Protein AF-A0ABD1UIP6-F1 (afdb_monomer)

pLDDT: mean 71.88, std 25.77, range [21.47, 98.81]

Structure (mmCIF, N/CA/C/O backbone):
data_AF-A0ABD1UIP6-F1
#
_entry.id   AF-A0ABD1UIP6-F1
#
loop_
_atom_site.group_PDB
_atom_site.id
_atom_site.type_symbol
_atom_site.label_atom_id
_atom_site.label_alt_id
_atom_site.label_comp_id
_atom_site.label_asym_id
_atom_site.label_entity_id
_atom_site.label_seq_id
_atom_site.pdbx_PDB_ins_code
_atom_site.Cartn_x
_atom_site.Cartn_y
_atom_site.Cartn_z
_atom_site.occupancy
_atom_site.B_iso_or_equiv
_atom_site.auth_seq_id
_atom_site.auth_comp_id
_atom_site.auth_asym_id
_atom_site.auth_atom_id
_atom_site.pdbx_PDB_model_num
ATOM 1 N N . MET A 1 1 ? 24.774 -50.663 24.666 1.00 27.42 1 MET A N 1
ATOM 2 C CA . MET A 1 1 ? 25.355 -51.766 23.876 1.00 27.42 1 MET A CA 1
ATOM 3 C C . MET A 1 1 ? 24.259 -52.332 22.995 1.00 27.42 1 MET A C 1
ATOM 5 O O . MET A 1 1 ? 23.258 -52.708 23.579 1.00 27.42 1 MET A O 1
ATOM 9 N N . GLU A 1 2 ? 24.461 -52.250 21.667 1.00 25.95 2 GLU A N 1
ATOM 10 C CA . GLU A 1 2 ? 23.959 -53.126 20.571 1.00 25.95 2 GLU A CA 1
ATOM 11 C C . GLU A 1 2 ? 22.460 -53.515 20.567 1.00 25.95 2 GLU A C 1
ATOM 13 O O . GLU A 1 2 ? 21.897 -53.879 21.580 1.00 25.95 2 GLU A O 1
ATOM 18 N N . GLU A 1 3 ? 21.679 -53.544 19.491 1.00 24.56 3 GLU A N 1
ATOM 19 C CA . GLU A 1 3 ? 21.841 -53.373 18.053 1.00 24.56 3 GLU A CA 1
ATOM 20 C C . GLU A 1 3 ? 20.409 -53.347 17.455 1.00 24.56 3 GLU A C 1
ATOM 22 O O . GLU A 1 3 ? 19.528 -54.089 17.876 1.00 24.56 3 GLU A O 1
ATOM 27 N N . ARG A 1 4 ? 20.199 -52.475 16.463 1.00 25.67 4 ARG A N 1
ATOM 28 C CA . ARG A 1 4 ? 19.382 -52.633 15.239 1.00 25.67 4 ARG A CA 1
ATOM 29 C C . ARG A 1 4 ? 18.093 -53.489 15.264 1.00 25.67 4 ARG A C 1
ATOM 31 O O . ARG A 1 4 ? 18.127 -54.697 15.059 1.00 25.67 4 ARG A O 1
ATOM 38 N N . THR A 1 5 ? 16.945 -52.809 15.184 1.00 25.62 5 THR A N 1
ATOM 39 C CA . THR A 1 5 ? 15.719 -53.317 14.535 1.00 25.62 5 THR A CA 1
ATOM 40 C C . THR A 1 5 ? 15.307 -52.385 13.389 1.00 25.62 5 THR A C 1
ATOM 42 O O . THR A 1 5 ? 14.894 -51.244 13.584 1.00 25.62 5 THR A O 1
ATOM 45 N N . GLY A 1 6 ? 15.480 -52.859 12.152 1.00 23.33 6 GLY A N 1
ATOM 46 C CA . GLY A 1 6 ? 15.078 -52.160 10.932 1.00 23.33 6 GLY A CA 1
ATOM 47 C C . GLY A 1 6 ? 13.674 -52.571 10.491 1.00 23.33 6 GLY A C 1
ATOM 48 O O . GLY A 1 6 ? 13.477 -53.690 10.027 1.00 23.33 6 GLY A O 1
ATOM 49 N N . SER A 1 7 ? 12.717 -51.649 10.588 1.00 24.62 7 SER A N 1
ATOM 50 C CA . SER A 1 7 ? 11.378 -51.749 9.995 1.00 24.62 7 SER A CA 1
ATOM 51 C C . SER A 1 7 ? 11.279 -50.739 8.849 1.00 24.62 7 SER A C 1
ATOM 53 O O . SER A 1 7 ? 11.365 -49.529 9.059 1.00 24.62 7 SER A O 1
ATOM 55 N N . THR A 1 8 ? 11.142 -51.239 7.622 1.00 24.83 8 THR A N 1
ATOM 56 C CA . THR A 1 8 ? 11.054 -50.451 6.388 1.00 24.83 8 THR A CA 1
ATOM 57 C C . THR A 1 8 ? 9.590 -50.219 6.006 1.00 24.83 8 THR A C 1
ATOM 59 O O . THR A 1 8 ? 8.942 -51.097 5.450 1.00 24.83 8 THR A O 1
ATOM 62 N N . ASN A 1 9 ? 9.081 -49.006 6.245 1.00 26.19 9 ASN A N 1
ATOM 63 C CA . ASN A 1 9 ? 7.866 -48.490 5.609 1.00 26.19 9 ASN A CA 1
ATOM 64 C C . ASN A 1 9 ? 8.270 -47.607 4.417 1.00 26.19 9 ASN A C 1
ATOM 66 O O . ASN A 1 9 ? 8.752 -46.491 4.595 1.00 26.19 9 ASN A O 1
ATOM 70 N N . ARG A 1 10 ? 8.081 -48.110 3.191 1.00 25.92 10 ARG A N 1
ATOM 71 C CA . ARG A 1 10 ? 8.073 -47.311 1.953 1.00 25.92 10 ARG A CA 1
ATOM 72 C C . ARG A 1 10 ? 6.649 -47.285 1.406 1.00 25.92 10 ARG A C 1
ATOM 74 O O . ARG A 1 10 ? 6.237 -48.239 0.756 1.00 25.92 10 ARG A O 1
ATOM 81 N N . ALA A 1 11 ? 5.936 -46.188 1.651 1.00 24.83 11 ALA A N 1
ATOM 82 C CA . ALA A 1 11 ? 4.782 -45.755 0.865 1.00 24.83 11 ALA A CA 1
ATOM 83 C C . ALA A 1 11 ? 4.452 -44.288 1.198 1.00 24.83 11 ALA A C 1
ATOM 85 O O . ALA A 1 11 ? 3.811 -44.037 2.209 1.00 24.83 11 ALA A O 1
ATOM 86 N N . SER A 1 12 ? 4.907 -43.342 0.364 1.00 25.66 12 SER A N 1
ATOM 87 C CA . SER A 1 12 ? 4.206 -42.081 0.035 1.00 25.66 12 SER A CA 1
ATOM 88 C C . SER A 1 12 ? 5.101 -41.165 -0.822 1.00 25.66 12 SER A C 1
ATOM 90 O O . SER A 1 12 ? 5.633 -40.168 -0.341 1.00 25.66 12 SER A O 1
ATOM 92 N N . GLU A 1 13 ? 5.265 -41.479 -2.106 1.00 29.66 13 GLU A N 1
ATOM 93 C CA . GLU A 1 13 ? 5.777 -40.527 -3.105 1.00 29.66 13 GLU A CA 1
ATOM 94 C C . GLU A 1 13 ? 4.782 -40.453 -4.267 1.00 29.66 13 GLU A C 1
ATOM 96 O O . GLU A 1 13 ? 4.893 -41.182 -5.246 1.00 29.66 13 GLU A O 1
ATOM 101 N N . SER A 1 14 ? 3.770 -39.593 -4.123 1.00 30.62 14 SER A N 1
ATOM 102 C CA . SER A 1 14 ? 3.020 -38.999 -5.250 1.00 30.62 14 SER A CA 1
ATOM 103 C C . SER A 1 14 ? 2.180 -37.762 -4.870 1.00 30.62 14 SER A C 1
ATOM 105 O O . SER A 1 14 ? 1.304 -37.349 -5.622 1.00 30.62 14 SER A O 1
ATOM 107 N N . ILE A 1 15 ? 2.470 -37.102 -3.740 1.00 28.88 15 ILE A N 1
ATOM 108 C CA . ILE A 1 15 ? 1.865 -35.811 -3.358 1.00 28.88 15 ILE A CA 1
ATOM 109 C C . ILE A 1 15 ? 3.006 -34.848 -3.016 1.00 28.88 15 ILE A C 1
ATOM 111 O O . ILE A 1 15 ? 3.312 -34.584 -1.857 1.00 28.88 15 ILE A O 1
ATOM 115 N N . GLY A 1 16 ? 3.713 -34.377 -4.040 1.00 28.12 16 GLY A N 1
ATOM 116 C CA . GLY A 1 16 ? 4.930 -33.584 -3.876 1.00 28.12 16 GLY A CA 1
ATOM 117 C C . GLY A 1 16 ? 4.963 -32.398 -4.823 1.00 28.12 16 GLY A C 1
ATOM 118 O O . GLY A 1 16 ? 5.766 -32.397 -5.743 1.00 28.12 16 GLY A O 1
ATOM 119 N N . SER A 1 17 ? 4.079 -31.410 -4.638 1.00 27.52 17 SER A N 1
ATOM 120 C CA . SER A 1 17 ? 4.221 -30.084 -5.284 1.00 27.52 17 SER A CA 1
ATOM 121 C C . SER A 1 17 ? 3.489 -28.919 -4.591 1.00 27.52 17 SER A C 1
ATOM 123 O O . SER A 1 17 ? 3.819 -27.778 -4.878 1.00 27.52 17 SER A O 1
ATOM 125 N N . ASN A 1 18 ? 2.566 -29.143 -3.639 1.00 29.33 18 ASN A N 1
ATOM 126 C CA . ASN A 1 18 ? 1.725 -28.060 -3.078 1.00 29.33 18 ASN A CA 1
ATOM 127 C C . ASN A 1 18 ? 1.846 -27.821 -1.557 1.00 29.33 18 ASN A C 1
ATOM 129 O O . ASN A 1 18 ? 1.014 -27.127 -0.984 1.00 29.33 18 ASN A O 1
ATOM 133 N N . ARG A 1 19 ? 2.878 -28.354 -0.889 1.00 30.12 19 ARG A N 1
ATOM 134 C CA . ARG A 1 19 ? 3.022 -28.262 0.582 1.00 30.12 19 ARG A CA 1
ATOM 135 C C . ARG A 1 19 ? 3.797 -27.027 1.085 1.00 30.12 19 ARG A C 1
ATOM 137 O O . ARG A 1 19 ? 3.655 -26.670 2.242 1.00 30.12 19 ARG A O 1
ATOM 144 N N . LYS A 1 20 ? 4.562 -26.350 0.218 1.00 32.25 20 LYS A N 1
ATOM 145 C CA . LYS A 1 20 ? 5.554 -25.320 0.607 1.00 32.25 20 LYS A CA 1
ATOM 146 C C . LYS A 1 20 ? 5.045 -23.874 0.709 1.00 32.25 20 LYS A C 1
ATOM 148 O O . LYS A 1 20 ? 5.789 -22.997 1.119 1.00 32.25 20 LYS A O 1
ATOM 153 N N . ARG A 1 21 ? 3.789 -23.591 0.348 1.00 33.50 21 ARG A N 1
ATOM 154 C CA . ARG A 1 21 ? 3.275 -22.208 0.214 1.00 33.50 21 ARG A CA 1
ATOM 155 C C . ARG A 1 21 ? 2.973 -21.476 1.531 1.00 33.50 21 ARG A C 1
ATOM 157 O O . ARG A 1 21 ? 2.424 -20.383 1.490 1.00 33.50 21 ARG A O 1
ATOM 164 N N . SER A 1 22 ? 3.298 -22.056 2.684 1.00 32.31 22 SER A N 1
ATOM 165 C CA . SER A 1 22 ? 3.090 -21.412 3.987 1.00 32.31 22 SER A CA 1
ATOM 166 C C . SER A 1 22 ? 4.152 -21.782 5.026 1.00 32.31 22 SER A C 1
ATOM 168 O O . SER A 1 22 ? 3.849 -21.839 6.215 1.00 32.31 22 SER A O 1
ATOM 170 N N . GLU A 1 23 ? 5.358 -22.125 4.578 1.00 31.73 23 GLU A N 1
ATOM 171 C CA . GLU A 1 23 ? 6.478 -22.444 5.463 1.00 31.73 23 GLU A CA 1
ATOM 172 C C . GLU A 1 23 ? 7.272 -21.164 5.752 1.00 31.73 23 GLU A C 1
ATOM 174 O O . GLU A 1 23 ? 8.120 -20.747 4.970 1.00 31.73 23 GLU A O 1
ATOM 179 N N . SER A 1 24 ? 6.995 -20.537 6.890 1.00 36.66 24 SER A N 1
ATOM 180 C CA . SER A 1 24 ? 7.874 -19.557 7.529 1.00 36.66 24 SER A CA 1
ATOM 181 C C . SER A 1 24 ? 8.292 -20.106 8.894 1.00 36.66 24 SER A C 1
ATOM 183 O O . SER A 1 24 ? 7.713 -19.748 9.913 1.00 36.66 24 SER A O 1
ATOM 185 N N . ARG A 1 25 ? 9.269 -21.031 8.910 1.00 32.19 25 ARG A N 1
ATOM 186 C CA . ARG A 1 25 ? 10.241 -21.215 10.011 1.00 32.19 25 ARG A CA 1
ATOM 187 C C . ARG A 1 25 ? 11.331 -22.241 9.695 1.00 32.19 25 ARG A C 1
ATOM 189 O O . ARG A 1 25 ? 11.085 -23.278 9.081 1.00 32.19 25 ARG A O 1
ATOM 196 N N . ASP A 1 26 ? 12.523 -21.902 10.176 1.00 36.69 26 ASP A N 1
ATOM 197 C CA . ASP A 1 26 ? 13.785 -22.623 10.072 1.00 36.69 26 ASP A CA 1
ATOM 198 C C . ASP A 1 26 ? 13.760 -23.985 10.775 1.00 36.69 26 ASP A C 1
ATOM 200 O O . ASP A 1 26 ? 13.547 -24.086 11.984 1.00 36.69 26 ASP A O 1
ATOM 204 N N . GLY A 1 27 ? 14.062 -25.038 10.016 1.00 28.02 27 GLY A N 1
ATOM 205 C CA . GLY A 1 27 ? 14.628 -26.268 10.555 1.00 28.02 27 GLY A CA 1
ATOM 206 C C . GLY A 1 27 ? 16.146 -26.209 10.413 1.00 28.02 27 GLY A C 1
ATOM 207 O O . GLY A 1 27 ? 16.660 -26.267 9.294 1.00 28.02 27 GLY A O 1
ATOM 208 N N . SER A 1 28 ? 16.855 -26.085 11.534 1.00 39.25 28 SER A N 1
ATOM 209 C CA . SER A 1 28 ? 18.309 -26.241 11.605 1.00 39.25 28 SER A CA 1
ATOM 210 C C . SER A 1 28 ? 18.733 -27.635 11.118 1.00 39.25 28 SER A C 1
ATOM 212 O O . SER A 1 28 ? 18.040 -28.619 11.367 1.00 39.25 28 SER A O 1
ATOM 214 N N . ASP A 1 29 ? 19.886 -27.690 10.448 1.00 32.78 29 ASP A N 1
ATOM 215 C CA . ASP A 1 29 ? 20.575 -28.870 9.891 1.00 32.78 29 ASP A CA 1
ATOM 216 C C . ASP A 1 29 ? 20.153 -29.371 8.500 1.00 32.78 29 ASP A C 1
ATOM 218 O O . ASP A 1 29 ? 20.052 -30.571 8.232 1.00 32.78 29 ASP A O 1
ATOM 222 N N . ARG A 1 30 ? 20.042 -28.448 7.534 1.00 30.58 30 ARG A N 1
ATOM 223 C CA . ARG A 1 30 ? 20.283 -28.770 6.114 1.00 30.58 30 ARG A CA 1
ATOM 224 C C . ARG A 1 30 ? 21.289 -27.794 5.496 1.00 30.58 30 ARG A C 1
ATOM 226 O O . ARG A 1 30 ? 21.240 -26.606 5.805 1.00 30.58 30 ARG A O 1
ATOM 233 N N . PRO A 1 31 ? 22.208 -28.264 4.629 1.00 28.39 31 PRO A N 1
ATOM 234 C CA . PRO A 1 31 ? 23.222 -27.403 4.029 1.00 28.39 31 PRO A CA 1
ATOM 235 C C . PRO A 1 31 ? 22.551 -26.287 3.220 1.00 28.39 31 PRO A C 1
ATOM 237 O O . PRO A 1 31 ? 21.614 -26.553 2.463 1.00 28.39 31 PRO A O 1
ATOM 240 N N . LYS A 1 32 ? 23.042 -25.052 3.399 1.00 31.97 32 LYS A N 1
ATOM 241 C CA . LYS A 1 32 ? 22.602 -23.836 2.699 1.00 31.97 32 LYS A CA 1
ATOM 242 C C . LYS A 1 32 ? 22.471 -24.119 1.197 1.00 31.97 32 LYS A C 1
ATOM 244 O O . LYS A 1 32 ? 23.475 -24.298 0.509 1.00 31.97 32 LYS A O 1
ATOM 249 N N . LYS A 1 33 ? 21.241 -24.195 0.684 1.00 36.19 33 LYS A N 1
ATOM 250 C CA . LYS A 1 33 ? 20.997 -24.278 -0.759 1.00 36.19 33 LYS A CA 1
ATOM 251 C C . LYS A 1 33 ? 21.003 -22.863 -1.321 1.00 36.19 33 LYS A C 1
ATOM 253 O O . LYS A 1 33 ? 20.079 -22.102 -1.068 1.00 36.19 33 LYS A O 1
ATOM 258 N N . ASN A 1 34 ? 22.038 -22.525 -2.086 1.00 38.56 34 ASN A N 1
ATOM 259 C CA . ASN A 1 34 ? 22.047 -21.317 -2.906 1.00 38.56 34 ASN A CA 1
ATOM 260 C C . ASN A 1 34 ? 20.866 -21.371 -3.888 1.00 38.56 34 ASN A C 1
ATOM 262 O O . ASN A 1 34 ? 20.806 -22.279 -4.720 1.00 38.56 34 ASN A O 1
ATOM 266 N N . LEU A 1 35 ? 19.948 -20.405 -3.800 1.00 46.31 35 LEU A N 1
ATOM 267 C CA . LEU A 1 35 ? 18.899 -20.189 -4.801 1.00 46.31 35 LEU A CA 1
ATOM 268 C C . LEU A 1 35 ? 19.580 -19.992 -6.170 1.00 46.31 35 LEU A C 1
ATOM 270 O O . LEU A 1 35 ? 20.391 -19.081 -6.334 1.00 46.31 35 LEU A O 1
ATOM 274 N N . GLN A 1 36 ? 19.329 -20.853 -7.154 1.00 40.25 36 GLN A N 1
ATOM 275 C CA . GLN A 1 36 ? 20.028 -20.775 -8.443 1.00 40.25 36 GLN A CA 1
ATOM 276 C C . GLN A 1 36 ? 19.385 -19.713 -9.344 1.00 40.25 36 GLN A C 1
ATOM 278 O O . GLN A 1 36 ? 18.178 -19.734 -9.573 1.00 40.25 36 GLN A O 1
ATOM 283 N N . LEU A 1 37 ? 20.190 -18.783 -9.870 1.00 47.56 37 LEU A N 1
ATOM 284 C CA . LEU A 1 37 ? 19.766 -17.896 -10.958 1.00 47.56 37 LEU A CA 1
ATOM 285 C C . LEU A 1 37 ? 19.549 -18.729 -12.227 1.00 47.56 37 LEU A C 1
ATOM 287 O O . LEU A 1 37 ? 20.332 -19.635 -12.524 1.00 47.56 37 LEU A O 1
ATOM 291 N N . LYS A 1 38 ? 18.502 -18.416 -12.992 1.00 51.12 38 LYS A N 1
ATOM 292 C CA . LYS A 1 38 ? 18.291 -19.029 -14.305 1.00 51.12 38 LYS A CA 1
ATOM 293 C C . LYS A 1 38 ? 19.309 -18.441 -15.278 1.00 51.12 38 LYS A C 1
ATOM 295 O O . LYS A 1 38 ? 19.149 -17.322 -15.742 1.00 51.12 38 LYS A O 1
ATOM 300 N N . SER A 1 39 ? 20.359 -19.191 -15.591 1.00 40.78 39 SER A N 1
ATOM 301 C CA . SER A 1 39 ? 21.294 -18.832 -16.657 1.00 40.78 39 SER A CA 1
ATOM 302 C C . SER A 1 39 ? 20.856 -19.484 -17.970 1.00 40.78 39 SER A C 1
ATOM 304 O O . SER A 1 39 ? 21.246 -20.602 -18.303 1.00 40.78 39 SER A O 1
ATOM 306 N N . SER A 1 40 ? 20.018 -18.793 -18.743 1.00 46.06 40 SER A N 1
ATOM 307 C CA . SER A 1 40 ? 19.797 -19.137 -20.152 1.00 46.06 40 SER A CA 1
ATOM 308 C C . SER A 1 40 ? 20.591 -18.182 -21.034 1.00 46.06 40 SER A C 1
ATOM 310 O O . SER A 1 40 ? 20.406 -16.975 -20.941 1.00 46.06 40 SER A O 1
ATOM 312 N N . LYS A 1 41 ? 21.454 -18.707 -21.912 1.00 45.50 41 LYS A N 1
ATOM 313 C CA . LYS A 1 41 ? 22.041 -17.899 -22.991 1.00 45.50 41 LYS A CA 1
ATOM 314 C C . LYS A 1 41 ? 20.926 -17.488 -23.948 1.00 45.50 41 LYS A C 1
ATOM 316 O O . LYS A 1 41 ? 20.286 -18.354 -24.542 1.00 45.50 41 LYS A O 1
ATOM 321 N N . LEU A 1 42 ? 20.695 -16.189 -24.067 1.00 51.81 42 LEU A N 1
ATOM 322 C CA . LEU A 1 42 ? 19.742 -15.614 -25.007 1.00 51.81 42 LEU A CA 1
ATOM 323 C C . LEU A 1 42 ? 20.325 -15.574 -26.431 1.00 51.81 42 LEU A C 1
ATOM 325 O O . LEU A 1 42 ? 21.531 -15.401 -26.612 1.00 51.81 42 LEU A O 1
ATOM 329 N N . ASP A 1 43 ? 19.458 -15.720 -27.436 1.00 55.75 43 ASP A N 1
ATOM 330 C CA . ASP A 1 43 ? 19.791 -15.490 -28.845 1.00 55.75 43 ASP A CA 1
ATOM 331 C C . ASP A 1 43 ? 19.373 -14.057 -29.232 1.00 55.75 43 ASP A C 1
ATOM 333 O O . ASP A 1 43 ? 18.172 -13.767 -29.293 1.00 55.75 43 ASP A O 1
ATOM 337 N N . PRO A 1 44 ? 20.321 -13.139 -29.493 1.00 57.72 44 PRO A N 1
ATOM 338 C CA . PRO A 1 44 ? 20.017 -11.728 -29.720 1.00 57.72 44 PRO A CA 1
ATOM 339 C C . PRO A 1 44 ? 19.162 -11.460 -30.971 1.00 57.72 44 PRO A C 1
ATOM 341 O O . PRO A 1 44 ? 18.572 -10.381 -31.062 1.00 57.72 44 PRO A O 1
ATOM 344 N N . VAL A 1 45 ? 19.065 -12.406 -31.917 1.00 58.66 45 VAL A N 1
ATOM 345 C CA . VAL A 1 45 ? 18.382 -12.197 -33.208 1.00 58.66 45 VAL A CA 1
ATOM 346 C C . VAL A 1 45 ? 16.883 -12.521 -33.152 1.00 58.66 45 VAL A C 1
ATOM 348 O O . VAL A 1 45 ? 16.098 -11.842 -33.807 1.00 58.66 45 VAL A O 1
ATOM 351 N N . ASN A 1 46 ? 16.471 -13.505 -32.346 1.00 60.81 46 ASN A N 1
ATOM 352 C CA . ASN A 1 46 ? 15.085 -14.002 -32.295 1.00 60.81 46 ASN A CA 1
ATOM 353 C C . ASN A 1 46 ? 14.338 -13.667 -30.994 1.00 60.81 46 ASN A C 1
ATOM 355 O O . ASN A 1 46 ? 13.234 -14.166 -30.784 1.00 60.81 46 ASN A O 1
ATOM 359 N N . THR A 1 47 ? 14.924 -12.850 -30.117 1.00 77.12 47 THR A N 1
ATOM 360 C CA . THR A 1 47 ? 14.296 -12.513 -28.834 1.00 77.12 47 THR A CA 1
ATOM 361 C C . THR A 1 47 ? 13.239 -11.424 -29.018 1.00 77.12 47 THR A C 1
ATOM 363 O O . THR A 1 47 ? 13.547 -10.328 -29.495 1.00 77.12 47 THR A O 1
ATOM 366 N N . THR A 1 48 ? 12.003 -11.705 -28.603 1.00 86.94 48 THR A N 1
ATOM 367 C CA . THR A 1 48 ? 10.953 -10.681 -28.500 1.00 86.94 48 THR A CA 1
ATOM 368 C C . THR A 1 48 ? 11.261 -9.783 -27.312 1.00 86.94 48 THR A C 1
ATOM 370 O O . THR A 1 48 ? 11.524 -10.280 -26.213 1.00 86.94 48 THR A O 1
ATOM 373 N N . SER A 1 49 ? 11.217 -8.465 -27.507 1.00 91.81 49 SER A N 1
ATOM 374 C CA . SER A 1 49 ? 11.431 -7.517 -26.418 1.00 91.81 49 SER A CA 1
ATOM 375 C C . SER A 1 49 ? 10.532 -6.299 -26.522 1.00 91.81 49 SER A C 1
ATOM 377 O O . SER A 1 49 ? 10.296 -5.752 -27.599 1.00 91.81 49 SER A O 1
ATOM 379 N N . TYR A 1 50 ? 10.019 -5.870 -25.377 1.00 94.38 50 TYR A N 1
ATOM 380 C CA . TYR A 1 50 ? 9.168 -4.694 -25.271 1.00 94.38 50 TYR A CA 1
ATOM 381 C C . TYR A 1 50 ? 9.261 -4.102 -23.870 1.00 94.38 50 TYR A C 1
ATOM 383 O O . TYR A 1 50 ? 9.576 -4.798 -22.901 1.00 94.38 50 TYR A O 1
ATOM 391 N N . VAL A 1 51 ? 8.945 -2.819 -23.769 1.00 95.38 51 VAL A N 1
ATOM 392 C CA . VAL A 1 51 ? 8.694 -2.153 -22.495 1.00 95.38 51 VAL A CA 1
ATOM 393 C C . VAL A 1 51 ? 7.194 -2.017 -22.308 1.00 95.38 51 VAL A C 1
ATOM 395 O O . VAL A 1 51 ? 6.467 -1.770 -23.266 1.00 95.38 51 VAL A O 1
ATOM 398 N N . GLN A 1 52 ? 6.711 -2.232 -21.094 1.00 94.81 52 GLN A N 1
ATOM 399 C CA . GLN A 1 52 ? 5.298 -2.173 -20.769 1.00 94.81 52 GLN A CA 1
ATOM 400 C C . GLN A 1 52 ? 5.076 -1.401 -19.475 1.00 94.81 52 GLN A C 1
ATOM 402 O O . GLN A 1 52 ? 5.695 -1.700 -18.456 1.00 94.81 52 GLN A O 1
ATOM 407 N N . ILE A 1 53 ? 4.151 -0.448 -19.505 1.00 92.06 53 ILE A N 1
ATOM 408 C CA . ILE A 1 53 ? 3.681 0.238 -18.302 1.00 92.06 53 ILE A CA 1
ATOM 409 C C . ILE A 1 53 ? 2.772 -0.727 -17.541 1.00 92.06 53 ILE A C 1
ATOM 411 O O . ILE A 1 53 ? 1.801 -1.234 -18.098 1.00 92.06 53 ILE A O 1
ATOM 415 N N . LEU A 1 54 ? 3.104 -1.033 -16.289 1.00 88.25 54 LEU A N 1
ATOM 416 C CA . LEU A 1 54 ? 2.295 -1.911 -15.445 1.00 88.25 54 LEU A CA 1
ATOM 417 C C . LEU A 1 54 ? 1.332 -1.093 -14.585 1.00 88.25 54 LEU A C 1
ATOM 419 O O . LEU A 1 54 ? 0.127 -1.290 -14.681 1.00 88.25 54 LEU A O 1
ATOM 423 N N . GLY A 1 55 ? 1.863 -0.149 -13.813 1.00 78.88 55 GLY A N 1
ATOM 424 C CA . GLY A 1 55 ? 1.081 0.845 -13.081 1.00 78.88 55 GLY A CA 1
ATOM 425 C C . GLY A 1 55 ? 1.459 2.235 -13.564 1.00 78.88 55 GLY A C 1
ATOM 426 O O . GLY A 1 55 ? 2.641 2.491 -13.798 1.00 78.88 55 GLY A O 1
ATOM 427 N N . ASN A 1 56 ? 0.483 3.120 -13.739 1.00 75.12 56 ASN A N 1
ATOM 428 C CA . ASN A 1 56 ? 0.716 4.510 -14.131 1.00 75.12 56 ASN A CA 1
ATOM 429 C C . ASN A 1 56 ? 0.642 5.496 -12.954 1.00 75.12 56 ASN A C 1
ATOM 431 O O . ASN A 1 56 ? 0.963 6.664 -13.157 1.00 75.12 56 ASN A O 1
ATOM 435 N N . GLY A 1 57 ? 0.253 5.047 -11.751 1.00 63.31 57 GLY A N 1
ATOM 436 C CA . GLY A 1 57 ? 0.161 5.891 -10.554 1.00 63.31 57 GLY A CA 1
ATOM 437 C C . GLY A 1 57 ? -1.113 6.729 -10.425 1.00 63.31 57 GLY A C 1
ATOM 438 O O . GLY A 1 57 ? -1.257 7.425 -9.425 1.00 63.31 57 GLY A O 1
ATOM 439 N N . MET A 1 58 ? -2.007 6.715 -11.422 1.00 60.84 58 MET A N 1
ATOM 440 C CA . MET A 1 58 ? -2.982 7.801 -11.632 1.00 60.84 58 MET A CA 1
ATOM 441 C C . MET A 1 58 ? -4.444 7.360 -11.739 1.00 60.84 58 MET A C 1
ATOM 443 O O . MET A 1 58 ? -5.315 8.222 -11.802 1.00 60.84 58 MET A O 1
ATOM 447 N N . ASP A 1 59 ? -4.728 6.059 -11.777 1.00 52.38 59 ASP A N 1
ATOM 448 C CA . ASP A 1 59 ? -6.094 5.529 -11.794 1.00 52.38 59 ASP A CA 1
ATOM 449 C C . ASP A 1 59 ? -6.777 5.754 -10.433 1.00 52.38 59 ASP A C 1
ATOM 451 O O . ASP A 1 59 ? -7.434 6.756 -10.195 1.00 52.38 59 ASP A O 1
ATOM 455 N N . THR A 1 60 ? -6.565 4.855 -9.489 1.00 54.56 60 THR A N 1
ATOM 456 C CA . THR A 1 60 ? -7.102 4.840 -8.125 1.00 54.56 60 THR A CA 1
ATOM 457 C C . THR A 1 60 ? -5.985 4.977 -7.086 1.00 54.56 60 THR A C 1
ATOM 459 O O . THR A 1 60 ? -6.246 4.908 -5.886 1.00 54.56 60 THR A O 1
ATOM 462 N N . GLN A 1 61 ? -4.736 5.149 -7.545 1.00 68.06 61 GLN A N 1
ATOM 463 C CA . GLN A 1 61 ? -3.506 4.933 -6.770 1.00 68.06 61 GLN A CA 1
ATOM 464 C C . GLN A 1 61 ? -3.441 3.551 -6.106 1.00 68.06 61 GLN A C 1
ATOM 466 O O . GLN A 1 61 ? -2.778 3.367 -5.089 1.00 68.06 61 GLN A O 1
ATOM 471 N N . ASP A 1 62 ? -4.106 2.555 -6.699 1.00 74.12 62 ASP A N 1
ATOM 472 C CA . ASP A 1 62 ? -3.913 1.153 -6.314 1.00 74.12 62 ASP A CA 1
ATOM 473 C C . ASP A 1 62 ? -2.519 0.640 -6.663 1.00 74.12 62 ASP A C 1
ATOM 475 O O . ASP A 1 62 ? -2.095 -0.396 -6.159 1.00 74.12 62 ASP A O 1
ATOM 479 N N . THR A 1 63 ? -1.849 1.321 -7.591 1.00 78.31 63 THR A N 1
ATOM 480 C CA . THR A 1 63 ? -0.496 1.014 -8.032 1.00 78.31 63 THR A CA 1
ATOM 481 C C . THR A 1 63 ? 0.281 2.309 -8.204 1.00 78.31 63 THR A C 1
ATOM 483 O O . THR A 1 63 ? -0.285 3.314 -8.631 1.00 78.31 63 THR A O 1
ATOM 486 N N . SER A 1 64 ? 1.578 2.277 -7.910 1.00 83.50 64 SER A N 1
ATOM 487 C CA . SER A 1 64 ? 2.525 3.344 -8.259 1.00 83.50 64 SER A CA 1
ATOM 488 C C . SER A 1 64 ? 3.095 3.144 -9.673 1.00 83.50 64 SER A C 1
ATOM 490 O O . SER A 1 64 ? 3.064 2.016 -10.187 1.00 83.50 64 SER A O 1
ATOM 492 N N . PRO A 1 65 ? 3.688 4.187 -10.295 1.00 88.31 65 PRO A N 1
ATOM 493 C CA . PRO A 1 65 ? 4.383 4.062 -11.573 1.00 88.31 65 PRO A CA 1
ATOM 494 C C . PRO A 1 65 ? 5.399 2.914 -11.566 1.00 88.31 65 PRO A C 1
ATOM 496 O O . PRO A 1 65 ? 6.373 2.942 -10.814 1.00 88.31 65 PRO A O 1
ATOM 499 N N . SER A 1 66 ? 5.149 1.891 -12.384 1.00 92.56 66 SER A N 1
ATOM 500 C CA . SER A 1 66 ? 5.967 0.676 -12.463 1.00 92.56 66 SER A CA 1
ATOM 501 C C . SER A 1 66 ? 6.096 0.228 -13.915 1.00 92.56 66 SER A C 1
ATOM 503 O O . SER A 1 66 ? 5.104 0.194 -14.650 1.00 92.56 66 SER A O 1
ATOM 505 N N . VAL A 1 67 ? 7.303 -0.149 -14.335 1.00 94.94 67 VAL A N 1
ATOM 506 C CA . VAL A 1 67 ? 7.614 -0.467 -15.738 1.00 94.94 67 VAL A CA 1
ATOM 507 C C . VAL A 1 67 ? 8.231 -1.857 -15.848 1.00 94.94 67 VAL A C 1
ATOM 509 O O . VAL A 1 67 ? 9.127 -2.213 -15.089 1.00 94.94 67 VAL A O 1
ATOM 512 N N . LEU A 1 68 ? 7.771 -2.646 -16.816 1.00 95.19 68 LEU A N 1
ATOM 513 C CA . LEU A 1 68 ? 8.325 -3.950 -17.167 1.00 95.19 68 LEU A CA 1
ATOM 514 C C . LEU A 1 68 ? 9.125 -3.852 -18.458 1.00 95.19 68 LEU A C 1
ATOM 516 O O . LEU A 1 68 ? 8.563 -3.553 -19.506 1.00 95.19 68 LEU A O 1
ATOM 520 N N . LEU A 1 69 ? 10.403 -4.211 -18.405 1.00 94.69 69 LEU A N 1
ATOM 521 C CA . LEU A 1 69 ? 11.186 -4.551 -19.586 1.00 94.69 69 LEU A CA 1
ATOM 522 C C . LEU A 1 69 ? 11.175 -6.077 -19.751 1.00 94.69 69 LEU A C 1
ATOM 524 O O . LEU A 1 69 ? 11.694 -6.830 -18.918 1.00 94.69 69 LEU A O 1
ATOM 528 N N . PHE A 1 70 ? 10.520 -6.529 -20.817 1.00 93.31 70 PHE A N 1
ATOM 529 C CA . PHE A 1 70 ? 10.283 -7.935 -21.106 1.00 93.31 70 PHE A CA 1
ATOM 530 C C . PHE A 1 70 ? 11.259 -8.468 -22.152 1.00 93.31 70 PHE A C 1
ATOM 532 O O . PHE A 1 70 ? 11.455 -7.853 -23.199 1.00 93.31 70 PHE A O 1
ATOM 539 N N . PHE A 1 71 ? 11.763 -9.673 -21.894 1.00 89.38 71 PHE A N 1
ATOM 540 C CA . PHE A 1 71 ? 12.380 -10.570 -22.865 1.00 89.38 71 PHE A CA 1
ATOM 541 C C . PHE A 1 71 ? 11.777 -11.974 -22.702 1.00 89.38 71 PHE A C 1
ATOM 543 O O . PHE A 1 71 ? 11.189 -12.299 -21.667 1.00 89.38 71 PHE A O 1
ATOM 550 N N . ASP A 1 72 ? 11.958 -12.850 -23.691 1.00 82.25 72 ASP A N 1
ATOM 551 C CA . ASP A 1 72 ? 11.362 -14.198 -23.674 1.00 82.25 72 ASP A CA 1
ATOM 552 C C . ASP A 1 72 ? 11.708 -15.009 -22.409 1.00 82.25 72 ASP A C 1
ATOM 554 O O . ASP A 1 72 ? 10.839 -15.668 -21.818 1.00 82.25 72 ASP A O 1
ATOM 558 N N . ASN A 1 73 ? 12.965 -14.912 -21.958 1.00 76.19 73 ASN A N 1
ATOM 559 C CA . ASN A 1 73 ? 13.465 -15.620 -20.777 1.00 76.19 73 ASN A CA 1
ATOM 560 C C . ASN A 1 73 ? 13.738 -14.723 -19.564 1.00 76.19 73 ASN A C 1
ATOM 562 O O . ASN A 1 73 ? 13.836 -15.269 -18.468 1.00 76.19 73 ASN A O 1
ATOM 566 N N . HIS A 1 74 ? 13.818 -13.398 -19.743 1.00 82.50 74 HIS A N 1
ATOM 567 C CA . HIS A 1 74 ? 14.204 -12.458 -18.687 1.00 82.50 74 HIS A CA 1
ATOM 568 C C . HIS A 1 74 ? 13.153 -11.379 -18.450 1.00 82.50 74 HIS A C 1
ATOM 570 O O . HIS A 1 74 ? 12.471 -10.932 -19.375 1.00 82.50 74 HIS A O 1
ATOM 576 N N . ARG A 1 75 ? 13.022 -10.945 -17.198 1.00 89.62 75 ARG A N 1
ATOM 577 C CA . ARG A 1 75 ? 12.108 -9.867 -16.809 1.00 89.62 75 ARG A CA 1
ATOM 578 C C . ARG A 1 75 ? 12.790 -8.919 -15.844 1.00 89.62 75 ARG A C 1
ATOM 580 O O . ARG A 1 75 ? 13.238 -9.331 -14.773 1.00 89.62 75 ARG A O 1
ATOM 587 N N . PHE A 1 76 ? 12.772 -7.647 -16.210 1.00 93.75 76 PHE A N 1
ATOM 588 C CA . PHE A 1 76 ? 13.302 -6.556 -15.409 1.00 93.75 76 PHE A CA 1
ATOM 589 C C . PHE A 1 76 ? 12.144 -5.630 -15.041 1.00 93.75 76 PHE A C 1
ATOM 591 O O . PHE A 1 76 ? 11.380 -5.214 -15.913 1.00 93.75 76 PHE A O 1
ATOM 598 N N . ILE A 1 77 ? 11.985 -5.344 -13.753 1.00 95.00 77 ILE A N 1
ATOM 599 C CA . ILE A 1 77 ? 10.968 -4.420 -13.247 1.00 95.00 77 ILE A CA 1
ATOM 600 C C . ILE A 1 77 ? 11.654 -3.159 -12.747 1.00 95.00 77 ILE A C 1
ATOM 602 O O . ILE A 1 77 ? 12.656 -3.243 -12.044 1.00 95.00 77 ILE A O 1
ATOM 606 N N . PHE A 1 78 ? 11.088 -2.008 -13.078 1.00 95.50 78 PHE A N 1
ATOM 607 C CA . PHE A 1 78 ? 11.461 -0.719 -12.518 1.00 95.50 78 PHE A CA 1
ATOM 608 C C . PHE A 1 78 ? 10.334 -0.247 -11.607 1.00 95.50 78 PHE A C 1
ATOM 610 O O . PHE A 1 78 ? 9.199 -0.109 -12.068 1.00 95.50 78 PHE A O 1
ATOM 617 N N . ASN A 1 79 ? 10.683 -0.011 -10.343 1.00 94.69 79 ASN A N 1
ATOM 618 C CA . ASN A 1 79 ? 9.813 0.283 -9.206 1.00 94.69 79 ASN A CA 1
ATOM 619 C C . ASN A 1 79 ? 8.810 -0.828 -8.857 1.00 94.69 79 ASN A C 1
ATOM 621 O O . ASN A 1 79 ? 8.302 -1.557 -9.706 1.00 94.69 79 ASN A O 1
ATOM 625 N N . ALA A 1 80 ? 8.544 -0.962 -7.560 1.00 92.81 80 ALA A N 1
ATOM 626 C CA . ALA A 1 80 ? 7.590 -1.901 -6.987 1.00 92.81 80 ALA A CA 1
ATOM 627 C C . ALA A 1 80 ? 6.898 -1.227 -5.791 1.00 92.81 80 ALA A C 1
ATOM 629 O O . ALA A 1 80 ? 7.155 -1.549 -4.629 1.00 92.81 80 ALA A O 1
ATOM 630 N N . GLY A 1 81 ? 6.054 -0.237 -6.094 1.00 91.19 81 GLY A N 1
ATOM 631 C CA . GLY A 1 81 ? 5.249 0.468 -5.096 1.00 91.19 81 GLY A CA 1
ATOM 632 C C . GLY A 1 81 ? 4.133 -0.398 -4.509 1.00 91.19 81 GLY A C 1
ATOM 633 O O . GLY A 1 81 ? 3.962 -1.561 -4.887 1.00 91.19 81 GLY A O 1
ATOM 634 N N . GLU A 1 82 ? 3.367 0.166 -3.577 1.00 88.88 82 GLU A N 1
ATOM 635 C CA . GLU A 1 82 ? 2.238 -0.537 -2.958 1.00 88.88 82 GLU A CA 1
ATOM 636 C C . GLU A 1 82 ? 1.244 -1.074 -3.997 1.00 88.88 82 GLU A C 1
ATOM 638 O O . GLU A 1 82 ? 1.022 -0.477 -5.051 1.00 88.88 82 GLU A O 1
ATOM 643 N N . GLY A 1 83 ? 0.669 -2.243 -3.710 1.00 88.00 83 GLY A N 1
ATOM 644 C CA . GLY A 1 83 ? -0.308 -2.908 -4.564 1.00 88.00 83 GLY A CA 1
ATOM 645 C C . GLY A 1 83 ? 0.296 -3.634 -5.767 1.00 88.00 83 GLY A C 1
ATOM 646 O O . GLY A 1 83 ? -0.419 -4.378 -6.444 1.00 88.00 83 GLY A O 1
ATOM 647 N N . PHE A 1 84 ? 1.607 -3.520 -6.020 1.00 90.12 84 PHE A N 1
ATOM 648 C CA . PHE A 1 84 ? 2.263 -4.137 -7.178 1.00 90.12 84 PHE A CA 1
ATOM 649 C C . PHE A 1 84 ? 2.077 -5.664 -7.239 1.00 90.12 84 PHE A C 1
ATOM 651 O O . PHE A 1 84 ? 1.771 -6.228 -8.297 1.00 90.12 84 PHE A O 1
ATOM 658 N N . GLN A 1 85 ? 2.201 -6.360 -6.104 1.00 88.88 85 GLN A N 1
ATOM 659 C CA . GLN A 1 85 ? 1.970 -7.809 -6.055 1.00 88.88 85 GLN A CA 1
ATOM 660 C C . GLN A 1 85 ? 0.500 -8.176 -6.320 1.00 88.88 85 GLN A C 1
ATOM 662 O O . GLN A 1 85 ? 0.215 -9.145 -7.035 1.00 88.88 85 GLN A O 1
ATOM 667 N N . ARG A 1 86 ? -0.440 -7.371 -5.807 1.00 89.38 86 ARG A N 1
ATOM 668 C CA . ARG A 1 86 ? -1.884 -7.553 -5.999 1.00 89.38 86 ARG A CA 1
ATOM 669 C C . ARG A 1 86 ? -2.254 -7.358 -7.467 1.00 89.38 86 ARG A C 1
ATOM 671 O O . ARG A 1 86 ? -2.947 -8.200 -8.040 1.00 89.38 86 ARG A O 1
ATOM 678 N N . PHE A 1 87 ? -1.703 -6.322 -8.093 1.00 89.38 87 PHE A N 1
ATOM 679 C CA . PHE A 1 87 ? -1.797 -6.062 -9.526 1.00 89.38 87 PHE A CA 1
ATOM 680 C C . PHE A 1 87 ? -1.277 -7.245 -10.356 1.00 89.38 87 PHE A C 1
ATOM 682 O O . PHE A 1 87 ? -1.971 -7.754 -11.240 1.00 89.38 87 PHE A O 1
ATOM 689 N N . CYS A 1 88 ? -0.087 -7.762 -10.033 1.00 89.31 88 CYS A N 1
ATOM 690 C CA . CYS A 1 88 ? 0.472 -8.917 -10.734 1.00 89.31 88 CYS A CA 1
ATOM 691 C C . CYS A 1 88 ? -0.439 -10.152 -10.632 1.00 89.31 88 CYS A C 1
ATOM 693 O O . CYS A 1 88 ? -0.629 -10.869 -11.620 1.00 89.31 88 CYS A O 1
ATOM 695 N N . SER A 1 89 ? -1.030 -10.392 -9.457 1.00 87.31 89 SER A N 1
ATOM 696 C CA . SER A 1 89 ? -1.989 -11.478 -9.235 1.00 87.31 89 SER A CA 1
ATOM 697 C C . SER A 1 89 ? -3.258 -11.299 -10.076 1.00 87.31 89 SER A C 1
ATOM 699 O O . SER A 1 89 ? -3.675 -12.231 -10.780 1.00 87.31 89 SER A O 1
ATOM 701 N N . GLU A 1 90 ? -3.844 -10.097 -10.073 1.00 87.12 90 GLU A N 1
ATOM 702 C CA . GLU A 1 90 ? -5.045 -9.754 -10.842 1.00 87.12 90 GLU A CA 1
ATOM 703 C C . GLU A 1 90 ? -4.856 -10.057 -12.332 1.00 87.12 90 GLU A C 1
ATOM 705 O O . GLU A 1 90 ? -5.616 -10.842 -12.914 1.00 87.12 90 GLU A O 1
ATOM 710 N N . HIS A 1 91 ? -3.760 -9.564 -12.906 1.00 87.06 91 HIS A N 1
ATOM 711 C CA . HIS A 1 91 ? -3.479 -9.643 -14.339 1.00 87.06 91 HIS A CA 1
ATOM 712 C C . HIS A 1 91 ? -2.640 -10.857 -14.757 1.00 87.06 91 HIS A C 1
ATOM 714 O O . HIS A 1 91 ? -2.185 -10.949 -15.896 1.00 87.06 91 HIS A O 1
ATOM 720 N N . LYS A 1 92 ? -2.472 -11.839 -13.859 1.00 87.62 92 LYS A N 1
ATOM 721 C CA . LYS A 1 92 ? -1.779 -13.116 -14.123 1.00 87.62 92 LYS A CA 1
ATOM 722 C C . LYS A 1 92 ? -0.316 -12.934 -14.573 1.00 87.62 92 LYS A C 1
ATOM 724 O O . LYS A 1 92 ? 0.231 -13.777 -15.294 1.00 87.62 92 LYS A O 1
ATOM 729 N N . ILE A 1 93 ? 0.345 -11.873 -14.112 1.00 87.06 93 ILE A N 1
ATOM 730 C CA . ILE A 1 93 ? 1.773 -11.641 -14.335 1.00 87.06 93 ILE A CA 1
ATOM 731 C C . ILE A 1 93 ? 2.559 -12.579 -13.416 1.00 87.06 93 ILE A C 1
ATOM 733 O O . ILE A 1 93 ? 2.494 -12.506 -12.191 1.00 87.06 93 ILE A O 1
ATOM 737 N N . LYS A 1 94 ? 3.307 -13.513 -14.012 1.00 84.62 94 LYS A N 1
ATOM 738 C CA . LYS A 1 94 ? 4.078 -14.512 -13.253 1.00 84.62 94 LYS A CA 1
ATOM 739 C C . LYS A 1 94 ? 5.307 -13.878 -12.590 1.00 84.62 94 LYS A C 1
ATOM 741 O O . LYS A 1 94 ? 6.354 -13.775 -13.229 1.00 84.62 94 LYS A O 1
ATOM 746 N N . ILE A 1 95 ? 5.184 -13.543 -11.308 1.00 82.62 95 ILE A N 1
ATOM 747 C CA . ILE A 1 95 ? 6.271 -13.017 -10.463 1.00 82.62 95 ILE A CA 1
ATOM 748 C C . ILE A 1 95 ? 7.450 -14.007 -10.373 1.00 82.62 95 ILE A C 1
ATOM 750 O O . ILE A 1 95 ? 8.604 -13.608 -10.351 1.00 82.62 95 ILE A O 1
ATOM 754 N N . SER A 1 96 ? 7.196 -15.319 -10.459 1.00 79.81 96 SER A N 1
ATOM 755 C CA . SER A 1 96 ? 8.228 -16.376 -10.418 1.00 79.81 96 SER A CA 1
ATOM 756 C C . SER A 1 96 ? 9.232 -16.378 -11.592 1.00 79.81 96 SER A C 1
ATOM 758 O O . SER A 1 96 ? 10.071 -17.276 -11.702 1.00 79.81 96 SER A O 1
ATOM 760 N N . LYS A 1 97 ? 9.067 -15.470 -12.555 1.00 82.31 97 LYS A N 1
ATOM 761 C CA . LYS A 1 97 ? 9.969 -15.268 -13.697 1.00 82.31 97 LYS A CA 1
ATOM 762 C C . LYS A 1 97 ? 10.702 -13.921 -13.613 1.00 82.31 97 LYS A C 1
ATOM 764 O O . LYS A 1 97 ? 11.269 -13.504 -14.607 1.00 82.31 97 LYS A O 1
ATOM 769 N N . LEU A 1 98 ? 10.584 -13.215 -12.492 1.00 86.94 98 LEU A N 1
ATOM 770 C CA . LEU A 1 98 ? 11.257 -11.949 -12.257 1.00 86.94 98 LEU A CA 1
ATOM 771 C C . LEU A 1 98 ? 12.723 -12.197 -11.902 1.00 86.94 98 LEU A C 1
ATOM 773 O O . LEU A 1 98 ? 12.996 -12.994 -11.005 1.00 86.94 98 LEU A O 1
ATOM 777 N N . ASP A 1 99 ? 13.634 -11.507 -12.584 1.00 87.38 99 ASP A N 1
ATOM 778 C CA . ASP A 1 99 ? 15.075 -11.657 -12.370 1.00 87.38 99 ASP A CA 1
ATOM 779 C C . ASP A 1 99 ? 15.650 -10.475 -11.579 1.00 87.38 99 ASP A C 1
ATOM 781 O O . ASP A 1 99 ? 16.427 -10.668 -10.638 1.00 87.38 99 ASP A O 1
ATOM 785 N N . HIS A 1 100 ? 15.225 -9.251 -11.920 1.00 92.31 100 HIS A N 1
ATOM 786 C CA . HIS A 1 100 ? 15.727 -8.016 -11.315 1.00 92.31 100 HIS A CA 1
ATOM 787 C C . HIS A 1 100 ? 14.606 -6.999 -11.050 1.00 92.31 100 HIS A C 1
ATOM 789 O O . HIS A 1 100 ? 13.712 -6.822 -11.883 1.00 92.31 100 HIS A O 1
ATOM 795 N N . VAL A 1 101 ? 14.699 -6.300 -9.917 1.00 94.94 101 VAL A N 1
ATOM 796 C CA . VAL A 1 101 ? 13.937 -5.082 -9.599 1.00 94.94 101 VAL A CA 1
ATOM 797 C C . VAL A 1 101 ? 14.910 -3.920 -9.474 1.00 94.94 101 VAL A C 1
ATOM 799 O O . VAL A 1 101 ? 15.902 -4.044 -8.767 1.00 94.94 101 VAL A O 1
ATOM 802 N N . PHE A 1 102 ? 14.621 -2.801 -10.122 1.00 96.12 102 PHE A N 1
ATOM 803 C CA . PHE A 1 102 ? 15.401 -1.569 -10.077 1.00 96.12 102 PHE A CA 1
ATOM 804 C C . PHE A 1 102 ? 14.561 -0.451 -9.474 1.00 96.12 102 PHE A C 1
ATOM 806 O O . PHE A 1 102 ? 13.448 -0.207 -9.932 1.00 96.12 102 PHE A O 1
ATOM 813 N N . LEU A 1 103 ? 15.076 0.234 -8.462 1.00 95.31 103 LEU A N 1
ATOM 814 C CA . LEU A 1 103 ? 14.382 1.333 -7.799 1.00 95.31 103 LEU A CA 1
ATOM 815 C C . LEU A 1 103 ? 14.899 2.675 -8.322 1.00 95.31 103 LEU A C 1
ATOM 817 O O . LEU A 1 103 ? 16.103 2.929 -8.278 1.00 95.31 103 LEU A O 1
ATOM 821 N N . SER A 1 104 ? 14.014 3.528 -8.836 1.00 93.44 104 SER A N 1
ATOM 822 C CA . SER A 1 104 ? 14.369 4.882 -9.289 1.00 93.44 104 SER A CA 1
ATOM 823 C C . SER A 1 104 ? 14.592 5.848 -8.127 1.00 93.44 104 SER A C 1
ATOM 825 O O . SER A 1 104 ? 15.362 6.794 -8.252 1.00 93.44 104 SER A O 1
ATOM 827 N N . ARG A 1 105 ? 13.953 5.592 -6.984 1.00 91.38 105 ARG A N 1
ATOM 828 C CA . ARG A 1 105 ? 14.164 6.251 -5.687 1.00 91.38 105 ARG A CA 1
ATOM 829 C C . ARG A 1 105 ? 14.015 5.199 -4.593 1.00 91.38 105 ARG A C 1
ATOM 831 O O . ARG A 1 105 ? 13.420 4.153 -4.832 1.00 91.38 105 ARG A O 1
ATOM 838 N N . VAL A 1 106 ? 14.531 5.454 -3.397 1.00 91.44 106 VAL A N 1
ATOM 839 C CA . VAL A 1 106 ? 14.295 4.577 -2.238 1.00 91.44 106 VAL A CA 1
ATOM 840 C C . VAL A 1 106 ? 13.341 5.299 -1.301 1.00 91.44 106 VAL A C 1
ATOM 842 O O . VAL A 1 106 ? 13.758 6.020 -0.403 1.00 91.44 106 VAL A O 1
ATOM 845 N N . CYS A 1 107 ? 12.047 5.134 -1.563 1.00 90.81 107 CYS A N 1
ATOM 846 C CA . CYS A 1 107 ? 10.979 5.782 -0.811 1.00 90.81 107 CYS A CA 1
ATOM 847 C C . CYS A 1 107 ? 9.725 4.905 -0.712 1.00 90.81 107 CYS A C 1
ATOM 849 O O . CYS A 1 107 ? 9.608 3.884 -1.398 1.00 90.81 107 CYS A O 1
ATOM 851 N N . SER A 1 108 ? 8.771 5.299 0.134 1.00 90.81 108 SER A N 1
ATOM 852 C CA . SER A 1 108 ? 7.504 4.579 0.330 1.00 90.81 108 SER A CA 1
ATOM 853 C C . SER A 1 108 ? 6.721 4.400 -0.978 1.00 90.81 108 SER A C 1
ATOM 855 O O . SER A 1 108 ? 6.153 3.339 -1.224 1.00 90.81 108 SER A O 1
ATOM 857 N N . GLU A 1 109 ? 6.763 5.386 -1.876 1.00 89.44 109 GLU A N 1
ATOM 858 C CA . GLU A 1 109 ? 6.052 5.355 -3.159 1.00 89.44 109 GLU A CA 1
ATOM 859 C C . GLU A 1 109 ? 6.577 4.292 -4.137 1.00 89.44 109 GLU A C 1
ATOM 861 O O . GLU A 1 109 ? 5.790 3.624 -4.811 1.00 89.44 109 GLU A O 1
ATOM 866 N N . THR A 1 110 ? 7.899 4.136 -4.230 1.00 91.62 110 THR A N 1
ATOM 867 C CA . THR A 1 110 ? 8.572 3.305 -5.247 1.00 91.62 110 THR A CA 1
ATOM 868 C C . THR A 1 110 ? 8.948 1.917 -4.737 1.00 91.62 110 THR A C 1
ATOM 870 O O . THR A 1 110 ? 9.077 0.994 -5.543 1.00 91.62 110 THR A O 1
ATOM 873 N N . ALA A 1 111 ? 9.106 1.760 -3.419 1.00 92.38 111 ALA A N 1
ATOM 874 C CA . ALA A 1 111 ? 9.540 0.522 -2.778 1.00 92.38 111 ALA A CA 1
ATOM 875 C C . ALA A 1 111 ? 8.513 -0.069 -1.793 1.00 92.38 111 ALA A C 1
ATOM 877 O O . ALA A 1 111 ? 8.757 -1.145 -1.253 1.00 92.38 111 ALA A O 1
ATOM 878 N N . GLY A 1 112 ? 7.368 0.585 -1.553 1.00 90.19 112 GLY A N 1
ATOM 879 C CA . GLY A 1 112 ? 6.381 0.149 -0.552 1.00 90.19 112 GLY A CA 1
ATOM 880 C C . GLY A 1 112 ? 5.790 -1.251 -0.774 1.00 90.19 112 GLY A C 1
ATOM 881 O O . GLY A 1 112 ? 5.410 -1.910 0.187 1.00 90.19 112 GLY A O 1
ATOM 882 N N . GLY A 1 113 ? 5.767 -1.757 -2.012 1.00 91.44 113 GLY A N 1
ATOM 883 C CA . GLY A 1 113 ? 5.319 -3.123 -2.328 1.00 91.44 113 GLY A CA 1
ATOM 884 C C . GLY A 1 113 ? 6.437 -4.168 -2.323 1.00 91.44 113 GLY A C 1
ATOM 885 O O . GLY A 1 113 ? 6.180 -5.360 -2.522 1.00 91.44 113 GLY A O 1
ATOM 886 N N . LEU A 1 114 ? 7.690 -3.755 -2.103 1.00 91.56 114 LEU A N 1
ATOM 887 C CA . LEU A 1 114 ? 8.840 -4.653 -2.080 1.00 91.56 114 LEU A CA 1
ATOM 888 C C . LEU A 1 114 ? 8.757 -5.703 -0.954 1.00 91.56 114 LEU A C 1
ATOM 890 O O . LEU A 1 114 ? 9.017 -6.873 -1.250 1.00 91.56 114 LEU A O 1
ATOM 894 N N . PRO A 1 115 ? 8.348 -5.369 0.290 1.00 90.62 115 PRO A N 1
ATOM 895 C CA . PRO A 1 115 ? 8.162 -6.366 1.341 1.00 90.62 115 PRO A CA 1
ATOM 896 C C . PRO A 1 115 ? 7.254 -7.532 0.938 1.00 90.62 115 PRO A C 1
ATOM 898 O O . PRO A 1 115 ? 7.637 -8.701 1.041 1.00 90.62 115 PRO A O 1
ATOM 901 N N . GLY A 1 116 ? 6.066 -7.216 0.420 1.00 87.75 116 GLY A N 1
ATOM 902 C CA . GLY A 1 116 ? 5.090 -8.205 -0.020 1.00 87.75 116 GLY A CA 1
ATOM 903 C C . GLY A 1 116 ? 5.579 -9.030 -1.212 1.00 87.75 116 GLY A C 1
ATOM 904 O O . GLY A 1 116 ? 5.424 -10.257 -1.239 1.00 87.75 116 GLY A O 1
ATOM 905 N N . LEU A 1 117 ? 6.256 -8.381 -2.164 1.00 89.38 117 LEU A N 1
ATOM 906 C CA . LEU A 1 117 ? 6.887 -9.040 -3.307 1.00 89.38 117 LEU A CA 1
ATOM 907 C C . LEU A 1 117 ? 7.934 -10.079 -2.869 1.00 89.38 117 LEU A C 1
ATOM 909 O O . LEU A 1 117 ? 7.921 -11.210 -3.365 1.00 89.38 117 LEU A O 1
ATOM 913 N N . LEU A 1 118 ? 8.820 -9.722 -1.935 1.00 89.12 118 LEU A N 1
ATOM 914 C CA . LEU A 1 118 ? 9.887 -10.600 -1.441 1.00 89.12 118 LEU A CA 1
ATOM 915 C C . LEU A 1 118 ? 9.339 -11.786 -0.646 1.00 89.12 118 LEU A C 1
ATOM 917 O O . LEU A 1 118 ? 9.777 -12.918 -0.858 1.00 89.12 118 LEU A O 1
ATOM 921 N N . LEU A 1 119 ? 8.343 -11.560 0.214 1.00 86.19 119 LEU A N 1
ATOM 922 C CA . LEU A 1 119 ? 7.671 -12.634 0.952 1.00 86.19 119 LEU A CA 1
ATOM 923 C C . LEU A 1 119 ? 6.959 -13.609 0.004 1.00 86.19 119 LEU A C 1
ATOM 925 O O . LEU A 1 119 ? 7.065 -14.829 0.164 1.00 86.19 119 LEU A O 1
ATOM 929 N N . THR A 1 120 ? 6.301 -13.088 -1.034 1.00 84.00 120 THR A N 1
ATOM 930 C CA . THR A 1 120 ? 5.660 -13.902 -2.074 1.00 84.00 120 THR A CA 1
ATOM 931 C C . THR A 1 120 ? 6.680 -14.733 -2.855 1.00 84.00 120 THR A C 1
ATOM 933 O O . THR A 1 120 ? 6.451 -15.920 -3.098 1.00 84.00 120 THR A O 1
ATOM 936 N N . LEU A 1 121 ? 7.823 -14.144 -3.223 1.00 82.88 121 LEU A N 1
ATOM 937 C CA . LEU A 1 121 ? 8.915 -14.838 -3.911 1.00 82.88 121 LEU A CA 1
ATOM 938 C C . LEU A 1 121 ? 9.535 -15.946 -3.054 1.00 82.88 121 LEU A C 1
ATOM 940 O O . LEU A 1 121 ? 9.698 -17.071 -3.533 1.00 82.88 121 LEU A O 1
ATOM 944 N N . ASN A 1 122 ? 9.794 -15.661 -1.778 1.00 76.88 122 ASN A N 1
ATOM 945 C CA . ASN A 1 122 ? 10.316 -16.638 -0.827 1.00 76.88 122 ASN A CA 1
ATOM 946 C C . ASN A 1 122 ? 9.372 -17.844 -0.663 1.00 76.88 122 ASN A C 1
ATOM 948 O O . ASN A 1 122 ? 9.826 -18.985 -0.583 1.00 76.88 122 ASN A O 1
ATOM 952 N N . GLY A 1 123 ? 8.053 -17.623 -0.729 1.00 67.88 123 GLY A N 1
ATOM 953 C CA . GLY A 1 123 ? 7.044 -18.689 -0.717 1.00 67.88 123 GLY A CA 1
ATOM 954 C C . GLY A 1 123 ? 7.135 -19.690 -1.884 1.00 67.88 123 GLY A C 1
ATOM 955 O O . GLY A 1 123 ? 6.550 -20.774 -1.805 1.00 67.88 123 GLY A O 1
ATOM 956 N N . PHE A 1 124 ? 7.871 -19.379 -2.961 1.00 70.75 124 PHE A N 1
ATOM 957 C CA . PHE A 1 124 ? 8.157 -20.324 -4.051 1.00 70.75 124 PHE A CA 1
ATOM 958 C C . PHE A 1 124 ? 9.386 -21.214 -3.790 1.00 70.75 124 PHE A C 1
ATOM 960 O O . PHE A 1 124 ? 9.594 -22.174 -4.533 1.00 70.75 124 PHE A O 1
ATOM 967 N N . GLY A 1 125 ? 10.181 -20.941 -2.749 1.00 54.78 125 GLY A N 1
ATOM 968 C CA . GLY A 1 125 ? 11.246 -21.805 -2.222 1.00 54.78 125 GLY A CA 1
ATOM 969 C C . GLY A 1 125 ? 12.527 -21.946 -3.059 1.00 54.78 125 GLY A C 1
ATOM 970 O O . GLY A 1 125 ? 13.546 -22.316 -2.492 1.00 54.78 125 GLY A O 1
ATOM 971 N N . ASP A 1 126 ? 12.498 -21.649 -4.364 1.00 58.16 126 ASP A N 1
ATOM 972 C CA . ASP A 1 126 ? 13.648 -21.784 -5.284 1.00 58.16 126 ASP A CA 1
ATOM 973 C C . ASP A 1 126 ? 13.842 -20.559 -6.216 1.00 58.16 126 ASP A C 1
ATOM 975 O O . ASP A 1 126 ? 14.614 -20.616 -7.173 1.00 58.16 126 ASP A O 1
ATOM 979 N N . VAL A 1 127 ? 13.150 -19.438 -5.968 1.00 63.06 127 VAL A N 1
ATOM 980 C CA . VAL A 1 127 ? 13.202 -18.228 -6.813 1.00 63.06 127 VAL A CA 1
ATOM 981 C C . VAL A 1 127 ? 13.693 -17.043 -5.986 1.00 63.06 127 VAL A C 1
ATOM 983 O O . VAL A 1 127 ? 13.066 -16.686 -4.997 1.00 63.06 127 VAL A O 1
ATOM 986 N N . GLY A 1 128 ? 14.802 -16.426 -6.396 1.00 69.31 128 GLY A N 1
ATOM 987 C CA . GLY A 1 128 ? 15.308 -15.190 -5.797 1.00 69.31 128 GLY A CA 1
ATOM 988 C C . GLY A 1 128 ? 15.442 -14.097 -6.851 1.00 69.31 128 GLY A C 1
ATOM 989 O O . GLY A 1 128 ? 15.827 -14.392 -7.981 1.00 69.31 128 GLY A O 1
ATOM 990 N N . VAL A 1 129 ? 15.164 -12.856 -6.464 1.00 85.94 129 VAL A N 1
ATOM 991 C CA . VAL A 1 129 ? 15.262 -11.660 -7.313 1.00 85.94 129 VAL A CA 1
ATOM 992 C C . VAL A 1 129 ? 16.424 -10.790 -6.842 1.00 85.94 129 VAL A C 1
ATOM 994 O O . VAL A 1 129 ? 16.697 -10.749 -5.645 1.00 85.94 129 VAL A O 1
ATOM 997 N N . ASN A 1 130 ? 17.116 -10.119 -7.760 1.00 90.25 130 ASN A N 1
ATOM 998 C CA . ASN A 1 130 ? 18.108 -9.107 -7.392 1.00 90.25 130 ASN A CA 1
ATOM 999 C C . ASN A 1 130 ? 17.427 -7.740 -7.300 1.00 90.25 130 ASN A C 1
ATOM 1001 O O . ASN A 1 130 ? 16.785 -7.318 -8.263 1.00 90.25 130 ASN A O 1
ATOM 1005 N N . VAL A 1 131 ? 17.573 -7.050 -6.172 1.00 93.00 131 VAL A N 1
ATOM 1006 C CA . VAL A 1 131 ? 17.000 -5.714 -5.965 1.00 93.00 131 VAL A CA 1
ATOM 1007 C C . VAL A 1 131 ? 18.113 -4.684 -6.066 1.00 93.00 131 VAL A C 1
ATOM 1009 O O . VAL A 1 131 ? 19.071 -4.742 -5.306 1.00 93.00 131 VAL A O 1
ATOM 1012 N N . TRP A 1 132 ? 17.980 -3.746 -6.992 1.00 94.31 132 TRP A N 1
ATOM 1013 C CA . TRP A 1 132 ? 18.968 -2.726 -7.311 1.00 94.31 132 TRP A CA 1
ATOM 1014 C C . TRP A 1 132 ? 18.448 -1.349 -6.921 1.00 94.31 132 TRP A C 1
ATOM 1016 O O . TRP A 1 132 ? 17.296 -1.017 -7.198 1.00 94.31 132 TRP A O 1
ATOM 1026 N N . GLY A 1 133 ? 19.302 -0.531 -6.320 1.00 92.56 133 GLY A N 1
ATOM 1027 C CA . GLY A 1 133 ? 18.971 0.852 -5.994 1.00 92.56 133 GLY A CA 1
ATOM 1028 C C . GLY A 1 133 ? 20.186 1.650 -5.524 1.00 92.56 133 GLY A C 1
ATOM 1029 O O . GLY A 1 133 ? 21.277 1.089 -5.384 1.00 92.56 133 GLY A O 1
ATOM 1030 N N . PRO A 1 134 ? 20.012 2.956 -5.275 1.00 90.12 134 PRO A N 1
ATOM 1031 C CA . PRO A 1 134 ? 21.065 3.788 -4.707 1.00 90.12 134 PRO A CA 1
ATOM 1032 C C . PRO A 1 134 ? 21.435 3.334 -3.282 1.00 90.12 134 PRO A C 1
ATOM 1034 O O . PRO A 1 134 ? 20.743 2.510 -2.681 1.00 90.12 134 PRO A O 1
ATOM 1037 N N . THR A 1 135 ? 22.523 3.865 -2.721 1.00 84.38 135 THR A N 1
ATOM 1038 C CA . THR A 1 135 ? 23.065 3.477 -1.399 1.00 84.38 135 THR A CA 1
ATOM 1039 C C . THR A 1 135 ? 22.055 3.543 -0.247 1.00 84.38 135 THR A C 1
ATOM 1041 O O . THR A 1 135 ? 22.152 2.739 0.685 1.00 84.38 135 THR A O 1
ATOM 1044 N N . ASP A 1 136 ? 21.036 4.394 -0.362 1.00 83.94 136 ASP A N 1
ATOM 1045 C CA . ASP A 1 136 ? 19.891 4.499 0.552 1.00 83.94 136 ASP A CA 1
ATOM 1046 C C . ASP A 1 136 ? 19.123 3.179 0.748 1.00 83.94 136 ASP A C 1
ATOM 1048 O O . ASP A 1 136 ? 18.535 2.933 1.804 1.00 83.94 136 ASP A O 1
ATOM 1052 N N . LEU A 1 137 ? 19.174 2.280 -0.239 1.00 88.56 137 LEU A N 1
ATOM 1053 C CA . LEU A 1 137 ? 18.530 0.968 -0.196 1.00 88.56 137 LEU A CA 1
ATOM 1054 C C . LEU A 1 137 ? 19.025 0.109 0.979 1.00 88.56 137 LEU A C 1
ATOM 1056 O O . LEU A 1 137 ? 18.276 -0.731 1.478 1.00 88.56 137 LEU A O 1
ATOM 1060 N N . ASN A 1 138 ? 20.242 0.347 1.478 1.00 87.56 138 ASN A N 1
ATOM 1061 C CA . ASN A 1 138 ? 20.773 -0.349 2.651 1.00 87.56 138 ASN A CA 1
ATOM 1062 C C . ASN A 1 138 ? 19.934 -0.110 3.913 1.00 87.56 138 ASN A C 1
ATOM 1064 O O . ASN A 1 138 ? 19.754 -1.038 4.703 1.00 87.56 138 ASN A O 1
ATOM 1068 N N . TYR A 1 139 ? 19.402 1.104 4.103 1.00 85.81 139 TYR A N 1
ATOM 1069 C CA . TYR A 1 139 ? 18.563 1.416 5.263 1.00 85.81 139 TYR A CA 1
ATOM 1070 C C . TYR A 1 139 ? 17.266 0.610 5.221 1.00 85.81 139 TYR A C 1
ATOM 1072 O O . TYR A 1 139 ? 16.889 -0.015 6.214 1.00 85.81 139 TYR A O 1
ATOM 1080 N N . LEU A 1 140 ? 16.630 0.561 4.048 1.00 86.44 140 LEU A N 1
ATOM 1081 C CA . LEU A 1 140 ? 15.406 -0.202 3.844 1.00 86.44 140 LEU A CA 1
ATOM 1082 C C . LEU A 1 140 ? 15.658 -1.711 3.970 1.00 86.44 140 LEU A C 1
ATOM 1084 O O . LEU A 1 140 ? 14.888 -2.412 4.623 1.00 86.44 140 LEU A O 1
ATOM 1088 N N . ALA A 1 141 ? 16.756 -2.218 3.402 1.00 87.62 141 ALA A N 1
ATOM 1089 C CA . ALA A 1 141 ? 17.134 -3.624 3.511 1.00 87.62 141 ALA A CA 1
ATOM 1090 C C . ALA A 1 141 ? 17.370 -4.040 4.973 1.00 87.62 141 ALA A C 1
ATOM 1092 O O . ALA A 1 141 ? 16.821 -5.043 5.425 1.00 87.62 141 ALA A O 1
ATOM 1093 N N . ALA A 1 142 ? 18.121 -3.248 5.744 1.00 82.00 142 ALA A N 1
ATOM 1094 C CA . ALA A 1 142 ? 18.345 -3.519 7.163 1.00 82.00 142 ALA A CA 1
ATOM 1095 C C . ALA A 1 142 ? 17.028 -3.547 7.958 1.00 82.00 142 ALA A C 1
ATOM 1097 O O . ALA A 1 142 ? 16.818 -4.440 8.778 1.00 82.00 142 ALA A O 1
ATOM 1098 N N . ALA A 1 143 ? 16.120 -2.613 7.671 1.00 81.06 143 ALA A N 1
ATOM 1099 C CA . ALA A 1 143 ? 14.807 -2.525 8.301 1.00 81.06 143 ALA A CA 1
ATOM 1100 C C . ALA A 1 143 ? 13.874 -3.693 7.954 1.00 81.06 143 ALA A C 1
ATOM 1102 O O . ALA A 1 143 ? 13.175 -4.217 8.818 1.00 81.06 143 ALA A O 1
ATOM 1103 N N . MET A 1 144 ? 13.871 -4.150 6.704 1.00 87.31 144 MET A N 1
ATOM 1104 C CA . MET A 1 144 ? 13.073 -5.311 6.305 1.00 87.31 144 MET A CA 1
ATOM 1105 C C . MET A 1 144 ? 13.531 -6.606 6.994 1.00 87.31 144 MET A C 1
ATOM 1107 O O . MET A 1 144 ? 12.724 -7.516 7.179 1.00 87.31 144 MET A O 1
ATOM 1111 N N . GLY A 1 145 ? 14.784 -6.677 7.459 1.00 83.12 145 GLY A N 1
ATOM 1112 C CA . GLY A 1 145 ? 15.316 -7.824 8.201 1.00 83.12 145 GLY A CA 1
ATOM 1113 C C . GLY A 1 145 ? 14.590 -8.150 9.517 1.00 83.12 145 GLY A C 1
ATOM 1114 O O . GLY A 1 145 ? 14.765 -9.249 10.040 1.00 83.12 145 GLY A O 1
ATOM 1115 N N . TYR A 1 146 ? 13.753 -7.248 10.052 1.00 82.06 146 TYR A N 1
ATOM 1116 C CA . TYR A 1 146 ? 12.947 -7.523 11.252 1.00 82.06 146 TYR A CA 1
ATOM 1117 C C . TYR A 1 146 ? 11.780 -8.492 11.003 1.00 82.06 146 TYR A C 1
ATOM 1119 O O . TYR A 1 146 ? 11.350 -9.168 11.937 1.00 82.06 146 TYR A O 1
ATOM 1127 N N . PHE A 1 147 ? 11.263 -8.564 9.773 1.00 85.62 147 PHE A N 1
ATOM 1128 C CA . PHE A 1 147 ? 10.063 -9.347 9.440 1.00 85.62 147 PHE A CA 1
ATOM 1129 C C . PHE A 1 147 ? 10.167 -10.139 8.130 1.00 85.62 147 PHE A C 1
ATOM 1131 O O . PHE A 1 147 ? 9.319 -10.992 7.866 1.00 85.62 147 PHE A O 1
ATOM 1138 N N . ILE A 1 148 ? 11.202 -9.909 7.318 1.00 85.06 148 ILE A N 1
ATOM 1139 C CA . ILE A 1 148 ? 11.505 -10.711 6.130 1.00 85.06 148 ILE A CA 1
ATOM 1140 C C . ILE A 1 148 ? 12.628 -11.708 6.461 1.00 85.06 148 ILE A C 1
ATOM 1142 O O . ILE A 1 148 ? 13.658 -11.311 7.008 1.00 85.06 148 ILE A O 1
ATOM 1146 N N . PRO A 1 149 ? 12.485 -13.003 6.116 1.00 79.00 149 PRO A N 1
ATOM 1147 C CA . PRO A 1 149 ? 13.532 -13.997 6.348 1.00 79.00 149 PRO A CA 1
ATOM 1148 C C . PRO A 1 149 ? 14.852 -13.661 5.637 1.00 79.00 149 PRO A C 1
ATOM 1150 O O . PRO A 1 149 ? 14.850 -13.288 4.464 1.00 79.00 149 PRO A O 1
ATOM 1153 N N . ASN A 1 150 ? 15.988 -13.918 6.298 1.00 72.81 150 ASN A N 1
ATOM 1154 C CA . ASN A 1 150 ? 17.333 -13.612 5.778 1.00 72.81 150 ASN A CA 1
ATOM 1155 C C . ASN A 1 150 ? 17.610 -14.178 4.372 1.00 72.81 150 ASN A C 1
ATOM 1157 O O . ASN A 1 150 ? 18.259 -13.521 3.568 1.00 72.81 150 ASN A O 1
ATOM 1161 N N . ALA A 1 151 ? 17.071 -15.356 4.032 1.00 68.44 151 ALA A N 1
ATOM 1162 C CA . ALA A 1 151 ? 17.260 -15.966 2.711 1.00 68.44 151 ALA A CA 1
ATOM 1163 C C . ALA A 1 151 ? 16.717 -15.107 1.547 1.00 68.44 151 ALA A C 1
ATOM 1165 O O . ALA A 1 151 ? 17.224 -15.196 0.429 1.00 68.44 151 ALA A O 1
ATOM 1166 N N . ALA A 1 152 ? 15.703 -14.271 1.801 1.00 71.06 152 ALA A N 1
ATOM 1167 C CA . ALA A 1 152 ? 15.170 -13.312 0.832 1.00 71.06 152 ALA A CA 1
ATOM 1168 C C . ALA A 1 152 ? 15.948 -11.982 0.806 1.00 71.06 152 ALA A C 1
ATOM 1170 O O . ALA A 1 152 ? 15.782 -11.200 -0.127 1.00 71.06 152 ALA A O 1
ATOM 1171 N N . MET A 1 153 ? 16.812 -11.741 1.795 1.00 76.81 153 MET A N 1
ATOM 1172 C CA . MET A 1 153 ? 17.548 -10.488 1.986 1.00 76.81 153 MET A CA 1
ATOM 1173 C C . MET A 1 153 ? 18.977 -10.515 1.418 1.00 76.81 153 MET A C 1
ATOM 1175 O O . MET A 1 153 ? 19.614 -9.472 1.316 1.00 76.81 153 MET A O 1
ATOM 1179 N N . ASP A 1 154 ? 19.477 -11.670 0.971 1.00 67.38 154 ASP A N 1
ATOM 1180 C CA . ASP A 1 154 ? 20.859 -11.843 0.485 1.00 67.38 154 ASP A CA 1
ATOM 1181 C C . ASP A 1 154 ? 21.148 -11.208 -0.903 1.00 67.38 154 ASP A C 1
ATOM 1183 O O . ASP A 1 154 ? 22.230 -11.397 -1.458 1.00 67.38 154 ASP A O 1
ATOM 1187 N N . ARG A 1 155 ? 20.189 -10.494 -1.517 1.00 79.00 155 ARG A N 1
ATOM 1188 C CA . ARG A 1 155 ? 20.246 -10.059 -2.935 1.00 79.00 155 ARG A CA 1
ATOM 1189 C C . ARG A 1 155 ? 19.963 -8.577 -3.181 1.00 79.00 155 ARG A C 1
ATOM 1191 O O . ARG A 1 155 ? 19.474 -8.203 -4.248 1.00 79.00 155 ARG A O 1
ATOM 1198 N N . PHE A 1 156 ? 20.270 -7.741 -2.199 1.00 87.19 156 PHE A N 1
ATOM 1199 C CA . PHE A 1 156 ? 20.226 -6.289 -2.347 1.00 87.19 156 PHE A CA 1
ATOM 1200 C C . PHE A 1 156 ? 21.559 -5.779 -2.907 1.00 87.19 156 PHE A C 1
ATOM 1202 O O . PHE A 1 156 ? 22.625 -6.051 -2.359 1.00 87.19 156 PHE A O 1
ATOM 1209 N N . CYS A 1 157 ? 21.493 -5.062 -4.024 1.00 87.62 157 CYS A N 1
ATOM 1210 C CA . CYS A 1 157 ? 22.626 -4.562 -4.788 1.00 87.62 157 CYS A CA 1
ATOM 1211 C C . CYS A 1 157 ? 22.572 -3.031 -4.838 1.00 87.62 157 CYS A C 1
ATOM 1213 O O . CYS A 1 157 ? 21.814 -2.443 -5.609 1.00 87.62 157 CYS A O 1
ATOM 1215 N N . CYS A 1 158 ? 23.386 -2.385 -4.009 1.00 86.81 158 CYS A N 1
ATOM 1216 C CA . CYS A 1 158 ? 23.432 -0.930 -3.903 1.00 86.81 158 CYS A CA 1
ATOM 1217 C C . CYS A 1 158 ? 24.537 -0.336 -4.788 1.00 86.81 158 CYS A C 1
ATOM 1219 O O . CYS A 1 158 ? 25.606 -0.934 -4.927 1.00 86.81 158 CYS A O 1
ATOM 1221 N N . PHE A 1 159 ? 24.307 0.850 -5.349 1.00 83.69 159 PHE A N 1
ATOM 1222 C CA . PHE A 1 159 ? 25.291 1.599 -6.143 1.00 83.69 159 PHE A CA 1
ATOM 1223 C C . PHE A 1 159 ? 25.271 3.103 -5.807 1.00 83.69 159 PHE A C 1
ATOM 1225 O O . PHE A 1 159 ? 24.286 3.607 -5.276 1.00 83.69 159 PHE A O 1
ATOM 1232 N N . GLY A 1 160 ? 26.366 3.818 -6.091 1.00 70.25 160 GLY A N 1
ATOM 1233 C CA . GLY A 1 160 ? 26.559 5.236 -5.732 1.00 70.25 160 GLY A CA 1
ATOM 1234 C C . GLY A 1 160 ? 27.578 5.457 -4.600 1.00 70.25 160 GLY A C 1
ATOM 1235 O O . GLY A 1 160 ? 28.150 4.499 -4.077 1.00 70.25 160 GLY A O 1
ATOM 1236 N N . GLN A 1 161 ? 27.838 6.721 -4.236 1.00 61.97 161 GLN A N 1
ATOM 1237 C CA . GLN A 1 161 ? 28.802 7.071 -3.179 1.00 61.97 161 GLN A CA 1
ATOM 1238 C C . GLN A 1 161 ? 28.313 6.621 -1.789 1.00 61.97 161 GLN A C 1
ATOM 1240 O O . GLN A 1 161 ? 27.155 6.816 -1.415 1.00 61.97 161 GLN A O 1
ATOM 1245 N N . MET A 1 162 ? 29.218 6.011 -1.019 1.00 50.97 162 MET A N 1
ATOM 1246 C CA . MET A 1 162 ? 28.984 5.573 0.360 1.00 50.97 162 MET A CA 1
ATOM 1247 C C . MET A 1 162 ? 29.283 6.720 1.336 1.00 50.97 162 MET A C 1
ATOM 1249 O O . MET A 1 162 ? 30.363 7.316 1.287 1.00 50.97 162 MET A O 1
ATOM 1253 N N . HIS A 1 163 ? 28.346 7.000 2.240 1.00 49.88 163 HIS A N 1
ATOM 1254 C CA . HIS A 1 163 ? 28.555 7.891 3.381 1.00 49.88 163 HIS A CA 1
ATOM 1255 C C . HIS A 1 163 ? 28.900 7.063 4.626 1.00 49.88 163 HIS A C 1
ATOM 1257 O O . HIS A 1 163 ? 28.273 6.033 4.878 1.00 49.88 163 HIS A O 1
ATOM 1263 N N . ASP A 1 164 ? 29.892 7.502 5.400 1.00 38.78 164 ASP A N 1
ATOM 1264 C CA . ASP A 1 164 ? 30.248 6.886 6.678 1.00 38.78 164 ASP A CA 1
ATOM 1265 C C . ASP A 1 164 ? 29.162 7.125 7.739 1.00 38.78 164 ASP A C 1
ATOM 1267 O O . ASP A 1 164 ? 28.287 7.981 7.601 1.00 38.78 164 ASP A O 1
ATOM 1271 N N . SER A 1 165 ? 29.253 6.396 8.855 1.00 38.66 165 SER A N 1
ATOM 1272 C CA . SER A 1 165 ? 28.320 6.443 10.000 1.00 38.66 165 SER A CA 1
ATOM 1273 C C . SER A 1 165 ? 28.096 7.845 10.603 1.00 38.66 165 SER A C 1
ATOM 1275 O O . SER A 1 165 ? 27.134 8.039 11.343 1.00 38.66 165 SER A O 1
ATOM 1277 N N . ASN A 1 166 ? 28.964 8.811 10.278 1.00 36.75 166 ASN A N 1
ATOM 1278 C CA . ASN A 1 166 ? 28.891 10.214 10.696 1.00 36.75 166 ASN A CA 1
ATOM 1279 C C . ASN A 1 166 ? 28.343 11.162 9.604 1.00 36.75 166 ASN A C 1
ATOM 1281 O O . ASN A 1 166 ? 28.308 12.369 9.816 1.00 36.75 166 ASN A O 1
ATOM 1285 N N . GLY A 1 167 ? 27.920 10.648 8.443 1.00 41.06 167 GLY A N 1
ATOM 1286 C CA . GLY A 1 167 ? 27.413 11.443 7.315 1.00 41.06 167 GLY A CA 1
ATOM 1287 C C . GLY A 1 167 ? 28.491 12.014 6.383 1.00 41.06 167 GLY A C 1
ATOM 1288 O O . GLY A 1 167 ? 28.156 12.622 5.362 1.00 41.06 167 GLY A O 1
ATOM 1289 N N . ASP A 1 168 ? 29.772 11.790 6.681 1.00 37.31 168 ASP A N 1
ATOM 1290 C CA . ASP A 1 168 ? 30.883 12.203 5.822 1.00 37.31 168 ASP A CA 1
ATOM 1291 C C . ASP A 1 168 ? 31.016 11.267 4.615 1.00 37.31 168 ASP A C 1
ATOM 1293 O O . ASP A 1 168 ? 30.918 10.046 4.732 1.00 37.31 168 ASP A O 1
ATOM 1297 N N . ALA A 1 169 ? 31.202 11.834 3.422 1.00 44.38 169 ALA A N 1
ATOM 1298 C CA . ALA A 1 169 ? 31.430 11.049 2.213 1.00 44.38 169 ALA A CA 1
ATOM 1299 C C . ALA A 1 169 ? 32.787 10.337 2.308 1.00 44.38 169 ALA A C 1
ATOM 1301 O O . ALA A 1 169 ? 33.814 10.990 2.508 1.00 44.38 169 ALA A O 1
ATOM 1302 N N . ILE A 1 170 ? 32.815 9.015 2.113 1.00 47.06 170 ILE A N 1
ATOM 1303 C CA . ILE A 1 170 ? 34.083 8.312 1.905 1.00 47.06 170 ILE A CA 1
ATOM 1304 C C . ILE A 1 170 ? 34.652 8.844 0.582 1.00 47.06 170 ILE A C 1
ATOM 1306 O O . ILE A 1 170 ? 33.944 8.782 -0.429 1.00 47.06 170 ILE A O 1
ATOM 1310 N N . PRO A 1 171 ? 35.895 9.365 0.544 1.00 37.59 171 PRO A N 1
ATOM 1311 C CA . PRO A 1 171 ? 36.481 9.916 -0.670 1.00 37.59 171 PRO A CA 1
ATOM 1312 C C . PRO A 1 171 ? 36.726 8.785 -1.673 1.00 37.59 171 PRO A C 1
ATOM 1314 O O . PRO A 1 171 ? 37.791 8.178 -1.738 1.00 37.59 171 PRO A O 1
ATOM 1317 N N . THR A 1 172 ? 35.699 8.486 -2.457 1.00 40.09 172 THR A N 1
ATOM 1318 C CA . THR A 1 172 ? 35.775 7.678 -3.665 1.00 40.09 172 THR A CA 1
ATOM 1319 C C . THR A 1 172 ? 35.916 8.645 -4.831 1.00 40.09 172 THR A C 1
ATOM 1321 O O . THR A 1 172 ? 35.238 9.665 -4.903 1.00 40.09 172 THR A O 1
ATOM 1324 N N . SER A 1 173 ? 36.844 8.367 -5.741 1.00 41.72 173 SER A N 1
ATOM 1325 C CA . SER A 1 173 ? 37.213 9.244 -6.861 1.00 41.72 173 SER A CA 1
ATOM 1326 C C . SER A 1 173 ? 36.139 9.371 -7.959 1.00 41.72 173 SER A C 1
ATOM 1328 O O . SER A 1 173 ? 36.483 9.672 -9.099 1.00 41.72 173 SER A O 1
ATOM 1330 N N . GLN A 1 174 ? 34.874 9.069 -7.659 1.00 45.56 174 GLN A N 1
ATOM 1331 C CA . GLN A 1 174 ? 33.779 8.955 -8.627 1.00 45.56 174 GLN A CA 1
ATOM 1332 C C . GLN A 1 174 ? 32.899 10.204 -8.576 1.00 45.56 174 GLN A C 1
ATOM 1334 O O . GLN A 1 174 ? 32.502 10.637 -7.495 1.00 45.56 174 GLN A O 1
ATOM 1339 N N . LYS A 1 175 ? 32.636 10.815 -9.735 1.00 52.25 175 LYS A N 1
ATOM 1340 C CA . LYS A 1 175 ? 31.787 12.011 -9.866 1.00 52.25 175 LYS A CA 1
ATOM 1341 C C . LYS A 1 175 ? 30.307 11.604 -9.852 1.00 52.25 175 LYS A C 1
ATOM 1343 O O . LYS A 1 175 ? 29.972 10.493 -10.243 1.00 52.25 175 LYS A O 1
ATOM 1348 N N . SER A 1 176 ? 29.416 12.521 -9.467 1.00 51.62 176 SER A N 1
ATOM 1349 C CA . SER A 1 176 ? 27.952 12.311 -9.463 1.00 51.62 176 SER A CA 1
ATOM 1350 C C . SER A 1 176 ? 27.360 11.932 -10.829 1.00 51.62 176 SER A C 1
ATOM 1352 O O . SER A 1 176 ? 26.287 11.349 -10.887 1.00 51.62 176 SER A O 1
ATOM 1354 N N . ASP A 1 177 ? 28.064 12.236 -11.920 1.00 57.28 177 ASP A N 1
ATOM 1355 C CA . ASP A 1 177 ? 27.597 12.035 -13.298 1.00 57.28 177 ASP A CA 1
ATOM 1356 C C . ASP A 1 177 ? 28.115 10.733 -13.939 1.00 57.28 177 ASP A C 1
ATOM 1358 O O . ASP A 1 177 ? 27.889 10.493 -15.134 1.00 57.28 177 ASP A O 1
ATOM 1362 N N . ASP A 1 178 ? 28.839 9.905 -13.176 1.00 70.38 178 ASP A N 1
ATOM 1363 C CA . ASP A 1 178 ? 29.444 8.678 -13.685 1.00 70.38 178 ASP A CA 1
ATOM 1364 C C . ASP A 1 178 ? 28.367 7.642 -14.057 1.00 70.38 178 ASP A C 1
ATOM 1366 O O . ASP A 1 178 ? 27.423 7.361 -13.319 1.00 70.38 178 ASP A O 1
ATOM 1370 N N . LEU A 1 179 ? 28.512 7.057 -15.248 1.00 82.31 179 LEU A N 1
ATOM 1371 C CA . LEU A 1 179 ? 27.606 6.035 -15.764 1.00 82.31 179 LEU A CA 1
ATOM 1372 C C . LEU A 1 179 ? 27.922 4.676 -15.116 1.00 82.31 179 LEU A C 1
ATOM 1374 O O . LEU A 1 179 ? 28.926 4.042 -15.448 1.00 82.31 179 LEU A O 1
ATOM 1378 N N . HIS A 1 180 ? 27.049 4.194 -14.231 1.00 83.44 180 HIS A N 1
ATOM 1379 C CA . HIS A 1 180 ? 27.211 2.909 -13.549 1.00 83.44 180 HIS A CA 1
ATOM 1380 C C . HIS A 1 180 ? 26.584 1.773 -14.364 1.00 83.44 180 HIS A C 1
ATOM 1382 O O . HIS A 1 180 ? 25.366 1.695 -14.486 1.00 83.44 180 HIS A O 1
ATOM 1388 N N . VAL A 1 181 ? 27.388 0.859 -14.912 1.00 88.56 181 VAL A N 1
ATOM 1389 C CA . VAL A 1 181 ? 26.865 -0.331 -15.609 1.00 88.56 181 VAL A CA 1
ATOM 1390 C C . VAL A 1 181 ? 26.459 -1.383 -14.575 1.00 88.56 181 VAL A C 1
ATOM 1392 O O . VAL A 1 181 ? 27.312 -1.896 -13.855 1.00 88.56 181 VAL A O 1
ATOM 1395 N N . LEU A 1 182 ? 25.163 -1.697 -14.497 1.00 88.88 182 LEU A N 1
ATOM 1396 C CA . LEU A 1 182 ? 24.606 -2.650 -13.529 1.00 88.88 182 LEU A CA 1
ATOM 1397 C C . LEU A 1 182 ? 24.482 -4.056 -14.119 1.00 88.88 182 LEU A C 1
ATOM 1399 O O . LEU A 1 182 ? 24.791 -5.045 -13.459 1.00 88.88 182 LEU A O 1
ATOM 1403 N N . ILE A 1 1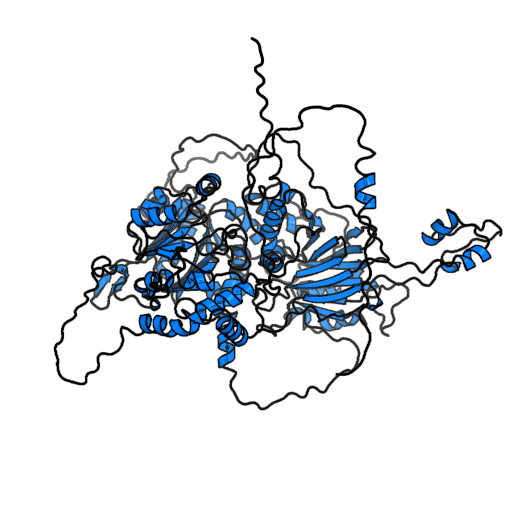83 ? 24.024 -4.138 -15.370 1.00 90.06 183 ILE A N 1
ATOM 1404 C CA . ILE A 1 183 ? 23.871 -5.389 -16.116 1.00 90.06 183 ILE A CA 1
ATOM 1405 C C . ILE A 1 183 ? 24.509 -5.226 -17.487 1.00 90.06 183 ILE A C 1
ATOM 1407 O O . ILE A 1 183 ? 24.278 -4.226 -18.163 1.00 90.06 183 ILE A O 1
ATOM 1411 N N . ASP A 1 184 ? 25.269 -6.239 -17.889 1.00 86.88 184 ASP A N 1
ATOM 1412 C CA . ASP A 1 184 ? 25.734 -6.458 -19.256 1.00 86.88 184 ASP A CA 1
ATOM 1413 C C . ASP A 1 184 ? 25.780 -7.977 -19.487 1.00 86.88 184 ASP A C 1
ATOM 1415 O O . ASP A 1 184 ? 26.741 -8.657 -19.120 1.00 86.88 184 ASP A O 1
ATOM 1419 N N . ASP A 1 185 ? 24.670 -8.537 -19.973 1.00 78.44 185 ASP A N 1
ATOM 1420 C CA . ASP A 1 185 ? 24.476 -9.990 -20.103 1.00 78.44 185 ASP A CA 1
ATOM 1421 C C . ASP A 1 185 ? 24.631 -10.510 -21.542 1.00 78.44 185 ASP A C 1
ATOM 1423 O O . ASP A 1 185 ? 24.419 -11.696 -21.817 1.00 78.44 185 ASP A O 1
ATOM 1427 N N . GLY A 1 186 ? 25.029 -9.636 -22.469 1.00 72.94 186 GLY A N 1
ATOM 1428 C CA . GLY A 1 186 ? 25.141 -9.965 -23.886 1.00 72.94 186 GLY A CA 1
ATOM 1429 C C . GLY A 1 186 ? 23.830 -9.864 -24.677 1.00 72.94 186 GLY A C 1
ATOM 1430 O O . GLY A 1 186 ? 23.825 -10.242 -25.848 1.00 72.94 186 GLY A O 1
ATOM 1431 N N . VAL A 1 187 ? 22.735 -9.361 -24.093 1.00 78.25 187 VAL A N 1
ATOM 1432 C CA . VAL A 1 187 ? 21.513 -8.966 -24.823 1.00 78.25 187 VAL A CA 1
ATOM 1433 C C . VAL A 1 187 ? 21.058 -7.567 -24.460 1.00 78.25 187 VAL A C 1
ATOM 1435 O O . VAL A 1 187 ? 20.718 -6.791 -25.361 1.00 78.25 187 VAL A O 1
ATOM 1438 N N . VAL A 1 188 ? 21.074 -7.245 -23.171 1.00 88.56 188 VAL A N 1
ATOM 1439 C CA . VAL A 1 188 ? 20.739 -5.919 -22.669 1.00 88.56 188 VAL A CA 1
ATOM 1440 C C . VAL A 1 188 ? 21.849 -5.409 -21.766 1.00 88.56 188 VAL A C 1
ATOM 1442 O O . VAL A 1 188 ? 22.380 -6.123 -20.914 1.00 88.56 188 VAL A O 1
ATOM 1445 N N . LYS A 1 189 ? 22.182 -4.138 -21.952 1.00 92.44 189 LYS A N 1
ATOM 1446 C CA . LYS A 1 189 ? 23.026 -3.382 -21.046 1.00 92.44 189 LYS A CA 1
ATOM 1447 C C . LYS A 1 189 ? 22.156 -2.386 -20.291 1.00 92.44 189 LYS A C 1
ATOM 1449 O O . LYS A 1 189 ? 21.559 -1.504 -20.903 1.00 92.44 189 LYS A O 1
ATOM 1454 N N . ILE A 1 190 ? 22.079 -2.527 -18.970 1.00 94.56 190 ILE A N 1
ATOM 1455 C CA . ILE A 1 190 ? 21.347 -1.600 -18.096 1.00 94.56 190 ILE A CA 1
ATOM 1456 C C . ILE A 1 190 ? 22.365 -0.791 -17.307 1.00 94.56 190 ILE A C 1
ATOM 1458 O O . ILE A 1 190 ? 23.166 -1.347 -16.552 1.00 94.56 190 ILE A O 1
ATOM 1462 N N . SER A 1 191 ? 22.325 0.524 -17.493 1.00 94.69 191 SER A N 1
ATOM 1463 C CA . SER A 1 191 ? 23.182 1.477 -16.790 1.00 94.69 191 SER A CA 1
ATOM 1464 C C . SER A 1 191 ? 22.344 2.445 -15.958 1.00 94.69 191 SER A C 1
ATOM 1466 O O . SER A 1 191 ? 21.186 2.699 -16.286 1.00 94.69 191 SER A O 1
ATOM 1468 N N . ALA A 1 192 ? 22.932 2.985 -14.898 1.00 94.31 192 ALA A N 1
ATOM 1469 C CA . ALA A 1 192 ? 22.309 3.933 -13.988 1.00 94.31 192 ALA A CA 1
ATOM 1470 C C . ALA A 1 192 ? 23.136 5.221 -13.883 1.00 94.31 192 ALA A C 1
ATOM 1472 O O . ALA A 1 192 ? 24.366 5.169 -13.844 1.00 94.31 192 ALA A O 1
ATOM 1473 N N . ILE A 1 193 ? 22.453 6.361 -13.810 1.00 92.19 193 ILE A N 1
ATOM 1474 C CA . ILE A 1 193 ? 23.029 7.669 -13.468 1.00 92.19 193 ILE A CA 1
ATOM 1475 C C . ILE A 1 193 ? 22.312 8.161 -12.214 1.00 92.19 193 ILE A C 1
ATOM 1477 O O . ILE A 1 193 ? 21.081 8.146 -12.168 1.00 92.19 193 ILE A O 1
ATOM 1481 N N . VAL A 1 194 ? 23.068 8.583 -11.201 1.00 90.44 194 VAL A N 1
ATOM 1482 C CA . VAL A 1 194 ? 22.514 9.037 -9.921 1.00 90.44 194 VAL A CA 1
ATOM 1483 C C . VAL A 1 194 ? 22.401 10.561 -9.910 1.00 90.44 194 VAL A C 1
ATOM 1485 O O . VAL A 1 194 ? 23.386 11.285 -10.002 1.00 90.44 194 VAL A O 1
ATOM 1488 N N . LEU A 1 195 ? 21.181 11.055 -9.753 1.00 88.88 195 LEU A N 1
ATOM 1489 C CA . LEU A 1 195 ? 20.877 12.445 -9.460 1.00 88.88 195 LEU A CA 1
ATOM 1490 C C . LEU A 1 195 ? 20.899 12.652 -7.937 1.00 88.88 195 LEU A C 1
ATOM 1492 O O . LEU A 1 195 ? 20.135 12.026 -7.208 1.00 88.88 195 LEU A O 1
ATOM 1496 N N . GLN A 1 196 ? 21.776 13.536 -7.477 1.00 85.62 196 GLN A N 1
ATOM 1497 C CA . GLN A 1 196 ? 21.885 14.070 -6.131 1.00 85.62 196 GLN A CA 1
ATOM 1498 C C . GLN A 1 196 ? 21.961 15.618 -6.179 1.00 85.62 196 GLN A C 1
ATOM 1500 O O . GLN A 1 196 ? 23.002 16.177 -6.547 1.00 85.62 196 GLN A O 1
ATOM 1505 N N . PRO A 1 197 ? 20.894 16.344 -5.805 1.00 78.50 197 PRO A N 1
ATOM 1506 C CA . PRO A 1 197 ? 20.877 17.801 -5.867 1.00 78.50 197 PRO A CA 1
ATOM 1507 C C . PRO A 1 197 ? 21.909 18.443 -4.922 1.00 78.50 197 PRO A C 1
ATOM 1509 O O . PRO A 1 197 ? 22.143 17.983 -3.802 1.00 78.50 197 PRO A O 1
ATOM 1512 N N . SER A 1 198 ? 22.525 19.539 -5.382 1.00 62.59 198 SER A N 1
ATOM 1513 C CA . SER A 1 198 ? 23.573 20.272 -4.654 1.00 62.59 198 SER A CA 1
ATOM 1514 C C . SER A 1 198 ? 23.003 21.176 -3.547 1.00 62.59 198 SER A C 1
ATOM 1516 O O . SER A 1 198 ? 21.990 21.846 -3.721 1.00 62.59 198 SER A O 1
ATOM 1518 N N . ARG A 1 199 ? 23.685 21.214 -2.396 1.00 61.75 199 ARG A N 1
ATOM 1519 C CA . ARG A 1 199 ? 23.189 21.677 -1.079 1.00 61.75 199 ARG A CA 1
ATOM 1520 C C . ARG A 1 199 ? 23.070 23.205 -0.862 1.00 61.75 199 ARG A C 1
ATOM 1522 O O . ARG A 1 199 ? 23.001 23.629 0.285 1.00 61.75 199 ARG A O 1
ATOM 1529 N N . VAL A 1 200 ? 23.113 24.052 -1.893 1.00 45.25 200 VAL A N 1
ATOM 1530 C CA . VAL A 1 200 ? 23.576 25.449 -1.698 1.00 45.25 200 VAL A CA 1
ATOM 1531 C C . VAL A 1 200 ? 22.491 26.496 -1.362 1.00 45.25 200 VAL A C 1
ATOM 1533 O O . VAL A 1 200 ? 22.859 27.537 -0.832 1.00 45.25 200 VAL A O 1
ATOM 1536 N N . GLU A 1 201 ? 21.180 26.270 -1.544 1.00 36.59 201 GLU A N 1
ATOM 1537 C CA . GLU A 1 201 ? 20.217 27.406 -1.478 1.00 36.59 201 GLU A CA 1
ATOM 1538 C C . GLU A 1 201 ? 19.006 27.317 -0.528 1.00 36.59 201 GLU A C 1
ATOM 1540 O O . GLU A 1 201 ? 18.283 28.302 -0.393 1.00 36.59 201 GLU A O 1
ATOM 1545 N N . ALA A 1 202 ? 18.774 26.226 0.206 1.00 35.34 202 ALA A N 1
ATOM 1546 C CA . ALA A 1 202 ? 17.642 26.164 1.141 1.00 35.34 202 ALA A CA 1
ATOM 1547 C C . ALA A 1 202 ? 18.126 26.260 2.595 1.00 35.34 202 ALA A C 1
ATOM 1549 O O . ALA A 1 202 ? 18.709 25.314 3.114 1.00 35.34 202 ALA A O 1
ATOM 1550 N N . GLY A 1 203 ? 17.884 27.395 3.259 1.00 39.62 203 GLY A N 1
ATOM 1551 C CA . GLY A 1 203 ? 18.246 27.671 4.659 1.00 39.62 203 GLY A CA 1
ATOM 1552 C C . GLY A 1 203 ? 17.502 26.836 5.716 1.00 39.62 203 GLY A C 1
ATOM 1553 O O . GLY A 1 203 ? 16.954 27.398 6.660 1.00 39.62 203 GLY A O 1
ATOM 1554 N N . LEU A 1 204 ? 17.474 25.509 5.572 1.00 38.50 204 LEU A N 1
ATOM 1555 C CA . LEU A 1 204 ? 16.903 24.555 6.525 1.00 38.50 204 LEU A CA 1
ATOM 1556 C C . LEU A 1 204 ? 18.018 23.641 7.056 1.00 38.50 204 LEU A C 1
ATOM 1558 O O . LEU A 1 204 ? 18.684 22.939 6.301 1.00 38.50 204 LEU A O 1
ATOM 1562 N N . ASN A 1 205 ? 18.228 23.686 8.372 1.00 32.56 205 ASN A N 1
ATOM 1563 C CA . ASN A 1 205 ? 19.400 23.152 9.075 1.00 32.56 205 ASN A CA 1
ATOM 1564 C C . ASN A 1 205 ? 19.319 21.661 9.466 1.00 32.56 205 ASN A C 1
ATOM 1566 O O . ASN A 1 205 ? 20.096 21.223 10.309 1.00 32.56 205 ASN A O 1
ATOM 1570 N N . GLU A 1 206 ? 18.437 20.856 8.871 1.00 37.41 206 GLU A N 1
ATOM 1571 C CA . GLU A 1 206 ? 18.360 19.421 9.184 1.00 37.41 206 GLU A CA 1
ATOM 1572 C C . GLU A 1 206 ? 18.413 18.568 7.912 1.00 37.41 206 GLU A C 1
ATOM 1574 O O . GLU A 1 206 ? 17.592 18.681 7.004 1.00 37.41 206 GLU A O 1
ATOM 1579 N N . THR A 1 207 ? 19.453 17.740 7.826 1.00 40.62 207 THR A N 1
ATOM 1580 C CA . THR A 1 207 ? 19.827 16.949 6.650 1.00 40.62 207 THR A CA 1
ATOM 1581 C C . THR A 1 207 ? 19.207 15.553 6.732 1.00 40.62 207 THR A C 1
ATOM 1583 O O . THR A 1 207 ? 19.544 14.778 7.624 1.00 40.62 207 THR A O 1
ATOM 1586 N N . LYS A 1 208 ? 18.321 15.196 5.791 1.00 51.62 208 LYS A N 1
ATOM 1587 C CA . LYS A 1 208 ? 17.868 13.804 5.604 1.00 51.62 208 LYS A CA 1
ATOM 1588 C C . LYS A 1 208 ? 18.602 13.159 4.416 1.00 51.62 208 LYS A C 1
ATOM 1590 O O . LYS A 1 208 ? 18.722 13.812 3.378 1.00 51.62 208 LYS A O 1
ATOM 1595 N N . PRO A 1 209 ? 19.128 11.927 4.549 1.00 51.84 209 PRO A N 1
ATOM 1596 C CA . PRO A 1 209 ? 19.979 11.291 3.537 1.00 51.84 209 PRO A CA 1
ATOM 1597 C C . PRO A 1 209 ? 19.331 10.930 2.181 1.00 51.84 209 PRO A C 1
ATOM 1599 O O . PRO A 1 209 ? 20.072 10.565 1.281 1.00 51.84 209 PRO A O 1
ATOM 1602 N N . ALA A 1 210 ? 18.028 11.108 1.951 1.00 57.41 210 ALA A N 1
ATOM 1603 C CA . ALA A 1 210 ? 17.359 10.599 0.743 1.00 57.41 210 ALA A CA 1
ATOM 1604 C C . ALA A 1 210 ? 16.877 11.670 -0.244 1.00 57.41 210 ALA A C 1
ATOM 1606 O O . ALA A 1 210 ? 15.691 11.952 -0.394 1.00 57.41 210 ALA A O 1
ATOM 1607 N N . ASN A 1 211 ? 17.829 12.219 -0.991 1.00 74.06 211 ASN A N 1
ATOM 1608 C CA . ASN A 1 211 ? 17.553 12.994 -2.205 1.00 74.06 211 ASN A CA 1
ATOM 1609 C C . ASN A 1 211 ? 18.183 12.330 -3.437 1.00 74.06 211 ASN A C 1
ATOM 1611 O O . ASN A 1 211 ? 18.571 13.016 -4.376 1.00 74.06 211 ASN A O 1
ATOM 1615 N N . LEU A 1 212 ? 18.373 11.008 -3.409 1.00 88.25 212 LEU A N 1
ATOM 1616 C CA . LEU A 1 212 ? 18.916 10.275 -4.545 1.00 88.25 212 LEU A CA 1
ATOM 1617 C C . LEU A 1 212 ? 17.785 9.842 -5.476 1.00 88.25 212 LEU A C 1
ATOM 1619 O O . LEU A 1 212 ? 16.834 9.170 -5.070 1.00 88.25 212 LEU A O 1
ATOM 1623 N N . SER A 1 213 ? 17.918 10.198 -6.748 1.00 91.50 213 SER A N 1
ATOM 1624 C CA . SER A 1 213 ? 17.064 9.710 -7.823 1.00 91.50 213 SER A CA 1
ATOM 1625 C C . SER A 1 213 ? 17.915 9.096 -8.925 1.00 91.50 213 SER A C 1
ATOM 1627 O O . SER A 1 213 ? 19.056 9.493 -9.124 1.00 91.50 213 SER A O 1
ATOM 1629 N N . VAL A 1 214 ? 17.408 8.083 -9.617 1.00 93.44 214 VAL A N 1
ATOM 1630 C CA . VAL A 1 214 ? 18.183 7.304 -10.581 1.00 93.44 214 VAL A CA 1
ATOM 1631 C C . VAL A 1 214 ? 17.531 7.360 -11.951 1.00 93.44 214 VAL A C 1
ATOM 1633 O O . VAL A 1 214 ? 16.351 7.052 -12.114 1.00 93.44 214 VAL A O 1
ATOM 1636 N N . ILE A 1 215 ? 18.346 7.686 -12.949 1.00 95.12 215 ILE A N 1
ATOM 1637 C CA . ILE A 1 215 ? 18.024 7.515 -14.362 1.00 95.12 215 ILE A CA 1
ATOM 1638 C C . ILE A 1 215 ? 18.531 6.149 -14.801 1.00 95.12 215 ILE A C 1
ATOM 1640 O O . ILE A 1 215 ? 19.720 5.860 -14.652 1.00 95.12 215 ILE A O 1
ATOM 1644 N N . TYR A 1 216 ? 17.661 5.340 -15.398 1.00 96.81 216 TYR A N 1
ATOM 1645 C CA . TYR A 1 216 ? 18.056 4.068 -15.996 1.00 96.81 216 TYR A CA 1
ATOM 1646 C C . TYR A 1 216 ? 18.122 4.174 -17.515 1.00 96.81 216 TYR A C 1
ATOM 1648 O O . TYR A 1 216 ? 17.207 4.684 -18.158 1.00 96.81 216 TYR A O 1
ATOM 1656 N N . ILE A 1 217 ? 19.196 3.642 -18.090 1.00 95.88 217 ILE A N 1
ATOM 1657 C CA . ILE A 1 217 ? 19.415 3.564 -19.532 1.00 95.88 217 ILE A CA 1
ATOM 1658 C C . ILE A 1 217 ? 19.482 2.087 -19.906 1.00 95.88 217 ILE A C 1
ATOM 1660 O O . ILE A 1 217 ? 20.380 1.369 -19.462 1.00 95.88 217 ILE A O 1
ATOM 1664 N N . CYS A 1 218 ? 18.525 1.638 -20.713 1.00 95.31 218 CYS A N 1
ATOM 1665 C CA . CYS A 1 218 ? 18.430 0.272 -21.210 1.00 95.31 218 CYS A CA 1
ATOM 1666 C C . CYS A 1 218 ? 18.846 0.244 -22.681 1.00 95.31 218 CYS A C 1
ATOM 1668 O O . CYS A 1 218 ? 18.103 0.705 -23.549 1.00 95.31 218 CYS A O 1
ATOM 1670 N N . GLU A 1 219 ? 20.023 -0.306 -22.959 1.00 92.69 219 GLU A N 1
ATOM 1671 C CA . GLU A 1 219 ? 20.581 -0.415 -24.304 1.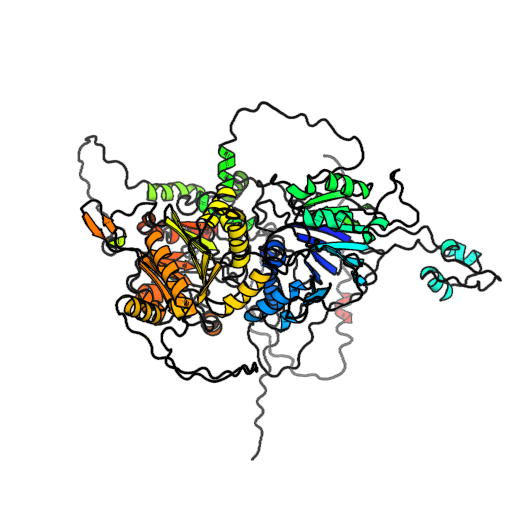00 92.69 219 GLU A CA 1
ATOM 1672 C C . GLU A 1 219 ? 20.509 -1.870 -24.770 1.00 92.69 219 GLU A C 1
ATOM 1674 O O . GLU A 1 219 ? 21.120 -2.758 -24.172 1.00 92.69 219 GLU A O 1
ATOM 1679 N N . LEU A 1 220 ? 19.770 -2.139 -25.844 1.00 90.31 220 LEU A N 1
ATOM 1680 C CA . LEU A 1 220 ? 19.813 -3.451 -26.486 1.00 90.31 220 LEU A CA 1
ATOM 1681 C C . LEU A 1 220 ? 21.056 -3.524 -27.378 1.00 90.31 220 LEU A C 1
ATOM 1683 O O . LEU A 1 220 ? 21.469 -2.527 -27.968 1.00 90.31 220 LEU A O 1
ATOM 1687 N N . LEU A 1 221 ? 21.656 -4.707 -27.511 1.00 83.25 221 LEU A N 1
ATOM 1688 C CA . LEU A 1 221 ? 22.829 -4.861 -28.374 1.00 83.25 221 LEU A CA 1
ATOM 1689 C C . LEU A 1 221 ? 22.493 -4.744 -29.859 1.00 83.25 221 LEU A C 1
ATOM 1691 O O . LEU A 1 221 ? 21.459 -5.223 -30.316 1.00 83.25 221 LEU A O 1
ATOM 1695 N N . GLU A 1 222 ? 23.418 -4.183 -30.628 1.00 83.12 222 GLU A N 1
ATOM 1696 C CA . GLU A 1 222 ? 23.365 -4.121 -32.087 1.00 83.12 222 GLU A CA 1
ATOM 1697 C C . GLU A 1 222 ? 23.264 -5.520 -32.722 1.00 83.12 222 GLU A C 1
ATOM 1699 O O . GLU A 1 222 ? 23.993 -6.449 -32.358 1.00 83.12 222 GLU A O 1
ATOM 1704 N N . ILE A 1 223 ? 22.370 -5.673 -33.703 1.00 80.38 223 ILE A N 1
ATOM 1705 C CA . ILE A 1 223 ? 22.311 -6.892 -34.514 1.00 80.38 223 ILE A CA 1
ATOM 1706 C C . ILE A 1 223 ? 23.281 -6.729 -35.675 1.00 80.38 223 ILE A C 1
ATOM 1708 O O . ILE A 1 223 ? 23.061 -5.921 -36.578 1.00 80.38 223 ILE A O 1
ATOM 1712 N N . LYS A 1 224 ? 24.344 -7.535 -35.667 1.00 78.38 224 LYS A N 1
ATOM 1713 C CA . LYS A 1 224 ? 25.301 -7.588 -36.773 1.00 78.38 224 LYS A CA 1
ATOM 1714 C C . LYS A 1 224 ? 24.610 -8.031 -38.059 1.00 78.38 224 LYS A C 1
ATOM 1716 O O . LYS A 1 224 ? 23.780 -8.942 -38.041 1.00 78.38 224 LYS A O 1
ATOM 1721 N N . GLY A 1 225 ? 24.980 -7.407 -39.174 1.00 78.88 225 GLY A N 1
ATOM 1722 C CA . GLY A 1 225 ? 24.400 -7.729 -40.473 1.00 78.88 225 GLY A CA 1
ATOM 1723 C C . GLY A 1 225 ? 24.581 -9.196 -40.869 1.00 78.88 225 GLY A C 1
ATOM 1724 O O . GLY A 1 225 ? 25.497 -9.892 -40.424 1.00 78.88 225 GLY A O 1
ATOM 1725 N N . LYS A 1 226 ? 23.688 -9.686 -41.735 1.00 82.12 226 LYS A N 1
ATOM 1726 C CA . LYS A 1 226 ? 23.727 -11.071 -42.219 1.00 82.12 226 LYS A CA 1
ATOM 1727 C C . LYS A 1 226 ? 25.053 -11.343 -42.937 1.00 82.12 226 LYS A C 1
ATOM 1729 O O . LYS A 1 226 ? 25.468 -10.558 -43.786 1.00 82.12 226 LYS A O 1
ATOM 1734 N N . PHE A 1 227 ? 25.694 -12.463 -42.606 1.00 85.62 227 PHE A N 1
ATOM 1735 C CA . PHE A 1 227 ? 26.926 -12.896 -43.265 1.00 85.62 227 PHE A CA 1
ATOM 1736 C C . PHE A 1 227 ? 26.644 -13.413 -44.672 1.00 85.62 227 PHE A C 1
ATOM 1738 O O . PHE A 1 227 ? 25.781 -14.274 -44.856 1.00 85.62 227 PHE A O 1
ATOM 1745 N N . ASP A 1 228 ? 27.406 -12.909 -45.634 1.00 88.12 228 ASP A N 1
ATOM 1746 C CA . ASP A 1 228 ? 27.352 -13.269 -47.042 1.00 88.12 228 ASP A CA 1
ATOM 1747 C C . ASP A 1 228 ? 28.427 -14.335 -47.351 1.00 88.12 228 ASP A C 1
ATOM 1749 O O . ASP A 1 228 ? 29.622 -14.027 -47.468 1.00 88.12 228 ASP A O 1
ATOM 1753 N N . PRO A 1 229 ? 28.038 -15.622 -47.447 1.00 87.75 229 PRO A N 1
ATOM 1754 C CA . PRO A 1 229 ? 28.983 -16.705 -47.688 1.00 87.75 229 PRO A CA 1
ATOM 1755 C C . PRO A 1 229 ? 29.583 -16.676 -49.096 1.00 87.75 229 PRO A C 1
ATOM 1757 O O . PRO A 1 229 ? 30.665 -17.242 -49.278 1.00 87.75 229 PRO A O 1
ATOM 1760 N N . GLU A 1 230 ? 28.913 -16.040 -50.060 1.00 89.31 230 GLU A N 1
ATOM 1761 C CA . GLU A 1 230 ? 29.373 -15.931 -51.443 1.00 89.31 230 GLU A CA 1
ATOM 1762 C C . GLU A 1 230 ? 30.472 -14.875 -51.551 1.00 89.31 230 GLU A C 1
ATOM 1764 O O . GLU A 1 230 ? 31.556 -15.180 -52.054 1.00 89.31 230 GLU A O 1
ATOM 1769 N N . LYS A 1 231 ? 30.273 -13.689 -50.957 1.00 87.69 231 LYS A N 1
ATOM 1770 C CA . LYS A 1 231 ? 31.333 -12.668 -50.847 1.00 87.69 231 LYS A CA 1
ATOM 1771 C C . LYS A 1 231 ? 32.552 -13.184 -50.091 1.00 87.69 231 LYS A C 1
ATOM 1773 O O . LYS A 1 231 ? 33.682 -12.991 -50.532 1.00 87.69 231 LYS A O 1
ATOM 1778 N N . ALA A 1 232 ? 32.345 -13.905 -48.988 1.00 87.88 232 ALA A N 1
ATOM 1779 C CA . ALA A 1 232 ? 33.452 -14.497 -48.241 1.00 87.88 232 ALA A CA 1
ATOM 1780 C C . ALA A 1 232 ? 34.234 -15.534 -49.071 1.00 87.88 232 ALA A C 1
ATOM 1782 O O . ALA A 1 232 ? 35.461 -15.600 -48.984 1.00 87.88 232 ALA A O 1
ATOM 1783 N N . ALA A 1 233 ? 33.546 -16.339 -49.888 1.00 87.56 233 ALA A N 1
ATOM 1784 C CA . ALA A 1 233 ? 34.196 -17.281 -50.797 1.00 87.56 233 ALA A CA 1
ATOM 1785 C C . ALA A 1 233 ? 34.969 -16.560 -51.916 1.00 87.56 233 ALA A C 1
ATOM 1787 O O . ALA A 1 233 ? 36.089 -16.965 -52.229 1.00 87.56 233 ALA A O 1
ATOM 1788 N N . PHE A 1 234 ? 34.411 -15.475 -52.464 1.00 88.62 234 PHE A N 1
ATOM 1789 C CA . PHE A 1 234 ? 35.060 -14.631 -53.471 1.00 88.62 234 PHE A CA 1
ATOM 1790 C C . PHE A 1 234 ? 36.364 -14.001 -52.954 1.00 88.62 234 PHE A C 1
ATOM 1792 O O . PHE A 1 234 ? 37.379 -14.010 -53.649 1.00 88.62 234 PHE A O 1
ATOM 1799 N N . LEU A 1 235 ? 36.376 -13.560 -51.693 1.00 88.94 235 LEU A N 1
ATOM 1800 C CA . LEU A 1 235 ? 37.560 -13.032 -51.001 1.00 88.94 235 LEU A CA 1
ATOM 1801 C C . LEU A 1 235 ? 38.540 -14.129 -50.539 1.00 88.94 235 LEU A C 1
ATOM 1803 O O . LEU A 1 235 ? 39.486 -13.867 -49.795 1.00 88.94 235 LEU A O 1
ATOM 1807 N N . GLY A 1 236 ? 38.333 -15.380 -50.961 1.00 86.00 236 GLY A N 1
ATOM 1808 C CA . GLY A 1 236 ? 39.265 -16.482 -50.745 1.00 86.00 236 GLY A CA 1
ATOM 1809 C C . GLY A 1 236 ? 39.213 -17.117 -49.354 1.00 86.00 236 GLY A C 1
ATOM 1810 O O . GLY A 1 236 ? 40.194 -17.741 -48.953 1.00 86.00 236 GLY A O 1
ATOM 1811 N N . LEU A 1 237 ? 38.105 -16.987 -48.612 1.00 89.50 237 LEU A N 1
ATOM 1812 C CA . LEU A 1 237 ? 37.934 -17.610 -47.293 1.00 89.50 237 LEU A CA 1
ATOM 1813 C C . LEU A 1 237 ? 37.233 -18.964 -47.390 1.00 89.50 237 LEU A C 1
ATOM 1815 O O . LEU A 1 237 ? 36.089 -19.066 -47.849 1.00 89.50 237 LEU A O 1
ATOM 1819 N N . ASN A 1 238 ? 37.864 -20.008 -46.863 1.00 86.50 238 ASN A N 1
ATOM 1820 C CA . ASN A 1 238 ? 37.250 -21.328 -46.764 1.00 86.50 238 ASN A CA 1
ATOM 1821 C C . ASN A 1 238 ? 36.187 -21.362 -45.641 1.00 86.50 238 ASN A C 1
ATOM 1823 O O . ASN A 1 238 ? 36.260 -20.582 -44.684 1.00 86.50 238 ASN A O 1
ATOM 1827 N N . PRO A 1 239 ? 35.177 -22.251 -45.715 1.00 86.56 239 PRO A N 1
ATOM 1828 C CA . PRO A 1 239 ? 34.306 -22.533 -44.577 1.00 86.56 239 PRO A CA 1
ATOM 1829 C C . PRO A 1 239 ? 35.129 -22.983 -43.364 1.00 86.56 239 PRO A C 1
ATOM 1831 O O . PRO A 1 239 ? 35.956 -23.885 -43.476 1.00 86.56 239 PRO A O 1
ATOM 1834 N N . GLY A 1 240 ? 34.928 -22.352 -42.205 1.00 86.44 240 GLY A N 1
ATOM 1835 C CA . GLY A 1 240 ? 35.698 -22.679 -41.006 1.00 86.44 240 GLY A CA 1
ATOM 1836 C C . GLY A 1 240 ? 35.806 -21.539 -39.987 1.00 86.44 240 GLY A C 1
ATOM 1837 O O . GLY A 1 240 ? 35.069 -20.551 -40.072 1.00 86.44 240 GLY A O 1
ATOM 1838 N N . PRO A 1 241 ? 36.741 -21.645 -39.021 1.00 85.56 241 PRO A N 1
ATOM 1839 C CA . PRO A 1 241 ? 36.864 -20.717 -37.893 1.00 85.56 241 PRO A CA 1
ATOM 1840 C C . PRO A 1 241 ? 37.094 -19.254 -38.295 1.00 85.56 241 PRO A C 1
ATOM 1842 O O . PRO A 1 241 ? 36.636 -18.356 -37.594 1.00 85.56 241 PRO A O 1
ATOM 1845 N N . LYS A 1 242 ? 37.752 -18.995 -39.436 1.00 85.06 242 LYS A N 1
ATOM 1846 C CA . LYS A 1 242 ? 38.007 -17.632 -39.938 1.00 85.06 242 LYS A CA 1
ATOM 1847 C C . LYS A 1 242 ? 36.722 -16.874 -40.288 1.00 85.06 242 LYS A C 1
ATOM 1849 O O . LYS A 1 242 ? 36.618 -15.693 -39.979 1.00 85.06 242 LYS A O 1
ATOM 1854 N N . ARG A 1 243 ? 35.707 -17.554 -40.841 1.00 86.31 243 ARG A N 1
ATOM 1855 C CA . ARG A 1 243 ? 34.388 -16.943 -41.099 1.00 86.31 243 ARG A CA 1
ATOM 1856 C C . ARG A 1 243 ? 33.672 -16.572 -39.799 1.00 86.31 243 ARG A C 1
ATOM 1858 O O . ARG A 1 243 ? 33.057 -15.516 -39.718 1.00 86.31 243 ARG A O 1
ATOM 1865 N N . ARG A 1 244 ? 33.812 -17.400 -38.757 1.00 81.12 244 ARG A N 1
ATOM 1866 C CA . ARG A 1 244 ? 33.271 -17.105 -37.421 1.00 81.12 244 ARG A CA 1
ATOM 1867 C C . ARG A 1 244 ? 33.963 -15.901 -36.781 1.00 81.12 244 ARG A C 1
ATOM 1869 O O . ARG A 1 244 ? 33.286 -15.070 -36.195 1.00 81.12 244 ARG A O 1
ATOM 1876 N N . LYS A 1 245 ? 35.287 -15.781 -36.916 1.00 83.88 245 LYS A N 1
ATOM 1877 C CA . LYS A 1 245 ? 36.042 -14.609 -36.440 1.00 83.88 245 LYS A CA 1
ATOM 1878 C C . LYS A 1 245 ? 35.565 -13.307 -37.095 1.00 83.88 245 LYS A C 1
ATOM 1880 O O . LYS A 1 245 ? 35.318 -12.339 -36.388 1.00 83.88 245 LYS A O 1
ATOM 1885 N N . LEU A 1 246 ? 35.288 -13.332 -38.401 1.00 82.38 246 LEU A N 1
ATOM 1886 C CA . LEU A 1 246 ? 34.685 -12.193 -39.108 1.00 82.38 246 LEU A CA 1
ATOM 1887 C C . LEU A 1 246 ? 33.299 -11.823 -38.572 1.00 82.38 246 LEU A C 1
ATOM 1889 O O . LEU A 1 246 ? 33.031 -10.653 -38.326 1.00 82.38 246 LEU A O 1
ATOM 1893 N N . GLN A 1 247 ? 32.434 -12.807 -38.313 1.00 77.56 247 GLN A N 1
ATOM 1894 C CA . GLN A 1 247 ? 31.133 -12.568 -37.667 1.00 77.56 247 GLN A CA 1
ATOM 1895 C C . GLN A 1 247 ? 31.281 -12.008 -36.239 1.00 77.56 247 GLN A C 1
ATOM 1897 O O . GLN A 1 247 ? 30.458 -11.218 -35.775 1.00 77.56 247 GLN A O 1
ATOM 1902 N N . LEU A 1 248 ? 32.360 -12.362 -35.536 1.00 76.62 248 LEU A N 1
ATOM 1903 C CA . LEU A 1 248 ? 32.709 -11.793 -34.233 1.00 76.62 248 LEU A CA 1
ATOM 1904 C C . LEU A 1 248 ? 33.304 -10.379 -34.330 1.00 76.62 248 LEU A C 1
ATOM 1906 O O . LEU A 1 248 ? 33.377 -9.701 -33.311 1.00 76.62 248 LEU A O 1
ATOM 1910 N N . GLY A 1 249 ? 33.552 -9.866 -35.538 1.00 77.75 249 GLY A N 1
ATOM 1911 C CA . GLY A 1 249 ? 34.072 -8.518 -35.776 1.00 77.75 249 GLY A CA 1
ATOM 1912 C C . GLY A 1 249 ? 35.598 -8.454 -35.863 1.00 77.75 249 GLY A C 1
ATOM 1913 O O . GLY A 1 249 ? 36.156 -7.364 -35.916 1.00 77.75 249 GLY A O 1
ATOM 1914 N N . GLU A 1 250 ? 36.284 -9.597 -35.889 1.00 85.12 250 GLU A N 1
ATOM 1915 C CA . GLU A 1 250 ? 37.739 -9.653 -36.015 1.00 85.12 250 GLU A CA 1
ATOM 1916 C C . GLU A 1 250 ? 38.154 -9.702 -37.495 1.00 85.12 250 GLU A C 1
ATOM 1918 O O . GLU A 1 250 ? 37.621 -10.528 -38.248 1.00 85.12 250 GLU A O 1
ATOM 1923 N N . PRO A 1 251 ? 39.131 -8.885 -37.931 1.00 89.56 251 PRO A N 1
ATOM 1924 C CA . PRO A 1 251 ? 39.692 -8.998 -39.270 1.00 89.56 251 PRO A CA 1
ATOM 1925 C C . PRO A 1 251 ? 40.494 -10.296 -39.405 1.00 89.56 251 PRO A C 1
ATOM 1927 O O . PRO A 1 251 ? 41.187 -10.726 -38.479 1.00 89.56 251 PRO A O 1
ATOM 1930 N N . VAL A 1 252 ? 40.432 -10.935 -40.575 1.00 91.12 252 VAL A N 1
ATOM 1931 C CA . VAL A 1 252 ? 41.159 -12.189 -40.829 1.00 91.12 252 VAL A CA 1
ATOM 1932 C C . VAL A 1 252 ? 41.894 -12.152 -42.159 1.00 91.12 252 VAL A C 1
ATOM 1934 O O . VAL A 1 252 ? 41.420 -11.592 -43.142 1.00 91.12 252 VAL A O 1
ATOM 1937 N N . LYS A 1 253 ? 43.055 -12.807 -42.215 1.00 90.62 253 LYS A N 1
ATOM 1938 C CA . LYS A 1 253 ? 43.793 -12.989 -43.467 1.00 90.62 253 LYS A CA 1
ATOM 1939 C C . LYS A 1 253 ? 43.148 -14.088 -44.318 1.00 90.62 253 LYS A C 1
ATOM 1941 O O . LYS A 1 253 ? 42.878 -15.182 -43.799 1.00 90.62 253 LYS A O 1
ATOM 1946 N N . SER A 1 254 ? 42.930 -13.796 -45.600 1.00 90.19 254 SER A N 1
ATOM 1947 C CA . SER A 1 254 ? 42.366 -14.735 -46.578 1.00 90.19 254 SER A CA 1
ATOM 1948 C C . SER A 1 254 ? 43.194 -16.027 -46.683 1.00 90.19 254 SER A C 1
ATOM 1950 O O . SER A 1 254 ? 44.389 -16.046 -46.388 1.00 90.19 254 SER A O 1
ATOM 1952 N N . ASP A 1 255 ? 42.539 -17.147 -47.016 1.00 87.94 255 ASP A N 1
ATOM 1953 C CA . ASP A 1 255 ? 43.198 -18.458 -47.153 1.00 87.94 255 ASP A CA 1
ATOM 1954 C C . ASP A 1 255 ? 43.851 -18.640 -48.524 1.00 87.94 255 ASP A C 1
ATOM 1956 O O . ASP A 1 255 ? 44.790 -19.421 -48.663 1.00 87.94 255 ASP A O 1
ATOM 1960 N N . ARG A 1 256 ? 43.315 -17.962 -49.544 1.00 84.69 256 ARG A N 1
ATOM 1961 C CA . ARG A 1 256 ? 43.699 -18.147 -50.953 1.00 84.69 256 ARG A CA 1
ATOM 1962 C C . ARG A 1 256 ? 44.295 -16.896 -51.589 1.00 84.69 256 ARG A C 1
ATOM 1964 O O . ARG A 1 256 ? 44.808 -16.975 -52.699 1.00 84.69 256 ARG A O 1
ATOM 1971 N N . GLN A 1 257 ? 44.196 -15.754 -50.916 1.00 86.69 257 GLN A N 1
ATOM 1972 C CA . GLN A 1 257 ? 44.657 -14.455 -51.398 1.00 86.69 257 GLN A CA 1
ATOM 1973 C C . GLN A 1 257 ? 45.480 -13.770 -50.299 1.00 86.69 257 GLN A C 1
ATOM 1975 O O . GLN A 1 257 ? 45.246 -13.992 -49.112 1.00 86.69 257 GLN A O 1
ATOM 1980 N N . ASP A 1 258 ? 46.434 -12.917 -50.672 1.00 86.12 258 ASP A N 1
ATOM 1981 C CA . ASP A 1 258 ? 47.243 -12.155 -49.709 1.00 86.12 258 ASP A CA 1
ATOM 1982 C C . ASP A 1 258 ? 46.550 -10.844 -49.299 1.00 86.12 258 ASP A C 1
ATOM 1984 O O . ASP A 1 258 ? 47.106 -9.757 -49.407 1.00 86.12 258 ASP A O 1
ATOM 1988 N N . ILE A 1 259 ? 45.289 -10.948 -48.872 1.00 89.81 259 ILE A N 1
ATOM 1989 C CA . ILE A 1 259 ? 44.465 -9.806 -48.457 1.00 89.81 259 ILE A CA 1
ATOM 1990 C C . ILE A 1 259 ? 43.962 -9.986 -47.023 1.00 89.81 259 ILE A C 1
ATOM 1992 O O . ILE A 1 259 ? 43.717 -11.108 -46.559 1.00 89.81 259 ILE A O 1
ATOM 1996 N N . MET A 1 260 ? 43.801 -8.869 -46.313 1.00 89.31 260 MET A N 1
ATOM 1997 C CA . MET A 1 260 ? 43.074 -8.819 -45.046 1.00 89.31 260 MET A CA 1
ATOM 1998 C C . MET A 1 260 ? 41.597 -8.592 -45.362 1.00 89.31 260 MET A C 1
ATOM 2000 O O . MET A 1 260 ? 41.258 -7.601 -45.997 1.00 89.31 260 MET A O 1
ATOM 2004 N N . VAL A 1 261 ? 40.735 -9.508 -44.930 1.00 87.88 261 VAL A N 1
ATOM 2005 C CA . VAL A 1 261 ? 39.284 -9.368 -45.063 1.00 87.88 261 VAL A CA 1
ATOM 2006 C C . VAL A 1 261 ? 38.747 -8.727 -43.791 1.00 87.88 261 VAL A C 1
ATOM 2008 O O . VAL A 1 261 ? 39.021 -9.215 -42.687 1.00 87.88 261 VAL A O 1
ATOM 2011 N N . LEU A 1 262 ? 37.992 -7.644 -43.948 1.00 88.00 262 LEU A N 1
ATOM 2012 C CA . LEU A 1 262 ? 37.313 -6.952 -42.862 1.00 88.00 262 LEU A CA 1
ATOM 2013 C C . LEU A 1 262 ? 35.880 -7.487 -42.703 1.00 88.00 262 LEU A C 1
ATOM 2015 O O . LEU A 1 262 ? 35.270 -7.944 -43.673 1.00 88.00 262 LEU A O 1
ATOM 2019 N N . PRO A 1 263 ? 35.291 -7.416 -41.495 1.00 84.31 263 PRO A N 1
ATOM 2020 C CA . PRO A 1 263 ? 33.891 -7.789 -41.283 1.00 84.31 263 PRO A CA 1
ATOM 2021 C C . PRO A 1 263 ? 32.916 -7.052 -42.215 1.00 84.31 263 PRO A C 1
ATOM 2023 O O . PRO A 1 263 ? 31.968 -7.662 -42.701 1.00 84.31 263 PRO A O 1
ATOM 2026 N N . SER A 1 264 ? 33.179 -5.778 -42.522 1.00 84.94 264 SER A N 1
ATOM 2027 C CA . SER A 1 264 ? 32.380 -4.951 -43.441 1.00 84.94 264 SER A CA 1
ATOM 2028 C C . SER A 1 264 ? 32.321 -5.483 -44.875 1.00 84.94 264 SER A C 1
ATOM 2030 O O . SER A 1 264 ? 31.376 -5.178 -45.597 1.00 84.94 264 SER A O 1
ATOM 2032 N N . ASP A 1 265 ? 33.299 -6.289 -45.296 1.00 85.12 265 ASP A N 1
ATOM 2033 C CA . ASP A 1 265 ? 33.373 -6.800 -46.671 1.00 85.12 265 ASP A CA 1
ATOM 2034 C C . ASP A 1 265 ? 32.403 -7.971 -46.902 1.00 85.12 265 ASP A C 1
ATOM 2036 O O . ASP A 1 265 ? 32.038 -8.290 -48.037 1.00 85.12 265 ASP A O 1
ATOM 2040 N N . VAL A 1 266 ? 31.992 -8.635 -45.816 1.00 85.69 266 VAL A N 1
ATOM 2041 C CA . VAL A 1 266 ? 31.231 -9.894 -45.835 1.00 85.69 266 VAL A CA 1
ATOM 2042 C C . VAL A 1 266 ? 29.960 -9.863 -44.985 1.00 85.69 266 VAL A C 1
ATOM 2044 O O . VAL A 1 266 ? 29.158 -10.789 -45.072 1.00 85.69 266 VAL A O 1
ATOM 2047 N N . LEU A 1 267 ? 29.757 -8.840 -44.156 1.00 85.06 267 LEU A N 1
ATOM 2048 C CA . LEU A 1 267 ? 28.532 -8.630 -43.383 1.00 85.06 267 LEU A CA 1
ATOM 2049 C C . LEU A 1 267 ? 27.684 -7.536 -44.045 1.00 85.06 267 LEU A C 1
ATOM 2051 O O . LEU A 1 267 ? 28.211 -6.546 -44.545 1.00 85.06 267 LEU A O 1
ATOM 2055 N N . GLY A 1 268 ? 26.360 -7.706 -44.041 1.00 82.00 268 GLY A N 1
ATOM 2056 C CA . GLY A 1 268 ? 25.434 -6.613 -44.359 1.00 82.00 268 GLY A CA 1
ATOM 2057 C C . GLY A 1 268 ? 25.519 -5.453 -43.349 1.00 82.00 268 GLY A C 1
ATOM 2058 O O . GLY A 1 268 ? 26.219 -5.570 -42.340 1.00 82.00 268 GLY A O 1
ATOM 2059 N N . PRO A 1 269 ? 24.788 -4.345 -43.572 1.00 81.56 269 PRO A N 1
ATOM 2060 C CA . PRO A 1 269 ? 24.713 -3.269 -42.590 1.00 81.56 269 PRO A CA 1
ATOM 2061 C C . PRO A 1 269 ? 24.133 -3.803 -41.277 1.00 81.56 269 PRO A C 1
ATOM 2063 O O . PRO A 1 269 ? 23.150 -4.551 -41.273 1.00 81.56 269 PRO A O 1
ATOM 2066 N N . SER A 1 270 ? 24.766 -3.443 -40.167 1.00 81.00 270 SER A N 1
ATOM 2067 C CA . SER A 1 270 ? 24.253 -3.751 -38.840 1.00 81.00 270 SER A CA 1
ATOM 2068 C C . SER A 1 270 ? 23.047 -2.876 -38.504 1.00 81.00 270 SER A C 1
ATOM 2070 O O . SER A 1 270 ? 22.897 -1.768 -39.020 1.00 81.00 270 SER A O 1
ATOM 2072 N N . ILE A 1 271 ? 22.182 -3.380 -37.627 1.00 81.62 271 ILE A N 1
ATOM 2073 C CA . ILE A 1 271 ? 21.005 -2.661 -37.146 1.00 81.62 271 ILE A CA 1
ATOM 2074 C C . ILE A 1 271 ? 21.273 -2.242 -35.695 1.00 81.62 271 ILE A C 1
ATOM 2076 O O . ILE A 1 271 ? 21.388 -3.128 -34.836 1.00 81.62 271 ILE A O 1
ATOM 2080 N N . PRO A 1 272 ? 21.353 -0.929 -35.400 1.00 83.06 272 PRO A N 1
ATOM 2081 C CA . PRO A 1 272 ? 21.527 -0.432 -34.041 1.00 83.06 272 PRO A CA 1
ATOM 2082 C C . PRO A 1 272 ? 20.471 -0.998 -33.092 1.00 83.06 272 PRO A C 1
ATOM 2084 O O . PRO A 1 272 ? 19.292 -1.133 -33.438 1.00 83.06 272 PRO A O 1
ATOM 2087 N N . GLY A 1 273 ? 20.897 -1.368 -31.889 1.00 85.94 273 GLY A N 1
ATOM 2088 C CA . GLY A 1 273 ? 19.987 -1.841 -30.856 1.00 85.94 273 GLY A CA 1
ATOM 2089 C C . GLY A 1 273 ? 19.138 -0.693 -30.297 1.00 85.94 273 GLY A C 1
ATOM 2090 O O . GLY A 1 273 ? 19.668 0.407 -30.134 1.00 85.94 273 GLY A O 1
ATOM 2091 N N . PRO A 1 274 ? 17.839 -0.913 -30.017 1.00 90.75 274 PRO A N 1
ATOM 2092 C CA . PRO A 1 274 ? 17.001 0.124 -29.439 1.00 90.75 274 PRO A CA 1
ATOM 2093 C C . PRO A 1 274 ? 17.487 0.584 -28.064 1.00 90.75 274 PRO A C 1
ATOM 2095 O O . PRO A 1 274 ? 17.981 -0.230 -27.278 1.00 90.75 274 PRO A O 1
ATOM 2098 N N . VAL A 1 275 ? 17.280 1.864 -27.756 1.00 93.44 275 VAL A N 1
ATOM 2099 C CA . VAL A 1 275 ? 17.600 2.452 -26.448 1.00 93.44 275 VAL A CA 1
ATOM 2100 C C . VAL A 1 275 ? 16.335 3.007 -25.795 1.00 93.44 275 VAL A C 1
ATOM 2102 O O . VAL A 1 275 ? 15.567 3.736 -26.431 1.00 93.44 275 VAL A O 1
ATOM 2105 N N . VAL A 1 276 ? 16.131 2.664 -24.519 1.00 95.81 276 VAL A N 1
ATOM 2106 C CA . VAL A 1 276 ? 15.042 3.181 -23.679 1.00 95.81 276 VAL A CA 1
ATOM 2107 C C . VAL A 1 276 ? 15.608 3.842 -22.431 1.00 95.81 276 VAL A C 1
ATOM 2109 O O . VAL A 1 276 ? 16.440 3.251 -21.743 1.00 95.81 276 VAL A O 1
ATOM 2112 N N . LEU A 1 277 ? 15.137 5.050 -22.121 1.00 96.38 277 LEU A N 1
ATOM 2113 C CA . LEU A 1 277 ? 15.493 5.768 -20.898 1.00 96.38 277 LEU A CA 1
ATOM 2114 C C . LEU A 1 277 ? 14.302 5.794 -19.941 1.00 96.38 277 LEU A C 1
ATOM 2116 O O . LEU A 1 277 ? 13.175 6.035 -20.365 1.00 96.38 277 LEU A O 1
ATOM 2120 N N . LEU A 1 278 ? 14.558 5.589 -18.652 1.00 96.44 278 LEU A N 1
ATOM 2121 C CA . LEU A 1 278 ? 13.597 5.825 -17.580 1.00 96.44 278 LEU A CA 1
ATOM 2122 C C . LEU A 1 278 ? 14.114 6.974 -16.722 1.00 96.44 278 LEU A C 1
ATOM 2124 O O . LEU A 1 278 ? 15.202 6.882 -16.151 1.00 96.44 278 LEU A O 1
ATOM 2128 N N . ILE A 1 279 ? 13.336 8.050 -16.662 1.00 94.81 279 ILE A N 1
ATOM 2129 C CA . ILE A 1 279 ? 13.708 9.305 -16.017 1.00 94.81 279 ILE A CA 1
ATOM 2130 C C . ILE A 1 279 ? 12.794 9.528 -14.828 1.00 94.81 279 ILE A C 1
ATOM 2132 O O . ILE A 1 279 ? 11.591 9.731 -14.993 1.00 94.81 279 ILE A O 1
ATOM 2136 N N . ASP A 1 280 ? 13.383 9.544 -13.643 1.00 92.81 280 ASP A N 1
ATOM 2137 C CA . ASP A 1 280 ? 12.728 9.987 -12.426 1.00 92.81 280 ASP A CA 1
ATOM 2138 C C . ASP A 1 280 ? 13.400 11.286 -11.964 1.00 92.81 280 ASP A C 1
ATOM 2140 O O . ASP A 1 280 ? 14.609 11.345 -11.762 1.00 92.81 280 ASP A O 1
ATOM 2144 N N . CYS A 1 281 ? 12.630 12.366 -11.907 1.00 92.25 281 CYS A N 1
ATOM 2145 C CA . CYS A 1 281 ? 13.082 13.691 -11.509 1.00 92.25 281 CYS A CA 1
ATOM 2146 C C . CYS A 1 281 ? 12.044 14.272 -10.537 1.00 92.25 281 CYS A C 1
ATOM 2148 O O . CYS A 1 281 ? 11.144 14.998 -10.967 1.00 92.25 281 CYS A O 1
ATOM 2150 N N . PRO A 1 282 ? 12.126 13.938 -9.234 1.00 89.00 282 PRO A N 1
ATOM 2151 C CA . PRO A 1 282 ? 11.067 14.225 -8.267 1.00 89.00 282 PRO A CA 1
ATOM 2152 C C . PRO A 1 282 ? 10.816 15.710 -8.044 1.00 89.00 282 PRO A C 1
ATOM 2154 O O . PRO A 1 282 ? 9.676 16.078 -7.793 1.00 89.00 282 PRO A O 1
ATOM 2157 N N . THR A 1 283 ? 11.859 16.550 -8.075 1.00 89.56 283 THR A N 1
ATOM 2158 C CA . THR A 1 283 ? 11.775 17.971 -7.695 1.00 89.56 283 THR A CA 1
ATOM 2159 C C . THR A 1 283 ? 12.525 18.880 -8.666 1.00 89.56 283 THR A C 1
ATOM 2161 O O . THR A 1 283 ? 13.355 18.428 -9.456 1.00 89.56 283 THR A O 1
ATOM 2164 N N . LEU A 1 284 ? 12.289 20.192 -8.563 1.00 90.25 284 LEU A N 1
ATOM 2165 C CA . LEU A 1 284 ? 12.996 21.205 -9.357 1.00 90.25 284 LEU A CA 1
ATOM 2166 C C . LEU A 1 284 ? 14.514 21.232 -9.095 1.00 90.25 284 LEU A C 1
ATOM 2168 O O . LEU A 1 284 ? 15.283 21.557 -9.992 1.00 90.25 284 LEU A O 1
ATOM 2172 N N . LEU A 1 285 ? 14.964 20.836 -7.900 1.00 90.00 285 LEU A N 1
ATOM 2173 C CA . LEU A 1 285 ? 16.397 20.720 -7.599 1.00 90.00 285 LEU A CA 1
ATOM 2174 C C . LEU A 1 285 ? 17.045 19.564 -8.373 1.00 90.00 285 LEU A C 1
ATOM 2176 O O . LEU A 1 285 ? 18.172 19.685 -8.848 1.00 90.00 285 LEU A O 1
ATOM 2180 N N . HIS A 1 286 ? 16.321 18.456 -8.547 1.00 91.50 286 HIS A N 1
ATOM 2181 C CA . HIS A 1 286 ? 16.789 17.345 -9.378 1.00 91.50 286 HIS A CA 1
ATOM 2182 C C . HIS A 1 286 ? 16.837 17.750 -10.854 1.00 91.50 286 HIS A C 1
ATOM 2184 O O . HIS A 1 286 ? 17.749 17.335 -11.564 1.00 91.50 286 HIS A O 1
ATOM 2190 N N . LEU A 1 287 ? 15.914 18.610 -11.302 1.00 92.56 287 LEU A N 1
ATOM 2191 C CA . LEU A 1 287 ? 15.926 19.142 -12.665 1.00 92.56 287 LEU A CA 1
ATOM 2192 C C . LEU A 1 287 ? 17.195 19.957 -12.936 1.00 92.56 287 LEU A C 1
ATOM 2194 O O . LEU A 1 287 ? 17.837 19.752 -13.961 1.00 92.56 287 LEU A O 1
ATOM 2198 N N . GLN A 1 288 ? 17.607 20.824 -12.010 1.00 90.44 288 GLN A N 1
ATOM 2199 C CA . GLN A 1 288 ? 18.847 21.596 -12.166 1.00 90.44 288 GLN A CA 1
ATOM 2200 C C . GLN A 1 288 ? 20.061 20.690 -12.403 1.00 90.44 288 GLN A C 1
ATOM 2202 O O . GLN A 1 288 ? 20.883 20.964 -13.277 1.00 90.44 288 GLN A O 1
ATOM 2207 N N . GLN A 1 289 ? 20.149 19.579 -11.672 1.00 89.56 289 GLN A N 1
ATOM 2208 C CA . GLN A 1 289 ? 21.227 18.623 -11.871 1.00 89.56 289 GLN A CA 1
ATOM 2209 C C . GLN A 1 289 ? 21.056 17.808 -13.159 1.00 89.56 289 GLN A C 1
ATOM 2211 O O . GLN A 1 289 ? 22.035 17.621 -13.878 1.00 89.56 289 GLN A O 1
ATOM 2216 N N . LEU A 1 290 ? 19.837 17.377 -13.497 1.00 91.88 290 LEU A N 1
ATOM 2217 C CA . LEU A 1 290 ? 19.531 16.668 -14.745 1.00 91.88 290 LEU A CA 1
ATOM 2218 C C . LEU A 1 290 ? 20.051 17.436 -15.970 1.00 91.88 290 LEU A C 1
ATOM 2220 O O . LEU A 1 290 ? 20.628 16.843 -16.880 1.00 91.88 290 LEU A O 1
ATOM 2224 N N . LEU A 1 291 ? 19.903 18.763 -15.967 1.00 91.12 291 LEU A N 1
ATOM 2225 C CA . LEU A 1 291 ? 20.391 19.638 -17.035 1.00 91.12 291 LEU A CA 1
ATOM 2226 C C . LEU A 1 291 ? 21.924 19.677 -17.140 1.00 91.12 291 LEU A C 1
ATOM 2228 O O . LEU A 1 291 ? 22.443 19.965 -18.219 1.00 91.12 291 LEU A O 1
ATOM 2232 N N . SER A 1 292 ? 22.641 19.387 -16.050 1.00 89.00 292 SER A N 1
ATOM 2233 C CA . SER A 1 292 ? 24.109 19.369 -16.003 1.00 89.00 292 SER A CA 1
ATOM 2234 C C . SER A 1 292 ? 24.750 18.027 -16.378 1.00 89.00 292 SER A C 1
ATOM 2236 O O . SER A 1 292 ? 25.955 18.001 -16.625 1.00 89.00 292 SER A O 1
ATOM 2238 N N . VAL A 1 293 ? 23.968 16.943 -16.486 1.00 88.81 293 VAL A N 1
ATOM 2239 C CA . VAL A 1 293 ? 24.485 15.583 -16.718 1.00 88.81 293 VAL A CA 1
ATOM 2240 C C . VAL A 1 293 ? 25.159 15.466 -18.087 1.00 88.81 293 VAL A C 1
ATOM 2242 O O . VAL A 1 293 ? 24.503 15.400 -19.131 1.00 88.81 293 VAL A O 1
ATOM 2245 N N . GLN A 1 294 ? 26.490 15.368 -18.090 1.00 86.12 294 GLN A N 1
ATOM 2246 C CA . GLN A 1 294 ? 27.269 15.280 -19.332 1.00 86.12 294 GLN A CA 1
ATOM 2247 C C . GLN A 1 294 ? 27.177 13.905 -20.002 1.00 86.12 294 GLN A C 1
ATOM 2249 O O . GLN A 1 294 ? 27.240 13.817 -21.231 1.00 86.12 294 GLN A O 1
ATOM 2254 N N . SER A 1 295 ? 26.986 12.836 -19.224 1.00 86.00 295 SER A N 1
ATOM 2255 C CA . SER A 1 295 ? 26.900 11.456 -19.719 1.00 86.00 295 SER A CA 1
ATOM 2256 C C . SER A 1 295 ? 25.674 11.192 -20.605 1.00 86.00 295 SER A C 1
ATOM 2258 O O . SER A 1 295 ? 25.687 10.234 -21.376 1.00 86.00 295 SER A O 1
ATOM 2260 N N . LEU A 1 296 ? 24.660 12.067 -20.578 1.00 88.50 296 LEU A N 1
ATOM 2261 C CA . LEU A 1 296 ? 23.502 12.009 -21.478 1.00 88.50 296 LEU A CA 1
ATOM 2262 C C . LEU A 1 296 ? 23.756 12.632 -22.860 1.00 88.50 296 LEU A C 1
ATOM 2264 O O . LEU A 1 296 ? 22.996 12.379 -23.791 1.00 88.50 296 LEU A O 1
ATOM 2268 N N . THR A 1 297 ? 24.837 13.400 -23.029 1.00 86.88 297 THR A N 1
ATOM 2269 C CA . THR A 1 297 ? 25.113 14.146 -24.272 1.00 86.88 297 THR A CA 1
ATOM 2270 C C . THR A 1 297 ? 25.251 13.235 -25.495 1.00 86.88 297 THR A C 1
ATOM 2272 O O . THR A 1 297 ? 24.888 13.631 -26.597 1.00 86.88 297 THR A O 1
ATOM 2275 N N . CYS A 1 298 ? 25.716 11.993 -25.319 1.00 85.19 298 CYS A N 1
ATOM 2276 C CA . CYS A 1 298 ? 25.830 11.015 -26.408 1.00 85.19 298 CYS A CA 1
ATOM 2277 C C . CYS A 1 298 ? 24.484 10.443 -26.896 1.00 85.19 298 CYS A C 1
ATOM 2279 O O . CYS A 1 298 ? 24.465 9.721 -27.894 1.00 85.19 298 CYS A O 1
ATOM 2281 N N . TYR A 1 299 ? 23.378 10.768 -26.221 1.00 87.75 299 TYR A N 1
ATOM 2282 C CA . TYR A 1 299 ? 22.011 10.394 -26.598 1.00 87.75 299 TYR A CA 1
ATOM 2283 C C . TYR A 1 299 ? 21.196 11.579 -27.142 1.00 87.75 299 TYR A C 1
ATOM 2285 O O . TYR A 1 299 ? 20.040 11.398 -27.522 1.00 87.75 299 TYR A O 1
ATOM 2293 N N . TYR A 1 300 ? 21.764 12.790 -27.163 1.00 88.12 300 TYR A N 1
ATOM 2294 C CA . TYR A 1 300 ? 21.103 13.962 -27.731 1.00 88.12 300 TYR A CA 1
ATOM 2295 C C . TYR A 1 300 ? 21.239 13.983 -29.259 1.00 88.12 300 TYR A C 1
ATOM 2297 O O . TYR A 1 300 ? 22.283 13.634 -29.812 1.00 88.12 300 TYR A O 1
ATOM 2305 N N . ALA A 1 301 ? 20.179 14.419 -29.935 1.00 79.88 301 ALA A N 1
ATOM 2306 C CA . ALA A 1 301 ? 20.186 14.707 -31.363 1.00 79.88 301 ALA A CA 1
ATOM 2307 C C . ALA A 1 301 ? 20.909 16.038 -31.644 1.00 79.88 301 ALA A C 1
ATOM 2309 O O . ALA A 1 301 ? 20.916 16.943 -30.806 1.00 79.88 301 ALA A O 1
ATOM 2310 N N . ASP A 1 302 ? 21.502 16.180 -32.833 1.00 65.25 302 ASP A N 1
ATOM 2311 C CA . ASP A 1 302 ? 22.084 17.456 -33.264 1.00 65.25 302 ASP A CA 1
ATOM 2312 C C . ASP A 1 302 ? 20.978 18.486 -33.579 1.00 65.25 302 ASP A C 1
ATOM 2314 O O . ASP A 1 302 ? 19.820 18.140 -33.811 1.00 65.25 302 ASP A O 1
ATOM 2318 N N . THR A 1 303 ? 21.344 19.765 -33.641 1.00 54.56 303 THR A N 1
ATOM 2319 C CA . THR A 1 303 ? 20.495 20.936 -33.934 1.00 54.56 303 THR A CA 1
ATOM 2320 C C . THR A 1 303 ? 19.642 20.829 -35.208 1.00 54.56 303 THR A C 1
ATOM 2322 O O . THR A 1 303 ? 18.645 21.537 -35.330 1.00 54.56 303 THR A O 1
ATOM 2325 N N . ALA A 1 304 ? 19.986 19.930 -36.136 1.00 53.59 304 ALA A N 1
ATOM 2326 C CA . ALA A 1 304 ? 19.221 19.629 -37.351 1.00 53.59 304 ALA A CA 1
ATOM 2327 C C . ALA A 1 304 ? 18.324 18.371 -37.250 1.00 53.59 304 ALA A C 1
ATOM 2329 O O . ALA A 1 304 ? 17.743 17.957 -38.252 1.00 53.59 304 ALA A O 1
ATOM 2330 N N . GLY A 1 305 ? 18.240 17.724 -36.082 1.00 53.59 305 GLY A N 1
ATOM 2331 C CA . GLY A 1 305 ? 17.518 16.461 -35.871 1.00 53.59 305 GLY A CA 1
ATOM 2332 C C . GLY A 1 305 ? 18.224 15.218 -36.432 1.00 53.59 305 GLY A C 1
ATOM 2333 O O . GLY A 1 305 ? 17.683 14.117 -36.352 1.00 53.59 305 GLY A O 1
ATOM 2334 N N . ASN A 1 306 ? 19.428 15.380 -36.988 1.00 51.81 306 ASN A N 1
ATOM 2335 C CA . ASN A 1 306 ? 20.271 14.279 -37.447 1.00 51.81 306 ASN A CA 1
ATOM 2336 C C . ASN A 1 306 ? 21.078 13.707 -36.274 1.00 51.81 306 ASN A C 1
ATOM 2338 O O . ASN A 1 306 ? 21.445 14.426 -35.348 1.00 51.81 306 ASN A O 1
ATOM 2342 N N . ILE A 1 307 ? 21.352 12.407 -36.326 1.00 53.78 307 ILE A N 1
ATOM 2343 C CA . ILE A 1 307 ? 22.119 11.664 -35.321 1.00 53.78 307 ILE A CA 1
ATOM 2344 C C . ILE A 1 307 ? 23.601 11.740 -35.741 1.00 53.78 307 ILE A C 1
ATOM 2346 O O . ILE A 1 307 ? 23.935 11.167 -36.782 1.00 53.78 307 ILE A O 1
ATOM 2350 N N . PRO A 1 308 ? 24.494 12.452 -35.016 1.00 55.59 308 PRO A N 1
ATOM 2351 C CA . PRO A 1 308 ? 25.939 12.370 -35.242 1.00 55.59 308 PRO A CA 1
ATOM 2352 C C . PRO A 1 308 ? 26.410 10.909 -35.290 1.00 55.59 308 PRO A C 1
ATOM 2354 O O . PRO A 1 308 ? 25.894 10.096 -34.525 1.00 55.59 308 PRO A O 1
ATOM 2357 N N . GLU A 1 309 ? 27.421 10.571 -36.103 1.00 50.81 309 GLU A N 1
ATOM 2358 C CA . GLU A 1 309 ? 27.933 9.187 -36.257 1.00 50.81 309 GLU A CA 1
ATOM 2359 C C . GLU A 1 309 ? 28.319 8.502 -34.926 1.00 50.81 309 GLU A C 1
ATOM 2361 O O . GLU A 1 309 ? 28.367 7.276 -34.849 1.00 50.81 309 GLU A O 1
ATOM 2366 N N . SER A 1 310 ? 28.577 9.279 -33.869 1.00 52.06 310 SER A N 1
ATOM 2367 C CA . SER A 1 310 ? 28.924 8.811 -32.521 1.00 52.06 310 SER A CA 1
ATOM 2368 C C . SER A 1 310 ? 27.756 8.752 -31.525 1.00 52.06 310 SER A C 1
ATOM 2370 O O . SER A 1 310 ? 27.941 8.256 -30.411 1.00 52.06 310 SER A O 1
ATOM 2372 N N . SER A 1 311 ? 26.577 9.268 -31.880 1.00 62.72 311 SER A N 1
ATOM 2373 C CA . SER A 1 311 ? 25.418 9.364 -30.982 1.00 62.72 311 SER A CA 1
ATOM 2374 C C . SER A 1 311 ? 24.479 8.166 -31.127 1.00 62.72 311 SER A C 1
ATOM 2376 O O . SER A 1 311 ? 24.280 7.629 -32.219 1.00 62.72 311 SER A O 1
ATOM 2378 N N . LYS A 1 312 ? 23.914 7.709 -30.007 1.00 76.62 312 LYS A N 1
ATOM 2379 C CA . LYS A 1 312 ? 22.996 6.565 -29.984 1.00 76.62 312 LYS A CA 1
ATOM 2380 C C . LYS A 1 312 ? 21.560 7.049 -30.136 1.00 76.62 312 LYS A C 1
ATOM 2382 O O . LYS A 1 312 ? 21.134 7.957 -29.430 1.00 76.62 312 LYS A O 1
ATOM 2387 N N . ASN A 1 313 ? 20.807 6.412 -31.029 1.00 81.81 313 ASN A N 1
ATOM 2388 C CA . ASN A 1 313 ? 19.404 6.748 -31.247 1.00 81.81 313 ASN A CA 1
ATOM 2389 C C . ASN A 1 313 ? 18.537 6.273 -30.071 1.00 81.81 313 ASN A C 1
ATOM 2391 O O . ASN A 1 313 ? 18.496 5.075 -29.785 1.00 81.81 313 ASN A O 1
ATOM 2395 N N . VAL A 1 314 ? 17.828 7.195 -29.419 1.00 90.25 314 VAL A N 1
ATOM 2396 C CA . VAL A 1 314 ? 16.857 6.880 -28.366 1.00 90.25 314 VAL A CA 1
ATOM 2397 C C . VAL A 1 314 ? 15.490 6.648 -28.989 1.00 90.25 314 VAL A C 1
ATOM 2399 O O . VAL A 1 314 ? 14.950 7.506 -29.678 1.00 90.25 314 VAL A O 1
ATOM 2402 N N . ASN A 1 315 ? 14.899 5.485 -28.724 1.00 92.38 315 ASN A N 1
ATOM 2403 C CA . ASN A 1 315 ? 13.591 5.137 -29.276 1.00 92.38 315 ASN A CA 1
ATOM 2404 C C . ASN A 1 315 ? 12.449 5.606 -28.375 1.00 92.38 315 ASN A C 1
ATOM 2406 O O . ASN A 1 315 ? 11.414 6.048 -28.873 1.00 92.38 315 ASN A O 1
ATOM 2410 N N . CYS A 1 316 ? 12.627 5.490 -27.058 1.00 94.00 316 CYS A N 1
ATOM 2411 C CA . CYS A 1 316 ? 11.597 5.812 -26.082 1.00 94.00 316 CYS A CA 1
ATOM 2412 C C . CYS A 1 316 ? 12.206 6.385 -24.798 1.00 94.00 316 CYS A C 1
ATOM 2414 O O . CYS A 1 316 ? 13.207 5.874 -24.293 1.00 94.00 316 CYS A O 1
ATOM 2416 N N . VAL A 1 317 ? 11.572 7.421 -24.253 1.00 95.31 317 VAL A N 1
ATOM 2417 C CA . VAL A 1 317 ? 11.860 7.958 -22.921 1.00 95.31 317 VAL A CA 1
ATOM 2418 C C . VAL A 1 317 ? 10.596 7.843 -22.080 1.00 95.31 317 VAL A C 1
ATOM 2420 O O . VAL A 1 317 ? 9.537 8.324 -22.474 1.00 95.31 317 VAL A O 1
ATOM 2423 N N . ILE A 1 318 ? 10.698 7.195 -20.924 1.00 95.19 318 ILE A N 1
ATOM 2424 C CA . ILE A 1 318 ? 9.611 7.063 -19.957 1.00 95.19 318 ILE A CA 1
ATOM 2425 C C . ILE A 1 318 ? 9.889 8.021 -18.808 1.00 95.19 318 ILE A C 1
ATOM 2427 O O . ILE A 1 318 ? 10.869 7.873 -18.078 1.00 95.19 318 ILE A O 1
ATOM 2431 N N . HIS A 1 319 ? 9.013 9.001 -18.647 1.00 93.88 319 HIS A N 1
ATOM 2432 C CA . HIS A 1 319 ? 9.084 10.003 -17.598 1.00 93.88 319 HIS A CA 1
ATOM 2433 C C . HIS A 1 319 ? 8.209 9.547 -16.428 1.00 93.88 319 HIS A C 1
ATOM 2435 O O . HIS A 1 319 ? 7.001 9.409 -16.591 1.00 93.88 319 HIS A O 1
ATOM 2441 N N . LEU A 1 320 ? 8.823 9.296 -15.271 1.00 91.69 320 LEU A N 1
ATOM 2442 C CA . LEU A 1 320 ? 8.168 8.943 -13.999 1.00 91.69 320 LEU A CA 1
ATOM 2443 C C . LEU A 1 320 ? 7.992 10.171 -13.081 1.00 91.69 320 LEU A C 1
ATOM 2445 O O . LEU A 1 320 ? 7.542 10.058 -11.943 1.00 91.69 320 LEU A O 1
ATOM 2449 N N . SER A 1 321 ? 8.416 11.338 -13.564 1.00 89.62 321 SER A N 1
ATOM 2450 C CA . SER A 1 321 ? 8.471 12.601 -12.835 1.00 89.62 321 SER A CA 1
ATOM 2451 C C . SER A 1 321 ? 7.092 13.262 -12.709 1.00 89.62 321 SER A C 1
ATOM 2453 O O . SER A 1 321 ? 6.288 13.188 -13.642 1.00 89.62 321 SER A O 1
ATOM 2455 N N . PRO A 1 322 ? 6.824 13.983 -11.607 1.00 86.94 322 PRO A N 1
ATOM 2456 C CA . PRO A 1 322 ? 5.545 14.644 -11.393 1.00 86.94 322 PRO A CA 1
ATOM 2457 C C . PRO A 1 322 ? 5.326 15.822 -12.351 1.00 86.94 322 PRO A C 1
ATOM 2459 O O . PRO A 1 322 ? 6.264 16.532 -12.724 1.00 86.94 322 PRO A O 1
ATOM 2462 N N . ALA A 1 323 ? 4.051 16.087 -12.656 1.00 85.00 323 ALA A N 1
ATOM 2463 C CA . ALA A 1 323 ? 3.618 17.091 -13.631 1.00 85.00 323 ALA A CA 1
ATOM 2464 C C . ALA A 1 323 ? 4.194 18.497 -13.397 1.00 85.00 323 ALA A C 1
ATOM 2466 O O . ALA A 1 323 ? 4.515 19.210 -14.343 1.00 85.00 323 ALA A O 1
ATOM 2467 N N . TYR A 1 324 ? 4.352 18.912 -12.138 1.00 86.44 324 TYR A N 1
ATOM 2468 C CA . TYR A 1 324 ? 4.864 20.246 -11.814 1.00 86.44 324 TYR A CA 1
ATOM 2469 C C . TYR A 1 324 ? 6.345 20.442 -12.194 1.00 86.44 324 TYR A C 1
ATOM 2471 O O . TYR A 1 324 ? 6.778 21.581 -12.340 1.00 86.44 324 TYR A O 1
ATOM 2479 N N . VAL A 1 325 ? 7.115 19.360 -12.369 1.00 89.75 325 VAL A N 1
ATOM 2480 C CA . VAL A 1 325 ? 8.511 19.403 -12.840 1.00 89.75 325 VAL A CA 1
ATOM 2481 C C . VAL A 1 325 ? 8.555 19.333 -14.359 1.00 89.75 325 VAL A C 1
ATOM 2483 O O . VAL A 1 325 ? 9.194 20.151 -15.015 1.00 89.75 325 VAL A O 1
ATOM 2486 N N . THR A 1 326 ? 7.854 18.368 -14.936 1.00 89.88 326 THR A N 1
ATOM 2487 C CA . THR A 1 326 ? 7.831 18.109 -16.380 1.00 89.88 326 THR A CA 1
ATOM 2488 C C . THR A 1 326 ? 7.155 19.222 -17.173 1.00 89.88 326 THR A C 1
ATOM 2490 O O . THR A 1 326 ? 7.567 19.473 -18.297 1.00 89.88 326 THR A O 1
ATOM 2493 N N . ASN A 1 327 ? 6.183 19.943 -16.605 1.00 89.00 327 ASN A N 1
ATOM 2494 C CA . ASN A 1 327 ? 5.545 21.100 -17.251 1.00 89.00 327 ASN A CA 1
ATOM 2495 C C . ASN A 1 327 ? 6.421 22.365 -17.276 1.00 89.00 327 ASN A C 1
ATOM 2497 O O . ASN A 1 327 ? 6.020 23.373 -17.859 1.00 89.00 327 ASN A O 1
ATOM 2501 N N . THR A 1 328 ? 7.597 22.357 -16.642 1.00 92.38 328 THR A N 1
ATOM 2502 C CA . THR A 1 328 ? 8.514 23.503 -16.698 1.00 92.38 328 THR A CA 1
ATOM 2503 C C . THR A 1 328 ? 9.125 23.660 -18.091 1.00 92.38 328 THR A C 1
ATOM 2505 O O . THR A 1 328 ? 9.388 22.677 -18.788 1.00 92.38 328 THR A O 1
ATOM 2508 N N . ALA A 1 329 ? 9.395 24.906 -18.494 1.00 93.56 329 ALA A N 1
ATOM 2509 C CA . ALA A 1 329 ? 9.997 25.201 -19.795 1.00 93.56 329 ALA A CA 1
ATOM 2510 C C . ALA A 1 329 ? 11.358 24.505 -19.970 1.00 93.56 329 ALA A C 1
ATOM 2512 O O . ALA A 1 329 ? 11.616 23.912 -21.014 1.00 93.56 329 ALA A O 1
ATOM 2513 N N . ASP A 1 330 ? 12.188 24.509 -18.926 1.00 93.94 330 ASP A N 1
ATOM 2514 C CA . ASP A 1 330 ? 13.512 23.883 -18.953 1.00 93.94 330 ASP A CA 1
ATOM 2515 C C . ASP A 1 330 ? 13.433 22.371 -19.183 1.00 93.94 330 ASP A C 1
ATOM 2517 O O . ASP A 1 330 ? 14.216 21.823 -19.963 1.00 93.94 330 ASP A O 1
ATOM 2521 N N . TYR A 1 331 ? 12.459 21.693 -18.564 1.00 93.31 331 TYR A N 1
ATOM 2522 C CA . TYR A 1 331 ? 12.247 20.262 -18.771 1.00 93.31 331 TYR A CA 1
ATOM 2523 C C . TYR A 1 331 ? 11.793 19.959 -20.199 1.00 93.31 331 TYR A C 1
ATOM 2525 O O . TYR A 1 331 ? 12.310 19.037 -20.824 1.00 93.31 331 TYR A O 1
ATOM 2533 N N . GLN A 1 332 ? 10.860 20.744 -20.740 1.00 91.44 332 GLN A N 1
ATOM 2534 C CA . GLN A 1 332 ? 10.364 20.576 -22.111 1.00 91.44 332 GLN A CA 1
ATOM 2535 C C . GLN A 1 332 ? 11.469 20.821 -23.150 1.00 91.44 332 GLN A C 1
ATOM 2537 O O . GLN A 1 332 ? 11.627 20.045 -24.095 1.00 91.44 332 GLN A O 1
ATOM 2542 N N . ILE A 1 333 ? 12.299 21.849 -22.939 1.00 91.69 333 ILE A N 1
ATOM 2543 C CA . ILE A 1 333 ? 13.478 22.114 -23.771 1.00 91.69 333 ILE A CA 1
ATOM 2544 C C . ILE A 1 333 ? 14.455 20.943 -23.677 1.00 91.69 333 ILE A C 1
ATOM 2546 O O . ILE A 1 333 ? 14.927 20.458 -24.702 1.00 91.69 333 ILE A O 1
ATOM 2550 N N . TRP A 1 334 ? 14.750 20.449 -22.475 1.00 92.88 334 TRP A N 1
ATOM 2551 C CA . TRP A 1 334 ? 15.610 19.280 -22.296 1.00 92.88 334 TRP A CA 1
ATOM 2552 C C . TRP A 1 334 ? 15.055 18.029 -22.989 1.00 92.88 334 TRP A C 1
ATOM 2554 O O . TRP A 1 334 ? 15.801 17.333 -23.672 1.00 92.88 334 TRP A O 1
ATOM 2564 N N . MET A 1 335 ? 13.749 17.789 -22.890 1.00 91.38 335 MET A N 1
ATOM 2565 C CA . MET A 1 335 ? 13.060 16.661 -23.514 1.00 91.38 335 MET A CA 1
ATOM 2566 C C . MET A 1 335 ? 13.190 16.679 -25.046 1.00 91.38 335 MET A C 1
ATOM 2568 O O . MET A 1 335 ? 13.475 15.647 -25.648 1.00 91.38 335 MET A O 1
ATOM 2572 N N . SER A 1 336 ? 13.097 17.855 -25.677 1.00 89.62 336 SER A N 1
ATOM 2573 C CA . SER A 1 336 ? 13.270 18.002 -27.132 1.00 89.62 336 SER A CA 1
ATOM 2574 C C . SER A 1 336 ? 14.662 17.609 -27.653 1.00 89.62 336 SER A C 1
ATOM 2576 O O . SER A 1 336 ? 14.818 17.316 -28.840 1.00 89.62 336 SER A O 1
ATOM 2578 N N . LYS A 1 337 ? 15.679 17.529 -26.780 1.00 90.25 337 LYS A N 1
ATOM 2579 C CA . LYS A 1 337 ? 17.043 17.122 -27.164 1.00 90.25 337 LYS A CA 1
ATOM 2580 C C . LYS A 1 337 ? 17.129 15.657 -27.594 1.00 90.25 337 LYS A C 1
ATOM 2582 O O . LYS A 1 337 ? 18.102 15.289 -28.240 1.00 90.25 337 LYS A O 1
ATOM 2587 N N . PHE A 1 338 ? 16.132 14.825 -27.283 1.00 89.31 338 PHE A N 1
ATOM 2588 C CA . PHE A 1 338 ? 16.084 13.413 -27.691 1.00 89.31 338 PHE A CA 1
ATOM 2589 C C . PHE A 1 338 ? 15.511 13.195 -29.106 1.00 89.31 338 PHE A C 1
ATOM 2591 O O . PHE A 1 338 ? 15.251 12.061 -29.509 1.00 89.31 338 PHE A O 1
ATOM 2598 N N . GLY A 1 339 ? 15.343 14.263 -29.896 1.00 84.75 339 GLY A N 1
ATOM 2599 C CA . GLY A 1 339 ? 15.007 14.175 -31.317 1.00 84.75 339 GLY A CA 1
ATOM 2600 C C . GLY A 1 339 ? 13.649 13.516 -31.574 1.00 84.75 339 GLY A C 1
ATOM 2601 O O . GLY A 1 339 ? 12.615 14.025 -31.155 1.00 84.75 339 GLY A O 1
ATOM 2602 N N . ALA A 1 340 ? 13.649 12.398 -32.305 1.00 83.94 340 ALA A N 1
ATOM 2603 C CA . ALA A 1 340 ? 12.435 11.673 -32.694 1.00 83.94 340 ALA A CA 1
ATOM 2604 C C . ALA A 1 340 ? 11.971 10.620 -31.664 1.00 83.94 340 ALA A C 1
ATOM 2606 O O . ALA A 1 340 ? 11.105 9.801 -31.985 1.00 83.94 340 ALA A O 1
ATOM 2607 N N . ALA A 1 341 ? 12.553 10.602 -30.460 1.00 89.31 341 ALA A N 1
ATOM 2608 C CA . ALA A 1 341 ? 12.158 9.678 -29.403 1.00 89.31 341 ALA A CA 1
ATOM 2609 C C . ALA A 1 341 ? 10.674 9.839 -29.031 1.00 89.31 341 ALA A C 1
ATOM 2611 O O . ALA A 1 341 ? 10.126 10.941 -29.016 1.00 89.31 341 ALA A O 1
ATOM 2612 N N . GLN A 1 342 ? 10.016 8.728 -28.696 1.00 92.00 342 GLN A N 1
ATOM 2613 C CA . GLN A 1 342 ? 8.661 8.762 -28.147 1.00 92.00 342 GLN A CA 1
ATOM 2614 C C . GLN A 1 342 ? 8.708 8.980 -26.634 1.00 92.00 342 GLN A C 1
ATOM 2616 O O . GLN A 1 342 ? 9.307 8.186 -25.904 1.00 92.00 342 GLN A O 1
ATOM 2621 N N . HIS A 1 343 ? 8.048 10.035 -26.162 1.00 92.94 343 HIS A N 1
ATOM 2622 C CA . HIS A 1 343 ? 8.047 10.429 -24.755 1.00 92.94 343 HIS A CA 1
ATOM 2623 C C . HIS A 1 343 ? 6.775 9.937 -24.065 1.00 92.94 343 HIS A C 1
ATOM 2625 O O . HIS A 1 343 ? 5.695 10.461 -24.319 1.00 92.94 343 HIS A O 1
ATOM 2631 N N . ILE A 1 344 ? 6.887 8.929 -23.199 1.00 92.44 344 ILE A N 1
ATOM 2632 C CA . ILE A 1 344 ? 5.768 8.376 -22.427 1.00 92.44 344 ILE A CA 1
ATOM 2633 C C . ILE A 1 344 ? 5.744 9.027 -21.041 1.00 92.44 344 ILE A C 1
ATOM 2635 O O . ILE A 1 344 ? 6.701 8.909 -20.279 1.00 92.44 344 ILE A O 1
ATOM 2639 N N . MET A 1 345 ? 4.640 9.685 -20.697 1.00 89.19 345 MET A N 1
ATOM 2640 C CA . MET A 1 345 ? 4.464 10.452 -19.462 1.00 89.19 345 MET A CA 1
ATOM 2641 C C . MET A 1 345 ? 3.663 9.640 -18.434 1.00 89.19 345 MET A C 1
ATOM 2643 O O . MET A 1 345 ? 2.430 9.610 -18.483 1.00 89.19 345 MET A O 1
ATOM 2647 N N . ALA A 1 346 ? 4.345 8.965 -17.506 1.00 84.06 346 ALA A N 1
ATOM 2648 C CA . ALA A 1 346 ? 3.725 8.249 -16.389 1.00 84.06 346 ALA A CA 1
ATOM 2649 C C . ALA A 1 346 ? 3.632 9.153 -15.150 1.00 84.06 346 ALA A C 1
ATOM 2651 O O . ALA A 1 346 ? 4.552 9.910 -14.863 1.00 84.06 346 ALA A O 1
ATOM 2652 N N . GLY A 1 347 ? 2.513 9.105 -14.419 1.00 67.06 347 GLY A N 1
ATOM 2653 C CA . GLY A 1 347 ? 2.301 9.974 -13.251 1.00 67.06 347 GLY A CA 1
ATOM 2654 C C . GLY A 1 347 ? 1.947 11.441 -13.565 1.00 67.06 347 GLY A C 1
ATOM 2655 O O . GLY A 1 347 ? 1.990 12.278 -12.667 1.00 67.06 347 GLY A O 1
ATOM 2656 N N . HIS A 1 348 ? 1.617 11.780 -14.823 1.00 63.19 348 HIS A N 1
ATOM 2657 C CA . HIS A 1 348 ? 1.528 13.175 -15.292 1.00 63.19 348 HIS A CA 1
ATOM 2658 C C . HIS A 1 348 ? 0.104 13.758 -15.402 1.00 63.19 348 HIS A C 1
ATOM 2660 O O . HIS A 1 348 ? -0.091 14.947 -15.162 1.00 63.19 348 HIS A O 1
ATOM 2666 N N . GLU A 1 349 ? -0.906 12.956 -15.760 1.00 57.38 349 GLU A N 1
ATOM 2667 C CA . GLU A 1 349 ? -2.294 13.425 -15.905 1.00 57.38 349 GLU A CA 1
ATOM 2668 C C . GLU A 1 349 ? -3.287 12.509 -15.171 1.00 57.38 349 GLU A C 1
ATOM 2670 O O . GLU A 1 349 ? -3.329 11.303 -15.406 1.00 57.38 349 GLU A O 1
ATOM 2675 N N . MET A 1 350 ? -4.141 13.094 -14.320 1.00 53.69 350 MET A N 1
ATOM 2676 C CA . MET A 1 350 ? -5.243 12.417 -13.607 1.00 53.69 350 MET A CA 1
ATOM 2677 C C . MET A 1 350 ? -6.469 12.197 -14.514 1.00 53.69 350 MET A C 1
ATOM 2679 O O . MET A 1 350 ? -7.594 12.495 -14.118 1.00 53.69 350 MET A O 1
ATOM 2683 N N . LYS A 1 351 ? -6.286 11.779 -15.775 1.00 49.97 351 LYS A N 1
ATOM 2684 C CA . LYS A 1 351 ? -7.407 11.775 -16.735 1.00 49.97 351 LYS A CA 1
ATOM 2685 C C . LYS A 1 351 ? -8.264 10.514 -16.765 1.00 49.97 351 LYS A C 1
ATOM 2687 O O . LYS A 1 351 ? -9.393 10.612 -17.220 1.00 49.97 351 LYS A O 1
ATOM 2692 N N . ASN A 1 352 ? -7.823 9.380 -16.225 1.00 48.25 352 ASN A N 1
ATOM 2693 C CA . ASN A 1 352 ? -8.546 8.116 -16.416 1.00 48.25 352 ASN A CA 1
ATOM 2694 C C . ASN A 1 352 ? -8.853 7.398 -15.098 1.00 48.25 352 ASN A C 1
ATOM 2696 O O . ASN A 1 352 ? -8.329 6.318 -14.837 1.00 48.25 352 ASN A O 1
ATOM 2700 N N . ILE A 1 353 ? -9.768 7.960 -14.304 1.00 53.72 353 ILE A N 1
ATOM 2701 C CA . ILE A 1 353 ? -10.370 7.257 -13.157 1.00 53.72 353 ILE A CA 1
ATOM 2702 C C . ILE A 1 353 ? -11.665 6.514 -13.566 1.00 53.72 353 ILE A C 1
ATOM 2704 O O . ILE A 1 353 ? -12.562 6.254 -12.769 1.00 53.72 353 ILE A O 1
ATOM 2708 N N . GLU A 1 354 ? -11.803 6.177 -14.847 1.00 49.09 354 GLU A N 1
ATOM 2709 C CA . GLU A 1 354 ? -12.990 5.479 -15.352 1.00 49.09 354 GLU A CA 1
ATOM 2710 C C . GLU A 1 354 ? -12.857 3.949 -15.248 1.00 49.09 354 GLU A C 1
ATOM 2712 O O . GLU A 1 354 ? -13.869 3.252 -15.250 1.00 49.09 354 GLU A O 1
ATOM 2717 N N . VAL A 1 355 ? -11.635 3.409 -15.088 1.00 56.28 355 VAL A N 1
ATOM 2718 C CA . VAL A 1 355 ? -11.392 1.955 -15.016 1.00 56.28 355 VAL A CA 1
ATOM 2719 C C . VAL A 1 355 ? -10.582 1.582 -13.779 1.00 56.28 355 VAL A C 1
ATOM 2721 O O . VAL A 1 355 ? -9.384 1.859 -13.726 1.00 56.28 355 VAL A O 1
ATOM 2724 N N . PRO A 1 356 ? -11.172 0.884 -12.795 1.00 69.50 356 PRO A N 1
ATOM 2725 C CA . PRO A 1 356 ? -10.393 0.323 -11.706 1.00 69.50 356 PRO A CA 1
ATOM 2726 C C . PRO A 1 356 ? -9.505 -0.805 -12.240 1.00 69.50 356 PRO A C 1
ATOM 2728 O O . PRO A 1 356 ? -9.993 -1.779 -12.820 1.00 69.50 356 PRO A O 1
ATOM 2731 N N . ILE A 1 357 ? -8.197 -0.695 -12.010 1.00 76.81 357 ILE A N 1
ATOM 2732 C CA . ILE A 1 357 ? -7.227 -1.690 -12.475 1.00 76.81 357 ILE A CA 1
ATOM 2733 C C . ILE A 1 357 ? -7.420 -3.047 -11.789 1.00 76.81 357 ILE A C 1
ATOM 2735 O O . ILE A 1 357 ? -7.365 -4.094 -12.433 1.00 76.81 357 ILE A O 1
ATOM 2739 N N . LEU A 1 358 ? -7.783 -3.036 -10.502 1.00 83.00 358 LEU A N 1
ATOM 2740 C CA . LEU A 1 358 ? -8.173 -4.231 -9.752 1.00 83.00 358 LEU A CA 1
ATOM 2741 C C . LEU A 1 358 ? -9.662 -4.547 -9.977 1.00 83.00 358 LEU A C 1
ATOM 2743 O O . LEU A 1 358 ? -10.517 -4.308 -9.116 1.00 83.00 358 LEU A O 1
ATOM 2747 N N . LYS A 1 359 ? -9.974 -5.088 -11.160 1.00 80.38 359 LYS A N 1
ATOM 2748 C CA . LYS A 1 359 ? -11.345 -5.361 -11.625 1.00 80.38 359 LYS A CA 1
ATOM 2749 C C . LYS A 1 359 ? -12.125 -6.274 -10.679 1.00 80.38 359 LYS A C 1
ATOM 2751 O O . LYS A 1 359 ? -13.295 -6.011 -10.414 1.00 80.38 359 LYS A O 1
ATOM 2756 N N . ALA A 1 360 ? -11.504 -7.320 -10.137 1.00 82.06 360 ALA A N 1
ATOM 2757 C CA . ALA A 1 360 ? -12.156 -8.242 -9.206 1.00 82.06 360 ALA A CA 1
ATOM 2758 C C . ALA A 1 360 ? -12.654 -7.541 -7.930 1.00 82.06 360 ALA A C 1
ATOM 2760 O O . ALA A 1 360 ? -13.793 -7.758 -7.513 1.00 82.06 360 ALA A O 1
ATOM 2761 N N . SER A 1 361 ? -11.826 -6.672 -7.344 1.00 81.94 361 SER A N 1
ATOM 2762 C CA . SER A 1 361 ? -12.182 -5.893 -6.154 1.00 81.94 361 SER A CA 1
ATOM 2763 C C . SER A 1 361 ? -13.294 -4.889 -6.455 1.00 81.94 361 SER A C 1
ATOM 2765 O O . SER A 1 361 ? -14.224 -4.756 -5.664 1.00 81.94 361 SER A O 1
ATOM 2767 N N . ALA A 1 362 ? -13.231 -4.208 -7.602 1.00 79.44 362 ALA A N 1
ATOM 2768 C CA . ALA A 1 362 ? -14.254 -3.246 -8.004 1.00 79.44 362 ALA A CA 1
ATOM 2769 C C . ALA A 1 362 ? -15.608 -3.909 -8.293 1.00 79.44 362 ALA A C 1
ATOM 2771 O O . ALA A 1 362 ? -16.634 -3.430 -7.823 1.00 79.44 362 ALA A O 1
ATOM 2772 N N . ARG A 1 363 ? -15.607 -5.053 -8.992 1.00 77.94 363 ARG A N 1
ATOM 2773 C CA . ARG A 1 363 ? -16.810 -5.867 -9.228 1.00 77.94 363 ARG A CA 1
ATOM 2774 C C . ARG A 1 363 ? -17.440 -6.325 -7.918 1.00 77.94 363 ARG A C 1
ATOM 2776 O O . ARG A 1 363 ? -18.654 -6.258 -7.777 1.00 77.94 363 ARG A O 1
ATOM 2783 N N . MET A 1 364 ? -16.628 -6.773 -6.959 1.00 78.50 364 MET A N 1
ATOM 2784 C CA . MET A 1 364 ? -17.120 -7.152 -5.634 1.00 78.50 364 MET A CA 1
ATOM 2785 C C . MET A 1 364 ? -17.721 -5.951 -4.896 1.00 78.50 364 MET A C 1
ATOM 2787 O O . MET A 1 364 ? -18.819 -6.058 -4.367 1.00 78.50 364 MET A O 1
ATOM 2791 N N . GLY A 1 365 ? -17.048 -4.798 -4.911 1.00 80.25 365 GLY A N 1
ATOM 2792 C CA . GLY A 1 365 ? -17.568 -3.570 -4.307 1.00 80.25 365 GLY A CA 1
ATOM 2793 C C . GLY A 1 365 ? -18.907 -3.136 -4.908 1.00 80.25 365 GLY A C 1
ATOM 2794 O O . GLY A 1 365 ? -19.826 -2.821 -4.162 1.00 80.25 365 GLY A O 1
ATOM 2795 N N . ALA A 1 366 ? -19.047 -3.193 -6.237 1.00 77.12 366 ALA A N 1
ATOM 2796 C CA . ALA A 1 366 ? -20.288 -2.847 -6.931 1.00 77.12 366 ALA A CA 1
ATOM 2797 C C . ALA A 1 366 ? -21.429 -3.809 -6.567 1.00 77.12 366 ALA A C 1
ATOM 2799 O O . ALA A 1 366 ? -22.515 -3.358 -6.220 1.00 77.12 366 ALA A O 1
ATOM 2800 N N . ARG A 1 367 ? -21.152 -5.126 -6.541 1.00 76.56 367 ARG A N 1
ATOM 2801 C CA . ARG A 1 367 ? -22.097 -6.155 -6.060 1.00 76.56 367 ARG A CA 1
ATOM 2802 C C . ARG A 1 367 ? -22.600 -5.833 -4.653 1.00 76.56 367 ARG A C 1
ATOM 2804 O O . ARG A 1 367 ? -23.793 -5.878 -4.400 1.00 76.56 367 ARG A O 1
ATOM 2811 N N . LEU A 1 368 ? -21.683 -5.545 -3.730 1.00 79.81 368 LEU A N 1
ATOM 2812 C CA . LEU A 1 368 ? -22.007 -5.314 -2.321 1.00 79.81 368 LEU A CA 1
ATOM 2813 C C . LEU A 1 368 ? -22.765 -3.991 -2.111 1.00 79.81 368 LEU A C 1
ATOM 2815 O O . LEU A 1 368 ? -23.680 -3.947 -1.288 1.00 79.81 368 LEU A O 1
ATOM 2819 N N . ASN A 1 369 ? -22.420 -2.949 -2.875 1.00 83.25 369 ASN A N 1
ATOM 2820 C CA . ASN A 1 369 ? -23.111 -1.660 -2.871 1.00 83.25 369 ASN A CA 1
ATOM 2821 C C . ASN A 1 369 ? -24.550 -1.761 -3.386 1.00 83.25 369 ASN A C 1
ATOM 2823 O O . ASN A 1 369 ? -25.435 -1.220 -2.734 1.00 83.25 369 ASN A O 1
ATOM 2827 N N . ASP A 1 370 ? -24.785 -2.468 -4.494 1.00 75.19 370 ASP A N 1
ATOM 2828 C CA . ASP A 1 370 ? -26.132 -2.659 -5.055 1.00 75.19 370 ASP A CA 1
ATOM 2829 C C . ASP A 1 370 ? -27.085 -3.318 -4.045 1.00 75.19 370 ASP A C 1
ATOM 2831 O O . ASP A 1 370 ? -28.249 -2.946 -3.913 1.00 75.19 370 ASP A O 1
ATOM 2835 N N . LEU A 1 371 ? -26.563 -4.259 -3.260 1.00 72.38 371 LEU A N 1
ATOM 2836 C CA . LEU A 1 371 ? -27.354 -4.972 -2.264 1.00 72.38 371 LEU A CA 1
ATOM 2837 C C . LEU A 1 371 ? -27.604 -4.136 -1.025 1.00 72.38 371 LEU A C 1
ATOM 2839 O O . LEU A 1 371 ? -28.731 -4.053 -0.556 1.00 72.38 371 LEU A O 1
ATOM 2843 N N . CYS A 1 372 ? -26.535 -3.602 -0.436 1.00 77.25 372 CYS A N 1
ATOM 2844 C CA . CYS A 1 372 ? -26.588 -2.961 0.865 1.00 77.25 372 CYS A CA 1
ATOM 2845 C C . CYS A 1 372 ? -25.775 -1.664 0.845 1.00 77.25 372 CYS A C 1
ATOM 2847 O O . CYS A 1 372 ? -24.715 -1.589 1.481 1.00 77.25 372 CYS A O 1
ATOM 2849 N N . PRO A 1 373 ? -26.283 -0.617 0.171 1.00 81.56 373 PRO A N 1
ATOM 2850 C CA . PRO A 1 373 ? -25.564 0.645 0.009 1.00 81.56 373 PRO A CA 1
ATOM 2851 C C . PRO A 1 373 ? -25.247 1.314 1.353 1.00 81.56 373 PRO A C 1
ATOM 2853 O O . PRO A 1 373 ? -24.256 2.029 1.468 1.00 81.56 373 PRO A O 1
ATOM 2856 N N . GLN A 1 374 ? -26.043 1.022 2.387 1.00 83.81 374 GLN A N 1
ATOM 2857 C CA . GLN A 1 374 ? -25.843 1.496 3.756 1.00 83.81 374 GLN A CA 1
ATOM 2858 C C . GLN A 1 374 ? -24.516 1.019 4.377 1.00 83.81 374 GLN A C 1
ATOM 2860 O O . GLN A 1 374 ? -23.841 1.798 5.043 1.00 83.81 374 GLN A O 1
ATOM 2865 N N . PHE A 1 375 ? -24.136 -0.246 4.154 1.00 87.31 375 PHE A N 1
ATOM 2866 C CA . PHE A 1 375 ? -22.882 -0.830 4.663 1.00 87.31 375 PHE A CA 1
ATOM 2867 C C . PHE A 1 375 ? -21.763 -0.829 3.624 1.00 87.31 375 PHE A C 1
ATOM 2869 O O . PHE A 1 375 ? -20.593 -0.968 3.969 1.00 87.31 375 PHE A O 1
ATOM 2876 N N . PHE A 1 376 ? -22.104 -0.658 2.352 1.00 88.25 376 PHE A N 1
ATOM 2877 C CA . PHE A 1 376 ? -21.157 -0.587 1.250 1.00 88.25 376 PHE A CA 1
ATOM 2878 C C . PHE A 1 376 ? -21.444 0.662 0.433 1.00 88.25 376 PHE A C 1
ATOM 2880 O O . PHE A 1 376 ? -22.066 0.566 -0.623 1.00 88.25 376 PHE A O 1
ATOM 2887 N N . PRO A 1 377 ? -21.035 1.847 0.905 1.00 84.00 377 PRO A N 1
ATOM 2888 C CA . PRO A 1 377 ? -21.256 3.078 0.167 1.00 84.00 377 PRO A CA 1
ATOM 2889 C C . PRO A 1 377 ? -20.573 3.011 -1.194 1.00 84.00 377 PRO A C 1
ATOM 2891 O O . PRO A 1 377 ? -19.467 2.475 -1.318 1.00 84.00 377 PRO A O 1
ATOM 2894 N N . ALA A 1 378 ? -21.219 3.579 -2.210 1.00 72.38 378 ALA A N 1
ATOM 2895 C CA . ALA A 1 378 ? -20.598 3.707 -3.514 1.00 72.38 378 ALA A CA 1
ATOM 2896 C C . ALA A 1 378 ? -19.301 4.522 -3.348 1.00 72.38 378 ALA A C 1
ATOM 2898 O O . ALA A 1 378 ? -19.332 5.589 -2.724 1.00 72.38 378 ALA A O 1
ATOM 2899 N N . PRO A 1 379 ? -18.159 4.051 -3.876 1.00 67.06 379 PRO A N 1
ATOM 2900 C CA . PRO A 1 379 ? -17.006 4.887 -4.148 1.00 67.06 379 PRO A CA 1
ATOM 2901 C C . PRO A 1 379 ? -17.447 6.254 -4.667 1.00 67.06 379 PRO A C 1
ATOM 2903 O O . PRO A 1 379 ? -18.171 6.332 -5.657 1.00 67.06 379 PRO A O 1
ATOM 2906 N N . VAL A 1 380 ? -16.999 7.336 -4.019 1.00 58.38 380 VAL A N 1
ATOM 2907 C CA . VAL A 1 380 ? -17.303 8.734 -4.412 1.00 58.38 380 VAL A CA 1
ATOM 2908 C C . VAL A 1 380 ? -17.003 8.980 -5.896 1.00 58.38 380 VAL A C 1
ATOM 2910 O O . VAL A 1 380 ? -17.661 9.765 -6.575 1.00 58.38 380 VAL A O 1
ATOM 2913 N N . LEU A 1 381 ? -16.046 8.224 -6.420 1.00 54.22 381 LEU A N 1
ATOM 2914 C CA . LEU A 1 381 ? -15.692 8.157 -7.822 1.00 54.22 381 LEU A CA 1
ATOM 2915 C C . LEU A 1 381 ? -16.853 7.779 -8.767 1.00 54.22 381 LEU A C 1
ATOM 2917 O O . LEU A 1 381 ? -16.941 8.317 -9.867 1.00 54.22 381 LEU A O 1
ATOM 2921 N N . TRP A 1 382 ? -17.748 6.878 -8.358 1.00 48.00 382 TRP A N 1
ATOM 2922 C CA . TRP A 1 382 ? -18.946 6.513 -9.125 1.00 48.00 382 TRP A CA 1
ATOM 2923 C C . TRP A 1 382 ? -20.007 7.620 -9.051 1.00 48.00 382 TRP A C 1
ATOM 2925 O O . TRP A 1 382 ? -20.703 7.879 -10.027 1.00 48.00 382 TRP A O 1
ATOM 2935 N N . SER A 1 383 ? -20.071 8.358 -7.939 1.00 39.25 383 SER A N 1
ATOM 2936 C CA . SER A 1 383 ? -21.023 9.461 -7.731 1.00 39.25 383 SER A CA 1
ATOM 2937 C C . SER A 1 383 ? -20.756 10.688 -8.618 1.00 39.25 383 SER A C 1
ATOM 2939 O O . SER A 1 383 ? -21.692 11.408 -8.969 1.00 39.25 383 SER A O 1
ATOM 2941 N N . LEU A 1 384 ? -19.509 10.904 -9.062 1.00 41.50 384 LEU A N 1
ATOM 2942 C CA . LEU A 1 384 ? -19.155 11.945 -10.044 1.00 41.50 384 LEU A CA 1
ATOM 2943 C C . LEU A 1 384 ? -19.790 11.710 -11.431 1.00 41.50 384 LEU A C 1
ATOM 2945 O O . LEU A 1 384 ? -19.911 12.657 -12.212 1.00 41.50 384 LEU A O 1
ATOM 2949 N N . GLN A 1 385 ? -20.251 10.487 -11.730 1.00 42.66 385 GLN A N 1
ATOM 2950 C CA . GLN A 1 385 ? -20.993 10.179 -12.961 1.00 42.66 385 GLN A CA 1
ATOM 2951 C C . GLN A 1 385 ? -22.401 10.798 -12.960 1.00 42.66 385 GLN A C 1
ATOM 2953 O O . GLN A 1 385 ? -22.914 11.143 -14.022 1.00 42.66 385 GLN A O 1
ATOM 2958 N N . HIS A 1 386 ? -23.005 11.026 -11.786 1.00 34.91 386 HIS A N 1
ATOM 2959 C CA . HIS A 1 386 ? -24.357 11.588 -11.682 1.00 34.91 386 HIS A CA 1
ATOM 2960 C C . HIS A 1 386 ? -24.409 1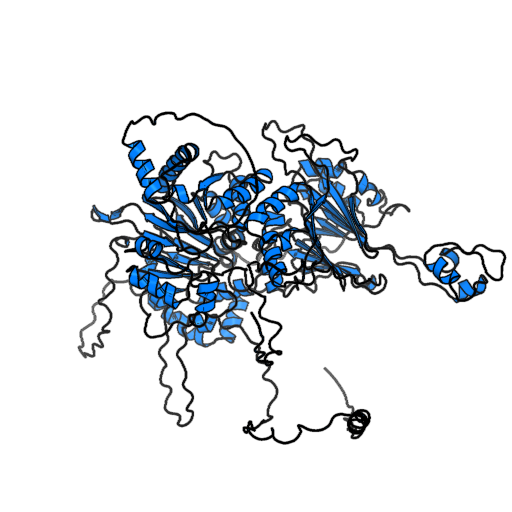3.124 -11.700 1.00 34.91 386 HIS A C 1
ATOM 2962 O O . HIS A 1 386 ? -25.454 13.685 -12.024 1.00 34.91 386 HIS A O 1
ATOM 2968 N N . GLN A 1 387 ? -23.302 13.822 -11.421 1.00 30.22 387 GLN A N 1
ATOM 2969 C CA . GLN A 1 387 ? -23.254 15.294 -11.466 1.00 30.22 387 GLN A CA 1
ATOM 2970 C C . GLN A 1 387 ? -22.834 15.880 -12.825 1.00 30.22 387 GLN A C 1
ATOM 2972 O O . GLN A 1 387 ? -23.004 17.077 -13.045 1.00 30.22 387 GLN A O 1
ATOM 2977 N N . LYS A 1 388 ? -22.364 15.065 -13.780 1.00 32.41 388 LYS A N 1
ATOM 2978 C CA . LYS A 1 388 ? -22.077 15.505 -15.162 1.00 32.41 388 LYS A CA 1
ATOM 2979 C C . LYS A 1 388 ? -23.271 15.364 -16.120 1.00 32.41 388 LYS A C 1
ATOM 2981 O O . LYS A 1 388 ? -23.081 15.234 -17.325 1.00 32.41 388 LYS A O 1
ATOM 2986 N N . CYS A 1 389 ? -24.503 15.446 -15.617 1.00 26.78 389 CYS A N 1
ATOM 2987 C CA . CYS A 1 389 ? -25.691 15.612 -16.458 1.00 26.78 389 CYS A CA 1
ATOM 2988 C C . CYS A 1 389 ? -26.034 17.109 -16.585 1.00 26.78 389 CYS A C 1
ATOM 2990 O O . CYS A 1 389 ? -26.961 17.616 -15.962 1.00 26.78 389 CYS A O 1
ATOM 2992 N N . MET A 1 390 ? -25.233 17.828 -17.375 1.00 23.62 390 MET A N 1
ATOM 2993 C CA . MET A 1 390 ? -25.539 19.158 -17.920 1.00 23.62 390 MET A CA 1
ATOM 2994 C C . MET A 1 390 ? -25.376 19.086 -19.446 1.00 23.62 390 MET A C 1
ATOM 2996 O O . MET A 1 390 ? -24.595 18.264 -19.931 1.00 23.62 390 MET A O 1
ATOM 3000 N N . PRO A 1 391 ? -26.164 19.847 -20.222 1.00 26.95 391 PRO A N 1
ATOM 3001 C CA . PRO A 1 391 ? -26.588 19.427 -21.550 1.00 26.95 391 PRO A CA 1
ATOM 3002 C C . PRO A 1 391 ? -25.433 19.333 -22.546 1.00 26.95 391 PRO A C 1
ATOM 3004 O O . PRO A 1 391 ? -24.553 20.188 -22.618 1.00 26.95 391 PRO A O 1
ATOM 3007 N N . SER A 1 392 ? -25.510 18.283 -23.360 1.00 37.94 392 SER A N 1
ATOM 3008 C CA . SER A 1 392 ? -24.754 18.066 -24.588 1.00 37.94 392 SER A CA 1
ATOM 3009 C C . SER A 1 392 ? -24.654 19.350 -25.417 1.00 37.94 392 SER A C 1
ATOM 3011 O O . SER A 1 392 ? -25.626 19.768 -26.047 1.00 37.94 392 SER A O 1
ATOM 3013 N N . GLY A 1 393 ? -23.472 19.961 -25.428 1.00 30.22 393 GLY A N 1
ATOM 3014 C CA . GLY A 1 393 ? -23.263 21.226 -26.120 1.00 30.22 393 GLY A CA 1
ATOM 3015 C C . GLY A 1 393 ? -21.813 21.682 -26.141 1.00 30.22 393 GLY A C 1
ATOM 3016 O O . GLY A 1 393 ? -21.555 22.814 -25.775 1.00 30.22 393 GLY A O 1
ATOM 3017 N N . LEU A 1 394 ? -20.883 20.803 -26.527 1.00 26.50 394 LEU A N 1
ATOM 3018 C CA . LEU A 1 394 ? -19.596 21.129 -27.166 1.00 26.50 394 LEU A CA 1
ATOM 3019 C C . LEU A 1 394 ? -18.912 19.802 -27.519 1.00 26.50 394 LEU A C 1
ATOM 3021 O O . LEU A 1 394 ? -18.089 19.271 -26.778 1.00 26.50 394 LEU A O 1
ATOM 3025 N N . LYS A 1 395 ? -19.295 19.231 -28.667 1.00 24.81 395 LYS A N 1
ATOM 3026 C CA . LYS A 1 395 ? -18.429 18.273 -29.357 1.00 24.81 395 LYS A CA 1
ATOM 3027 C C . LYS A 1 395 ? -17.193 19.063 -29.783 1.00 24.81 395 LYS A C 1
ATOM 3029 O O . LYS A 1 395 ? -17.258 19.792 -30.769 1.00 24.81 395 LYS A O 1
ATOM 3034 N N . ALA A 1 396 ? -16.109 18.963 -29.018 1.00 25.06 396 ALA A N 1
ATOM 3035 C CA . ALA A 1 396 ? -14.797 19.323 -29.528 1.00 25.06 396 ALA A CA 1
ATOM 3036 C C . ALA A 1 396 ? -14.550 18.436 -30.753 1.00 25.06 396 ALA A C 1
ATOM 3038 O O . ALA A 1 396 ? -14.624 17.208 -30.678 1.00 25.06 396 ALA A O 1
ATOM 3039 N N . SER A 1 397 ? -14.399 19.076 -31.903 1.00 23.91 397 SER A N 1
ATOM 3040 C CA . SER A 1 397 ? -14.107 18.439 -33.173 1.00 23.91 397 SER A CA 1
ATOM 3041 C C . SER A 1 397 ? -12.809 17.645 -33.057 1.00 23.91 397 SER A C 1
ATOM 3043 O O . SER A 1 397 ? -11.749 18.211 -32.803 1.00 23.91 397 SER A O 1
ATOM 3045 N N . ASN A 1 398 ? -12.908 16.334 -33.276 1.00 30.94 398 ASN A N 1
ATOM 3046 C CA . ASN A 1 398 ? -11.791 15.484 -33.676 1.00 30.94 398 ASN A CA 1
ATOM 3047 C C . ASN A 1 398 ? -11.347 15.887 -35.090 1.00 30.94 398 ASN A C 1
ATOM 3049 O O . ASN A 1 398 ? -11.619 15.168 -36.042 1.00 30.94 398 ASN A O 1
ATOM 3053 N N . GLU A 1 399 ? -10.706 17.042 -35.223 1.00 31.77 399 GLU A N 1
ATOM 3054 C CA . GLU A 1 399 ? -9.893 17.422 -36.378 1.00 31.77 399 GLU A CA 1
ATOM 3055 C C . GLU A 1 399 ? -8.800 18.370 -35.879 1.00 31.77 399 GLU A C 1
ATOM 3057 O O . GLU A 1 399 ? -8.988 19.580 -35.843 1.00 31.77 399 GLU A O 1
ATOM 3062 N N . ASP A 1 400 ? -7.679 17.802 -35.433 1.00 26.42 400 ASP A N 1
ATOM 3063 C CA . ASP A 1 400 ? -6.375 18.254 -35.922 1.00 26.42 400 ASP A CA 1
ATOM 3064 C C . ASP A 1 400 ? -5.342 17.146 -35.688 1.00 26.42 400 ASP A C 1
ATOM 3066 O O . ASP A 1 400 ? -4.780 16.964 -34.607 1.00 26.42 400 ASP A O 1
ATOM 3070 N N . LEU A 1 401 ? -5.171 16.320 -36.717 1.00 31.94 401 LEU A N 1
ATOM 3071 C CA . LEU A 1 401 ? -4.111 15.333 -36.800 1.00 31.94 401 LEU A CA 1
ATOM 3072 C C . LEU A 1 401 ? -2.904 16.005 -37.469 1.00 31.94 401 LEU A C 1
ATOM 3074 O O . LEU A 1 401 ? -2.979 16.404 -38.628 1.00 31.94 401 LEU A O 1
ATOM 3078 N N . ALA A 1 402 ? -1.780 15.991 -36.757 1.00 38.84 402 ALA A N 1
ATOM 3079 C CA . ALA A 1 402 ? -0.417 16.024 -37.280 1.00 38.84 402 ALA A CA 1
ATOM 3080 C C . ALA A 1 402 ? 0.129 17.340 -37.871 1.00 38.84 402 ALA A C 1
ATOM 3082 O O . ALA A 1 402 ? 0.100 17.584 -39.080 1.00 38.84 402 ALA A O 1
ATOM 3083 N N . SER A 1 403 ? 0.935 18.023 -37.049 1.00 27.56 403 SER A N 1
ATOM 3084 C CA . SER A 1 403 ? 2.173 18.636 -37.541 1.00 27.56 403 SER A CA 1
ATOM 3085 C C . SER A 1 403 ? 3.353 18.511 -36.555 1.00 27.56 403 SER A C 1
ATOM 3087 O O . SER A 1 403 ? 3.621 19.413 -35.776 1.00 27.56 403 SER A O 1
ATOM 3089 N N . ARG A 1 404 ? 4.087 17.394 -36.693 1.00 40.75 404 ARG A N 1
ATOM 3090 C CA . ARG A 1 404 ? 5.565 17.245 -36.693 1.00 40.75 404 ARG A CA 1
ATOM 3091 C C . ARG A 1 404 ? 6.382 17.630 -35.431 1.00 40.75 404 ARG A C 1
ATOM 3093 O O . ARG A 1 404 ? 6.575 18.799 -35.141 1.00 40.75 404 ARG A O 1
ATOM 3100 N N . ILE A 1 405 ? 7.055 16.595 -34.892 1.00 34.09 405 ILE A N 1
ATOM 3101 C CA . ILE A 1 405 ? 8.177 16.570 -33.919 1.00 34.09 405 ILE A CA 1
ATOM 3102 C C . ILE A 1 405 ? 7.766 16.894 -32.466 1.00 34.09 405 ILE A C 1
ATOM 3104 O O . ILE A 1 405 ? 7.496 18.041 -32.139 1.00 34.09 405 ILE A O 1
ATOM 3108 N N . GLY A 1 406 ? 7.785 15.877 -31.587 1.00 51.22 406 GLY A N 1
ATOM 3109 C CA . GLY A 1 406 ? 7.659 16.048 -30.127 1.00 51.22 406 GLY A CA 1
ATOM 3110 C C . GLY A 1 406 ? 6.303 15.704 -29.489 1.00 51.22 406 GLY A C 1
ATOM 3111 O O . GLY A 1 406 ? 5.916 16.356 -28.525 1.00 51.22 406 GLY A O 1
ATOM 3112 N N . GLU A 1 407 ? 5.563 14.705 -29.986 1.00 64.88 407 GLU A N 1
ATOM 3113 C CA . GLU A 1 407 ? 4.317 14.265 -29.331 1.00 64.88 407 GLU A CA 1
ATOM 3114 C C . GLU A 1 407 ? 4.610 13.519 -28.015 1.00 64.88 407 GLU A C 1
ATOM 3116 O O . GLU A 1 407 ? 5.214 12.442 -28.005 1.00 64.88 407 GLU A O 1
ATOM 3121 N N . THR A 1 408 ? 4.167 14.091 -26.893 1.00 82.38 408 THR A N 1
ATOM 3122 C CA . THR A 1 408 ? 4.123 13.414 -25.594 1.00 82.38 408 THR A CA 1
ATOM 3123 C C . THR A 1 408 ? 2.925 12.466 -25.540 1.00 82.38 408 THR A C 1
ATOM 3125 O O . THR A 1 408 ? 1.811 12.800 -25.942 1.00 82.38 408 THR A O 1
ATOM 3128 N N . ILE A 1 409 ? 3.147 11.253 -25.041 1.00 88.88 409 ILE A N 1
ATOM 3129 C CA . ILE A 1 409 ? 2.155 10.181 -24.966 1.00 88.88 409 ILE A CA 1
ATOM 3130 C C . ILE A 1 409 ? 1.805 9.959 -23.489 1.00 88.88 409 ILE A C 1
ATOM 3132 O O . ILE A 1 409 ? 2.691 9.606 -22.709 1.00 88.88 409 ILE A O 1
ATOM 3136 N N . PRO A 1 410 ? 0.543 10.120 -23.062 1.00 86.75 410 PRO A N 1
ATOM 3137 C CA . PRO A 1 410 ? 0.153 9.784 -21.697 1.00 86.75 410 PRO A CA 1
ATOM 3138 C C . PRO A 1 410 ? 0.286 8.274 -21.459 1.00 86.75 410 PRO A C 1
ATOM 3140 O O . PRO A 1 410 ? -0.095 7.463 -22.306 1.00 86.75 410 PRO A O 1
ATOM 3143 N N . ALA A 1 411 ? 0.836 7.884 -20.308 1.00 86.00 411 ALA A N 1
ATOM 3144 C CA . ALA A 1 411 ? 0.974 6.476 -19.958 1.00 86.00 411 ALA A CA 1
ATOM 3145 C C . ALA A 1 411 ? -0.371 5.860 -19.539 1.00 86.00 411 ALA A C 1
ATOM 3147 O O . ALA A 1 411 ? -1.065 6.360 -18.651 1.00 86.00 411 ALA A O 1
ATOM 3148 N N . GLU A 1 412 ? -0.689 4.707 -20.117 1.00 85.00 412 GLU A N 1
ATOM 3149 C CA . GLU A 1 412 ? -1.856 3.901 -19.762 1.00 85.00 412 GLU A CA 1
ATOM 3150 C C . GLU A 1 412 ? -1.393 2.549 -19.210 1.00 85.00 412 GLU A C 1
ATOM 3152 O O . GLU A 1 412 ? -0.366 2.012 -19.638 1.00 85.00 412 GLU A O 1
ATOM 3157 N N . ASN A 1 413 ? -2.139 1.975 -18.264 1.00 85.19 413 ASN A N 1
ATOM 3158 C CA . ASN A 1 413 ? -1.828 0.639 -17.757 1.00 85.19 413 ASN A CA 1
ATOM 3159 C C . ASN A 1 413 ? -1.850 -0.369 -18.919 1.00 85.19 413 ASN A C 1
ATOM 3161 O O . ASN A 1 413 ? -2.784 -0.402 -19.719 1.00 85.19 413 ASN A O 1
ATOM 3165 N N . PHE A 1 414 ? -0.817 -1.204 -18.996 1.00 89.06 414 PHE A N 1
ATOM 3166 C CA . PHE A 1 414 ? -0.527 -2.150 -20.076 1.00 89.06 414 PHE A CA 1
ATOM 3167 C C . PHE A 1 414 ? -0.126 -1.563 -21.432 1.00 89.06 414 PHE A C 1
ATOM 3169 O O . PHE A 1 414 ? 0.088 -2.362 -22.350 1.00 89.06 414 PHE A O 1
ATOM 3176 N N . LEU A 1 415 ? 0.061 -0.244 -21.558 1.00 90.81 415 LEU A N 1
ATOM 3177 C CA . LEU A 1 415 ? 0.662 0.365 -22.747 1.00 90.81 415 LEU A CA 1
ATOM 3178 C C . LEU A 1 415 ? 2.025 -0.274 -23.027 1.00 90.81 415 LEU A C 1
ATOM 3180 O O . LEU A 1 415 ? 2.875 -0.340 -22.134 1.00 90.81 415 LEU A O 1
ATOM 3184 N N . LYS A 1 416 ? 2.229 -0.750 -24.258 1.00 94.06 416 LYS A N 1
ATOM 3185 C CA . LYS A 1 416 ? 3.480 -1.374 -24.691 1.00 94.06 416 LYS A CA 1
ATOM 3186 C C . LYS A 1 416 ? 4.222 -0.482 -25.671 1.00 94.06 416 LYS A C 1
ATOM 3188 O O . LYS A 1 416 ? 3.622 0.182 -26.510 1.00 94.06 416 LYS A O 1
ATOM 3193 N N . PHE A 1 417 ? 5.540 -0.551 -25.606 1.00 94.75 417 PHE A N 1
ATOM 3194 C CA . PHE A 1 417 ? 6.444 -0.084 -26.639 1.00 94.75 417 PHE A CA 1
ATOM 3195 C C . PHE A 1 417 ? 7.311 -1.271 -27.065 1.00 94.75 417 PHE A C 1
ATOM 3197 O O . PHE A 1 417 ? 8.153 -1.746 -26.298 1.00 94.75 417 PHE A O 1
ATOM 3204 N N . HIS A 1 418 ? 7.075 -1.801 -28.263 1.00 93.88 418 HIS A N 1
ATOM 3205 C CA . HIS A 1 418 ? 7.847 -2.923 -28.795 1.00 93.88 418 HIS A CA 1
ATOM 3206 C C . HIS A 1 418 ? 9.223 -2.445 -29.230 1.00 93.88 418 HIS A C 1
ATOM 3208 O O . HIS A 1 418 ? 9.346 -1.439 -29.920 1.00 93.88 418 HIS A O 1
ATOM 3214 N N . LEU A 1 419 ? 10.253 -3.190 -28.834 1.00 91.12 419 LEU A N 1
ATOM 3215 C CA . LEU A 1 419 ? 11.646 -2.950 -29.209 1.00 91.12 419 LEU A CA 1
ATOM 3216 C C . LEU A 1 419 ? 12.096 -3.955 -30.272 1.00 91.12 419 LEU A C 1
ATOM 3218 O O . LEU A 1 419 ? 12.781 -3.589 -31.226 1.00 91.12 419 LEU A O 1
ATOM 3222 N N . ARG A 1 420 ? 11.698 -5.226 -30.121 1.00 87.75 420 ARG A N 1
ATOM 3223 C CA . ARG A 1 420 ? 11.926 -6.294 -31.100 1.00 87.75 420 ARG A CA 1
ATOM 3224 C C . ARG A 1 420 ? 10.712 -7.212 -31.233 1.00 87.75 420 ARG A C 1
ATOM 3226 O O . ARG A 1 420 ? 10.081 -7.517 -30.220 1.00 87.75 420 ARG A O 1
ATOM 3233 N N . PRO A 1 421 ? 10.442 -7.730 -32.447 1.00 85.12 421 PRO A N 1
ATOM 3234 C CA . PRO A 1 421 ? 11.193 -7.520 -33.696 1.00 85.12 421 PRO A CA 1
ATOM 3235 C C . PRO A 1 421 ? 11.026 -6.100 -34.267 1.00 85.12 421 PRO A C 1
ATOM 3237 O O . PRO A 1 421 ? 10.018 -5.447 -34.017 1.00 85.12 421 PRO A O 1
ATOM 3240 N N . TYR A 1 422 ? 11.995 -5.623 -35.060 1.00 84.19 422 TYR A N 1
ATOM 3241 C CA . TYR A 1 422 ? 11.977 -4.255 -35.613 1.00 84.19 422 TYR A CA 1
ATOM 3242 C C . TYR A 1 422 ? 10.770 -3.967 -36.518 1.00 84.19 422 TYR A C 1
ATOM 3244 O O . TYR A 1 422 ? 10.391 -2.812 -36.672 1.00 84.19 422 TYR A O 1
ATOM 3252 N N . THR A 1 423 ? 10.132 -4.999 -37.082 1.00 83.44 423 THR A N 1
ATOM 3253 C CA . THR A 1 423 ? 8.874 -4.868 -37.841 1.00 83.44 423 THR A CA 1
ATOM 3254 C C . THR A 1 423 ? 7.733 -4.299 -37.006 1.00 83.44 423 THR A C 1
ATOM 3256 O O . THR A 1 423 ? 6.800 -3.730 -37.560 1.00 83.44 423 THR A O 1
ATOM 3259 N N . ASN A 1 424 ? 7.812 -4.466 -35.685 1.00 84.25 424 ASN A N 1
ATOM 3260 C CA . ASN A 1 424 ? 6.794 -4.045 -34.737 1.00 84.25 424 ASN A CA 1
ATOM 3261 C C . ASN A 1 424 ? 7.280 -2.868 -33.877 1.00 84.25 424 ASN A C 1
ATOM 3263 O O . ASN A 1 424 ? 6.589 -2.520 -32.929 1.00 84.25 424 ASN A O 1
ATOM 3267 N N . LEU A 1 425 ? 8.460 -2.292 -34.158 1.00 87.69 425 LEU A N 1
ATOM 3268 C CA . LEU A 1 425 ? 9.059 -1.226 -33.351 1.00 87.69 425 LEU A CA 1
ATOM 3269 C C . LEU A 1 425 ? 8.086 -0.049 -33.205 1.00 87.69 425 LEU A C 1
ATOM 3271 O O . LEU A 1 425 ? 7.663 0.534 -34.203 1.00 87.69 425 LEU A O 1
ATOM 3275 N N . GLY A 1 426 ? 7.789 0.323 -31.961 1.00 89.31 426 GLY A N 1
ATOM 3276 C CA . GLY A 1 426 ? 6.913 1.447 -31.645 1.00 89.31 426 GLY A CA 1
ATOM 3277 C C . GLY A 1 426 ? 5.781 1.097 -30.684 1.00 89.31 426 GLY A C 1
ATOM 3278 O O . GLY A 1 426 ? 5.782 0.060 -30.015 1.00 89.31 426 GLY A O 1
ATOM 3279 N N . LEU A 1 427 ? 4.828 2.021 -30.588 1.00 91.31 427 LEU A N 1
ATOM 3280 C CA . LEU A 1 427 ? 3.746 1.983 -29.613 1.00 91.31 427 LEU A CA 1
ATOM 3281 C C . LEU A 1 427 ? 2.680 0.934 -29.962 1.00 91.31 427 LEU A C 1
ATOM 3283 O O . LEU A 1 427 ? 2.197 0.870 -31.090 1.00 91.31 427 LEU A O 1
ATOM 3287 N N . ASP A 1 428 ? 2.249 0.174 -28.959 1.00 91.19 428 ASP A N 1
ATOM 3288 C CA . ASP A 1 428 ? 1.167 -0.801 -29.046 1.00 91.19 428 ASP A CA 1
ATOM 3289 C C . ASP A 1 428 ? 0.159 -0.590 -27.907 1.00 91.19 428 ASP A C 1
ATOM 3291 O O . ASP A 1 428 ? 0.443 -0.798 -26.723 1.00 91.19 428 ASP A O 1
ATOM 3295 N N . LYS A 1 429 ? -1.051 -0.181 -28.303 1.00 88.69 429 LYS A N 1
ATOM 3296 C CA . LYS A 1 429 ? -2.196 0.073 -27.419 1.00 88.69 429 LYS A CA 1
ATOM 3297 C C . LYS A 1 429 ? -3.163 -1.112 -27.310 1.00 88.69 429 LYS A C 1
ATOM 3299 O O . LYS A 1 429 ? -4.107 -1.050 -26.534 1.00 88.69 429 LYS A O 1
ATOM 3304 N N . SER A 1 430 ? -2.933 -2.213 -28.031 1.00 86.75 430 SER A N 1
ATOM 3305 C CA . SER A 1 430 ? -3.856 -3.365 -28.085 1.00 86.75 430 SER A CA 1
ATOM 3306 C C . SER A 1 430 ? -4.043 -4.086 -26.747 1.00 86.75 430 SER A C 1
ATOM 3308 O O . SER A 1 430 ? -5.021 -4.801 -26.551 1.00 86.75 430 SER A O 1
ATOM 3310 N N . SER A 1 431 ? -3.083 -3.933 -25.830 1.00 82.88 431 SER A N 1
ATOM 3311 C CA . SER A 1 431 ? -3.087 -4.586 -24.516 1.00 82.88 431 SER A CA 1
ATOM 3312 C C . SER A 1 431 ? -3.751 -3.750 -23.419 1.00 82.88 431 SER A C 1
ATOM 3314 O O . SER A 1 431 ? -3.885 -4.244 -22.299 1.00 82.88 431 SER A O 1
ATOM 3316 N N . ILE A 1 432 ? -4.145 -2.508 -23.721 1.00 83.00 432 ILE A N 1
ATOM 3317 C CA . ILE A 1 432 ? -4.813 -1.619 -22.771 1.00 83.00 432 ILE A CA 1
ATOM 3318 C C . ILE A 1 432 ? -6.222 -2.171 -22.506 1.00 83.00 432 ILE A C 1
ATOM 3320 O O . ILE A 1 432 ? -6.962 -2.438 -23.456 1.00 83.00 432 ILE A O 1
ATOM 3324 N N . PRO A 1 433 ? -6.609 -2.400 -21.239 1.00 75.25 433 PRO A N 1
ATOM 3325 C CA . PRO A 1 433 ? -7.935 -2.904 -20.921 1.00 75.25 433 PRO A CA 1
ATOM 3326 C C . PRO A 1 433 ? -9.025 -1.926 -21.367 1.00 75.25 433 PRO A C 1
ATOM 3328 O O . PRO A 1 433 ? -8.943 -0.738 -21.074 1.00 75.25 433 PRO A O 1
ATOM 3331 N N . ASN A 1 434 ? -10.088 -2.448 -21.984 1.00 67.94 434 ASN A N 1
ATOM 3332 C CA . ASN A 1 434 ? -11.278 -1.650 -22.276 1.00 67.94 434 ASN A CA 1
ATOM 3333 C C . ASN A 1 434 ? -11.882 -1.068 -20.993 1.00 67.94 434 ASN A C 1
ATOM 3335 O O . ASN A 1 434 ? -11.859 -1.716 -19.932 1.00 67.94 434 ASN A O 1
ATOM 3339 N N . LEU A 1 435 ? -12.461 0.125 -21.141 1.00 63.94 435 LEU A N 1
ATOM 3340 C CA . LEU A 1 435 ? -13.279 0.761 -20.122 1.00 63.94 435 LEU A CA 1
ATOM 3341 C C . LEU A 1 435 ? -14.498 -0.107 -19.816 1.00 63.94 435 LEU A C 1
ATOM 3343 O O . LEU A 1 435 ? -15.123 -0.634 -20.730 1.00 63.94 435 LEU A O 1
ATOM 3347 N N . THR A 1 436 ? -14.782 -0.303 -18.530 1.00 62.06 436 THR A N 1
ATOM 3348 C CA . THR A 1 436 ? -15.979 -1.013 -18.070 1.00 62.06 436 THR A CA 1
ATOM 3349 C C . THR A 1 436 ? -16.718 -0.088 -17.125 1.00 62.06 436 THR A C 1
ATOM 3351 O O . THR A 1 436 ? -16.164 0.286 -16.088 1.00 62.06 436 THR A O 1
ATOM 3354 N N . SER A 1 437 ? -17.938 0.304 -17.480 1.00 65.06 437 SER A N 1
ATOM 3355 C CA . SER A 1 437 ? -18.732 1.183 -16.622 1.00 65.06 437 SER A CA 1
ATOM 3356 C C . SER A 1 437 ? -19.321 0.406 -15.431 1.00 65.06 437 SER A C 1
ATOM 3358 O O . SER A 1 437 ? -19.509 -0.812 -15.507 1.00 65.06 437 SER A O 1
ATOM 3360 N N . PRO A 1 438 ? -19.664 1.079 -14.316 1.00 63.69 438 PRO A N 1
ATOM 3361 C CA . PRO A 1 438 ? -20.405 0.442 -13.228 1.00 63.69 438 PRO A CA 1
ATOM 3362 C C . PRO A 1 438 ? -21.738 -0.167 -13.686 1.00 63.69 438 PRO A C 1
ATOM 3364 O O . PRO A 1 438 ? -22.111 -1.229 -13.198 1.00 63.69 438 PRO A O 1
ATOM 3367 N N . SER A 1 439 ? -22.421 0.455 -14.656 1.00 65.88 439 SER A N 1
ATOM 3368 C CA . SER A 1 439 ? -23.674 -0.068 -15.214 1.00 65.88 439 SER A CA 1
ATOM 3369 C C . SER A 1 439 ? -23.465 -1.379 -15.972 1.00 65.88 439 SER A C 1
ATOM 3371 O O . SER A 1 439 ? -24.219 -2.316 -15.759 1.00 65.88 439 SER A O 1
ATOM 3373 N N . GLU A 1 440 ? -22.395 -1.497 -16.767 1.00 70.00 440 GLU A N 1
ATOM 3374 C CA . GLU A 1 440 ? -22.048 -2.750 -17.451 1.00 70.00 440 GLU A CA 1
ATOM 3375 C C . GLU A 1 440 ? -21.740 -3.873 -16.459 1.00 70.00 440 GLU A C 1
ATOM 3377 O O . GLU A 1 440 ? -22.104 -5.023 -16.695 1.00 70.00 440 GLU A O 1
ATOM 3382 N N . ILE A 1 441 ? -21.099 -3.543 -15.330 1.00 66.69 441 ILE A N 1
ATOM 3383 C CA . ILE A 1 441 ? -20.893 -4.509 -14.250 1.00 66.69 441 ILE A CA 1
ATOM 3384 C C . ILE A 1 441 ? -22.254 -4.946 -13.707 1.00 66.69 441 ILE A C 1
ATOM 3386 O O . ILE A 1 441 ? -22.494 -6.140 -13.630 1.00 66.69 441 ILE A O 1
ATOM 3390 N N . ILE A 1 442 ? -23.153 -4.023 -13.360 1.00 66.31 442 ILE A N 1
ATOM 3391 C CA . ILE A 1 442 ? -24.482 -4.352 -12.810 1.00 66.31 442 ILE A CA 1
ATOM 3392 C C . ILE A 1 442 ? -25.330 -5.173 -13.796 1.00 66.31 442 ILE A C 1
ATOM 3394 O O . ILE A 1 442 ? -25.996 -6.125 -13.382 1.00 66.31 442 ILE A O 1
ATOM 3398 N N . ASP A 1 443 ? -25.260 -4.877 -15.090 1.00 70.00 443 ASP A N 1
ATOM 3399 C CA . ASP A 1 443 ? -25.944 -5.644 -16.133 1.00 70.00 443 ASP A CA 1
ATOM 3400 C C . ASP A 1 443 ? -25.367 -7.068 -16.248 1.00 70.00 443 ASP A C 1
ATOM 3402 O O . ASP A 1 443 ? -26.121 -8.047 -16.286 1.00 70.00 443 ASP A O 1
ATOM 3406 N N . GLU A 1 444 ? -24.033 -7.212 -16.210 1.00 69.25 444 GLU A N 1
ATOM 3407 C CA . GLU A 1 444 ? -23.341 -8.511 -16.133 1.00 69.25 444 GLU A CA 1
ATOM 3408 C C . GLU A 1 444 ? -23.826 -9.289 -14.895 1.00 69.25 444 GLU A C 1
ATOM 3410 O O . GLU A 1 444 ? -24.210 -10.452 -15.012 1.00 69.25 444 GLU A O 1
ATOM 3415 N N . LEU A 1 445 ? -23.929 -8.644 -13.727 1.00 64.19 445 LEU A N 1
ATOM 3416 C CA . LEU A 1 445 ? -24.425 -9.263 -12.488 1.00 64.19 445 LEU A CA 1
ATOM 3417 C C . LEU A 1 445 ? -25.869 -9.731 -12.575 1.00 64.19 445 LEU A C 1
ATOM 3419 O O . LEU A 1 445 ? -26.173 -10.856 -12.174 1.00 64.19 445 LEU A O 1
ATOM 3423 N N . SER A 1 446 ? -26.743 -8.876 -13.097 1.00 66.44 446 SER A N 1
ATOM 3424 C CA . SER A 1 446 ? -28.166 -9.165 -13.254 1.00 66.44 446 SER A CA 1
ATOM 3425 C C . SER A 1 446 ? -28.381 -10.342 -14.209 1.00 66.44 446 SER A C 1
ATOM 3427 O O . SER A 1 446 ? -29.298 -11.141 -14.014 1.00 66.44 446 SER A O 1
ATOM 3429 N N . SER A 1 447 ? -27.495 -10.503 -15.200 1.00 68.94 447 SER A N 1
ATOM 3430 C CA . SER A 1 447 ? -27.478 -11.663 -16.095 1.00 68.94 447 SER A CA 1
ATOM 3431 C C . SER A 1 447 ? -26.903 -12.934 -15.446 1.00 68.94 447 SER A C 1
ATOM 3433 O O . SER A 1 447 ? -27.408 -14.031 -15.691 1.00 68.94 447 SER A O 1
ATOM 3435 N N . GLU A 1 448 ? -25.872 -12.808 -14.600 1.00 65.88 448 GLU A N 1
ATOM 3436 C CA . GLU A 1 448 ? -25.193 -13.936 -13.946 1.00 65.88 448 GLU A CA 1
ATOM 3437 C C . GLU A 1 448 ? -26.018 -14.540 -12.800 1.00 65.88 448 GLU A C 1
ATOM 3439 O O . GLU A 1 448 ? -25.989 -15.755 -12.586 1.00 65.88 448 GLU A O 1
ATOM 3444 N N . ILE A 1 449 ? -26.721 -13.702 -12.031 1.00 64.62 449 ILE A N 1
ATOM 3445 C CA . ILE A 1 449 ? -27.475 -14.112 -10.841 1.00 64.62 449 ILE A CA 1
ATOM 3446 C C . ILE A 1 449 ? -28.840 -13.390 -10.835 1.00 64.62 449 ILE A C 1
ATOM 3448 O O . ILE A 1 449 ? -29.031 -12.423 -10.092 1.00 64.62 449 ILE A O 1
ATOM 3452 N N . PRO A 1 450 ? -29.831 -13.886 -11.601 1.00 62.22 450 PRO A N 1
ATOM 3453 C CA . PRO A 1 450 ? -31.159 -13.264 -11.692 1.00 62.22 450 PRO A CA 1
ATOM 3454 C C . PRO A 1 450 ? -31.875 -13.142 -10.336 1.00 62.22 450 PRO A C 1
ATOM 3456 O O . PRO A 1 450 ? -32.671 -12.239 -10.111 1.00 62.22 450 PRO A O 1
ATOM 3459 N N . GLU A 1 451 ? -31.543 -14.031 -9.396 1.00 58.69 451 GLU A N 1
ATOM 3460 C CA . GLU A 1 451 ? -32.105 -14.107 -8.041 1.00 58.69 451 GLU A CA 1
ATOM 3461 C C . GLU A 1 451 ? -31.791 -12.888 -7.150 1.00 58.69 451 GLU A C 1
ATOM 3463 O O . GLU A 1 451 ? -32.368 -12.777 -6.066 1.00 58.69 451 GLU A O 1
ATOM 3468 N N . ILE A 1 452 ? -30.844 -12.024 -7.545 1.00 58.34 452 ILE A N 1
ATOM 3469 C CA . ILE A 1 452 ? -30.500 -10.785 -6.824 1.00 58.34 452 ILE A CA 1
ATOM 3470 C C . ILE A 1 452 ? -31.589 -9.728 -7.020 1.00 58.34 452 ILE A C 1
ATOM 3472 O O . ILE A 1 452 ? -32.012 -9.108 -6.043 1.00 58.34 452 ILE A O 1
ATOM 3476 N N . VAL A 1 453 ? -32.082 -9.579 -8.255 1.00 57.09 453 VAL A N 1
ATOM 3477 C CA . VAL A 1 453 ? -33.068 -8.554 -8.642 1.00 57.09 453 VAL A CA 1
ATOM 3478 C C . VAL A 1 453 ? -34.369 -8.710 -7.846 1.00 57.09 453 VAL A C 1
ATOM 3480 O O . VAL A 1 453 ? -34.947 -7.724 -7.394 1.00 57.09 453 VAL A O 1
ATOM 3483 N N . ASP A 1 454 ? -34.773 -9.952 -7.570 1.00 55.69 454 ASP A N 1
ATOM 3484 C CA . ASP A 1 454 ? -35.974 -10.265 -6.787 1.00 55.69 454 ASP A CA 1
ATOM 3485 C C . ASP A 1 454 ? -35.833 -9.962 -5.277 1.00 55.69 454 ASP A C 1
ATOM 3487 O O . ASP A 1 454 ? -36.836 -9.894 -4.564 1.00 55.69 454 ASP A O 1
ATOM 3491 N N . LYS A 1 455 ? -34.606 -9.799 -4.754 1.00 54.97 455 LYS A N 1
ATOM 3492 C CA . LYS A 1 455 ? -34.324 -9.726 -3.303 1.00 54.97 455 LYS A CA 1
ATOM 3493 C C . LYS A 1 455 ? -33.857 -8.362 -2.805 1.00 54.97 455 LYS A C 1
ATOM 3495 O O . LYS A 1 455 ? -34.082 -8.062 -1.631 1.00 54.97 455 LYS A O 1
ATOM 3500 N N . SER A 1 456 ? -33.286 -7.514 -3.661 1.00 57.56 456 SER A N 1
ATOM 3501 C CA . SER A 1 456 ? -32.940 -6.129 -3.296 1.00 57.56 456 SER A CA 1
ATOM 3502 C C . SER A 1 456 ? -34.116 -5.340 -2.673 1.00 57.56 456 SER A C 1
ATOM 3504 O O . SER A 1 456 ? -33.897 -4.654 -1.671 1.00 57.56 456 SER A O 1
ATOM 3506 N N . PRO A 1 457 ? -35.387 -5.488 -3.120 1.00 56.19 457 PRO A N 1
ATOM 3507 C CA . PRO A 1 457 ? -36.526 -4.813 -2.483 1.00 56.19 457 PRO A CA 1
ATOM 3508 C C . PRO A 1 457 ? -36.789 -5.238 -1.026 1.00 56.19 457 PRO A C 1
ATOM 3510 O O . PRO A 1 457 ? -37.212 -4.417 -0.214 1.00 56.19 457 PRO A O 1
ATOM 3513 N N . GLN A 1 458 ? -36.518 -6.500 -0.670 1.00 54.22 458 GLN A N 1
ATOM 3514 C CA . GLN A 1 458 ? -36.719 -7.020 0.692 1.00 54.22 458 GLN A CA 1
ATOM 3515 C C . GLN A 1 458 ? -35.658 -6.495 1.666 1.00 54.22 458 GLN A C 1
ATOM 3517 O O . GLN A 1 458 ? -35.960 -6.257 2.836 1.00 54.22 458 GLN A O 1
ATOM 3522 N N . LEU A 1 459 ? -34.426 -6.266 1.191 1.00 58.50 459 LEU A N 1
ATOM 3523 C CA . LEU A 1 459 ? -33.391 -5.631 2.006 1.00 58.50 459 LEU A CA 1
ATOM 3524 C C . LEU A 1 459 ? -33.698 -4.150 2.245 1.00 58.50 459 LEU A C 1
ATOM 3526 O O . LEU A 1 459 ? -33.487 -3.659 3.347 1.00 58.50 459 LEU A O 1
ATOM 3530 N N . ASN A 1 460 ? -34.280 -3.456 1.265 1.00 57.56 460 ASN A N 1
ATOM 3531 C CA . ASN A 1 460 ? -34.710 -2.066 1.435 1.00 57.56 460 ASN A CA 1
ATOM 3532 C C . ASN A 1 460 ? -35.820 -1.922 2.494 1.00 57.56 460 ASN A C 1
ATOM 3534 O O . ASN A 1 460 ? -35.783 -0.990 3.295 1.00 57.56 460 ASN A O 1
ATOM 3538 N N . GLN A 1 461 ? -36.742 -2.887 2.591 1.00 57.22 461 GLN A N 1
ATOM 3539 C CA . GLN A 1 461 ? -37.783 -2.904 3.632 1.00 57.22 461 GLN A CA 1
ATOM 3540 C C . GLN A 1 461 ? -37.237 -3.065 5.063 1.00 57.22 461 GLN A C 1
ATOM 3542 O O . GLN A 1 461 ? -37.850 -2.548 5.997 1.00 57.22 461 GLN A O 1
ATOM 3547 N N . LEU A 1 462 ? -36.079 -3.717 5.259 1.00 60.09 462 LEU A N 1
ATOM 3548 C CA . LEU A 1 462 ? -35.414 -3.800 6.574 1.00 60.09 462 LEU A CA 1
ATOM 3549 C C . LEU A 1 462 ? -35.009 -2.422 7.115 1.00 60.09 462 LEU A C 1
ATOM 3551 O O . LEU A 1 462 ? -34.936 -2.248 8.330 1.00 60.09 462 LEU A O 1
ATOM 3555 N N . TRP A 1 463 ? -34.764 -1.457 6.227 1.00 56.25 463 TRP A N 1
ATOM 3556 C CA . TRP A 1 463 ? -34.351 -0.098 6.577 1.00 56.25 463 TRP A CA 1
ATOM 3557 C C . TRP A 1 463 ? -35.536 0.871 6.706 1.00 56.25 463 TRP A C 1
ATOM 3559 O O . TRP A 1 463 ? -35.465 1.815 7.487 1.00 56.25 463 TRP A O 1
ATOM 3569 N N . SER A 1 464 ? -36.643 0.628 5.995 1.00 47.16 464 SER A N 1
ATOM 3570 C CA . SER A 1 464 ? -37.834 1.499 5.987 1.00 47.16 464 SER A CA 1
ATOM 3571 C C . SER A 1 464 ? -38.794 1.305 7.174 1.00 47.16 464 SER A C 1
ATOM 3573 O O . SER A 1 464 ? -39.742 2.069 7.319 1.00 47.16 464 SER A O 1
ATOM 3575 N N . GLY A 1 465 ? -38.575 0.310 8.038 1.00 40.31 465 GLY A N 1
ATOM 3576 C CA . GLY A 1 465 ? -39.542 -0.109 9.064 1.00 40.31 465 GLY A CA 1
ATOM 3577 C C . GLY A 1 465 ? -39.785 0.829 10.257 1.00 40.31 465 GLY A C 1
ATOM 3578 O O . GLY A 1 465 ? -40.523 0.432 11.148 1.00 40.31 465 GLY A O 1
ATOM 3579 N N . ASN A 1 466 ? -39.203 2.034 10.312 1.00 35.72 466 ASN A N 1
ATOM 3580 C CA . ASN A 1 466 ? -39.272 2.904 11.501 1.00 35.72 466 ASN A CA 1
ATOM 3581 C C . ASN A 1 466 ? -39.670 4.371 11.236 1.00 35.72 466 ASN A C 1
ATOM 3583 O O . ASN A 1 466 ? -39.447 5.227 12.092 1.00 35.72 466 ASN A O 1
ATOM 3587 N N . GLY A 1 467 ? -40.281 4.690 10.095 1.00 30.56 467 GLY A N 1
ATOM 3588 C CA . GLY A 1 467 ? -40.700 6.062 9.801 1.00 30.56 467 GLY A CA 1
ATOM 3589 C C . GLY A 1 467 ? -42.086 6.133 9.187 1.00 30.56 467 GLY A C 1
ATOM 3590 O O . GLY A 1 467 ? -42.194 5.961 7.985 1.00 30.56 467 GLY A O 1
ATOM 3591 N N . GLU A 1 468 ? -43.104 6.369 10.023 1.00 29.09 468 GLU A N 1
ATOM 3592 C CA . GLU A 1 468 ? -44.245 7.287 9.809 1.00 29.09 468 GLU A CA 1
ATOM 3593 C C . GLU A 1 468 ? -45.434 6.889 10.701 1.00 29.09 468 GLU A C 1
ATOM 3595 O O . GLU A 1 468 ? -46.207 5.979 10.417 1.00 29.09 468 GLU A O 1
ATOM 3600 N N . THR A 1 469 ? -45.586 7.607 11.816 1.00 30.06 469 THR A N 1
ATOM 3601 C CA . THR A 1 469 ? -46.882 7.785 12.478 1.00 30.06 469 THR A CA 1
ATOM 3602 C C . THR A 1 469 ? -47.427 9.140 12.041 1.00 30.06 469 THR A C 1
ATOM 3604 O O . THR A 1 469 ? -47.061 10.177 12.584 1.00 30.06 469 THR A O 1
ATOM 3607 N N . SER A 1 470 ? -48.320 9.142 11.058 1.00 26.62 470 SER A N 1
ATOM 3608 C CA . SER A 1 470 ? -49.267 10.239 10.850 1.00 26.62 470 SER A CA 1
ATOM 3609 C C . SER A 1 470 ? -50.576 9.640 10.362 1.00 26.62 470 SER A C 1
ATOM 3611 O O . SER A 1 470 ? -50.597 8.900 9.383 1.00 26.62 470 SER A O 1
ATOM 3613 N N . GLY A 1 471 ? -51.625 9.868 11.149 1.00 27.92 471 GLY A N 1
ATOM 3614 C CA . GLY A 1 471 ? -52.837 9.069 11.151 1.00 27.92 471 GLY A CA 1
ATOM 3615 C C . GLY A 1 471 ? -53.747 9.236 9.946 1.00 27.92 471 GLY A C 1
ATOM 3616 O O . GLY A 1 471 ? -53.845 10.309 9.368 1.00 27.92 471 GLY A O 1
ATOM 3617 N N . GLU A 1 472 ? -54.492 8.166 9.693 1.00 23.80 472 GLU A N 1
ATOM 3618 C CA . GLU A 1 472 ? -55.845 8.183 9.153 1.00 23.80 472 GLU A CA 1
ATOM 3619 C C . GLU A 1 472 ? -56.582 6.959 9.723 1.00 23.80 472 GLU A C 1
ATOM 3621 O O . GLU A 1 472 ? -56.070 5.838 9.727 1.00 23.80 472 GLU A O 1
ATOM 3626 N N . GLU A 1 473 ? -57.758 7.198 10.303 1.00 26.53 473 GLU A N 1
ATOM 3627 C CA . GLU A 1 473 ? -58.640 6.174 10.858 1.00 26.53 473 GLU A CA 1
ATOM 3628 C C . GLU A 1 473 ? -59.219 5.297 9.737 1.00 26.53 473 GLU A C 1
ATOM 3630 O O . GLU A 1 473 ? -59.899 5.800 8.844 1.00 26.53 473 GLU A O 1
ATOM 3635 N N . ALA A 1 474 ? -59.048 3.974 9.827 1.00 22.88 474 ALA A N 1
ATOM 3636 C CA . ALA A 1 474 ? -59.923 3.020 9.148 1.00 22.88 474 ALA A CA 1
ATOM 3637 C C . ALA A 1 474 ? -60.068 1.714 9.955 1.00 22.88 474 ALA A C 1
ATOM 3639 O O . ALA A 1 474 ? -59.128 0.958 10.167 1.00 22.88 474 ALA A O 1
ATOM 3640 N N . CYS A 1 475 ? -61.301 1.532 10.420 1.00 21.75 475 CYS A N 1
ATOM 3641 C CA . CYS A 1 475 ? -62.000 0.419 11.060 1.00 21.75 475 CYS A CA 1
ATOM 3642 C C . CYS A 1 475 ? -61.318 -0.954 11.258 1.00 21.75 475 CYS A C 1
ATOM 3644 O O . CYS A 1 475 ? -60.887 -1.632 10.330 1.00 21.75 475 CYS A O 1
ATOM 3646 N N . VAL A 1 476 ? -61.454 -1.421 12.503 1.00 26.52 476 VAL A N 1
ATOM 3647 C CA . VAL A 1 476 ? -61.336 -2.800 12.995 1.00 26.52 476 VAL A CA 1
ATOM 3648 C C . VAL A 1 476 ? -62.149 -3.793 12.151 1.00 26.52 476 VAL A C 1
ATOM 3650 O O . VAL A 1 476 ? -63.372 -3.677 12.085 1.00 26.52 476 VAL A O 1
ATOM 3653 N N . GLN A 1 477 ? -61.492 -4.841 11.644 1.00 23.66 477 GLN A N 1
ATOM 3654 C CA . GLN A 1 477 ? -62.041 -6.199 11.674 1.00 23.66 477 GLN A CA 1
ATOM 3655 C C . GLN A 1 477 ? -60.963 -7.186 12.124 1.00 23.66 477 GLN A C 1
ATOM 3657 O O . GLN A 1 477 ? -59.959 -7.419 11.458 1.00 23.66 477 GLN A O 1
ATOM 3662 N N . ASP A 1 478 ? -61.224 -7.714 13.311 1.00 27.70 478 ASP A N 1
ATOM 3663 C CA . ASP A 1 478 ? -60.573 -8.827 13.976 1.00 27.70 478 ASP A CA 1
ATOM 3664 C C . ASP A 1 478 ? -60.667 -10.101 13.121 1.00 27.70 478 ASP A C 1
ATOM 3666 O O . ASP A 1 478 ? -61.756 -10.522 12.733 1.00 27.70 478 ASP A O 1
ATOM 3670 N N . ASN A 1 4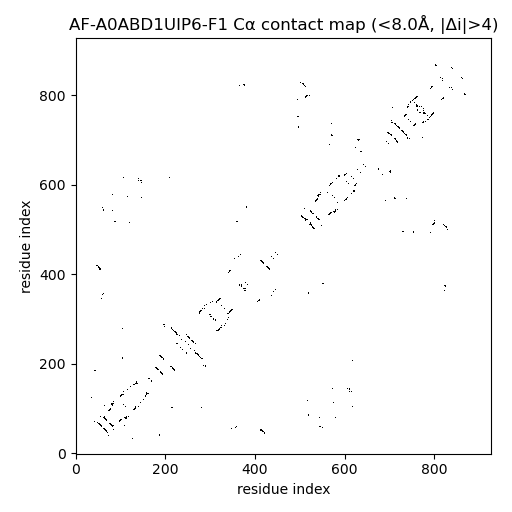79 ? -59.515 -10.693 12.817 1.00 24.42 479 ASN A N 1
ATOM 3671 C CA . ASN A 1 479 ? -59.376 -12.120 12.553 1.00 24.42 479 ASN A CA 1
ATOM 3672 C C . ASN A 1 479 ? -57.945 -12.517 12.911 1.00 24.42 479 ASN A C 1
ATOM 3674 O O . ASN A 1 479 ? -57.015 -12.434 12.106 1.00 24.42 479 ASN A O 1
ATOM 3678 N N . GLY A 1 480 ? -57.783 -12.905 14.174 1.00 33.12 480 GLY A N 1
ATOM 3679 C CA . GLY A 1 480 ? -56.541 -13.406 14.726 1.00 33.12 480 GLY A CA 1
ATOM 3680 C C . GLY A 1 480 ? -55.967 -14.588 13.948 1.00 33.12 480 GLY A C 1
ATOM 3681 O O . GLY A 1 480 ? -56.548 -15.667 13.912 1.00 33.12 480 GLY A O 1
ATOM 3682 N N . VAL A 1 481 ? -54.755 -14.391 13.435 1.00 23.84 481 VAL A N 1
ATOM 3683 C CA . VAL A 1 481 ? -53.661 -15.361 13.539 1.00 23.84 481 VAL A CA 1
ATOM 3684 C C . VAL A 1 481 ? -52.409 -14.554 13.876 1.00 23.84 481 VAL A C 1
ATOM 3686 O O . VAL A 1 481 ? -51.646 -14.141 13.009 1.00 23.84 481 VAL A O 1
ATOM 3689 N N . MET A 1 482 ? -52.240 -14.280 15.169 1.00 23.64 482 MET A N 1
ATOM 3690 C CA . MET A 1 482 ? -50.953 -13.913 15.750 1.00 23.64 482 MET A CA 1
ATOM 3691 C C . MET A 1 482 ? -50.020 -15.120 15.597 1.00 23.64 482 MET A C 1
ATOM 3693 O O . MET A 1 482 ? -50.038 -16.037 16.414 1.00 23.64 482 MET A O 1
ATOM 3697 N N . THR A 1 483 ? -49.216 -15.155 14.539 1.00 25.64 483 THR A N 1
ATOM 3698 C CA . THR A 1 483 ? -47.934 -15.864 14.599 1.00 25.64 483 THR A CA 1
ATOM 3699 C C . THR A 1 483 ? -46.952 -14.936 15.297 1.00 25.64 483 THR A C 1
ATOM 3701 O O . THR A 1 483 ? -46.233 -14.180 14.651 1.00 25.64 483 THR A O 1
ATOM 3704 N N . GLU A 1 484 ? -46.993 -14.944 16.630 1.00 25.50 484 GLU A N 1
ATOM 3705 C CA . GLU A 1 484 ? -45.949 -14.345 17.457 1.00 25.50 484 GLU A CA 1
ATOM 3706 C C . GLU A 1 484 ? -44.616 -15.034 17.132 1.00 25.50 484 GLU A C 1
ATOM 3708 O O . GLU A 1 484 ? -44.495 -16.255 17.255 1.00 25.50 484 GLU A O 1
ATOM 3713 N N . GLU A 1 485 ? -43.621 -14.266 16.679 1.00 28.25 485 GLU A N 1
ATOM 3714 C CA . GLU A 1 485 ? -42.260 -14.771 16.499 1.00 28.25 485 GLU A CA 1
ATOM 3715 C C . GLU A 1 485 ? -41.559 -14.866 17.876 1.00 28.25 485 GLU A C 1
ATOM 3717 O O . GLU A 1 485 ? -41.310 -13.833 18.500 1.00 28.25 485 GLU A O 1
ATOM 3722 N N . PRO A 1 486 ? -41.201 -16.070 18.371 1.00 27.22 486 PRO A N 1
ATOM 3723 C CA . PRO A 1 486 ? -40.811 -16.304 19.775 1.00 27.22 486 PRO A CA 1
ATOM 3724 C C . PRO A 1 486 ? -39.460 -15.734 20.256 1.00 27.22 486 PRO A C 1
ATOM 3726 O O . PRO A 1 486 ? -39.036 -16.053 21.364 1.00 27.22 486 PRO A O 1
ATOM 3729 N N . TRP A 1 487 ? -38.732 -14.952 19.454 1.00 39.25 487 TRP A N 1
ATOM 3730 C CA . TRP A 1 487 ? -37.281 -14.739 19.640 1.00 39.25 487 TRP A CA 1
ATOM 3731 C C . TRP A 1 487 ? -36.876 -13.303 20.025 1.00 39.25 487 TRP A C 1
ATOM 3733 O O . TRP A 1 487 ? -35.691 -12.978 20.060 1.00 39.25 487 TRP A O 1
ATOM 3743 N N . LEU A 1 488 ? -37.843 -12.426 20.311 1.00 36.94 488 LEU A N 1
ATOM 3744 C CA . LEU A 1 488 ? -37.635 -10.990 20.569 1.00 36.94 488 LEU A CA 1
ATOM 3745 C C . LEU A 1 488 ? -37.085 -10.638 21.968 1.00 36.94 488 LEU A C 1
ATOM 3747 O O . LEU A 1 488 ? -36.847 -9.463 22.234 1.00 36.94 488 LEU A O 1
ATOM 3751 N N . HIS A 1 489 ? -36.854 -11.610 22.857 1.00 33.84 489 HIS A N 1
ATOM 3752 C CA . HIS A 1 489 ? -36.560 -11.331 24.271 1.00 33.84 489 HIS A CA 1
ATOM 3753 C C . HIS A 1 489 ? -35.072 -11.263 24.688 1.00 33.84 489 HIS A C 1
ATOM 3755 O O . HIS A 1 489 ? -34.818 -10.886 25.826 1.00 33.84 489 HIS A O 1
ATOM 3761 N N . ASP A 1 490 ? -34.090 -11.511 23.807 1.00 41.34 490 ASP A N 1
ATOM 3762 C CA . ASP A 1 490 ? -32.677 -11.688 24.232 1.00 41.34 490 ASP A CA 1
ATOM 3763 C C . ASP A 1 490 ? -31.665 -10.594 23.809 1.00 41.34 490 ASP A C 1
ATOM 3765 O O . ASP A 1 490 ? -30.457 -10.773 23.967 1.00 41.34 490 ASP A O 1
ATOM 3769 N N . ASN A 1 491 ? -32.095 -9.437 23.295 1.00 53.16 491 ASN A N 1
ATOM 3770 C CA . ASN A 1 491 ? -31.175 -8.326 22.989 1.00 53.16 491 ASN A CA 1
ATOM 3771 C C . ASN A 1 491 ? -31.728 -6.986 23.490 1.00 53.16 491 ASN A C 1
ATOM 3773 O O . ASN A 1 491 ? -32.166 -6.153 22.695 1.00 53.16 491 ASN A O 1
ATOM 3777 N N . GLU A 1 492 ? -31.662 -6.744 24.800 1.00 68.56 492 GLU A N 1
ATOM 3778 C CA . GLU A 1 492 ? -31.714 -5.367 25.298 1.00 68.56 492 GLU A CA 1
ATOM 3779 C C . GLU A 1 492 ? -30.600 -4.553 24.617 1.00 68.56 492 GLU A C 1
ATOM 3781 O O . GLU A 1 492 ? -29.443 -4.981 24.537 1.00 68.56 492 GLU A O 1
ATOM 3786 N N . LEU A 1 493 ? -30.961 -3.395 24.056 1.00 82.00 493 LEU A N 1
ATOM 3787 C CA . LEU A 1 493 ? -29.996 -2.458 23.484 1.00 82.00 493 LEU A CA 1
ATOM 3788 C C . LEU A 1 493 ? -28.996 -2.056 24.581 1.00 82.00 493 LEU A C 1
ATOM 3790 O O . LEU A 1 493 ? -29.428 -1.585 25.634 1.00 82.00 493 LEU A O 1
ATOM 3794 N N . PRO A 1 494 ? -27.674 -2.212 24.365 1.00 86.75 494 PRO A N 1
ATOM 3795 C CA . PRO A 1 494 ? -26.681 -1.763 25.325 1.00 86.75 494 PRO A CA 1
ATOM 3796 C C . PRO A 1 494 ? -26.887 -0.287 25.643 1.00 86.75 494 PRO A C 1
ATOM 3798 O O . PRO A 1 494 ? -27.063 0.515 24.726 1.00 86.75 494 PRO A O 1
ATOM 3801 N N . GLY A 1 495 ? -26.787 0.085 26.922 1.00 86.31 495 GLY A N 1
ATOM 3802 C CA . GLY A 1 495 ? -26.970 1.475 27.349 1.00 86.31 495 GLY A CA 1
ATOM 3803 C C . GLY A 1 495 ? -26.095 2.460 26.565 1.00 86.31 495 GLY A C 1
ATOM 3804 O O . GLY A 1 495 ? -26.548 3.549 26.242 1.00 86.31 495 GLY A O 1
ATOM 3805 N N . CYS A 1 496 ? -24.886 2.058 26.149 1.00 88.62 496 CYS A N 1
ATOM 3806 C CA . CYS A 1 496 ? -23.981 2.884 25.337 1.00 88.62 496 CYS A CA 1
ATOM 3807 C C . CYS A 1 496 ? -24.496 3.229 23.924 1.00 88.62 496 CYS A C 1
ATOM 3809 O O . CYS A 1 496 ? -23.925 4.098 23.259 1.00 88.62 496 CYS A O 1
ATOM 3811 N N . LEU A 1 497 ? -25.568 2.582 23.460 1.00 89.75 497 LEU A N 1
ATOM 3812 C CA . LEU A 1 497 ? -26.250 2.883 22.199 1.00 89.75 497 LEU A CA 1
ATOM 3813 C C . LEU A 1 497 ? -27.483 3.785 22.385 1.00 89.75 497 LEU A C 1
ATOM 3815 O O . LEU A 1 497 ? -28.073 4.202 21.392 1.00 89.75 497 LEU A O 1
ATOM 3819 N N . GLU A 1 498 ? -27.864 4.129 23.623 1.00 87.75 498 GLU A N 1
ATOM 3820 C CA . GLU A 1 498 ? -28.933 5.103 23.885 1.00 87.75 498 GLU A CA 1
ATOM 3821 C C . GLU A 1 498 ? -28.570 6.469 23.271 1.00 87.75 498 GLU A C 1
ATOM 3823 O O . GLU A 1 498 ? -27.465 6.978 23.486 1.00 87.75 498 GLU A O 1
ATOM 3828 N N . ASP A 1 499 ? -29.495 7.067 22.511 1.00 85.38 499 ASP A N 1
ATOM 3829 C CA . ASP A 1 499 ? -29.318 8.339 21.787 1.00 85.38 499 ASP A CA 1
ATOM 3830 C C . ASP A 1 499 ? -28.085 8.387 20.859 1.00 85.38 499 ASP A C 1
ATOM 3832 O O . ASP A 1 499 ? -27.516 9.457 20.636 1.00 85.38 499 ASP A O 1
ATOM 3836 N N . VAL A 1 500 ? -27.654 7.242 20.312 1.00 88.06 500 VAL A N 1
ATOM 3837 C CA . VAL A 1 500 ? -26.549 7.211 19.346 1.00 88.06 500 VAL A CA 1
ATOM 3838 C C . VAL A 1 500 ? -26.908 7.974 18.069 1.00 88.06 500 VAL A C 1
ATOM 3840 O O . VAL A 1 500 ? -27.991 7.834 17.500 1.00 88.06 500 VAL A O 1
ATOM 3843 N N . THR A 1 501 ? -25.970 8.785 17.608 1.00 88.06 501 THR A N 1
ATOM 3844 C CA . THR A 1 501 ? -26.028 9.530 16.356 1.00 88.06 501 THR A CA 1
ATOM 3845 C C . THR A 1 501 ? -25.095 8.899 15.332 1.00 88.06 501 THR A C 1
ATOM 3847 O O . THR A 1 501 ? -24.135 8.206 15.674 1.00 88.06 501 THR A O 1
ATOM 3850 N N . ARG A 1 502 ? -25.350 9.151 14.045 1.00 89.81 502 ARG A N 1
ATOM 3851 C CA . ARG A 1 502 ? -24.465 8.646 12.987 1.00 89.81 502 ARG A CA 1
ATOM 3852 C C . ARG A 1 502 ? -23.068 9.272 13.037 1.00 89.81 502 ARG A C 1
ATOM 3854 O O . ARG A 1 502 ? -22.147 8.645 12.532 1.00 89.81 502 ARG A O 1
ATOM 3861 N N . ASP A 1 503 ? -22.907 10.413 13.704 1.00 89.75 503 ASP A N 1
ATOM 3862 C CA . ASP A 1 503 ? -21.631 11.121 13.854 1.00 89.75 503 ASP A CA 1
ATOM 3863 C C . ASP A 1 503 ? -20.811 10.643 15.073 1.00 89.75 503 ASP A C 1
ATOM 3865 O O . ASP A 1 503 ? -19.766 11.214 15.384 1.00 89.75 503 ASP A O 1
ATOM 3869 N N . ASP A 1 504 ? -21.268 9.610 15.797 1.00 90.31 504 ASP A N 1
ATOM 3870 C CA . ASP A 1 504 ? -20.550 9.095 16.971 1.00 90.31 504 ASP A CA 1
ATOM 3871 C C . ASP A 1 504 ? -19.339 8.231 16.601 1.00 90.31 504 ASP A C 1
ATOM 3873 O O . ASP A 1 504 ? -18.266 8.408 17.178 1.00 90.31 504 ASP A O 1
ATOM 3877 N N . MET A 1 505 ? -19.516 7.263 15.693 1.00 95.38 505 MET A N 1
ATOM 3878 C CA . MET A 1 505 ? -18.444 6.381 15.217 1.00 95.38 505 MET A CA 1
ATOM 3879 C C . MET A 1 505 ? -18.873 5.590 13.973 1.00 95.38 505 MET A C 1
ATOM 3881 O O . MET A 1 505 ? -19.959 5.001 13.928 1.00 95.38 505 MET A O 1
ATOM 3885 N N . GLU A 1 506 ? -17.965 5.490 13.008 1.00 96.94 506 GLU A N 1
ATOM 3886 C CA . GLU A 1 506 ? -18.033 4.581 11.862 1.00 96.94 506 GLU A CA 1
ATOM 3887 C C . GLU A 1 506 ? -16.757 3.718 11.808 1.00 96.94 506 GLU A C 1
ATOM 3889 O O . GLU A 1 506 ? -15.642 4.227 11.912 1.00 96.94 506 GLU A O 1
ATOM 3894 N N . ILE A 1 507 ? -16.921 2.400 11.657 1.00 98.25 507 ILE A N 1
ATOM 3895 C CA . ILE A 1 507 ? -15.829 1.435 11.464 1.00 98.25 507 ILE A CA 1
ATOM 3896 C C . ILE A 1 507 ? -15.759 1.099 9.977 1.00 98.25 507 ILE A C 1
ATOM 3898 O O . ILE A 1 507 ? -16.711 0.545 9.431 1.00 98.25 507 ILE A O 1
ATOM 3902 N N . VAL A 1 508 ? -14.637 1.387 9.326 1.00 98.00 508 VAL A N 1
ATOM 3903 C CA . VAL A 1 508 ? -14.416 1.082 7.910 1.00 98.00 508 VAL A CA 1
ATOM 3904 C C . VAL A 1 508 ? -13.333 0.018 7.775 1.00 98.00 508 VAL A C 1
ATOM 3906 O O . VAL A 1 508 ? -12.172 0.239 8.113 1.00 98.00 508 VAL A O 1
ATOM 3909 N N . PHE A 1 509 ? -13.698 -1.144 7.246 1.00 97.81 509 PHE A N 1
ATOM 3910 C CA . PHE A 1 509 ? -12.775 -2.249 6.998 1.00 97.81 509 PHE A CA 1
ATOM 3911 C C . PHE A 1 509 ? -12.069 -2.041 5.659 1.00 97.81 509 PHE A C 1
ATOM 3913 O O . PHE A 1 509 ? -12.558 -2.473 4.620 1.00 97.81 509 PHE A O 1
ATOM 3920 N N . LEU A 1 510 ? -10.923 -1.364 5.655 1.00 96.88 510 LEU A N 1
ATOM 3921 C CA . LEU A 1 510 ? -10.177 -1.072 4.426 1.00 96.88 510 LEU A CA 1
ATOM 3922 C C . LEU A 1 510 ? -9.564 -2.332 3.808 1.00 96.88 510 LEU A C 1
ATOM 3924 O O . LEU A 1 510 ? -9.461 -2.421 2.584 1.00 96.88 510 LEU A O 1
ATOM 3928 N N . GLY A 1 511 ? -9.225 -3.326 4.627 1.00 95.56 511 GLY A N 1
ATOM 3929 C CA . GLY A 1 511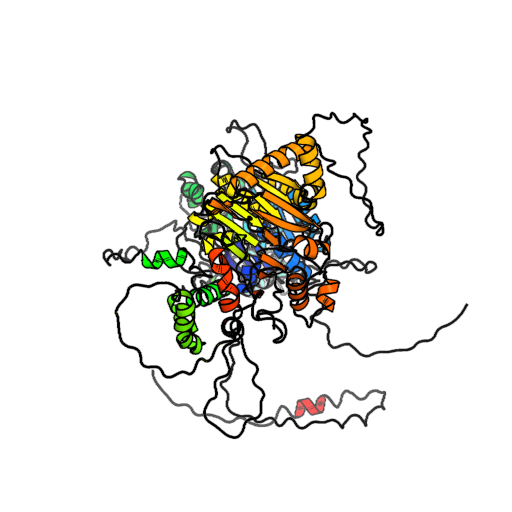 ? -8.803 -4.641 4.163 1.00 95.56 511 GLY A CA 1
ATOM 3930 C C . GLY A 1 511 ? -9.054 -5.735 5.195 1.00 95.56 511 GLY A C 1
ATOM 3931 O O . GLY A 1 511 ? -9.045 -5.490 6.400 1.00 95.56 511 GLY A O 1
ATOM 3932 N N . THR A 1 512 ? -9.342 -6.941 4.705 1.00 95.00 512 THR A N 1
ATOM 3933 C CA . THR A 1 512 ? -9.902 -8.044 5.514 1.00 95.00 512 THR A CA 1
ATOM 3934 C C . THR A 1 512 ? -9.222 -9.396 5.291 1.00 95.00 512 THR A C 1
ATOM 3936 O O . THR A 1 512 ? -9.742 -10.439 5.693 1.00 95.00 512 THR A O 1
ATOM 3939 N N . GLY A 1 513 ? -8.097 -9.413 4.584 1.00 92.00 513 GLY A N 1
ATOM 3940 C CA . GLY A 1 513 ? -7.338 -10.609 4.244 1.00 92.00 513 GLY A CA 1
ATOM 3941 C C . GLY A 1 513 ? -6.078 -10.782 5.086 1.00 92.00 513 GLY A C 1
ATOM 3942 O O . GLY A 1 513 ? -5.524 -9.817 5.606 1.00 92.00 513 GLY A O 1
ATOM 3943 N N . SER A 1 514 ? -5.628 -12.032 5.156 1.00 91.25 514 SER A N 1
ATOM 3944 C CA . SER A 1 514 ? -4.401 -12.442 5.842 1.00 91.25 514 SER A CA 1
ATOM 3945 C C . SER A 1 514 ? -3.228 -12.695 4.886 1.00 91.25 514 SER A C 1
ATOM 3947 O O . SER A 1 514 ? -3.412 -13.258 3.797 1.00 91.25 514 SER A O 1
ATOM 3949 N N . SER A 1 515 ? -2.017 -12.383 5.357 1.00 86.94 515 SER A N 1
ATOM 3950 C CA . SER A 1 515 ? -0.681 -12.708 4.836 1.00 86.94 515 SER A CA 1
ATOM 3951 C C . SER A 1 515 ? -0.258 -12.041 3.529 1.00 86.94 515 SER A C 1
ATOM 3953 O O . SER A 1 515 ? 0.791 -11.405 3.462 1.00 86.94 515 SER A O 1
ATOM 3955 N N . GLN A 1 516 ? -1.018 -12.224 2.457 1.00 82.62 516 GLN A N 1
ATOM 3956 C CA . GLN A 1 516 ? -0.745 -11.621 1.148 1.00 82.62 516 GLN A CA 1
ATOM 3957 C C . GLN A 1 516 ? -2.009 -10.895 0.697 1.00 82.62 516 GLN A C 1
ATOM 3959 O O . GLN A 1 516 ? -3.060 -11.151 1.261 1.00 82.62 516 GLN A O 1
ATOM 3964 N N . PRO A 1 517 ? -1.969 -9.965 -0.262 1.00 81.31 517 PRO A N 1
ATOM 3965 C CA . PRO A 1 517 ? -3.166 -9.431 -0.892 1.00 81.31 517 PRO A CA 1
ATOM 3966 C C . PRO A 1 517 ? -3.654 -10.364 -2.010 1.00 81.31 517 PRO A C 1
ATOM 3968 O O . PRO A 1 517 ? -2.879 -10.876 -2.823 1.00 81.31 517 PRO A O 1
ATOM 3971 N N . SER A 1 518 ? -4.971 -10.535 -2.107 1.00 84.75 518 SER A N 1
ATOM 3972 C CA . SER A 1 518 ? -5.617 -11.317 -3.163 1.00 84.75 518 SER A CA 1
ATOM 3973 C C . SER A 1 518 ? -6.331 -10.400 -4.141 1.00 84.75 518 SER A C 1
ATOM 3975 O O . SER A 1 518 ? -6.468 -9.193 -3.945 1.00 84.75 518 SER A O 1
ATOM 3977 N N . LYS A 1 519 ? -6.879 -11.001 -5.196 1.00 82.44 519 LYS A N 1
ATOM 3978 C CA . LYS A 1 519 ? -7.786 -10.311 -6.118 1.00 82.44 519 LYS A CA 1
ATOM 3979 C C . LYS A 1 519 ? -9.004 -9.707 -5.406 1.00 82.44 519 LYS A C 1
ATOM 3981 O O . LYS A 1 519 ? -9.484 -8.655 -5.812 1.00 82.44 519 LYS A O 1
ATOM 3986 N N . TYR A 1 520 ? -9.486 -10.360 -4.344 1.00 83.12 520 TYR A N 1
ATOM 3987 C CA . TYR A 1 520 ? -10.770 -10.044 -3.707 1.00 83.12 520 TYR A CA 1
ATOM 3988 C C . TYR A 1 520 ? -10.647 -9.293 -2.381 1.00 83.12 520 TYR A C 1
ATOM 3990 O O . TYR A 1 520 ? -11.513 -8.483 -2.081 1.00 83.12 520 TYR A O 1
ATOM 3998 N N . ARG A 1 521 ? -9.605 -9.580 -1.596 1.00 88.75 521 ARG A N 1
ATOM 3999 C CA . ARG A 1 521 ? -9.360 -8.982 -0.279 1.00 88.75 521 ARG A CA 1
ATOM 4000 C C . ARG A 1 521 ? -7.956 -8.399 -0.220 1.00 88.75 521 ARG A C 1
ATOM 4002 O O . ARG A 1 521 ? -7.006 -9.069 -0.635 1.00 88.75 521 ARG A O 1
ATOM 4009 N N . ASN A 1 522 ? -7.838 -7.189 0.297 1.00 93.31 522 ASN A N 1
ATOM 4010 C CA . ASN A 1 522 ? -6.584 -6.564 0.673 1.00 93.31 522 ASN A CA 1
ATOM 4011 C C . ASN A 1 522 ? -6.111 -7.077 2.039 1.00 93.31 522 ASN A C 1
ATOM 4013 O O . ASN A 1 522 ? -6.876 -7.720 2.757 1.00 93.31 522 ASN A O 1
ATOM 4017 N N . VAL A 1 523 ? -4.853 -6.807 2.384 1.00 94.88 523 VAL A N 1
ATOM 4018 C CA . VAL A 1 523 ? -4.309 -7.075 3.726 1.00 94.88 523 VAL A CA 1
ATOM 4019 C C . VAL A 1 523 ? -4.914 -6.135 4.775 1.00 94.88 523 VAL A C 1
ATOM 4021 O O . VAL A 1 523 ? -5.576 -5.160 4.418 1.00 94.88 523 VAL A O 1
ATOM 4024 N N . SER A 1 524 ? -4.748 -6.454 6.056 1.00 96.88 524 SER A N 1
ATOM 4025 C CA . SER A 1 524 ? -5.573 -5.880 7.120 1.00 96.88 524 SER A CA 1
ATOM 4026 C C . SER A 1 524 ? -5.327 -4.399 7.382 1.00 96.88 524 SER A C 1
ATOM 4028 O O . SER A 1 524 ? -4.195 -3.930 7.503 1.00 96.88 524 SER A O 1
ATOM 4030 N N . SER A 1 525 ? -6.434 -3.664 7.470 1.00 98.25 525 SER A N 1
ATOM 4031 C CA . SER A 1 525 ? -6.475 -2.291 7.959 1.00 98.25 525 SER A CA 1
ATOM 4032 C C . SER A 1 525 ? -7.912 -1.905 8.299 1.00 98.25 525 SER A C 1
ATOM 4034 O O . SER A 1 525 ? -8.843 -2.186 7.532 1.00 98.25 525 SER A O 1
ATOM 4036 N N . ILE A 1 526 ? -8.096 -1.274 9.456 1.00 98.75 526 ILE A N 1
ATOM 4037 C CA . ILE A 1 526 ? -9.396 -0.844 9.970 1.00 98.75 526 ILE A CA 1
ATOM 4038 C C . ILE A 1 526 ? -9.308 0.642 10.308 1.00 98.75 526 ILE A C 1
ATOM 4040 O O . ILE A 1 526 ? -8.516 1.060 11.148 1.00 98.75 526 ILE A O 1
ATOM 4044 N N . PHE A 1 527 ? -10.148 1.446 9.669 1.00 98.56 527 PHE A N 1
ATOM 4045 C CA . PHE A 1 527 ? -10.226 2.884 9.884 1.00 98.56 527 PHE A CA 1
ATOM 4046 C C . PHE A 1 527 ? -11.419 3.214 10.780 1.00 98.56 527 PHE A C 1
ATOM 4048 O O . PHE A 1 527 ? -12.556 2.869 10.462 1.00 98.56 527 PHE A O 1
ATOM 4055 N N . ILE A 1 528 ? -11.158 3.872 11.907 1.00 98.31 528 ILE A N 1
ATOM 4056 C CA . ILE A 1 528 ? -12.181 4.332 12.846 1.00 98.31 528 ILE A CA 1
ATOM 4057 C C . ILE A 1 528 ? -12.396 5.820 12.608 1.00 98.31 528 ILE A C 1
ATOM 4059 O O . ILE A 1 528 ? -11.533 6.647 12.904 1.00 98.31 528 ILE A O 1
ATOM 4063 N N . ASN A 1 529 ? -13.560 6.155 12.074 1.00 97.19 529 ASN A N 1
ATOM 4064 C CA . ASN A 1 529 ? -13.966 7.521 11.808 1.00 97.19 529 ASN A CA 1
ATOM 4065 C C . ASN A 1 529 ? -14.803 8.042 12.985 1.00 97.19 529 ASN A C 1
ATOM 4067 O O . ASN A 1 529 ? -15.890 7.527 13.254 1.00 97.19 529 ASN A O 1
ATOM 4071 N N . LEU A 1 530 ? -14.289 9.055 13.685 1.00 96.25 530 LEU A N 1
ATOM 4072 C CA . LEU A 1 530 ? -14.982 9.781 14.759 1.00 96.25 530 LEU A CA 1
ATOM 4073 C C . LEU A 1 530 ? -15.448 11.164 14.265 1.00 96.25 530 LEU A C 1
ATOM 4075 O O . LEU A 1 530 ? -15.702 12.074 15.058 1.00 96.25 530 LEU A O 1
ATOM 4079 N N . PHE A 1 531 ? -15.548 11.317 12.939 1.00 93.75 531 PHE A N 1
ATOM 4080 C CA . PHE A 1 531 ? -16.045 12.490 12.234 1.00 93.75 531 PHE A CA 1
ATOM 4081 C C . PHE A 1 531 ? -15.302 13.764 12.650 1.00 93.75 531 PHE A C 1
ATOM 4083 O O . PHE A 1 531 ? -14.089 13.871 12.473 1.00 93.75 531 PHE A O 1
ATOM 4090 N N . SER A 1 532 ? -16.007 14.733 13.235 1.00 92.69 532 SER A N 1
ATOM 4091 C CA . SER A 1 532 ? -15.433 16.011 13.666 1.00 92.69 532 SER A CA 1
ATOM 4092 C C . SER A 1 532 ? -14.367 15.872 14.758 1.00 92.69 532 SER A C 1
ATOM 4094 O O . SER A 1 532 ? -13.572 16.790 14.948 1.00 92.69 532 SER A O 1
ATOM 4096 N N . LYS A 1 533 ? -14.312 14.728 15.454 1.00 93.81 533 LYS A N 1
ATOM 4097 C CA . LYS A 1 533 ? -13.323 14.435 16.504 1.00 93.81 533 LYS A CA 1
ATOM 4098 C C . LYS A 1 533 ? -12.023 13.828 15.951 1.00 93.81 533 LYS A C 1
ATOM 4100 O O . LYS A 1 533 ? -11.067 13.631 16.698 1.00 93.81 533 LYS A O 1
ATOM 4105 N N . GLY A 1 534 ? -11.955 13.576 14.642 1.00 94.69 534 GLY A N 1
ATOM 4106 C CA . GLY A 1 534 ? -10.801 12.996 13.954 1.00 94.69 534 GLY A CA 1
ATOM 4107 C C . GLY A 1 534 ? -10.953 11.500 13.687 1.00 94.69 534 GLY A C 1
ATOM 4108 O O . GLY A 1 534 ? -12.051 10.947 13.739 1.00 94.69 534 GLY A O 1
ATOM 4109 N N . CYS A 1 535 ? -9.846 10.833 13.371 1.00 96.69 535 CYS A N 1
ATOM 4110 C CA . CYS A 1 535 ? -9.858 9.414 13.019 1.00 96.69 535 CYS A CA 1
ATOM 4111 C C . CYS A 1 535 ? -8.646 8.648 13.561 1.00 96.69 535 CYS A C 1
ATOM 4113 O O . CYS A 1 535 ? -7.600 9.220 13.889 1.00 96.69 535 CYS A O 1
ATOM 4115 N N . LEU A 1 536 ? -8.816 7.330 13.655 1.00 98.38 536 LEU A N 1
ATOM 4116 C CA . LEU A 1 536 ? -7.801 6.376 14.091 1.00 98.38 536 LEU A CA 1
ATOM 4117 C C . LEU A 1 536 ? -7.633 5.284 13.040 1.00 98.38 536 LEU A C 1
ATOM 4119 O O . LEU A 1 536 ? -8.577 4.951 12.322 1.00 98.38 536 LEU A O 1
ATOM 4123 N N . LEU A 1 537 ? -6.451 4.685 12.996 1.00 98.62 537 LEU A N 1
ATOM 4124 C CA . LEU A 1 537 ? -6.169 3.542 12.134 1.00 98.62 537 LEU A CA 1
ATOM 4125 C C . LEU A 1 537 ? -5.652 2.376 12.982 1.00 98.62 537 LEU A C 1
ATOM 4127 O O . LEU A 1 537 ? -4.698 2.550 13.738 1.00 98.62 537 LEU A O 1
ATOM 4131 N N . LEU A 1 538 ? -6.289 1.211 12.867 1.00 98.75 538 LEU A N 1
ATOM 4132 C CA . LEU A 1 538 ? -5.874 -0.038 13.505 1.00 98.75 538 LEU A CA 1
ATOM 4133 C C . LEU A 1 538 ? -5.335 -0.973 12.423 1.00 98.75 538 LEU A C 1
ATOM 4135 O O . LEU A 1 538 ? -6.090 -1.411 11.552 1.00 98.75 538 LEU A O 1
ATOM 4139 N N . ASP A 1 539 ? -4.037 -1.254 12.491 1.00 98.75 539 ASP A N 1
ATOM 4140 C CA . ASP A 1 539 ? -3.240 -1.856 11.423 1.00 98.75 539 ASP A CA 1
ATOM 4141 C C . ASP A 1 539 ? -3.296 -1.086 10.083 1.00 98.75 539 ASP A C 1
ATOM 4143 O O . ASP A 1 539 ? -4.254 -0.403 9.709 1.00 98.75 539 ASP A O 1
ATOM 4147 N N . CYS A 1 540 ? -2.207 -1.171 9.333 1.00 97.94 540 CYS A N 1
ATOM 4148 C CA . CYS A 1 540 ? -1.983 -0.438 8.096 1.00 97.94 540 CYS A CA 1
ATOM 4149 C C . CYS A 1 540 ? -1.174 -1.285 7.105 1.00 97.94 540 CYS A C 1
ATOM 4151 O O . CYS A 1 540 ? -0.038 -0.951 6.754 1.00 97.94 540 CYS A O 1
ATOM 4153 N N . GLY A 1 541 ? -1.736 -2.410 6.662 1.00 96.38 541 GLY A N 1
ATOM 4154 C CA . GLY A 1 541 ? -1.126 -3.239 5.624 1.00 96.38 541 GLY A CA 1
ATOM 4155 C C . GLY A 1 541 ? -0.972 -2.523 4.269 1.00 96.38 541 GLY A C 1
ATOM 4156 O O . GLY A 1 541 ? -1.559 -1.465 4.025 1.00 96.38 541 GLY A O 1
ATOM 4157 N N . GLU A 1 542 ? -0.173 -3.104 3.371 1.00 94.00 542 GLU A N 1
ATOM 4158 C CA . GLU A 1 542 ? 0.038 -2.626 1.993 1.00 94.00 542 GLU A CA 1
ATOM 4159 C C . GLU A 1 542 ? -1.284 -2.289 1.271 1.00 94.00 542 GLU A C 1
ATOM 4161 O O . GLU A 1 542 ? -2.235 -3.075 1.277 1.00 94.00 542 GLU A O 1
ATOM 4166 N N . GLY A 1 543 ? -1.353 -1.132 0.605 1.00 91.62 543 GLY A N 1
ATOM 4167 C CA . GLY A 1 543 ? -2.513 -0.719 -0.189 1.00 91.62 543 GLY A CA 1
ATOM 4168 C C . GLY A 1 543 ? -3.623 -0.026 0.609 1.00 91.62 543 GLY A C 1
ATOM 4169 O O . GLY A 1 543 ? -4.664 0.300 0.036 1.00 91.62 543 GLY A O 1
ATOM 4170 N N . THR A 1 544 ? -3.417 0.240 1.904 1.00 95.31 544 THR A N 1
ATOM 4171 C CA . THR A 1 544 ? -4.375 0.973 2.758 1.00 95.31 544 THR A CA 1
ATOM 4172 C C . THR A 1 544 ? -4.738 2.343 2.172 1.00 95.31 544 THR A C 1
ATOM 4174 O O . THR A 1 544 ? -5.918 2.696 2.120 1.00 95.31 544 THR A O 1
ATOM 4177 N N . LEU A 1 545 ? -3.760 3.089 1.640 1.00 92.81 545 LEU A N 1
ATOM 4178 C CA . LEU A 1 545 ? -4.012 4.384 0.996 1.00 92.81 545 LEU A CA 1
ATOM 4179 C C . LEU A 1 545 ? -4.900 4.253 -0.255 1.00 92.81 545 LEU A C 1
ATOM 4181 O O . LEU A 1 545 ? -5.817 5.052 -0.447 1.00 92.81 545 LEU A O 1
ATOM 4185 N N . GLY A 1 546 ? -4.669 3.234 -1.087 1.00 89.31 546 GLY A N 1
ATOM 4186 C CA . GLY A 1 546 ? -5.511 2.957 -2.257 1.00 89.31 546 GLY A CA 1
ATOM 4187 C C . GLY A 1 546 ? -6.955 2.627 -1.860 1.00 89.31 546 GLY A C 1
ATOM 4188 O O . GLY A 1 546 ? -7.908 3.106 -2.475 1.00 89.31 546 GLY A O 1
ATOM 4189 N N . GLN A 1 547 ? -7.143 1.883 -0.766 1.00 91.44 547 GLN A N 1
ATOM 4190 C CA . GLN A 1 547 ? -8.472 1.567 -0.230 1.00 91.44 547 GLN A CA 1
ATOM 4191 C C . GLN A 1 547 ? -9.183 2.808 0.345 1.00 91.44 547 GLN A C 1
ATOM 4193 O O . GLN A 1 547 ? -10.373 2.991 0.083 1.00 91.44 547 GLN A O 1
ATOM 4198 N N . LEU A 1 548 ? -8.468 3.716 1.025 1.00 92.12 548 LEU A N 1
ATOM 4199 C CA . LEU A 1 548 ? -9.017 5.020 1.432 1.00 92.12 548 LEU A CA 1
ATOM 4200 C C . LEU A 1 548 ? -9.501 5.824 0.220 1.00 92.12 548 LEU A C 1
ATOM 4202 O O . LEU A 1 548 ? -10.631 6.313 0.217 1.00 92.12 548 LEU A O 1
ATOM 4206 N N . LYS A 1 549 ? -8.687 5.904 -0.840 1.00 88.31 549 LYS A N 1
ATOM 4207 C CA . LYS A 1 549 ? -9.030 6.623 -2.080 1.00 88.31 549 LYS A CA 1
ATOM 4208 C C . LYS A 1 549 ? -10.225 6.012 -2.800 1.00 88.31 549 LYS A C 1
ATOM 4210 O O . LYS A 1 549 ? -11.071 6.743 -3.311 1.00 88.31 549 LYS A O 1
ATOM 4215 N N . ARG A 1 550 ? -10.365 4.685 -2.781 1.00 83.88 550 ARG A N 1
ATOM 4216 C CA . ARG A 1 550 ? -11.582 4.011 -3.258 1.00 83.88 550 ARG A CA 1
ATOM 4217 C C . ARG A 1 550 ? -12.817 4.403 -2.459 1.00 83.88 550 ARG A C 1
ATOM 4219 O O . ARG A 1 550 ? -13.865 4.641 -3.049 1.00 83.88 550 ARG A O 1
ATOM 4226 N N . ARG A 1 551 ? -12.712 4.440 -1.130 1.00 87.00 551 ARG A N 1
ATOM 4227 C CA . ARG A 1 551 ? -13.852 4.697 -0.243 1.00 87.00 551 ARG A CA 1
ATOM 4228 C C . ARG A 1 551 ? -14.297 6.159 -0.261 1.00 87.00 551 ARG A C 1
ATOM 4230 O O . ARG A 1 551 ? -15.501 6.415 -0.305 1.00 87.00 551 ARG A O 1
ATOM 4237 N N . PHE A 1 552 ? -13.348 7.090 -0.201 1.00 87.19 552 PHE A N 1
ATOM 4238 C CA . PHE A 1 552 ? -13.600 8.516 0.029 1.00 87.19 552 PHE A CA 1
ATOM 4239 C C . PHE A 1 552 ? -13.305 9.408 -1.188 1.00 87.19 552 PHE A C 1
ATOM 4241 O O . PHE A 1 552 ? -13.577 10.605 -1.149 1.00 87.19 552 PHE A O 1
ATOM 4248 N N . GLY A 1 553 ? -12.778 8.851 -2.282 1.00 85.19 553 GLY A N 1
ATOM 4249 C CA . GLY A 1 553 ? -12.195 9.647 -3.364 1.00 85.19 553 GLY A CA 1
ATOM 4250 C C . GLY A 1 553 ? -10.817 10.195 -2.978 1.00 85.19 553 GLY A C 1
ATOM 4251 O O . GLY A 1 553 ? -10.346 9.989 -1.862 1.00 85.19 553 GLY A O 1
ATOM 4252 N N . ILE A 1 554 ? -10.155 10.889 -3.906 1.00 83.31 554 ILE A N 1
ATOM 4253 C CA . ILE A 1 554 ? -8.805 11.432 -3.675 1.00 83.31 554 ILE A CA 1
ATOM 4254 C C . ILE A 1 554 ? -8.840 12.493 -2.567 1.00 83.31 554 ILE A C 1
ATOM 4256 O O . ILE A 1 554 ? -8.168 12.334 -1.555 1.00 83.31 554 ILE A O 1
ATOM 4260 N N . GLU A 1 555 ? -9.684 13.517 -2.717 1.00 85.94 555 GLU A N 1
ATOM 4261 C CA . GLU A 1 555 ? -9.784 14.618 -1.748 1.00 85.94 555 GLU A CA 1
ATOM 4262 C C . GLU A 1 555 ? -10.255 14.142 -0.368 1.00 85.94 555 GLU A C 1
ATOM 4264 O O . GLU A 1 555 ? -9.700 14.546 0.651 1.00 85.94 555 GLU A O 1
ATOM 4269 N N . GLY A 1 556 ? -11.245 13.243 -0.326 1.00 90.06 556 GLY A N 1
ATOM 4270 C CA . GLY A 1 556 ? -11.746 12.691 0.930 1.00 90.06 556 GLY A CA 1
ATOM 4271 C C . GLY A 1 556 ? -10.735 11.779 1.630 1.00 90.06 556 GLY A C 1
ATOM 4272 O O . GLY A 1 556 ? -10.683 11.763 2.855 1.00 90.06 556 GLY A O 1
ATOM 4273 N N . ALA A 1 557 ? -9.904 11.046 0.881 1.00 92.06 557 ALA A N 1
ATOM 4274 C CA . ALA A 1 557 ? -8.814 10.263 1.459 1.00 92.06 557 ALA A CA 1
ATOM 4275 C C . ALA A 1 557 ? -7.693 11.156 1.997 1.00 92.06 557 ALA A C 1
ATOM 4277 O O . ALA A 1 557 ? -7.188 10.890 3.085 1.00 92.06 557 ALA A O 1
ATOM 4278 N N . ASP A 1 558 ? -7.333 12.221 1.277 1.00 93.31 558 ASP A N 1
ATOM 4279 C CA . ASP A 1 558 ? -6.361 13.202 1.762 1.00 93.31 558 ASP A CA 1
ATOM 4280 C C . ASP A 1 558 ? -6.861 13.850 3.061 1.00 93.31 558 ASP A C 1
ATOM 4282 O O . ASP A 1 558 ? -6.099 13.978 4.017 1.00 93.31 558 ASP A O 1
ATOM 4286 N N . GLU A 1 559 ? -8.154 14.179 3.146 1.00 94.75 559 GLU A N 1
ATOM 4287 C CA . GLU A 1 559 ? -8.748 14.698 4.380 1.00 94.75 559 GLU A CA 1
ATOM 4288 C C . GLU A 1 559 ? -8.765 13.662 5.507 1.00 94.75 559 GLU A C 1
ATOM 4290 O O . GLU A 1 559 ? -8.361 13.964 6.629 1.00 94.75 559 GLU A O 1
ATOM 4295 N N . ALA A 1 560 ? -9.125 12.411 5.207 1.00 95.44 560 ALA A N 1
ATOM 4296 C CA . ALA A 1 560 ? -9.040 11.321 6.173 1.00 95.44 560 ALA A CA 1
ATOM 4297 C C . ALA A 1 560 ? -7.615 11.164 6.730 1.00 95.44 560 ALA A C 1
ATOM 4299 O O . ALA A 1 560 ? -7.458 10.936 7.925 1.00 95.44 560 ALA A O 1
ATOM 4300 N N . VAL A 1 561 ? -6.580 11.333 5.899 1.00 97.00 561 VAL A N 1
ATOM 4301 C CA . VAL A 1 561 ? -5.171 11.284 6.318 1.00 97.00 561 VAL A CA 1
ATOM 4302 C C . VAL A 1 561 ? -4.773 12.521 7.136 1.00 97.00 561 VAL A C 1
ATOM 4304 O O . VAL A 1 561 ? -4.091 12.370 8.151 1.00 97.00 561 VAL A O 1
ATOM 4307 N N . ARG A 1 562 ? -5.224 13.733 6.771 1.00 96.38 562 ARG A N 1
ATOM 4308 C CA . ARG A 1 562 ? -4.998 14.959 7.571 1.00 96.38 562 ARG A CA 1
ATOM 4309 C C . ARG A 1 562 ? -5.606 14.853 8.969 1.00 96.38 562 ARG A C 1
ATOM 4311 O O . ARG A 1 562 ? -4.990 15.285 9.944 1.00 96.38 562 ARG A O 1
ATOM 4318 N N . CYS A 1 563 ? -6.800 14.272 9.072 1.00 95.94 563 CYS A N 1
ATOM 4319 C CA . CYS A 1 563 ? -7.535 14.135 10.327 1.00 95.94 563 CYS A CA 1
ATOM 4320 C C . CYS A 1 563 ? -7.027 13.009 11.241 1.00 95.94 563 CYS A C 1
ATOM 4322 O O . CYS A 1 563 ? -7.536 12.892 12.361 1.00 95.94 563 CYS A O 1
ATOM 4324 N N . LEU A 1 564 ? -6.046 12.200 10.810 1.00 97.81 564 LEU A N 1
ATOM 4325 C CA . LEU A 1 564 ? -5.496 11.124 11.637 1.00 97.81 564 LEU A CA 1
ATOM 4326 C C . LEU A 1 564 ? -4.932 11.688 12.941 1.00 97.81 564 LEU A C 1
ATOM 4328 O O . LEU A 1 564 ? -4.129 12.626 12.955 1.00 97.81 564 LEU A O 1
ATOM 4332 N N . ARG A 1 565 ? -5.379 11.088 14.044 1.00 96.00 565 ARG A N 1
ATOM 4333 C CA . ARG A 1 565 ? -4.990 11.444 15.411 1.00 96.00 565 ARG A CA 1
ATOM 4334 C C . ARG A 1 565 ? -4.028 10.436 16.019 1.00 96.00 565 ARG A C 1
ATOM 4336 O O . ARG A 1 565 ? -3.102 10.823 16.725 1.00 96.00 565 ARG A O 1
ATOM 4343 N N . CYS A 1 566 ? -4.228 9.154 15.730 1.00 97.75 566 CYS A N 1
ATOM 4344 C CA . CYS A 1 566 ? -3.356 8.085 16.190 1.00 97.75 566 CYS A CA 1
ATOM 4345 C C . CYS A 1 566 ? -3.461 6.863 15.268 1.00 97.75 566 CYS A C 1
ATOM 4347 O O . CYS A 1 566 ? -4.529 6.563 14.728 1.00 97.75 566 CYS A O 1
ATOM 4349 N N . ILE A 1 567 ? -2.340 6.167 15.092 1.00 98.75 567 ILE A N 1
ATOM 4350 C CA . ILE A 1 567 ? -2.269 4.871 14.416 1.00 98.75 567 ILE A CA 1
ATOM 4351 C C . ILE A 1 567 ? -1.791 3.839 15.432 1.00 98.75 567 ILE A C 1
ATOM 4353 O O . ILE A 1 567 ? -0.811 4.079 16.133 1.00 98.75 567 ILE A O 1
ATOM 4357 N N . TRP A 1 568 ? -2.458 2.692 15.491 1.00 98.75 568 TRP A N 1
ATOM 4358 C CA . TRP A 1 568 ? -2.086 1.574 16.349 1.00 98.75 568 TRP A CA 1
ATOM 4359 C C . TRP A 1 568 ? -1.816 0.325 15.506 1.00 98.75 568 TRP A C 1
ATOM 4361 O O . TRP A 1 568 ? -2.622 -0.020 14.643 1.00 98.75 568 TRP A O 1
ATOM 4371 N N . ILE A 1 569 ? -0.688 -0.344 15.748 1.00 98.75 569 ILE A N 1
ATOM 4372 C CA . ILE A 1 569 ? -0.251 -1.549 15.034 1.00 98.75 569 ILE A CA 1
ATOM 4373 C C . ILE A 1 569 ? -0.144 -2.722 16.010 1.00 98.75 569 ILE A C 1
ATOM 4375 O O . ILE A 1 569 ? 0.566 -2.645 17.014 1.00 98.75 569 ILE A O 1
ATOM 4379 N N . SER A 1 570 ? -0.796 -3.832 15.673 1.00 98.38 570 SER A N 1
ATOM 4380 C CA . SER A 1 570 ? -0.889 -5.030 16.513 1.00 98.38 570 SER A CA 1
ATOM 4381 C C . SER A 1 570 ? 0.443 -5.755 16.705 1.00 98.38 570 SER A C 1
ATOM 4383 O O . SER A 1 570 ? 0.795 -6.135 17.825 1.00 98.38 570 SER A O 1
ATOM 4385 N N . HIS A 1 571 ? 1.183 -5.979 15.616 1.00 97.56 571 HIS A N 1
ATOM 4386 C CA . HIS A 1 571 ? 2.430 -6.740 15.610 1.00 97.56 571 HIS A CA 1
ATOM 4387 C C . HIS A 1 571 ? 3.265 -6.499 14.331 1.00 97.56 571 HIS A C 1
ATOM 4389 O O . HIS A 1 571 ? 2.900 -5.708 13.466 1.00 97.56 571 HIS A O 1
ATOM 4395 N N . ILE A 1 572 ? 4.428 -7.155 14.217 1.00 94.94 572 ILE A N 1
ATOM 4396 C CA . ILE A 1 572 ? 5.447 -6.856 13.190 1.00 94.94 572 ILE A CA 1
ATOM 4397 C C . ILE A 1 572 ? 5.262 -7.586 11.844 1.00 94.94 572 ILE A C 1
ATOM 4399 O O . ILE A 1 572 ? 6.082 -7.404 10.942 1.00 94.94 572 ILE A O 1
ATOM 4403 N N . HIS A 1 573 ? 4.239 -8.427 11.658 1.00 95.06 573 HIS A N 1
ATOM 4404 C CA . HIS A 1 573 ? 4.055 -9.074 10.354 1.00 95.06 573 HIS A CA 1
ATOM 4405 C C . HIS A 1 573 ? 3.648 -8.064 9.275 1.00 95.06 573 HIS A C 1
ATOM 4407 O O . HIS A 1 573 ? 2.921 -7.102 9.516 1.00 95.06 573 HIS A O 1
ATOM 4413 N N . ALA A 1 574 ? 4.186 -8.267 8.071 1.00 94.19 574 ALA A N 1
ATOM 4414 C CA . ALA A 1 574 ? 4.166 -7.285 6.990 1.00 94.19 574 ALA A CA 1
ATOM 4415 C C . ALA A 1 574 ? 2.750 -6.870 6.555 1.00 94.19 574 ALA A C 1
ATOM 4417 O O . ALA A 1 574 ? 2.527 -5.720 6.177 1.00 94.19 574 ALA A O 1
ATOM 4418 N N . ASP A 1 575 ? 1.788 -7.781 6.631 1.00 94.81 575 ASP A N 1
ATOM 4419 C CA . ASP A 1 575 ? 0.386 -7.574 6.282 1.00 94.81 575 ASP A CA 1
ATOM 4420 C C . ASP A 1 575 ? -0.373 -6.624 7.223 1.00 94.81 575 ASP A C 1
ATOM 4422 O O . ASP A 1 575 ? -1.493 -6.239 6.895 1.00 94.81 575 ASP A O 1
ATOM 4426 N N . HIS A 1 576 ? 0.255 -6.162 8.310 1.00 97.50 576 HIS A N 1
ATOM 4427 C CA . HIS A 1 576 ? -0.348 -5.241 9.280 1.00 97.50 576 HIS A CA 1
ATOM 4428 C C . HIS A 1 576 ? 0.295 -3.850 9.324 1.00 97.50 576 HIS A C 1
ATOM 4430 O O . HIS A 1 576 ? -0.244 -2.971 9.986 1.00 97.50 576 HIS A O 1
ATOM 4436 N N . HIS A 1 577 ? 1.429 -3.597 8.656 1.00 96.75 577 HIS A N 1
ATOM 4437 C CA . HIS A 1 577 ? 2.118 -2.294 8.789 1.00 96.75 577 HIS A CA 1
ATOM 4438 C C . HIS A 1 577 ? 2.836 -1.775 7.544 1.00 96.75 577 HIS A C 1
ATOM 4440 O O . HIS A 1 577 ? 3.261 -0.621 7.530 1.00 96.75 577 HIS A O 1
ATOM 4446 N N . THR A 1 578 ? 2.976 -2.569 6.483 1.00 94.75 578 THR A N 1
ATOM 4447 C CA . THR A 1 578 ? 3.799 -2.163 5.327 1.00 94.75 578 THR A CA 1
ATOM 4448 C C . THR A 1 578 ? 3.269 -0.954 4.553 1.00 94.75 578 THR A C 1
ATOM 4450 O O . THR A 1 578 ? 4.065 -0.294 3.894 1.00 94.75 578 THR A O 1
ATOM 4453 N N . GLY A 1 579 ? 1.986 -0.599 4.691 1.00 95.31 579 GLY A N 1
ATOM 4454 C CA . GLY A 1 579 ? 1.414 0.633 4.129 1.00 95.31 579 GLY A CA 1
ATOM 4455 C C . GLY A 1 579 ? 1.603 1.884 5.002 1.00 95.31 579 GLY A C 1
ATOM 4456 O O . GLY A 1 579 ? 1.278 2.997 4.588 1.00 95.31 579 GLY A O 1
ATOM 4457 N N . LEU A 1 580 ? 2.119 1.731 6.227 1.00 96.94 580 LEU A N 1
ATOM 4458 C CA . LEU A 1 580 ? 2.206 2.811 7.215 1.00 96.94 580 LEU A CA 1
ATOM 4459 C C . LEU A 1 580 ? 3.124 3.952 6.768 1.00 96.94 580 LEU A C 1
ATOM 4461 O O . LEU A 1 580 ? 2.766 5.121 6.903 1.00 96.94 580 LEU A O 1
ATOM 4465 N N . ALA A 1 581 ? 4.290 3.622 6.206 1.00 94.81 581 ALA A N 1
ATOM 4466 C CA . ALA A 1 581 ? 5.268 4.621 5.775 1.00 94.81 581 ALA A CA 1
ATOM 4467 C C . ALA A 1 581 ? 4.675 5.587 4.737 1.00 94.81 581 ALA A C 1
ATOM 4469 O O . ALA A 1 581 ? 4.903 6.791 4.817 1.00 94.81 581 ALA A O 1
ATOM 4470 N N . ARG A 1 582 ? 3.853 5.078 3.809 1.00 93.62 582 ARG A N 1
ATOM 4471 C CA . ARG A 1 582 ? 3.211 5.895 2.775 1.00 93.62 582 ARG A CA 1
ATOM 4472 C C . ARG A 1 582 ? 2.135 6.819 3.337 1.00 93.62 582 ARG A C 1
ATOM 4474 O O . ARG A 1 582 ? 2.046 7.961 2.894 1.00 93.62 582 ARG A O 1
ATOM 4481 N N . ILE A 1 583 ? 1.336 6.349 4.299 1.00 96.50 583 ILE A N 1
ATOM 4482 C CA . ILE A 1 583 ? 0.333 7.179 4.988 1.00 96.50 583 ILE A CA 1
ATOM 4483 C C . ILE A 1 583 ? 1.011 8.321 5.749 1.00 96.50 583 ILE A C 1
ATOM 4485 O O . ILE A 1 583 ? 0.573 9.466 5.647 1.00 96.50 583 ILE A O 1
ATOM 4489 N N . LEU A 1 584 ? 2.091 8.023 6.476 1.00 97.44 584 LEU A N 1
ATOM 4490 C CA . LEU A 1 584 ? 2.838 9.018 7.244 1.00 97.44 584 LEU A CA 1
ATOM 4491 C C . LEU A 1 584 ? 3.516 10.058 6.342 1.00 97.44 584 LEU A C 1
ATOM 4493 O O . LEU A 1 584 ? 3.348 11.254 6.571 1.00 97.44 584 LEU A O 1
ATOM 4497 N N . ALA A 1 585 ? 4.203 9.611 5.285 1.00 93.94 585 ALA A N 1
ATOM 4498 C CA . ALA A 1 585 ? 4.826 10.501 4.306 1.00 93.94 585 ALA A CA 1
ATOM 4499 C C . ALA A 1 585 ? 3.790 11.421 3.639 1.00 93.94 585 ALA A C 1
ATOM 4501 O O . ALA A 1 585 ? 3.978 12.635 3.582 1.00 93.94 585 ALA A O 1
ATOM 4502 N N . LEU A 1 586 ? 2.642 10.866 3.224 1.00 94.00 586 LEU A N 1
ATOM 4503 C CA . LEU A 1 586 ? 1.551 11.663 2.667 1.00 94.00 586 LEU A CA 1
ATOM 4504 C C . LEU A 1 586 ? 1.011 12.678 3.682 1.00 94.00 586 LEU A C 1
ATOM 4506 O O . LEU A 1 586 ? 0.800 13.832 3.325 1.00 94.00 586 LEU A O 1
ATOM 4510 N N . ARG A 1 587 ? 0.790 12.286 4.944 1.00 96.50 587 ARG A N 1
ATOM 4511 C CA . ARG A 1 587 ? 0.311 13.216 5.979 1.00 96.50 587 ARG A CA 1
ATOM 4512 C C . ARG A 1 587 ? 1.289 14.372 6.183 1.00 96.50 587 ARG A C 1
ATOM 4514 O O . ARG A 1 587 ? 0.845 15.516 6.255 1.00 96.50 587 ARG A O 1
ATOM 4521 N N . SER A 1 588 ? 2.588 14.077 6.251 1.00 94.75 588 SER A N 1
ATOM 4522 C CA . SER A 1 588 ? 3.639 15.091 6.380 1.00 94.75 588 SER A CA 1
ATOM 4523 C C . SER A 1 588 ? 3.608 16.078 5.207 1.00 94.75 588 SER A C 1
ATOM 4525 O O . SER A 1 588 ? 3.586 17.292 5.420 1.00 94.75 588 SER A O 1
ATOM 4527 N N . ASP A 1 589 ? 3.487 15.578 3.972 1.00 91.31 589 ASP A N 1
ATOM 4528 C CA . ASP A 1 589 ? 3.370 16.417 2.775 1.00 91.31 589 ASP A CA 1
ATOM 4529 C C . ASP A 1 589 ? 2.095 17.279 2.776 1.00 91.31 589 ASP A C 1
ATOM 4531 O O . ASP A 1 589 ? 2.152 18.471 2.467 1.00 91.31 589 ASP A O 1
ATOM 4535 N N . LEU A 1 590 ? 0.947 16.710 3.161 1.00 94.00 590 LEU A N 1
ATOM 4536 C CA . LEU A 1 590 ? -0.345 17.409 3.197 1.00 94.00 590 LEU A CA 1
ATOM 4537 C C . LEU A 1 590 ? -0.416 18.509 4.265 1.00 94.00 590 LEU A C 1
ATOM 4539 O O . LEU A 1 590 ? -1.193 19.452 4.104 1.00 94.00 590 LEU A O 1
ATOM 4543 N N . LEU A 1 591 ? 0.351 18.381 5.351 1.00 94.88 591 LEU A N 1
ATOM 4544 C CA . LEU A 1 591 ? 0.393 19.336 6.463 1.00 94.88 591 LEU A CA 1
ATOM 4545 C C . LEU A 1 591 ? 1.641 20.232 6.441 1.00 94.88 591 LEU A C 1
ATOM 4547 O O . LEU A 1 591 ? 1.862 21.032 7.354 1.00 94.88 591 LEU A O 1
ATOM 4551 N N . LYS A 1 592 ? 2.458 20.139 5.391 1.00 91.06 592 LYS A N 1
ATOM 4552 C CA . LYS A 1 592 ? 3.699 20.899 5.263 1.00 91.06 592 LYS A CA 1
ATOM 4553 C C . LYS A 1 592 ? 3.445 22.407 5.340 1.00 91.06 592 LYS A C 1
ATOM 4555 O O . LYS A 1 592 ? 2.696 22.975 4.551 1.00 91.06 592 LYS A O 1
ATOM 4560 N N . GLY A 1 593 ? 4.108 23.069 6.290 1.00 89.50 593 GLY A N 1
ATOM 4561 C CA . GLY A 1 593 ? 3.975 24.514 6.524 1.00 89.50 593 GLY A CA 1
ATOM 4562 C C . GLY A 1 593 ? 2.731 24.931 7.321 1.00 89.50 593 GLY A C 1
ATOM 4563 O O . GLY A 1 593 ? 2.583 26.113 7.626 1.00 89.50 593 GLY A O 1
ATOM 4564 N N . ILE A 1 594 ? 1.867 23.987 7.698 1.00 93.44 594 ILE A N 1
ATOM 4565 C CA . ILE A 1 594 ? 0.729 24.215 8.593 1.00 93.44 594 ILE A CA 1
ATOM 4566 C C . ILE A 1 594 ? 1.179 23.844 10.012 1.00 93.44 594 ILE A C 1
ATOM 4568 O O . ILE A 1 594 ? 1.767 22.783 10.179 1.00 93.44 594 ILE A O 1
ATOM 4572 N N . PRO A 1 595 ? 0.944 24.655 11.056 1.00 93.75 595 PRO A N 1
ATOM 4573 C CA . PRO A 1 595 ? 1.239 24.245 12.429 1.00 93.75 595 PRO A CA 1
ATOM 4574 C C . PRO A 1 595 ? 0.380 23.045 12.856 1.00 93.75 595 PRO A C 1
ATOM 4576 O O . PRO A 1 595 ? -0.848 23.118 12.811 1.00 93.75 595 PRO A O 1
ATOM 4579 N N . HIS A 1 596 ? 1.014 21.953 13.276 1.00 93.25 596 HIS A N 1
ATOM 4580 C CA . HIS A 1 596 ? 0.351 20.746 13.774 1.00 93.25 596 HIS A CA 1
ATOM 4581 C C . HIS A 1 596 ? 1.258 19.984 14.747 1.00 93.25 596 HIS A C 1
ATOM 4583 O O . HIS A 1 596 ? 2.470 20.196 14.772 1.00 93.25 596 HIS A O 1
ATOM 4589 N N . ASP A 1 597 ? 0.653 19.097 15.537 1.00 92.44 597 ASP A N 1
ATOM 4590 C CA . ASP A 1 597 ? 1.382 18.131 16.358 1.00 92.44 597 ASP A CA 1
ATOM 4591 C C . ASP A 1 597 ? 1.732 16.880 15.506 1.00 92.44 597 ASP A C 1
ATOM 4593 O O . ASP A 1 597 ? 0.895 16.447 14.692 1.00 92.44 597 ASP A O 1
ATOM 4597 N N . PRO A 1 598 ? 2.922 16.271 15.701 1.00 95.25 598 PRO A N 1
ATOM 4598 C CA . PRO A 1 598 ? 3.296 15.020 15.040 1.00 95.25 598 PRO A CA 1
ATOM 4599 C C . PRO A 1 598 ? 2.325 13.878 15.351 1.00 95.25 598 PRO A C 1
ATOM 4601 O O . PRO A 1 598 ? 1.772 13.796 16.452 1.00 95.25 598 PRO A O 1
ATOM 4604 N N . LEU A 1 599 ? 2.142 12.954 14.405 1.00 97.62 599 LEU A N 1
ATOM 4605 C CA . LEU A 1 599 ? 1.207 11.840 14.581 1.00 97.62 599 LEU A CA 1
ATOM 4606 C C . LEU A 1 599 ? 1.728 10.813 15.596 1.00 97.62 599 LEU A C 1
ATOM 4608 O O . LEU A 1 599 ? 2.867 10.361 15.503 1.00 97.62 599 LEU A O 1
ATOM 4612 N N . ILE A 1 600 ? 0.879 10.376 16.530 1.00 98.19 600 ILE A N 1
ATOM 4613 C CA . ILE A 1 600 ? 1.243 9.319 17.482 1.00 98.19 600 ILE A CA 1
ATOM 4614 C C . ILE A 1 600 ? 1.043 7.947 16.830 1.00 98.19 600 ILE A C 1
ATOM 4616 O O . ILE A 1 600 ? -0.080 7.567 16.486 1.00 98.19 600 ILE A O 1
ATOM 4620 N N . VAL A 1 601 ? 2.130 7.189 16.711 1.00 98.62 601 VAL A N 1
ATOM 4621 C CA . VAL A 1 601 ? 2.138 5.800 16.248 1.00 98.62 601 VAL A CA 1
ATOM 4622 C C . VAL A 1 601 ? 2.429 4.888 17.433 1.00 98.62 601 VAL A C 1
ATOM 4624 O O . VAL A 1 601 ? 3.504 4.958 18.027 1.00 98.62 601 VAL A O 1
ATOM 4627 N N . ILE A 1 602 ? 1.473 4.026 17.765 1.00 98.62 602 ILE A N 1
ATOM 4628 C CA . ILE A 1 602 ? 1.589 3.019 18.817 1.00 98.62 602 ILE A CA 1
ATOM 4629 C C . ILE A 1 602 ? 1.835 1.665 18.152 1.00 98.62 602 ILE A C 1
ATOM 4631 O O . ILE A 1 602 ? 1.081 1.266 17.267 1.00 98.62 602 ILE A O 1
ATOM 4635 N N . GLY A 1 603 ? 2.884 0.950 18.540 1.00 98.06 603 GLY A N 1
ATOM 4636 C CA . GLY A 1 603 ? 3.188 -0.349 17.940 1.00 98.06 603 GLY A CA 1
ATOM 4637 C C . GLY A 1 603 ? 4.257 -1.132 18.695 1.00 98.06 603 GLY A C 1
ATOM 4638 O O . GLY A 1 603 ? 4.853 -0.611 19.637 1.00 98.06 603 GLY A O 1
ATOM 4639 N N . PRO A 1 604 ? 4.544 -2.379 18.291 1.00 95.56 604 PRO A N 1
ATOM 4640 C CA . PRO A 1 604 ? 5.613 -3.168 18.899 1.00 95.56 604 PRO A CA 1
ATOM 4641 C C . PRO A 1 604 ? 6.981 -2.523 18.638 1.00 95.56 604 PRO A C 1
ATOM 4643 O O . PRO A 1 604 ? 7.220 -1.985 17.556 1.00 95.56 604 PRO A O 1
ATOM 4646 N N . VAL A 1 605 ? 7.922 -2.627 19.580 1.00 91.06 605 VAL A N 1
ATOM 4647 C CA . VAL A 1 605 ? 9.252 -1.989 19.484 1.00 91.06 605 VAL A CA 1
ATOM 4648 C C . VAL A 1 605 ? 10.002 -2.250 18.167 1.00 91.06 605 VAL A C 1
ATOM 4650 O O . VAL A 1 605 ? 10.726 -1.378 17.688 1.00 91.06 605 VAL A O 1
ATOM 4653 N N . GLN A 1 606 ? 9.818 -3.418 17.539 1.00 91.56 606 GLN A N 1
ATOM 4654 C CA . GLN A 1 606 ? 10.445 -3.744 16.252 1.00 91.56 606 GLN A CA 1
ATOM 4655 C C . GLN A 1 606 ? 9.998 -2.810 15.124 1.00 91.56 606 GLN A C 1
ATOM 4657 O O . GLN A 1 606 ? 10.791 -2.503 14.234 1.00 91.56 606 GLN A O 1
ATOM 4662 N N . LEU A 1 607 ? 8.753 -2.328 15.174 1.00 95.00 607 LEU A N 1
ATOM 4663 C CA . LEU A 1 607 ? 8.215 -1.402 14.184 1.00 95.00 607 LEU A CA 1
ATOM 4664 C C . LEU A 1 607 ? 8.980 -0.077 14.197 1.00 95.00 607 LEU A C 1
ATOM 4666 O O . LEU A 1 607 ? 9.186 0.520 13.142 1.00 95.00 607 LEU A O 1
ATOM 4670 N N . LYS A 1 608 ? 9.475 0.354 15.365 1.00 93.44 608 LYS A N 1
ATOM 4671 C CA . LYS A 1 608 ? 10.278 1.573 15.479 1.00 93.44 608 LYS A CA 1
ATOM 4672 C C . LYS A 1 608 ? 11.513 1.518 14.585 1.00 93.44 608 LYS A C 1
ATOM 4674 O O . LYS A 1 608 ? 11.800 2.490 13.904 1.00 93.44 608 LYS A O 1
ATOM 4679 N N . GLY A 1 609 ? 12.218 0.384 14.539 1.00 91.25 609 GLY A N 1
ATOM 4680 C CA . GLY A 1 609 ? 13.397 0.226 13.680 1.00 91.25 609 GLY A CA 1
ATOM 4681 C C . GLY A 1 609 ? 13.064 0.360 12.190 1.00 91.25 609 GLY A C 1
ATOM 4682 O O . GLY A 1 609 ? 13.827 0.963 11.437 1.00 91.25 609 GLY A O 1
ATOM 4683 N N . TYR A 1 610 ? 11.899 -0.149 11.780 1.00 91.75 610 TYR A N 1
ATOM 4684 C CA . TYR A 1 610 ? 11.392 -0.008 10.417 1.00 91.75 610 TYR A CA 1
ATOM 4685 C C . TYR A 1 610 ? 11.037 1.445 10.075 1.00 91.75 610 TYR A C 1
ATOM 4687 O O . TYR A 1 610 ? 11.482 1.968 9.052 1.00 91.75 610 TYR A O 1
ATOM 4695 N N . LEU A 1 611 ? 10.304 2.126 10.958 1.00 94.31 611 LEU A N 1
ATOM 4696 C CA . LEU A 1 611 ? 9.920 3.524 10.761 1.00 94.31 611 LEU A CA 1
ATOM 4697 C C . LEU A 1 611 ? 11.107 4.482 10.876 1.00 94.31 611 LEU A C 1
ATOM 4699 O O . LEU A 1 611 ? 11.185 5.420 10.098 1.00 94.31 611 LEU A O 1
ATOM 4703 N N . ASP A 1 612 ? 12.066 4.234 11.770 1.00 91.94 612 ASP A N 1
ATOM 4704 C CA . ASP A 1 612 ? 13.298 5.024 11.885 1.00 91.94 612 ASP A CA 1
ATOM 4705 C C . ASP A 1 612 ? 14.130 4.943 10.594 1.00 91.94 612 ASP A C 1
ATOM 4707 O O . ASP A 1 612 ? 14.769 5.921 10.206 1.00 91.94 612 ASP A O 1
ATOM 4711 N N . ALA A 1 613 ? 14.141 3.789 9.916 1.00 89.50 613 ALA A N 1
ATOM 4712 C CA . ALA A 1 613 ? 14.806 3.653 8.624 1.00 89.50 613 ALA A CA 1
ATOM 4713 C C . ALA A 1 613 ? 14.091 4.462 7.538 1.00 89.50 613 ALA A C 1
ATOM 4715 O O . ALA A 1 613 ? 14.755 5.187 6.804 1.00 89.50 613 ALA A O 1
ATOM 4716 N N . TYR A 1 614 ? 12.756 4.416 7.483 1.00 89.88 614 TYR A N 1
ATOM 4717 C CA . TYR A 1 614 ? 11.989 5.283 6.587 1.00 89.88 614 TYR A CA 1
ATOM 4718 C C . TYR A 1 614 ? 12.107 6.768 6.947 1.00 89.88 614 TYR A C 1
ATOM 4720 O O . TYR A 1 614 ? 12.198 7.574 6.039 1.00 89.88 614 TYR A O 1
ATOM 4728 N N . GLN A 1 615 ? 12.207 7.147 8.223 1.00 90.31 615 GLN A N 1
ATOM 4729 C CA . GLN A 1 615 ? 12.386 8.540 8.667 1.00 90.31 615 GLN A CA 1
ATOM 4730 C C . GLN A 1 615 ? 13.726 9.139 8.202 1.00 90.31 615 GLN A C 1
ATOM 4732 O O . GLN A 1 615 ? 13.871 10.358 8.085 1.00 90.31 615 GLN A O 1
ATOM 4737 N N . ARG A 1 616 ? 14.733 8.291 7.941 1.00 87.00 616 ARG A N 1
ATOM 4738 C CA . ARG A 1 616 ? 15.980 8.710 7.278 1.00 87.00 616 ARG A CA 1
ATOM 4739 C C . ARG A 1 616 ? 15.760 8.981 5.789 1.00 87.00 616 ARG A C 1
ATOM 4741 O O . ARG A 1 616 ? 16.489 9.788 5.219 1.00 87.00 616 ARG A O 1
ATOM 4748 N N . LEU A 1 617 ? 14.783 8.309 5.182 1.00 85.50 617 LEU A N 1
ATOM 4749 C CA . LEU A 1 617 ? 14.480 8.390 3.758 1.00 85.50 617 LEU A CA 1
ATOM 4750 C C . LEU A 1 617 ? 13.438 9.472 3.418 1.00 85.50 617 LEU A C 1
ATOM 4752 O O . LEU A 1 617 ? 13.518 10.140 2.398 1.00 85.50 617 LEU A O 1
ATOM 4756 N N . GLU A 1 618 ? 12.440 9.668 4.262 1.00 87.06 618 GLU A N 1
ATOM 4757 C CA . GLU A 1 618 ? 11.337 10.601 4.040 1.00 87.06 618 GLU A CA 1
ATOM 4758 C C . GLU A 1 618 ? 10.918 11.226 5.373 1.00 87.06 618 GLU A C 1
ATOM 4760 O O . GLU A 1 618 ? 11.313 10.770 6.448 1.00 87.06 618 GLU A O 1
ATOM 4765 N N . ASP A 1 619 ? 10.140 12.307 5.330 1.00 89.19 619 ASP A N 1
ATOM 4766 C CA . ASP A 1 619 ? 9.532 12.835 6.547 1.00 89.19 619 ASP A CA 1
ATOM 4767 C C . ASP A 1 619 ? 8.243 12.110 6.883 1.00 89.19 619 ASP A C 1
ATOM 4769 O O . ASP A 1 619 ? 7.298 12.143 6.105 1.00 89.19 619 ASP A O 1
ATOM 4773 N N . LEU A 1 620 ? 8.213 11.448 8.039 1.00 92.81 620 LEU A N 1
ATOM 4774 C CA . LEU A 1 620 ? 7.019 10.762 8.512 1.00 92.81 620 LEU A CA 1
ATOM 4775 C C . LEU A 1 620 ? 6.232 11.590 9.535 1.00 92.81 620 LEU A C 1
ATOM 4777 O O . LEU A 1 620 ? 5.127 11.178 9.868 1.00 92.81 620 LEU A O 1
ATOM 4781 N N . ASP A 1 621 ? 6.784 12.706 10.042 1.00 94.06 621 ASP A N 1
ATOM 4782 C CA . ASP A 1 621 ? 6.164 13.565 11.068 1.00 94.06 621 ASP A CA 1
ATOM 4783 C C . ASP A 1 621 ? 5.429 12.766 12.172 1.00 94.06 621 ASP A C 1
ATOM 4785 O O . ASP A 1 621 ? 4.201 12.796 12.311 1.00 94.06 621 ASP A O 1
ATOM 4789 N N . MET A 1 622 ? 6.181 11.963 12.933 1.00 95.75 622 MET A N 1
ATOM 4790 C CA . MET A 1 622 ? 5.598 11.020 13.891 1.00 95.75 622 MET A CA 1
ATOM 4791 C C . MET A 1 622 ? 6.329 10.957 15.234 1.00 95.75 622 MET A C 1
ATOM 4793 O O . MET A 1 622 ? 7.535 11.188 15.336 1.00 95.75 622 MET A O 1
ATOM 4797 N N . GLN A 1 623 ? 5.574 10.592 16.270 1.00 96.38 623 GLN A N 1
ATOM 4798 C CA . GLN A 1 623 ? 6.065 10.168 17.577 1.00 96.38 623 GLN A CA 1
ATOM 4799 C C . GLN A 1 623 ? 5.733 8.692 17.777 1.00 96.38 623 GLN A C 1
ATOM 4801 O O . GLN A 1 623 ? 4.579 8.286 17.660 1.00 96.38 623 GLN A O 1
ATOM 4806 N N . PHE A 1 624 ? 6.742 7.892 18.115 1.00 97.62 624 PHE A N 1
ATOM 4807 C CA . PHE A 1 624 ? 6.566 6.461 18.338 1.00 97.62 624 PHE A CA 1
ATOM 4808 C C . PHE A 1 624 ? 6.386 6.140 19.824 1.00 97.62 624 PHE A C 1
ATOM 4810 O O . PHE A 1 624 ? 7.205 6.544 20.653 1.00 97.62 624 PHE A O 1
ATOM 4817 N N . LEU A 1 625 ? 5.368 5.345 20.146 1.00 97.06 625 LEU A N 1
ATOM 4818 C CA . LEU A 1 625 ? 5.115 4.799 21.474 1.00 97.06 625 LEU A CA 1
ATOM 4819 C C . LEU A 1 625 ? 5.043 3.269 21.403 1.00 97.06 625 LEU A C 1
ATOM 4821 O O . LEU A 1 625 ? 4.295 2.708 20.610 1.00 97.06 625 LEU A O 1
ATOM 4825 N N . ASP A 1 626 ? 5.805 2.580 22.248 1.00 97.19 626 ASP A N 1
ATOM 4826 C CA . ASP A 1 626 ? 5.731 1.117 22.321 1.00 97.19 626 ASP A CA 1
ATOM 4827 C C . ASP A 1 626 ? 4.422 0.680 22.999 1.00 97.19 626 ASP A C 1
ATOM 4829 O O . ASP A 1 626 ? 4.072 1.242 24.046 1.00 97.19 626 ASP A O 1
ATOM 4833 N N . CYS A 1 627 ? 3.736 -0.316 22.426 1.00 97.00 627 CYS A N 1
ATOM 4834 C CA . CYS A 1 627 ? 2.516 -0.931 22.958 1.00 97.00 627 CYS A CA 1
ATOM 4835 C C . CYS A 1 627 ? 2.618 -1.267 24.453 1.00 97.00 627 CYS A C 1
ATOM 4837 O O . CYS A 1 627 ? 1.645 -1.046 25.175 1.00 97.00 627 CYS A O 1
ATOM 4839 N N . GLU A 1 628 ? 3.787 -1.701 24.947 1.00 95.06 628 GLU A N 1
ATOM 4840 C CA . GLU A 1 628 ? 4.002 -2.008 26.375 1.00 95.06 628 GLU A CA 1
ATOM 4841 C C . GLU A 1 628 ? 3.713 -0.807 27.307 1.00 95.06 628 GLU A C 1
ATOM 4843 O O . GLU A 1 628 ? 3.292 -0.979 28.453 1.00 95.06 628 GLU A O 1
ATOM 4848 N N . ASN A 1 629 ? 3.878 0.434 26.827 1.00 95.19 629 ASN A N 1
ATOM 4849 C CA . ASN A 1 629 ? 3.566 1.646 27.604 1.00 95.19 629 ASN A CA 1
ATOM 4850 C C . ASN A 1 629 ? 2.063 1.950 27.667 1.00 95.19 629 ASN A C 1
ATOM 4852 O O . ASN A 1 629 ? 1.646 2.796 28.454 1.00 95.19 629 ASN A O 1
ATOM 4856 N N . THR A 1 630 ? 1.265 1.279 26.839 1.00 96.12 630 THR A N 1
ATOM 4857 C CA . THR A 1 630 ? -0.200 1.396 26.793 1.00 96.12 630 THR A CA 1
ATOM 4858 C C . THR A 1 630 ? -0.899 0.157 27.348 1.00 96.12 630 THR A C 1
ATOM 4860 O O . THR A 1 630 ? -2.110 0.029 27.217 1.00 96.12 630 THR A O 1
ATOM 4863 N N . GLU A 1 631 ? -0.166 -0.767 27.972 1.00 96.06 631 GLU A N 1
ATOM 4864 C CA . GLU A 1 631 ? -0.775 -1.816 28.792 1.00 96.06 631 GLU A CA 1
ATOM 4865 C C . GLU A 1 631 ? -1.463 -1.198 30.021 1.00 96.06 631 GLU A C 1
ATOM 4867 O O . GLU A 1 631 ? -1.028 -0.167 30.540 1.00 96.06 631 GLU A O 1
ATOM 4872 N N . GLU A 1 632 ? -2.514 -1.851 30.521 1.00 93.19 632 GLU A N 1
ATOM 4873 C CA . GLU A 1 632 ? -3.317 -1.365 31.655 1.00 93.19 632 GLU A CA 1
ATOM 4874 C C . GLU A 1 632 ? -2.441 -1.020 32.872 1.00 93.19 632 GLU A C 1
ATOM 4876 O O . GLU A 1 632 ? -2.484 0.099 33.378 1.00 93.19 632 GLU A O 1
ATOM 4881 N N . THR A 1 633 ? -1.531 -1.923 33.248 1.00 90.81 633 THR A N 1
ATOM 4882 C CA . THR A 1 633 ? -0.598 -1.718 34.372 1.00 90.81 633 THR A CA 1
ATOM 4883 C C . THR A 1 633 ? 0.355 -0.529 34.178 1.00 90.81 633 THR A C 1
ATOM 4885 O O . THR A 1 633 ? 0.697 0.163 35.140 1.00 90.81 633 THR A O 1
ATOM 4888 N N . SER A 1 634 ? 0.780 -0.259 32.940 1.00 90.31 634 SER A N 1
ATOM 4889 C CA . SER A 1 634 ? 1.650 0.874 32.607 1.00 90.31 634 SER A CA 1
ATOM 4890 C C . SER A 1 634 ? 0.897 2.201 32.710 1.00 90.31 634 SER A C 1
ATOM 4892 O O . SER A 1 634 ? 1.426 3.175 33.252 1.00 90.31 634 SER A O 1
ATOM 4894 N N . LEU A 1 635 ? -0.353 2.236 32.241 1.00 89.44 635 LEU A N 1
ATOM 4895 C CA . LEU A 1 635 ? -1.213 3.416 32.316 1.00 89.44 635 LEU A CA 1
ATOM 4896 C C . LEU A 1 635 ? -1.629 3.735 33.760 1.00 89.44 635 LEU A C 1
ATOM 4898 O O . LEU A 1 635 ? -1.638 4.903 34.149 1.00 89.44 635 LEU A O 1
ATOM 4902 N N . GLU A 1 636 ? -1.913 2.721 34.578 1.00 89.31 636 GLU A N 1
ATOM 4903 C CA . GLU A 1 636 ? -2.189 2.884 36.013 1.00 89.31 636 GLU A CA 1
ATOM 4904 C C . GLU A 1 636 ? -0.995 3.491 36.761 1.00 89.31 636 GLU A C 1
ATOM 4906 O O . GLU A 1 636 ? -1.154 4.446 37.531 1.00 89.31 636 GLU A O 1
ATOM 4911 N N . ALA A 1 637 ? 0.216 2.989 36.495 1.00 86.38 637 ALA A N 1
ATOM 4912 C CA . ALA A 1 637 ? 1.443 3.532 37.070 1.00 86.38 637 ALA A CA 1
ATOM 4913 C C . ALA A 1 637 ? 1.691 4.986 36.630 1.00 86.38 637 ALA A C 1
ATOM 4915 O O . ALA A 1 637 ? 2.116 5.815 37.435 1.00 86.38 637 ALA A O 1
ATOM 4916 N N . PHE A 1 638 ? 1.402 5.313 35.367 1.00 86.75 638 PHE A N 1
ATOM 4917 C CA . PHE A 1 638 ? 1.525 6.671 34.842 1.00 86.75 638 PHE A CA 1
ATOM 4918 C C . PHE A 1 638 ? 0.542 7.648 35.508 1.00 86.75 638 PHE A C 1
ATOM 4920 O O . PHE A 1 638 ? 0.970 8.696 35.989 1.00 86.75 638 PHE A O 1
ATOM 4927 N N . ASN A 1 639 ? -0.744 7.293 3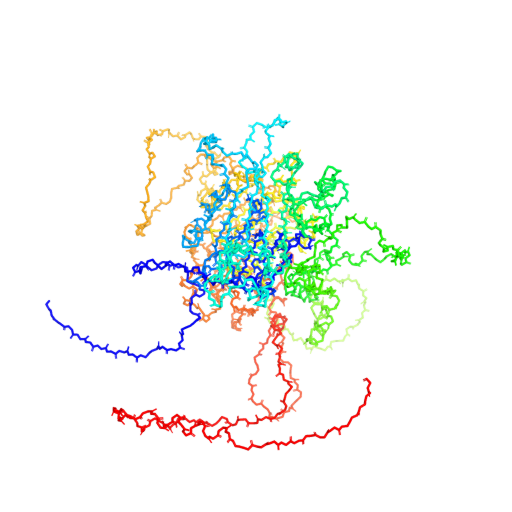5.601 1.00 84.81 639 ASN A N 1
ATOM 4928 C CA . ASN A 1 639 ? -1.760 8.150 36.221 1.00 84.81 639 ASN A CA 1
ATOM 4929 C C . ASN A 1 639 ? -1.499 8.365 37.722 1.00 84.81 639 ASN A C 1
ATOM 4931 O O . ASN A 1 639 ? -1.627 9.483 38.212 1.00 84.81 639 ASN A O 1
ATOM 4935 N N . SER A 1 640 ? -1.034 7.332 38.433 1.00 79.12 640 SER A N 1
ATOM 4936 C CA . SER A 1 640 ? -0.688 7.433 39.861 1.00 79.12 640 SER A CA 1
ATOM 4937 C C . SER A 1 640 ? 0.439 8.440 40.141 1.00 79.12 640 SER A C 1
ATOM 4939 O O . SER A 1 640 ? 0.480 9.045 41.210 1.00 79.12 640 SER A O 1
ATOM 4941 N N . ASN A 1 641 ? 1.349 8.636 39.181 1.00 67.69 641 ASN A N 1
ATOM 4942 C CA . ASN A 1 641 ? 2.451 9.594 39.290 1.00 67.69 641 ASN A CA 1
ATOM 4943 C C . ASN A 1 641 ? 2.046 11.036 38.928 1.00 67.69 641 ASN A C 1
ATOM 4945 O O . ASN A 1 641 ? 2.753 11.964 39.312 1.00 67.69 641 ASN A O 1
ATOM 4949 N N . GLU A 1 642 ? 0.941 11.253 38.202 1.00 61.78 642 GLU A N 1
ATOM 4950 C CA . GLU A 1 642 ? 0.412 12.608 37.960 1.00 61.78 642 GLU A CA 1
ATOM 4951 C C . GLU A 1 642 ? -0.326 13.161 39.189 1.00 61.78 642 GLU A C 1
ATOM 4953 O O . GLU A 1 642 ? -0.238 14.358 39.462 1.00 61.78 642 GLU A O 1
ATOM 4958 N N . ASP A 1 643 ? -0.973 12.290 39.970 1.00 51.88 643 ASP A N 1
ATOM 4959 C CA . ASP A 1 643 ? -1.732 12.671 41.170 1.00 51.88 643 ASP A CA 1
ATOM 4960 C C . ASP A 1 643 ? -0.865 12.773 42.450 1.00 51.88 643 ASP A C 1
ATOM 4962 O O . ASP A 1 643 ? -1.346 13.205 43.501 1.00 51.88 643 ASP A O 1
ATOM 4966 N N . GLY A 1 644 ? 0.430 12.422 42.386 1.00 40.88 644 GLY A N 1
ATOM 4967 C CA . GLY A 1 644 ? 1.342 12.389 43.535 1.00 40.88 644 GLY A CA 1
ATOM 4968 C C . GLY A 1 644 ? 2.738 12.948 43.244 1.00 40.88 644 GLY A C 1
ATOM 4969 O O . GLY A 1 644 ? 3.521 12.366 42.502 1.00 40.88 644 GLY A O 1
ATOM 4970 N N . ASN A 1 645 ? 3.092 14.048 43.913 1.00 36.91 645 ASN A N 1
ATOM 4971 C CA . ASN A 1 645 ? 4.394 14.726 43.859 1.00 36.91 645 ASN A CA 1
ATOM 4972 C C . ASN A 1 645 ? 5.523 13.882 44.509 1.00 36.91 645 ASN A C 1
ATOM 4974 O O . ASN A 1 645 ? 6.035 14.235 45.573 1.00 36.91 645 ASN A O 1
ATOM 4978 N N . THR A 1 646 ? 5.916 12.754 43.908 1.00 34.69 646 THR A N 1
ATOM 4979 C CA . THR A 1 646 ? 6.968 11.879 44.460 1.00 34.69 646 THR A CA 1
ATOM 4980 C C . THR A 1 646 ? 8.156 11.770 43.507 1.00 34.69 646 THR A C 1
ATOM 4982 O O . THR A 1 646 ? 8.084 11.166 42.441 1.00 34.69 646 THR A O 1
ATOM 4985 N N . ILE A 1 647 ? 9.270 12.377 43.916 1.00 36.22 647 ILE A N 1
ATOM 4986 C CA . ILE A 1 647 ? 10.582 12.314 43.264 1.00 36.22 647 ILE A CA 1
ATOM 4987 C C . ILE A 1 647 ? 11.114 10.873 43.363 1.00 36.22 647 ILE A C 1
ATOM 4989 O O . ILE A 1 647 ? 11.207 10.327 44.463 1.00 36.22 647 ILE A O 1
ATOM 4993 N N . LEU A 1 648 ? 11.480 10.259 42.233 1.00 34.34 648 LEU A N 1
ATOM 4994 C CA . LEU A 1 648 ? 12.172 8.964 42.211 1.00 34.34 648 LEU A CA 1
ATOM 4995 C C . LEU A 1 648 ? 13.656 9.133 42.609 1.00 34.34 648 LEU A C 1
ATOM 4997 O O . LEU A 1 648 ? 14.271 10.124 42.210 1.00 34.34 648 LEU A O 1
ATOM 5001 N N . PRO A 1 649 ? 14.265 8.184 43.351 1.00 30.67 649 PRO A N 1
ATOM 5002 C CA . PRO A 1 649 ? 15.681 8.248 43.695 1.00 30.67 649 PRO A CA 1
ATOM 5003 C C . PRO A 1 649 ? 16.561 7.905 42.485 1.00 30.67 649 PRO A C 1
ATOM 5005 O O . PRO A 1 649 ? 16.339 6.901 41.806 1.00 30.67 649 PRO A O 1
ATOM 5008 N N . GLU A 1 650 ? 17.592 8.717 42.245 1.00 27.80 650 GLU A N 1
ATOM 5009 C CA . GLU A 1 650 ? 18.657 8.439 41.278 1.00 27.80 650 GLU A CA 1
ATOM 5010 C C . GLU A 1 650 ? 19.388 7.130 41.619 1.00 27.80 650 GLU A C 1
ATOM 5012 O O . GLU A 1 650 ? 19.844 6.931 42.747 1.00 27.80 650 GLU A O 1
ATOM 5017 N N . CYS A 1 651 ? 19.576 6.257 40.625 1.00 25.91 651 CYS A N 1
ATOM 5018 C CA . CYS A 1 651 ? 20.553 5.174 40.706 1.00 25.91 651 CYS A CA 1
ATOM 5019 C C . CYS A 1 651 ? 21.473 5.197 39.478 1.00 25.91 651 CYS A C 1
ATOM 5021 O O . CYS A 1 651 ? 21.049 5.454 38.353 1.00 25.91 651 CYS A O 1
ATOM 5023 N N . GLN A 1 652 ? 22.761 5.007 39.748 1.00 26.66 652 GLN A N 1
ATOM 5024 C CA . GLN A 1 652 ? 23.902 5.447 38.951 1.00 26.66 652 GLN A CA 1
ATOM 5025 C C . GLN A 1 652 ? 24.064 4.701 37.615 1.00 26.66 652 GLN A C 1
ATOM 5027 O O . GLN A 1 652 ? 23.903 3.483 37.534 1.00 26.66 652 GLN A O 1
ATOM 5032 N N . ARG A 1 653 ? 24.457 5.457 36.578 1.00 29.12 653 ARG A N 1
ATOM 5033 C CA . ARG A 1 653 ? 24.913 4.959 35.271 1.00 29.12 653 ARG A CA 1
ATOM 5034 C C . ARG A 1 653 ? 26.127 4.043 35.426 1.00 29.12 653 ARG A C 1
ATOM 5036 O O . ARG A 1 653 ? 27.161 4.470 35.932 1.00 29.12 653 ARG A O 1
ATOM 5043 N N . GLY A 1 654 ? 26.018 2.836 34.882 1.00 25.14 654 GLY A N 1
ATOM 5044 C CA . GLY A 1 654 ? 27.154 2.032 34.447 1.00 25.14 654 GLY A CA 1
ATOM 5045 C C . GLY A 1 654 ? 27.021 1.770 32.951 1.00 25.14 654 GLY A C 1
ATOM 5046 O O . GLY A 1 654 ? 26.185 0.967 32.544 1.00 25.14 654 GLY A O 1
ATOM 5047 N N . ASP A 1 655 ? 27.813 2.473 32.145 1.00 28.75 655 ASP A N 1
ATOM 5048 C CA . ASP A 1 655 ? 27.917 2.254 30.703 1.00 28.75 655 ASP A CA 1
ATOM 5049 C C . ASP A 1 655 ? 28.594 0.906 30.414 1.00 28.75 655 ASP A C 1
ATOM 5051 O O . ASP A 1 655 ? 29.722 0.659 30.842 1.00 28.75 655 ASP A O 1
ATOM 5055 N N . SER A 1 656 ? 27.942 0.051 29.622 1.00 24.61 656 SER A N 1
ATOM 5056 C CA . SER A 1 656 ? 28.653 -0.872 28.732 1.00 24.61 656 SER A CA 1
ATOM 5057 C C . SER A 1 656 ? 27.758 -1.305 27.570 1.00 24.61 656 SER A C 1
ATOM 5059 O O . SER A 1 656 ? 26.888 -2.167 27.691 1.00 24.61 656 SER A O 1
ATOM 5061 N N . MET A 1 657 ? 27.985 -0.661 26.426 1.00 28.98 657 MET A N 1
ATOM 5062 C CA . MET A 1 657 ? 27.538 -1.080 25.102 1.00 28.98 657 MET A CA 1
ATOM 5063 C C . MET A 1 657 ? 28.316 -2.339 24.695 1.00 28.98 657 MET A C 1
ATOM 5065 O O . MET A 1 657 ? 29.521 -2.262 24.472 1.00 28.98 657 MET A O 1
ATOM 5069 N N . MET A 1 658 ? 27.634 -3.474 24.540 1.00 23.88 658 MET A N 1
ATOM 5070 C CA . MET A 1 658 ? 28.135 -4.612 23.764 1.00 23.88 658 MET A CA 1
ATOM 5071 C C . MET A 1 658 ? 26.980 -5.229 22.973 1.00 23.88 658 MET A C 1
ATOM 5073 O O . MET A 1 658 ? 26.133 -5.939 23.512 1.00 23.88 658 MET A O 1
ATOM 5077 N N . PHE A 1 659 ? 26.957 -4.939 21.672 1.00 31.77 659 PHE A N 1
ATOM 5078 C CA . PHE A 1 659 ? 26.184 -5.682 20.687 1.00 31.77 659 PHE A CA 1
ATOM 5079 C C . PHE A 1 659 ? 26.820 -7.063 20.513 1.00 31.77 659 PHE A C 1
ATOM 5081 O O . PHE A 1 659 ? 27.917 -7.176 19.970 1.00 31.77 659 PHE A O 1
ATOM 5088 N N . ALA A 1 660 ? 26.126 -8.118 20.929 1.00 25.00 660 ALA A N 1
ATOM 5089 C CA . ALA A 1 660 ? 26.450 -9.473 20.510 1.00 25.00 660 ALA A CA 1
ATOM 5090 C C . ALA A 1 660 ? 25.173 -10.299 20.348 1.00 25.00 660 ALA A C 1
ATOM 5092 O O . ALA A 1 660 ? 24.329 -10.373 21.240 1.00 25.00 660 ALA A O 1
ATOM 5093 N N . ARG A 1 661 ? 25.065 -10.889 19.154 1.00 31.59 661 ARG A N 1
ATOM 5094 C CA . ARG A 1 661 ? 24.150 -11.963 18.769 1.00 31.59 661 ARG A CA 1
ATOM 5095 C C . ARG A 1 661 ? 24.126 -13.045 19.848 1.00 31.59 661 ARG A C 1
ATOM 5097 O O . ARG A 1 661 ? 25.192 -13.516 20.214 1.00 31.59 661 ARG A O 1
ATOM 5104 N N . ASP A 1 662 ? 22.933 -13.455 20.271 1.00 25.03 662 ASP A N 1
ATOM 5105 C CA . ASP A 1 662 ? 22.584 -14.871 20.412 1.00 25.03 662 ASP A CA 1
ATOM 5106 C C . ASP A 1 662 ? 21.081 -15.046 20.657 1.00 25.03 662 ASP A C 1
ATOM 5108 O O . ASP A 1 662 ? 20.475 -14.465 21.559 1.00 25.03 662 ASP A O 1
ATOM 5112 N N . CYS A 1 663 ? 20.481 -15.851 19.784 1.00 30.34 663 CYS A N 1
ATOM 5113 C CA . CYS A 1 663 ? 19.099 -16.294 19.829 1.00 30.34 663 CYS A CA 1
ATOM 5114 C C . CYS A 1 663 ? 19.004 -17.570 20.690 1.00 30.34 663 CYS A C 1
ATOM 5116 O O . CYS A 1 663 ? 19.950 -18.351 20.737 1.00 30.34 663 CYS A O 1
ATOM 5118 N N . MET A 1 664 ? 17.829 -17.799 21.287 1.00 29.45 664 MET A N 1
ATOM 5119 C CA . MET A 1 664 ? 17.427 -18.916 22.166 1.00 29.45 664 MET A CA 1
ATOM 5120 C C . MET A 1 664 ? 17.829 -18.828 23.645 1.00 29.45 664 MET A C 1
ATOM 5122 O O . MET A 1 664 ? 18.901 -19.272 24.047 1.00 29.45 664 MET A O 1
ATOM 5126 N N . ARG A 1 665 ? 16.862 -18.444 24.495 1.00 25.03 665 ARG A N 1
ATOM 5127 C CA . ARG A 1 665 ? 16.707 -19.019 25.843 1.00 25.03 665 ARG A CA 1
ATOM 5128 C C . ARG A 1 665 ? 15.235 -19.241 26.185 1.00 25.03 665 ARG A C 1
ATOM 5130 O O . ARG A 1 665 ? 14.371 -18.438 25.858 1.00 25.03 665 ARG A O 1
ATOM 5137 N N . SER A 1 666 ? 15.002 -20.381 26.823 1.00 25.41 666 SER A N 1
ATOM 5138 C CA . SER A 1 666 ? 13.721 -20.974 27.190 1.00 25.41 666 SER A CA 1
ATOM 5139 C C . SER A 1 666 ? 12.872 -20.126 28.138 1.00 25.41 666 SER A C 1
ATOM 5141 O O . SER A 1 666 ? 13.383 -19.491 29.061 1.00 25.41 666 SER A O 1
ATOM 5143 N N . CYS A 1 667 ? 11.558 -20.258 27.950 1.00 35.88 667 CYS A N 1
ATOM 5144 C CA . CYS A 1 667 ? 10.470 -19.751 28.774 1.00 35.88 667 CYS A CA 1
ATOM 5145 C C . CYS A 1 667 ? 10.742 -19.863 30.285 1.00 35.88 667 CYS A C 1
ATOM 5147 O O . CYS A 1 667 ? 10.794 -20.950 30.857 1.00 35.88 667 CYS A O 1
ATOM 5149 N N . SER A 1 668 ? 10.868 -18.716 30.946 1.00 26.56 668 SER A N 1
ATOM 5150 C CA . SER A 1 668 ? 10.603 -18.566 32.377 1.00 26.56 668 SER A CA 1
ATOM 5151 C C . SER A 1 668 ? 9.943 -17.208 32.572 1.00 26.56 668 SER A C 1
ATOM 5153 O O . SER A 1 668 ? 10.475 -16.192 32.127 1.00 26.56 668 SER A O 1
ATOM 5155 N N . LYS A 1 669 ? 8.757 -17.220 33.191 1.00 37.06 669 LYS A N 1
ATOM 5156 C CA . LYS A 1 669 ? 7.944 -16.051 33.547 1.00 37.06 669 LYS A CA 1
ATOM 5157 C C . LYS A 1 669 ? 8.817 -14.999 34.245 1.00 37.06 669 LYS A C 1
ATOM 5159 O O . LYS A 1 669 ? 9.049 -15.089 35.447 1.00 37.06 669 LYS A O 1
ATOM 5164 N N . LYS A 1 670 ? 9.324 -14.016 33.499 1.00 30.94 670 LYS A N 1
ATOM 5165 C CA . LYS A 1 670 ? 9.932 -12.816 34.077 1.00 30.94 670 LYS A CA 1
ATOM 5166 C C . LYS A 1 670 ? 8.804 -11.840 34.372 1.00 30.94 670 LYS A C 1
ATOM 5168 O O . LYS A 1 670 ? 8.096 -11.429 33.459 1.00 30.94 670 LYS A O 1
ATOM 5173 N N . GLN A 1 671 ? 8.644 -11.507 35.650 1.00 30.17 671 GLN A N 1
ATOM 5174 C CA . GLN A 1 671 ? 7.810 -10.399 36.112 1.00 30.17 671 GLN A CA 1
ATOM 5175 C C . GLN A 1 671 ? 8.162 -9.142 35.302 1.00 30.17 671 GLN A C 1
ATOM 5177 O O . GLN A 1 671 ? 9.307 -8.681 35.334 1.00 30.17 671 GLN A O 1
ATOM 5182 N N . ARG A 1 672 ? 7.197 -8.648 34.518 1.00 37.94 672 ARG A N 1
ATOM 5183 C CA . ARG A 1 672 ? 7.331 -7.444 33.693 1.00 37.94 672 ARG A CA 1
ATOM 5184 C C . ARG A 1 672 ? 7.222 -6.222 34.608 1.00 37.94 672 ARG A C 1
ATOM 5186 O O . ARG A 1 672 ? 6.326 -6.139 35.440 1.00 37.94 672 ARG A O 1
ATOM 5193 N N . SER A 1 673 ? 8.211 -5.339 34.532 1.00 41.16 673 SER A N 1
ATOM 5194 C CA . SER A 1 673 ? 8.352 -4.152 35.387 1.00 41.16 673 SER A CA 1
ATOM 5195 C C . SER A 1 673 ? 7.583 -2.956 34.812 1.00 41.16 673 SER A C 1
ATOM 5197 O O . SER A 1 673 ? 7.690 -2.759 33.601 1.00 41.16 673 SER A O 1
ATOM 5199 N N . PRO A 1 674 ? 6.935 -2.116 35.638 1.00 43.75 674 PRO A N 1
ATOM 5200 C CA . PRO A 1 674 ? 6.166 -0.968 35.165 1.00 43.75 674 PRO A CA 1
ATOM 5201 C C . PRO A 1 674 ? 7.084 0.142 34.623 1.00 43.75 674 PRO A C 1
ATOM 5203 O O . PRO A 1 674 ? 8.179 0.350 35.146 1.00 43.75 674 PRO A O 1
ATOM 5206 N N . VAL A 1 675 ? 6.639 0.784 33.534 1.00 50.69 675 VAL A N 1
ATOM 5207 C CA . VAL A 1 675 ? 7.191 1.956 32.813 1.00 50.69 675 VAL A CA 1
ATOM 5208 C C . VAL A 1 675 ? 8.662 2.284 33.118 1.00 50.69 675 VAL A C 1
ATOM 5210 O O . VAL A 1 675 ? 8.987 3.072 34.003 1.00 50.69 675 VAL A O 1
ATOM 5213 N N . LYS A 1 676 ? 9.579 1.713 32.330 1.00 52.69 676 LYS A N 1
ATOM 5214 C CA . LYS A 1 676 ? 11.030 1.951 32.466 1.00 52.69 676 LYS A CA 1
ATOM 5215 C C . LYS A 1 676 ? 11.566 3.169 31.703 1.00 52.69 676 LYS A C 1
ATOM 5217 O O . LYS A 1 676 ? 12.726 3.520 31.897 1.00 52.69 676 LYS A O 1
ATOM 5222 N N . ASN A 1 677 ? 10.771 3.814 30.845 1.00 63.31 677 ASN A N 1
ATOM 5223 C CA . ASN A 1 677 ? 11.277 4.832 29.920 1.00 63.31 677 ASN A CA 1
ATOM 5224 C C . ASN A 1 677 ? 10.746 6.234 30.231 1.00 63.31 677 ASN A C 1
ATOM 5226 O O . ASN A 1 677 ? 9.653 6.603 29.811 1.00 63.31 677 ASN A O 1
ATOM 5230 N N . ALA A 1 678 ? 11.582 7.067 30.860 1.00 73.50 678 ALA A N 1
ATOM 5231 C CA . ALA A 1 678 ? 11.328 8.504 31.028 1.00 73.50 678 ALA A CA 1
ATOM 5232 C C . ALA A 1 678 ? 11.013 9.220 29.694 1.00 73.50 678 ALA A C 1
ATOM 5234 O O . ALA A 1 678 ? 10.284 10.207 29.676 1.00 73.50 678 ALA A O 1
ATOM 5235 N N . ALA A 1 679 ? 11.509 8.687 28.571 1.00 82.75 679 ALA A N 1
ATOM 5236 C CA . ALA A 1 679 ? 11.236 9.191 27.226 1.00 82.75 679 ALA A CA 1
ATOM 5237 C C . ALA A 1 679 ? 9.776 9.001 26.760 1.00 82.75 679 ALA A C 1
ATOM 5239 O O . ALA A 1 679 ? 9.329 9.736 25.886 1.00 82.75 679 ALA A O 1
ATOM 5240 N N . ALA A 1 680 ? 9.022 8.053 27.333 1.00 88.75 680 ALA A N 1
ATOM 5241 C CA . ALA A 1 680 ? 7.631 7.791 26.948 1.00 88.75 680 ALA A CA 1
ATOM 5242 C C . ALA A 1 680 ? 6.632 8.750 27.620 1.00 88.75 680 ALA A C 1
ATOM 5244 O O . ALA A 1 680 ? 5.555 8.993 27.085 1.00 88.75 680 ALA A O 1
ATOM 5245 N N . VAL A 1 681 ? 6.991 9.331 28.771 1.00 89.62 681 VAL A N 1
ATOM 5246 C CA . VAL A 1 681 ? 6.108 10.184 29.589 1.00 89.62 681 VAL A CA 1
ATOM 5247 C C . VAL A 1 681 ? 5.534 11.386 28.819 1.00 89.62 681 VAL A C 1
ATOM 5249 O O . VAL A 1 681 ? 4.323 11.595 28.897 1.00 89.62 681 VAL A O 1
ATOM 5252 N N . PRO A 1 682 ? 6.319 12.171 28.051 1.00 92.88 682 PRO A N 1
ATOM 5253 C CA . PRO A 1 682 ? 5.764 13.273 27.262 1.00 92.88 682 PRO A CA 1
ATOM 5254 C C . PRO A 1 682 ? 4.778 12.795 26.189 1.00 92.88 682 PRO A C 1
ATOM 5256 O O . PRO A 1 682 ? 3.730 13.406 26.007 1.00 92.88 682 PRO A O 1
ATOM 5259 N N . ILE A 1 683 ? 5.083 11.674 25.528 1.00 95.06 683 ILE A N 1
ATOM 5260 C CA . ILE A 1 683 ? 4.238 11.101 24.471 1.00 95.06 683 ILE A CA 1
ATOM 5261 C C . ILE A 1 683 ? 2.930 10.567 25.069 1.00 95.06 683 ILE A C 1
ATOM 5263 O O . ILE A 1 683 ? 1.871 10.766 24.487 1.00 95.06 683 ILE A O 1
ATOM 5267 N N . LEU A 1 684 ? 2.967 9.966 26.264 1.00 95.00 684 LEU A N 1
ATOM 5268 C CA . LEU A 1 684 ? 1.771 9.529 26.994 1.00 95.00 684 LEU A CA 1
ATOM 5269 C C . LEU A 1 684 ? 0.854 10.702 27.374 1.00 95.00 684 LEU A C 1
ATOM 5271 O O . LEU A 1 684 ? -0.365 10.583 27.262 1.00 95.00 684 LEU A O 1
ATOM 5275 N N . LYS A 1 685 ? 1.418 11.855 27.761 1.00 94.50 685 LYS A N 1
ATOM 5276 C CA . LYS A 1 685 ? 0.635 13.084 27.993 1.00 94.50 685 LYS A CA 1
ATOM 5277 C C . LYS A 1 685 ? -0.035 13.572 26.710 1.00 94.50 685 LYS A C 1
ATOM 5279 O O . LYS A 1 685 ? -1.226 13.885 26.727 1.00 94.50 685 LYS A O 1
ATOM 5284 N N . SER A 1 686 ? 0.705 13.588 25.600 1.00 95.62 686 SER A N 1
ATOM 5285 C CA . SER A 1 686 ? 0.153 13.911 24.280 1.00 95.62 686 SER A CA 1
ATOM 5286 C C . SER A 1 686 ? -0.945 12.927 23.875 1.00 95.62 686 SER A C 1
ATOM 5288 O O . SER A 1 686 ? -2.005 13.356 23.434 1.00 95.62 686 SER A O 1
ATOM 5290 N N . LEU A 1 687 ? -0.753 11.624 24.104 1.00 96.69 687 LEU A N 1
ATOM 5291 C CA . LEU A 1 687 ? -1.758 10.597 23.830 1.00 96.69 687 LEU A CA 1
ATOM 5292 C C . LEU A 1 687 ? -3.030 10.828 24.651 1.00 96.69 687 LEU A C 1
ATOM 5294 O O . LEU A 1 687 ? -4.117 10.813 24.090 1.00 96.69 687 LEU A O 1
ATOM 5298 N N . LYS A 1 688 ? -2.915 11.107 25.955 1.00 95.81 688 LYS A N 1
ATOM 5299 C CA . LYS A 1 688 ? -4.063 11.409 26.828 1.00 95.81 688 LYS A CA 1
ATOM 5300 C C . LYS A 1 688 ? -4.859 12.619 26.324 1.00 95.81 688 LYS A C 1
ATOM 5302 O O . LYS A 1 688 ? -6.085 12.564 26.293 1.00 95.81 688 LYS A O 1
ATOM 5307 N N . LYS A 1 689 ? -4.172 13.677 25.870 1.00 95.88 689 LYS A N 1
ATOM 5308 C CA . LYS A 1 689 ? -4.798 14.843 25.219 1.00 95.88 689 LYS A CA 1
ATOM 5309 C C . LYS A 1 689 ? -5.519 14.439 23.926 1.00 95.88 689 LYS A C 1
ATOM 5311 O O . LYS A 1 689 ? -6.691 14.760 23.766 1.00 95.88 689 LYS A O 1
ATOM 5316 N N . VAL A 1 690 ? -4.843 13.703 23.042 1.00 96.38 690 VAL A N 1
ATOM 5317 C CA . VAL A 1 690 ? -5.393 13.252 21.754 1.00 96.38 690 VAL A CA 1
ATOM 5318 C C . VAL A 1 690 ? -6.630 12.368 21.941 1.00 96.38 690 VAL A C 1
ATOM 5320 O O . VAL A 1 690 ? -7.626 12.557 21.246 1.00 96.38 690 VAL A O 1
ATOM 5323 N N . LEU A 1 691 ? -6.600 11.430 22.891 1.00 96.81 691 LEU A N 1
ATOM 5324 C CA . LEU A 1 691 ? -7.743 10.572 23.207 1.00 96.81 691 LEU A CA 1
ATOM 5325 C C . LEU A 1 691 ? -8.919 11.395 23.741 1.00 96.81 691 LEU A C 1
ATOM 5327 O O . LEU A 1 691 ? -10.036 11.222 23.261 1.00 96.81 691 LEU A O 1
ATOM 5331 N N . LEU A 1 692 ? -8.671 12.341 24.653 1.00 95.88 692 LEU A N 1
ATOM 5332 C CA . LEU A 1 692 ? -9.711 13.221 25.187 1.00 95.88 692 LEU A CA 1
ATOM 5333 C C . LEU A 1 692 ? -10.382 14.054 24.082 1.00 95.88 692 LEU A C 1
ATOM 5335 O O . LEU A 1 692 ? -11.609 14.125 24.030 1.00 95.88 692 LEU A O 1
ATOM 5339 N N . GLU A 1 693 ? -9.595 14.644 23.179 1.00 95.19 693 GLU A N 1
ATOM 5340 C CA . GLU A 1 693 ? -10.095 15.401 22.019 1.00 95.19 693 GLU A CA 1
ATOM 5341 C C . GLU A 1 693 ? -10.880 14.514 21.040 1.00 95.19 693 GLU A C 1
ATOM 5343 O O . GLU A 1 693 ? -11.890 14.947 20.482 1.00 95.19 693 GLU A O 1
ATOM 5348 N N . ALA A 1 694 ? -10.472 13.250 20.892 1.00 94.94 694 ALA A N 1
ATOM 5349 C CA . ALA A 1 694 ? -11.188 12.241 20.115 1.00 94.94 694 ALA A CA 1
ATOM 5350 C C . ALA A 1 694 ? -12.480 11.738 20.804 1.00 94.94 694 ALA A C 1
ATOM 5352 O O . ALA A 1 694 ? -13.262 11.001 20.202 1.00 94.94 694 ALA A O 1
ATOM 5353 N N . GLY A 1 695 ? -12.740 12.123 22.060 1.00 94.88 695 GLY A N 1
ATOM 5354 C CA . GLY A 1 695 ? -13.866 11.624 22.857 1.00 94.88 695 GLY A CA 1
ATOM 5355 C C . GLY A 1 695 ? -13.655 10.212 23.419 1.00 94.88 695 GLY A C 1
ATOM 5356 O O . GLY A 1 695 ? -14.625 9.523 23.745 1.00 94.88 695 GLY A O 1
ATOM 5357 N N . LEU A 1 696 ? -12.401 9.777 23.527 1.00 96.69 696 LEU A N 1
ATOM 5358 C CA . LEU A 1 696 ? -11.987 8.500 24.091 1.00 96.69 696 LEU A CA 1
ATOM 5359 C C . LEU A 1 696 ? -11.464 8.666 25.519 1.00 96.69 696 LEU A C 1
ATOM 5361 O O . LEU A 1 696 ? -10.732 9.597 25.838 1.00 96.69 696 LEU A O 1
ATOM 5365 N N . GLU A 1 697 ? -11.839 7.727 26.381 1.00 95.06 697 GLU A N 1
ATOM 5366 C CA . GLU A 1 697 ? -11.353 7.631 27.756 1.00 95.06 697 GLU A CA 1
ATOM 5367 C C . GLU A 1 697 ? -9.981 6.955 27.799 1.00 95.06 697 GLU A C 1
ATOM 5369 O O . GLU A 1 697 ? -9.084 7.408 28.505 1.00 95.06 697 GLU A O 1
ATOM 5374 N N . THR A 1 698 ? -9.815 5.858 27.053 1.00 95.50 698 THR A N 1
ATOM 5375 C CA . THR A 1 698 ? -8.574 5.080 27.071 1.00 95.50 698 THR A CA 1
ATOM 5376 C C . THR A 1 698 ? -8.363 4.264 25.795 1.00 95.50 698 THR A C 1
ATOM 5378 O O . THR A 1 698 ? -9.319 3.878 25.111 1.00 95.50 698 THR A O 1
ATOM 5381 N N . LEU A 1 699 ? -7.086 3.996 25.517 1.00 97.94 699 LEU A N 1
ATOM 5382 C CA . LEU A 1 699 ? -6.580 3.043 24.537 1.00 97.94 699 LEU A CA 1
ATOM 5383 C C . LEU A 1 699 ? -5.621 2.109 25.277 1.00 97.94 699 LEU A C 1
ATOM 5385 O O . LEU A 1 699 ? -4.594 2.565 25.778 1.00 97.94 699 LEU A O 1
ATOM 5389 N N . ILE A 1 700 ? -5.962 0.822 25.348 1.00 98.38 700 ILE A N 1
ATOM 5390 C CA . ILE A 1 700 ? -5.194 -0.175 26.101 1.00 98.38 700 ILE A CA 1
ATOM 5391 C C . ILE A 1 700 ? -4.697 -1.261 25.155 1.00 98.38 700 ILE A C 1
ATOM 5393 O O . ILE A 1 700 ? -5.508 -1.915 24.500 1.00 98.38 700 ILE A O 1
ATOM 5397 N N . SER A 1 701 ? -3.386 -1.488 25.120 1.00 98.50 701 SER A N 1
ATOM 5398 C CA . SER A 1 701 ? -2.800 -2.642 24.431 1.00 98.50 701 SER A CA 1
ATOM 5399 C C . SER A 1 701 ? -2.871 -3.879 25.326 1.00 98.50 701 SER A C 1
ATOM 5401 O O . SER A 1 701 ? -2.515 -3.837 26.502 1.00 98.50 701 SER A O 1
ATOM 5403 N N . VAL A 1 702 ? -3.333 -4.992 24.765 1.00 97.94 702 VAL A N 1
ATOM 5404 C CA . VAL A 1 702 ? -3.547 -6.264 25.463 1.00 97.94 702 VAL A CA 1
ATOM 5405 C C . VAL A 1 702 ? -2.612 -7.299 24.851 1.00 97.94 702 VAL A C 1
ATOM 5407 O O . VAL A 1 702 ? -2.731 -7.546 23.657 1.00 97.94 702 VAL A O 1
ATOM 5410 N N . PRO A 1 703 ? -1.684 -7.912 25.599 1.00 97.88 703 PRO A N 1
ATOM 5411 C CA . PRO A 1 703 ? -0.828 -8.965 25.059 1.00 97.88 703 PRO A CA 1
ATOM 5412 C C . PRO A 1 703 ? -1.648 -10.158 24.553 1.00 97.88 703 PRO A C 1
ATOM 5414 O O . PRO A 1 703 ? -2.563 -10.616 25.238 1.00 97.88 703 PRO A O 1
ATOM 5417 N N . VAL A 1 704 ? -1.303 -10.684 23.376 1.00 97.44 704 VAL A N 1
ATOM 5418 C CA . VAL A 1 704 ? -2.011 -11.819 22.761 1.00 97.44 704 VAL A CA 1
ATOM 5419 C C . VAL A 1 704 ? -1.053 -12.907 22.261 1.00 97.44 704 VAL A C 1
ATOM 5421 O O . VAL A 1 704 ? 0.152 -12.698 22.112 1.00 97.44 704 VAL A O 1
ATOM 5424 N N . GLU A 1 705 ? -1.575 -14.110 22.008 1.00 96.50 705 GLU A N 1
ATOM 5425 C CA . GLU A 1 705 ? -0.763 -15.276 21.645 1.00 96.50 705 GLU A CA 1
ATOM 5426 C C . GLU A 1 705 ? -0.519 -15.395 20.129 1.00 96.50 705 GLU A C 1
ATOM 5428 O O . GLU A 1 705 ? -1.295 -16.031 19.417 1.00 96.50 705 GLU A O 1
ATOM 5433 N N . HIS A 1 706 ? 0.591 -14.837 19.628 1.00 96.31 706 HIS A N 1
ATOM 5434 C CA . HIS A 1 706 ? 0.979 -14.941 18.212 1.00 96.31 706 HIS A CA 1
ATOM 5435 C C . HIS A 1 706 ? 2.512 -14.939 18.000 1.00 96.31 706 HIS A C 1
ATOM 5437 O O . HIS A 1 706 ? 3.206 -15.896 18.382 1.00 96.31 706 HIS A O 1
ATOM 5443 N N . CYS A 1 707 ? 3.081 -13.889 17.406 1.00 92.81 707 CYS A N 1
ATOM 5444 C CA . CYS A 1 707 ? 4.512 -13.594 17.471 1.00 92.81 707 CYS A CA 1
ATOM 5445 C C . CYS A 1 707 ? 4.820 -12.786 18.739 1.00 92.81 707 CYS A C 1
ATOM 5447 O O . CYS A 1 707 ? 3.932 -12.166 19.308 1.00 92.81 707 CYS A O 1
ATOM 5449 N N . GLU A 1 708 ? 6.065 -12.795 19.213 1.00 87.81 708 GLU A N 1
ATOM 5450 C CA . GLU A 1 708 ? 6.439 -12.011 20.395 1.00 87.81 708 GLU A CA 1
ATOM 5451 C C . GLU A 1 708 ? 7.217 -10.749 19.984 1.00 87.81 708 GLU A C 1
ATOM 5453 O O . GLU A 1 708 ? 8.259 -10.881 19.331 1.00 87.81 708 GLU A O 1
ATOM 5458 N N . PRO A 1 709 ? 6.767 -9.540 20.377 1.00 94.00 709 PRO A N 1
ATOM 5459 C CA . PRO A 1 709 ? 5.493 -9.216 21.019 1.00 94.00 709 PRO A CA 1
ATOM 5460 C C . PRO A 1 709 ? 4.352 -9.059 19.989 1.00 94.00 709 PRO A C 1
ATOM 5462 O O . PRO A 1 709 ? 4.582 -8.666 18.843 1.00 94.00 709 PRO A O 1
ATOM 5465 N N . ALA A 1 710 ? 3.124 -9.361 20.410 1.00 97.31 710 ALA A N 1
ATOM 5466 C CA . ALA A 1 710 ? 1.891 -9.130 19.659 1.00 97.31 710 ALA A CA 1
ATOM 5467 C C . ALA A 1 710 ? 0.786 -8.703 20.622 1.00 97.31 710 ALA A C 1
ATOM 5469 O O . ALA A 1 710 ? 0.744 -9.158 21.773 1.00 97.31 710 ALA A O 1
ATOM 5470 N N . PHE A 1 711 ? -0.101 -7.837 20.139 1.00 98.62 711 PHE A N 1
ATOM 5471 C CA . PHE A 1 711 ? -1.136 -7.221 20.954 1.00 98.62 711 PHE A CA 1
ATOM 5472 C C . PHE A 1 711 ? -2.488 -7.189 20.231 1.00 98.62 711 PHE A C 1
ATOM 5474 O O . PHE A 1 711 ? -2.546 -7.111 19.006 1.00 98.62 711 PHE A O 1
ATOM 5481 N N . GLY A 1 712 ? -3.560 -7.197 21.017 1.00 98.50 712 GLY A N 1
ATOM 5482 C CA . GLY A 1 712 ? -4.861 -6.628 20.680 1.00 98.50 712 GLY A CA 1
ATOM 5483 C C . GLY A 1 712 ? -5.009 -5.239 21.312 1.00 98.50 712 GLY A C 1
ATOM 5484 O O . GLY A 1 712 ? -4.152 -4.809 22.086 1.00 98.50 712 GLY A O 1
ATOM 5485 N N . VAL A 1 713 ? -6.100 -4.533 21.019 1.00 98.75 713 VAL A N 1
ATOM 5486 C CA . VAL A 1 713 ? -6.375 -3.193 21.562 1.00 98.75 713 VAL A CA 1
ATOM 5487 C C . VAL A 1 713 ? -7.805 -3.051 22.055 1.00 98.75 713 VAL A C 1
ATOM 5489 O O . VAL A 1 713 ? -8.744 -3.534 21.424 1.00 98.75 713 VAL A O 1
ATOM 5492 N N . VAL A 1 714 ? -7.969 -2.344 23.170 1.00 98.75 714 VAL A N 1
ATOM 5493 C CA . VAL A 1 714 ? -9.253 -1.877 23.697 1.00 98.75 714 VAL A CA 1
ATOM 5494 C C . VAL A 1 714 ? -9.343 -0.370 23.496 1.00 98.75 714 VAL A C 1
ATOM 5496 O O . VAL A 1 714 ? -8.506 0.372 24.002 1.00 98.75 714 VAL A O 1
ATOM 5499 N N . LEU A 1 715 ? -10.389 0.081 22.810 1.00 98.31 715 LEU A N 1
ATOM 5500 C CA . LEU A 1 715 ? -10.799 1.479 22.740 1.00 98.31 715 LEU A CA 1
ATOM 5501 C C . LEU A 1 715 ? -12.073 1.659 23.559 1.00 98.31 715 LEU A C 1
ATOM 5503 O O . LEU A 1 715 ? -13.066 0.959 23.342 1.00 98.31 715 LEU A O 1
ATOM 5507 N N . LYS A 1 716 ? -12.058 2.608 24.492 1.00 97.25 716 LYS A N 1
ATOM 5508 C CA . LYS A 1 716 ? -13.228 2.946 25.305 1.00 97.25 716 LYS A CA 1
ATOM 5509 C C . LYS A 1 716 ? -13.566 4.416 25.119 1.00 97.25 716 LYS A C 1
ATOM 5511 O O . LYS A 1 716 ? -12.727 5.277 25.383 1.00 97.25 716 LYS A O 1
ATOM 5516 N N . ALA A 1 717 ? -14.783 4.702 24.675 1.00 96.19 717 ALA A N 1
ATOM 5517 C CA . ALA A 1 717 ? -15.280 6.068 24.595 1.00 96.19 717 ALA A CA 1
ATOM 5518 C C . ALA A 1 717 ? -15.585 6.633 25.982 1.00 96.19 717 ALA A C 1
ATOM 5520 O O . ALA A 1 717 ? -15.932 5.892 26.903 1.00 96.19 717 ALA A O 1
ATOM 5521 N N . ALA A 1 718 ? -15.496 7.953 26.116 1.00 94.44 718 ALA A N 1
ATOM 5522 C CA . ALA A 1 718 ? -15.936 8.632 27.324 1.00 94.44 718 ALA A CA 1
ATOM 5523 C C . ALA A 1 718 ? -17.459 8.506 27.504 1.00 94.44 718 ALA A C 1
ATOM 5525 O O . ALA A 1 718 ? -18.223 8.409 26.538 1.00 94.44 718 ALA A O 1
ATOM 5526 N N . ASN A 1 719 ? -17.910 8.543 28.758 1.00 93.56 719 ASN A N 1
ATOM 5527 C CA . ASN A 1 719 ? -19.334 8.619 29.069 1.00 93.56 719 ASN A CA 1
ATOM 5528 C C . ASN A 1 719 ? -19.937 9.909 28.492 1.00 93.56 719 ASN A C 1
ATOM 5530 O O . ASN A 1 719 ? -19.307 10.968 28.536 1.00 93.56 719 ASN A O 1
ATOM 5534 N N . ARG A 1 720 ? -21.178 9.839 28.003 1.00 89.62 720 ARG A N 1
ATOM 5535 C CA . ARG A 1 720 ? -21.904 10.993 27.449 1.00 89.62 720 ARG A CA 1
ATOM 5536 C C . ARG A 1 720 ? -23.201 11.251 28.200 1.00 89.62 720 ARG A C 1
ATOM 5538 O O . ARG A 1 720 ? -23.726 10.361 28.856 1.00 89.62 720 ARG A O 1
ATOM 5545 N N . ILE A 1 721 ? -23.735 12.460 28.092 1.00 87.19 721 ILE A N 1
ATOM 5546 C CA . ILE A 1 721 ? -25.054 12.800 28.635 1.00 87.19 721 ILE A CA 1
ATOM 5547 C C . ILE A 1 721 ? -26.065 12.697 27.496 1.00 87.19 721 ILE A C 1
ATOM 5549 O O . ILE A 1 721 ? -25.853 13.268 26.427 1.00 87.19 721 ILE A O 1
ATOM 5553 N N . ASN A 1 722 ? -27.137 11.940 27.709 1.00 84.19 722 ASN A N 1
ATOM 5554 C CA . ASN A 1 722 ? -28.204 11.797 26.723 1.00 84.19 722 ASN A CA 1
ATOM 5555 C C . ASN A 1 722 ? -29.182 12.986 26.759 1.00 84.19 722 ASN A C 1
ATOM 5557 O O . ASN A 1 722 ? -29.053 13.896 27.582 1.00 84.19 722 ASN A O 1
ATOM 5561 N N . ARG A 1 723 ? -30.201 12.984 25.892 1.00 82.31 723 ARG A N 1
ATOM 5562 C CA . ARG A 1 723 ? -31.145 14.114 25.769 1.00 82.31 723 ARG A CA 1
ATOM 5563 C C . ARG A 1 723 ? -31.948 14.393 27.042 1.00 82.31 723 ARG A C 1
ATOM 5565 O O . ARG A 1 723 ? -32.419 15.510 27.228 1.00 82.31 723 ARG A O 1
ATOM 5572 N N . VAL A 1 724 ? -32.096 13.396 27.915 1.00 85.06 724 VAL A N 1
ATOM 5573 C CA . VAL A 1 724 ? -32.835 13.498 29.184 1.00 85.06 724 VAL A CA 1
ATOM 5574 C C . VAL A 1 724 ? -31.928 13.766 30.392 1.00 85.06 724 VAL A C 1
ATOM 5576 O O . VAL A 1 724 ? -32.390 13.707 31.528 1.00 85.06 724 VAL A O 1
ATOM 5579 N N . GLY A 1 725 ? -30.643 14.068 30.178 1.00 84.62 725 GLY A N 1
ATOM 5580 C CA . GLY A 1 725 ? -29.703 14.404 31.252 1.00 84.62 725 GLY A CA 1
ATOM 5581 C C . GLY A 1 725 ? -29.129 13.200 32.012 1.00 84.62 725 GLY A C 1
ATOM 5582 O O . GLY A 1 725 ? -28.444 13.388 33.015 1.00 84.62 725 GLY A O 1
ATOM 5583 N N . LYS A 1 726 ? -29.381 11.966 31.557 1.00 89.81 726 LYS A N 1
ATOM 5584 C CA . LYS A 1 726 ? -28.819 10.734 32.133 1.00 89.81 726 LYS A CA 1
ATOM 5585 C C . LYS A 1 726 ? -27.418 10.495 31.566 1.00 89.81 726 LYS A C 1
ATOM 5587 O O . LYS A 1 726 ? -27.207 10.574 30.356 1.00 89.81 726 LYS A O 1
ATOM 5592 N N . THR A 1 727 ? -26.470 10.157 32.438 1.00 91.19 727 THR A N 1
ATOM 5593 C CA . THR A 1 727 ? -25.130 9.718 32.031 1.00 91.19 727 THR A CA 1
ATOM 5594 C C . THR A 1 727 ? -25.200 8.317 31.432 1.00 91.19 727 THR A C 1
ATOM 5596 O O . THR A 1 727 ? -25.663 7.373 32.072 1.00 91.19 727 THR A O 1
ATOM 5599 N N . ILE A 1 728 ? -24.716 8.195 30.205 1.00 91.56 728 ILE A N 1
ATOM 5600 C CA . ILE A 1 728 ? -24.669 6.982 29.403 1.00 91.56 728 ILE A CA 1
ATOM 5601 C C . ILE A 1 728 ? -23.222 6.503 29.298 1.00 91.56 728 ILE A C 1
ATOM 5603 O O . ILE A 1 728 ? -22.337 7.322 29.020 1.00 91.56 728 ILE A O 1
ATOM 5607 N N . PRO A 1 729 ? -22.960 5.200 29.512 1.00 92.62 729 PRO A N 1
ATOM 5608 C CA . PRO A 1 729 ? -21.620 4.661 29.350 1.00 92.62 729 PRO A CA 1
ATOM 5609 C C . PRO A 1 729 ? -21.127 4.831 27.912 1.00 92.62 729 PRO A C 1
ATOM 5611 O O . PRO A 1 729 ? -21.894 4.667 26.964 1.00 92.62 729 PRO A O 1
ATOM 5614 N N . GLY A 1 730 ? -19.841 5.126 27.742 1.00 93.56 730 GLY A N 1
ATOM 5615 C CA . GLY A 1 730 ? -19.223 5.107 26.420 1.00 93.56 730 GLY A CA 1
ATOM 5616 C C . GLY A 1 730 ? -19.203 3.699 25.814 1.00 93.56 730 GLY A C 1
ATOM 5617 O O . GLY A 1 730 ? -19.254 2.689 26.522 1.00 93.56 730 GLY A O 1
ATOM 5618 N N . TRP A 1 731 ? -19.147 3.617 24.486 1.00 96.00 731 TRP A N 1
ATOM 5619 C CA . TRP A 1 731 ? -18.969 2.343 23.792 1.00 96.00 731 TRP A CA 1
ATOM 5620 C C . TRP A 1 731 ? -17.568 1.767 24.042 1.00 96.00 731 TRP 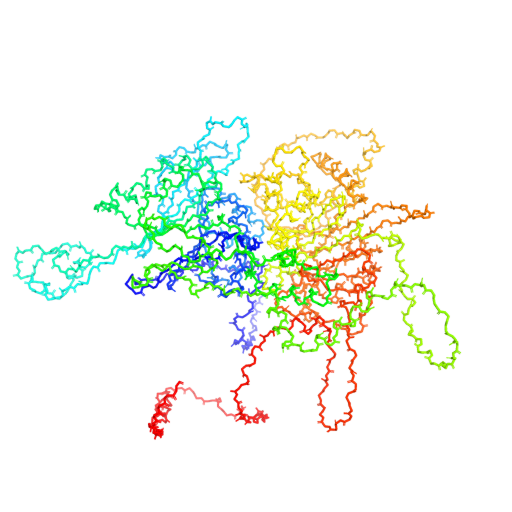A C 1
ATOM 5622 O O . TRP A 1 731 ? -16.610 2.494 24.308 1.00 96.00 731 TRP A O 1
ATOM 5632 N N . LYS A 1 732 ? -17.453 0.439 23.941 1.00 97.75 732 LYS A N 1
ATOM 5633 C CA . LYS A 1 732 ? -16.191 -0.298 24.080 1.00 97.75 732 LYS A CA 1
ATOM 5634 C C . LYS A 1 732 ? -15.958 -1.148 22.836 1.00 97.75 732 LYS A C 1
ATOM 5636 O O . LYS A 1 732 ? -16.757 -2.040 22.548 1.00 97.75 732 LYS A O 1
ATOM 5641 N N . LEU A 1 733 ? -14.875 -0.874 22.118 1.00 98.50 733 LEU A N 1
ATOM 5642 C CA . LEU A 1 733 ? -14.435 -1.626 20.947 1.00 98.50 733 LEU A CA 1
ATOM 5643 C C . LEU A 1 733 ? -13.158 -2.387 21.291 1.00 98.50 733 LEU A C 1
ATOM 5645 O O . LEU A 1 733 ? -12.237 -1.815 21.868 1.00 98.50 733 LEU A O 1
ATOM 5649 N N . VAL A 1 734 ? -13.097 -3.664 20.929 1.00 98.75 734 VAL A N 1
ATOM 5650 C CA . VAL A 1 734 ? -11.891 -4.483 21.077 1.00 98.75 734 VAL A CA 1
ATOM 5651 C C . VAL A 1 734 ? -11.495 -5.043 19.722 1.00 98.75 734 VAL A C 1
ATOM 5653 O O . VAL A 1 734 ? -12.348 -5.552 19.000 1.00 98.75 734 VAL A O 1
ATOM 5656 N N . TYR A 1 735 ? -10.216 -4.948 19.377 1.00 98.81 735 TYR A N 1
ATOM 5657 C CA . TYR A 1 735 ? -9.642 -5.567 18.187 1.00 98.81 735 TYR A CA 1
ATOM 5658 C C . TYR A 1 735 ? -8.559 -6.561 18.602 1.00 98.81 735 TYR A C 1
ATOM 5660 O O . TYR A 1 735 ? -7.675 -6.225 19.387 1.00 98.81 735 TYR A O 1
ATOM 5668 N N . SER A 1 736 ? -8.641 -7.793 18.101 1.00 98.56 736 SER A N 1
ATOM 5669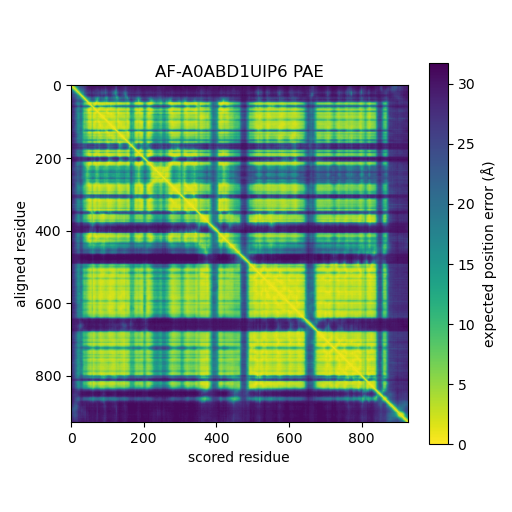 C CA . SER A 1 736 ? -7.762 -8.885 18.530 1.00 98.56 736 SER A CA 1
ATOM 5670 C C . SER A 1 736 ? -6.312 -8.755 18.062 1.00 98.56 736 SER A C 1
ATOM 5672 O O . SER A 1 736 ? -5.437 -9.328 18.705 1.00 98.56 736 SER A O 1
ATOM 5674 N N . GLY A 1 737 ? -6.062 -8.075 16.935 1.00 97.75 737 GLY A N 1
ATOM 5675 C CA . GLY A 1 737 ? -4.873 -8.369 16.129 1.00 97.75 737 GLY A CA 1
ATOM 5676 C C . GLY A 1 737 ? -4.888 -9.830 15.660 1.00 97.75 737 GLY A C 1
ATOM 5677 O O . GLY A 1 737 ? -5.955 -10.452 15.603 1.00 97.75 737 GLY A O 1
ATOM 5678 N N . ASP A 1 738 ? -3.714 -10.396 15.398 1.00 98.38 738 ASP A N 1
ATOM 5679 C CA . ASP A 1 738 ? -3.564 -11.828 15.127 1.00 98.38 738 ASP A CA 1
ATOM 5680 C C . ASP A 1 738 ? -3.332 -12.605 16.410 1.00 98.38 738 ASP A C 1
ATOM 5682 O O . ASP A 1 738 ? -2.478 -12.232 17.221 1.00 98.38 738 ASP A O 1
ATOM 5686 N N . THR A 1 739 ? -4.081 -13.695 16.612 1.00 98.06 739 THR A N 1
ATOM 5687 C CA . THR A 1 739 ? -3.967 -14.441 17.860 1.00 98.06 739 THR A CA 1
ATOM 5688 C C . THR A 1 739 ? -4.586 -15.836 17.865 1.00 98.06 739 THR A C 1
ATOM 5690 O O . THR A 1 739 ? -5.629 -16.108 17.262 1.00 98.06 739 THR A O 1
ATOM 5693 N N . ARG A 1 740 ? -3.990 -16.728 18.665 1.00 97.81 740 ARG A N 1
ATOM 5694 C CA . ARG A 1 740 ? -4.722 -17.847 19.266 1.00 97.81 740 ARG A CA 1
ATOM 5695 C C . ARG A 1 740 ? -5.717 -17.340 20.315 1.00 97.81 740 ARG A C 1
ATOM 5697 O O . ARG A 1 740 ? -5.405 -16.401 21.032 1.00 97.81 740 ARG A O 1
ATOM 5704 N N . PRO A 1 741 ? -6.875 -17.998 20.492 1.00 96.75 741 PRO A N 1
ATOM 5705 C CA . PRO A 1 741 ? -7.778 -17.709 21.597 1.00 96.75 741 PRO A CA 1
ATOM 5706 C C . PRO A 1 741 ? -7.017 -17.705 22.925 1.00 96.75 741 PRO A C 1
ATOM 5708 O O . PRO A 1 741 ? -6.523 -18.747 23.357 1.00 96.75 741 PRO A O 1
ATOM 5711 N N . CYS A 1 742 ? -6.937 -16.542 23.564 1.00 95.88 742 CYS A N 1
ATOM 5712 C CA . CYS A 1 742 ? -6.223 -16.352 24.820 1.00 95.88 742 CYS A CA 1
ATOM 5713 C C . CYS A 1 742 ? -7.138 -15.754 25.893 1.00 95.88 742 CYS A C 1
ATOM 5715 O O . CYS A 1 742 ? -8.180 -15.156 25.606 1.00 95.88 742 CYS A O 1
ATOM 5717 N N . HIS A 1 743 ? -6.760 -15.947 27.156 1.00 96.94 743 HIS A N 1
ATOM 5718 C CA . HIS A 1 743 ? -7.569 -15.514 28.293 1.00 96.94 743 HIS A CA 1
ATOM 5719 C C . HIS A 1 743 ? -7.591 -13.988 28.430 1.00 96.94 743 HIS A C 1
ATOM 5721 O O . HIS A 1 743 ? -8.632 -13.406 28.728 1.00 96.94 743 HIS A O 1
ATOM 5727 N N . GLU A 1 744 ? -6.460 -13.350 28.151 1.00 96.75 744 GLU A N 1
ATOM 5728 C CA . GLU A 1 744 ? -6.251 -11.910 28.215 1.00 96.75 744 GLU A CA 1
ATOM 5729 C C . GLU A 1 744 ? -7.209 -11.177 27.270 1.00 96.75 744 GLU A C 1
ATOM 5731 O O . GLU A 1 744 ? -7.879 -10.229 27.681 1.00 96.75 744 GLU A O 1
ATOM 5736 N N . LEU A 1 745 ? -7.363 -11.665 26.031 1.00 97.44 745 LEU A N 1
ATOM 5737 C CA . LEU A 1 745 ? -8.311 -11.094 25.075 1.00 97.44 745 LEU A CA 1
ATOM 5738 C C . LEU A 1 745 ? -9.765 -11.322 25.505 1.00 97.44 745 LEU A C 1
ATOM 5740 O O . LEU A 1 745 ? -10.586 -10.417 25.351 1.00 97.44 745 LEU A O 1
ATOM 5744 N N . ILE A 1 746 ? -10.092 -12.493 26.069 1.00 97.62 746 ILE A N 1
ATOM 5745 C CA . ILE A 1 746 ? -11.440 -12.772 26.592 1.00 97.62 746 ILE A CA 1
ATOM 5746 C C . ILE A 1 746 ? -11.791 -11.770 27.697 1.00 97.62 746 ILE A C 1
ATOM 5748 O O . ILE A 1 746 ? -12.858 -11.156 27.642 1.00 97.62 746 ILE A O 1
ATOM 5752 N N . GLN A 1 747 ? -10.886 -11.569 28.661 1.00 97.62 747 GLN A N 1
ATOM 5753 C CA . GLN A 1 747 ? -11.062 -10.632 29.771 1.00 97.62 747 GLN A CA 1
ATOM 5754 C C . GLN A 1 747 ? -11.170 -9.186 29.273 1.00 97.62 747 GLN A C 1
ATOM 5756 O O . GLN A 1 747 ? -12.083 -8.458 29.670 1.00 97.62 747 GLN A O 1
ATOM 5761 N N . ALA A 1 748 ? -10.287 -8.779 28.360 1.00 96.94 748 ALA A N 1
ATOM 5762 C CA . ALA A 1 748 ? -10.330 -7.459 27.744 1.00 96.94 748 ALA A CA 1
ATOM 5763 C C . ALA A 1 748 ? -11.637 -7.222 26.973 1.00 96.94 748 ALA A C 1
ATOM 5765 O O . ALA A 1 748 ? -12.162 -6.109 26.977 1.00 96.94 748 ALA A O 1
ATOM 5766 N N . SER A 1 749 ? -12.206 -8.267 26.371 1.00 97.38 749 SER A N 1
ATOM 5767 C CA . SER A 1 749 ? -13.448 -8.210 25.591 1.00 97.38 749 SER A CA 1
ATOM 5768 C C . SER A 1 749 ? -14.721 -8.285 26.433 1.00 97.38 749 SER A C 1
ATOM 5770 O O . SER A 1 749 ? -15.800 -8.025 25.901 1.00 97.38 749 SER A O 1
ATOM 5772 N N . CYS A 1 750 ? -14.633 -8.585 27.735 1.00 95.88 750 CYS A N 1
ATOM 5773 C CA . CYS A 1 750 ? -15.801 -8.654 28.614 1.00 95.88 750 CYS A CA 1
ATOM 5774 C C . CYS A 1 750 ? -16.648 -7.374 28.526 1.00 95.88 750 CYS A C 1
ATOM 5776 O O . CYS A 1 750 ? -16.144 -6.263 28.749 1.00 95.88 750 CYS A O 1
ATOM 5778 N N . GLY A 1 751 ? -17.928 -7.535 28.176 1.00 88.69 751 GLY A N 1
ATOM 5779 C CA . GLY A 1 751 ? -18.892 -6.437 28.049 1.00 88.69 751 GLY A CA 1
ATOM 5780 C C . GLY A 1 751 ? -18.609 -5.452 26.907 1.00 88.69 751 GLY A C 1
ATOM 5781 O O . GLY A 1 751 ? -19.100 -4.325 26.942 1.00 88.69 751 GLY A O 1
ATOM 5782 N N . ALA A 1 752 ? -17.793 -5.825 25.915 1.00 96.12 752 ALA A N 1
ATOM 5783 C CA . ALA A 1 752 ? -17.532 -4.971 24.761 1.00 96.12 752 ALA A CA 1
ATOM 5784 C C . ALA A 1 752 ? -18.788 -4.779 23.893 1.00 96.12 752 ALA A C 1
ATOM 5786 O O . ALA A 1 752 ? -19.568 -5.705 23.655 1.00 96.12 752 ALA A O 1
ATOM 5787 N N . THR A 1 753 ? -18.956 -3.564 23.370 1.00 96.56 753 THR A N 1
ATOM 5788 C CA . THR A 1 753 ? -19.990 -3.238 22.382 1.00 96.56 753 THR A CA 1
ATOM 5789 C C . THR A 1 753 ? -19.697 -3.937 21.057 1.00 96.56 753 THR A C 1
ATOM 5791 O O . THR A 1 753 ? -20.591 -4.527 20.452 1.00 96.56 753 THR A O 1
ATOM 5794 N N . VAL A 1 754 ? -18.436 -3.905 20.622 1.00 97.62 754 VAL A N 1
ATOM 5795 C CA . VAL A 1 754 ? -17.971 -4.588 19.412 1.00 97.62 754 VAL A CA 1
ATOM 5796 C C . VAL A 1 754 ? -16.651 -5.285 19.709 1.00 97.62 754 VAL A C 1
ATOM 5798 O O . VAL A 1 754 ? -15.722 -4.662 20.217 1.00 97.62 754 VAL A O 1
ATOM 5801 N N . LEU A 1 755 ? -16.561 -6.560 19.350 1.00 98.19 755 LEU A N 1
ATOM 5802 C CA . LEU A 1 755 ? -15.300 -7.280 19.225 1.00 98.19 755 LEU A CA 1
ATOM 5803 C C . LEU A 1 755 ? -15.034 -7.536 17.743 1.00 98.19 755 LEU A C 1
ATOM 5805 O O . LEU A 1 755 ? -15.841 -8.167 17.065 1.00 98.19 755 LEU A O 1
ATOM 5809 N N . ILE A 1 756 ? -13.906 -7.043 17.249 1.00 98.62 756 ILE A N 1
ATOM 5810 C CA . ILE A 1 756 ? -13.359 -7.375 15.939 1.00 98.62 756 ILE A CA 1
ATOM 5811 C C . ILE A 1 756 ? -12.308 -8.458 16.164 1.00 98.62 756 ILE A C 1
ATOM 5813 O O . ILE A 1 756 ? -11.278 -8.198 16.786 1.00 98.62 756 ILE A O 1
ATOM 5817 N N . HIS A 1 757 ? -12.576 -9.670 15.687 1.00 98.19 757 HIS A N 1
ATOM 5818 C CA . HIS A 1 757 ? -11.715 -10.825 15.928 1.00 98.19 757 HIS A CA 1
ATOM 5819 C C . HIS A 1 757 ? -11.197 -11.413 14.615 1.00 98.19 757 HIS A C 1
ATOM 5821 O O . HIS A 1 757 ? -11.946 -11.560 13.645 1.00 98.19 757 HIS A O 1
ATOM 5827 N N . GLU A 1 758 ? -9.921 -11.788 14.590 1.00 97.31 758 GLU A N 1
ATOM 5828 C CA . GLU A 1 758 ? -9.347 -12.548 13.482 1.00 97.31 758 GLU A CA 1
ATOM 5829 C C . GLU A 1 758 ? -9.992 -13.941 13.381 1.00 97.31 758 GLU A C 1
ATOM 5831 O O . GLU A 1 758 ? -10.272 -14.597 14.387 1.00 97.31 758 GLU A O 1
ATOM 5836 N N . ALA A 1 759 ? -10.269 -14.382 12.159 1.00 94.62 759 ALA A N 1
ATOM 5837 C CA . ALA A 1 759 ? -10.832 -15.696 11.868 1.00 94.62 759 ALA A CA 1
ATOM 5838 C C . ALA A 1 759 ? -10.113 -16.302 10.662 1.00 94.62 759 ALA A C 1
ATOM 5840 O O . ALA A 1 759 ? -10.715 -16.624 9.633 1.00 94.62 759 ALA A O 1
ATOM 5841 N N . THR A 1 760 ? -8.792 -16.418 10.781 1.00 93.62 760 THR A N 1
ATOM 5842 C CA . THR A 1 760 ? -7.905 -16.735 9.660 1.00 93.62 760 THR A CA 1
ATOM 5843 C C . THR A 1 760 ? -8.225 -18.082 9.020 1.00 93.62 760 THR A C 1
ATOM 5845 O O . THR A 1 760 ? -8.196 -18.208 7.791 1.00 93.62 760 THR A O 1
ATOM 5848 N N . PHE A 1 761 ? -8.550 -19.094 9.826 1.00 91.12 761 PHE A N 1
ATOM 5849 C CA . PHE A 1 761 ? -8.740 -20.467 9.360 1.00 91.12 761 PHE A CA 1
ATOM 5850 C C . PHE A 1 761 ? -10.202 -20.923 9.386 1.00 91.12 761 PHE A C 1
ATOM 5852 O O . PHE A 1 761 ? -10.984 -20.586 10.275 1.00 91.12 761 PHE A O 1
ATOM 5859 N N . GLU A 1 762 ? -10.562 -21.770 8.419 1.00 87.69 762 GLU A N 1
ATOM 5860 C CA . GLU A 1 762 ? -11.781 -22.575 8.510 1.00 87.69 762 GLU A CA 1
ATOM 5861 C C . GLU A 1 762 ? -11.639 -23.622 9.628 1.00 87.69 762 GLU A C 1
ATOM 5863 O O . GLU A 1 762 ? -10.543 -24.123 9.881 1.00 87.69 762 GLU A O 1
ATOM 5868 N N . ASP A 1 763 ? -12.752 -24.031 10.236 1.00 87.88 763 ASP A N 1
ATOM 5869 C CA . ASP A 1 763 ? -12.766 -24.968 11.373 1.00 87.88 763 ASP A CA 1
ATOM 5870 C C . ASP A 1 763 ? -12.115 -26.327 11.067 1.00 87.88 763 ASP A C 1
ATOM 5872 O O . ASP A 1 763 ? -11.577 -26.992 11.951 1.00 87.88 763 ASP A O 1
ATOM 5876 N N . SER A 1 764 ? -12.117 -26.738 9.794 1.00 88.50 764 SER A N 1
ATOM 5877 C CA . SER A 1 764 ? -11.458 -27.972 9.344 1.00 88.50 764 SER A CA 1
ATOM 5878 C C . SER A 1 764 ? -9.924 -27.925 9.424 1.00 88.50 764 SER A C 1
ATOM 5880 O O . SER A 1 764 ? -9.272 -28.964 9.325 1.00 88.50 764 SER A O 1
ATOM 5882 N N . LEU A 1 765 ? -9.341 -26.739 9.619 1.00 89.31 765 LEU A N 1
ATOM 5883 C CA . LEU A 1 765 ? -7.901 -26.481 9.609 1.00 89.31 765 LEU A CA 1
ATOM 5884 C C . LEU A 1 765 ? -7.361 -26.101 10.991 1.00 89.31 765 LEU A C 1
ATOM 5886 O O . LEU A 1 765 ? -6.345 -25.413 11.077 1.00 89.31 765 LEU A O 1
ATOM 5890 N N . LEU A 1 766 ? -7.995 -26.578 12.065 1.00 92.75 766 LEU A N 1
ATOM 5891 C CA . LEU A 1 766 ? -7.580 -26.317 13.448 1.00 92.75 766 LEU A CA 1
ATOM 5892 C C . LEU A 1 766 ? -6.073 -26.532 13.675 1.00 92.75 766 LEU A C 1
ATOM 5894 O O . LEU A 1 766 ? -5.402 -25.664 14.219 1.00 92.75 766 LEU A O 1
ATOM 5898 N N . ASN A 1 767 ? -5.514 -27.632 13.167 1.00 94.38 767 ASN A N 1
ATOM 5899 C CA . ASN A 1 767 ? -4.081 -27.920 13.303 1.00 94.38 767 ASN A CA 1
ATOM 5900 C C . ASN A 1 767 ? -3.189 -26.857 12.632 1.00 94.38 767 ASN A C 1
ATOM 5902 O O . ASN A 1 767 ? -2.095 -26.574 13.115 1.00 94.38 767 ASN A O 1
ATOM 5906 N N . GLU A 1 768 ? -3.617 -26.277 11.500 1.00 92.00 768 GLU A N 1
ATOM 5907 C CA . GLU A 1 768 ? -2.875 -25.171 10.879 1.00 92.00 768 GLU A CA 1
ATOM 5908 C C . GLU A 1 768 ? -3.032 -23.876 11.675 1.00 92.00 768 GLU A C 1
ATOM 5910 O O . GLU A 1 768 ? -2.058 -23.132 11.788 1.00 92.00 768 GLU A O 1
ATOM 5915 N N . ALA A 1 769 ? -4.225 -23.626 12.220 1.00 93.31 769 ALA A N 1
ATOM 5916 C CA . ALA A 1 769 ? -4.505 -22.479 13.075 1.00 93.31 769 ALA A CA 1
ATOM 5917 C C . ALA A 1 769 ? -3.613 -22.508 14.327 1.00 93.31 769 ALA A C 1
ATOM 5919 O O . ALA A 1 769 ? -2.929 -21.534 14.618 1.00 93.31 769 ALA A O 1
ATOM 5920 N N . GLU A 1 770 ? -3.495 -23.655 14.999 1.00 95.56 770 GLU A N 1
ATOM 5921 C CA . GLU A 1 770 ? -2.577 -23.845 16.128 1.00 95.56 770 GLU A CA 1
ATOM 5922 C C . GLU A 1 770 ? -1.109 -23.662 15.722 1.00 95.56 770 GLU A C 1
ATOM 5924 O O . GLU A 1 770 ? -0.377 -22.900 16.355 1.00 95.56 770 GLU A O 1
ATOM 5929 N N . ALA A 1 771 ? -0.674 -24.312 14.637 1.00 94.50 771 ALA A N 1
ATOM 5930 C CA . ALA A 1 771 ? 0.719 -24.264 14.194 1.00 94.50 771 ALA A CA 1
ATOM 5931 C C . ALA A 1 771 ? 1.173 -22.854 13.784 1.00 94.50 771 ALA A C 1
ATOM 5933 O O . ALA A 1 771 ? 2.324 -22.481 14.018 1.00 94.50 771 ALA A O 1
ATOM 5934 N N . LYS A 1 772 ? 0.276 -22.074 13.171 1.00 92.38 772 LYS A N 1
ATOM 5935 C CA . LYS A 1 772 ? 0.538 -20.695 12.732 1.00 92.38 772 LYS A CA 1
ATOM 5936 C C . LYS A 1 772 ? 0.078 -19.647 13.744 1.00 92.38 772 LYS A C 1
ATOM 5938 O O . LYS A 1 772 ? 0.244 -18.463 13.493 1.00 92.38 772 LYS A O 1
ATOM 5943 N N . LYS A 1 773 ? -0.440 -20.089 14.892 1.00 96.69 773 LYS A N 1
ATOM 5944 C CA . LYS A 1 773 ? -0.937 -19.258 15.987 1.00 96.69 773 LYS A CA 1
ATOM 5945 C C . LYS A 1 773 ? -2.020 -18.250 15.579 1.00 96.69 773 LYS A C 1
ATOM 5947 O O . LYS A 1 773 ? -1.926 -17.072 15.904 1.00 96.69 773 LYS A O 1
ATOM 5952 N N . HIS A 1 774 ? -3.042 -18.743 14.897 1.00 96.81 774 HIS A N 1
ATOM 5953 C CA . HIS A 1 774 ? -4.239 -17.995 14.526 1.00 96.81 774 HIS A CA 1
ATOM 5954 C C . HIS A 1 774 ? -5.509 -18.686 15.006 1.00 96.81 774 HIS A C 1
ATOM 5956 O O . HIS A 1 774 ? -5.482 -19.853 15.404 1.00 96.81 774 HIS A O 1
ATOM 5962 N N . SER A 1 775 ? -6.641 -18.007 14.900 1.00 96.31 775 SER A N 1
ATOM 5963 C CA . SER A 1 775 ? -7.951 -18.543 15.255 1.00 96.31 775 SER A CA 1
ATOM 5964 C C . SER A 1 775 ? -8.667 -19.201 14.073 1.00 96.31 775 SER A C 1
ATOM 5966 O O . SER A 1 775 ? -8.584 -18.775 12.917 1.00 96.31 775 SER A O 1
ATOM 5968 N N . THR A 1 776 ? -9.401 -20.274 14.367 1.00 94.06 776 THR A N 1
ATOM 5969 C CA . THR A 1 776 ? -10.474 -20.739 13.483 1.00 94.06 776 THR A CA 1
ATOM 5970 C C . THR A 1 776 ? -11.726 -19.880 13.661 1.00 94.06 776 THR A C 1
ATOM 5972 O O . THR A 1 776 ? -11.889 -19.177 14.660 1.00 94.06 776 THR A O 1
ATOM 5975 N N . THR A 1 777 ? -12.653 -19.964 12.708 1.00 91.12 777 THR A N 1
ATOM 5976 C CA . THR A 1 777 ? -13.929 -19.236 12.767 1.00 91.12 777 THR A CA 1
ATOM 5977 C C . THR A 1 777 ? -14.740 -19.587 14.024 1.00 91.12 777 THR A C 1
ATOM 5979 O O . THR A 1 777 ? -15.210 -18.692 14.727 1.00 91.12 777 THR A O 1
ATOM 5982 N N . LYS A 1 778 ? -14.860 -20.876 14.367 1.00 90.94 778 LYS A N 1
ATOM 5983 C CA . LYS A 1 778 ? -15.572 -21.340 15.569 1.00 90.94 778 LYS A CA 1
ATOM 5984 C C . LYS A 1 778 ? -14.893 -20.920 16.867 1.00 90.94 778 LYS A C 1
ATOM 5986 O O . LYS A 1 778 ? -15.569 -20.654 17.858 1.00 90.94 778 LYS A O 1
ATOM 5991 N N . GLU A 1 779 ? -13.568 -20.860 16.878 1.00 95.00 779 GLU A N 1
ATOM 5992 C CA . GLU A 1 779 ? -12.822 -20.379 18.037 1.00 95.00 779 GLU A CA 1
ATOM 5993 C C . GLU A 1 779 ? -13.032 -18.886 18.280 1.00 95.00 779 GLU A C 1
ATOM 5995 O O . GLU A 1 779 ? -13.314 -18.508 19.414 1.00 95.00 779 GLU A O 1
ATOM 6000 N N . ALA A 1 780 ? -12.982 -18.063 17.229 1.00 94.69 780 ALA A N 1
ATOM 6001 C CA . ALA A 1 780 ? -13.268 -16.632 17.320 1.00 94.69 780 ALA A CA 1
ATOM 6002 C C . ALA A 1 780 ? -14.702 -16.368 17.818 1.00 94.69 780 ALA A C 1
ATOM 6004 O O . ALA A 1 780 ? -14.919 -15.537 18.700 1.00 94.69 780 ALA A O 1
ATOM 6005 N N . VAL A 1 781 ? -15.681 -17.136 17.319 1.00 92.69 781 VAL A N 1
ATOM 6006 C CA . VAL A 1 781 ? -17.069 -17.104 17.814 1.00 92.69 781 VAL A CA 1
ATOM 6007 C C . VAL A 1 781 ? -17.141 -17.454 19.299 1.00 92.69 781 VAL A C 1
ATOM 6009 O O . VAL A 1 781 ? -17.731 -16.708 20.076 1.00 92.69 781 VAL A O 1
ATOM 6012 N N . LYS A 1 782 ? -16.472 -18.533 19.718 1.00 93.38 782 LYS A N 1
ATOM 6013 C CA . LYS A 1 782 ? -16.435 -18.949 21.123 1.00 93.38 782 LYS A CA 1
ATOM 6014 C C . LYS A 1 782 ? -15.815 -17.882 22.032 1.00 93.38 782 LYS A C 1
ATOM 6016 O O . LYS A 1 782 ? -16.292 -17.710 23.149 1.00 93.38 782 LYS A O 1
ATOM 6021 N N . VAL A 1 783 ? -14.774 -17.177 21.581 1.00 95.00 783 VAL A N 1
ATOM 6022 C CA . VAL A 1 783 ? -14.192 -16.043 22.322 1.00 95.00 783 VAL A CA 1
ATOM 6023 C C . VAL A 1 783 ? -15.237 -14.942 22.509 1.00 95.00 783 VAL A C 1
ATOM 6025 O O . VAL A 1 783 ? -15.455 -14.507 23.637 1.00 95.00 783 VAL A O 1
ATOM 6028 N N . GLY A 1 784 ? -15.942 -14.552 21.443 1.00 93.25 784 GLY A N 1
ATOM 6029 C CA . GLY A 1 784 ? -17.016 -13.559 21.529 1.00 93.25 784 GLY A CA 1
ATOM 6030 C C . GLY A 1 784 ? -18.144 -13.961 22.485 1.00 93.25 784 GLY A C 1
ATOM 6031 O O . GLY A 1 784 ? -18.573 -13.142 23.301 1.00 93.25 784 GLY A O 1
ATOM 6032 N N . ASP A 1 785 ? -18.575 -15.224 22.437 1.00 91.25 785 ASP A N 1
ATOM 6033 C CA . ASP A 1 785 ? -19.622 -15.755 23.317 1.00 91.25 785 ASP A CA 1
ATOM 6034 C C . ASP A 1 785 ? -19.190 -15.748 24.791 1.00 91.25 785 ASP A C 1
ATOM 6036 O O . ASP A 1 785 ? -19.944 -15.298 25.655 1.00 91.25 785 ASP A O 1
ATOM 6040 N N . LEU A 1 786 ? -17.962 -16.194 25.087 1.00 93.31 786 LEU A N 1
ATOM 6041 C CA . LEU A 1 786 ? -17.408 -16.208 26.448 1.00 93.31 786 LEU A CA 1
ATOM 6042 C C . LEU A 1 786 ? -17.240 -14.801 27.032 1.00 93.31 786 LEU A C 1
ATOM 6044 O O . LEU A 1 786 ? -17.384 -14.619 28.240 1.00 93.31 786 LEU A O 1
ATOM 6048 N N . SER A 1 787 ? -16.952 -13.812 26.188 1.00 92.88 787 SER A N 1
ATOM 6049 C CA . SER A 1 787 ? -16.810 -12.410 26.585 1.00 92.88 787 SER A CA 1
ATOM 6050 C C . SER A 1 787 ? -18.143 -11.660 26.697 1.00 92.88 787 SER A C 1
ATOM 6052 O O . SER A 1 787 ? -18.167 -10.516 27.157 1.00 92.88 787 SER A O 1
ATOM 6054 N N . GLY A 1 788 ? -19.260 -12.267 26.282 1.00 90.94 788 GLY A N 1
ATOM 6055 C CA . GLY A 1 788 ? -20.580 -11.638 26.341 1.00 90.94 788 GLY A CA 1
ATOM 6056 C C . GLY A 1 788 ? -20.682 -10.364 25.497 1.00 90.94 788 GLY A C 1
ATOM 6057 O O . GLY A 1 788 ? -21.358 -9.416 25.896 1.00 90.94 788 GLY A O 1
ATOM 6058 N N . VAL A 1 789 ? -19.985 -10.311 24.357 1.00 93.38 789 VAL A N 1
ATOM 6059 C CA . VAL A 1 789 ? -19.956 -9.117 23.498 1.00 93.38 789 VAL A CA 1
ATOM 6060 C C . VAL A 1 789 ? -21.321 -8.859 22.864 1.00 93.38 789 VAL A C 1
ATOM 6062 O O . VAL A 1 789 ? -22.075 -9.792 22.564 1.00 93.38 789 VAL A O 1
ATOM 6065 N N . TYR A 1 790 ? -21.651 -7.588 22.626 1.00 93.19 790 TYR A N 1
ATOM 6066 C CA . TYR A 1 790 ? -22.909 -7.254 21.955 1.00 93.19 790 TYR A CA 1
ATOM 6067 C C . TYR A 1 790 ? -22.871 -7.625 20.467 1.00 93.19 790 TYR A C 1
ATOM 6069 O O . TYR A 1 790 ? -23.816 -8.237 19.959 1.00 93.19 790 TYR A O 1
ATOM 6077 N N . ARG A 1 791 ? -21.778 -7.293 19.766 1.00 93.38 791 ARG A N 1
ATOM 6078 C CA . ARG A 1 791 ? -21.536 -7.691 18.371 1.00 93.38 791 ARG A CA 1
ATOM 6079 C C . ARG A 1 791 ? -20.126 -8.234 18.177 1.00 93.38 791 ARG A C 1
ATOM 6081 O O . ARG A 1 791 ? -19.164 -7.678 18.700 1.00 93.38 791 ARG A O 1
ATOM 6088 N N . LEU A 1 792 ? -20.027 -9.294 17.380 1.00 94.25 792 LEU A N 1
ATOM 6089 C CA . LEU A 1 792 ? -18.771 -9.883 16.927 1.00 94.25 792 LEU A CA 1
ATOM 6090 C C . LEU A 1 792 ? -18.628 -9.651 15.421 1.00 94.25 792 LEU A C 1
ATOM 6092 O O . LEU A 1 792 ? -19.537 -9.975 14.659 1.00 94.25 792 LEU A O 1
ATOM 6096 N N . ILE A 1 793 ? -17.496 -9.111 14.982 1.00 95.31 793 ILE A N 1
ATOM 6097 C CA . ILE A 1 793 ? -17.169 -8.938 13.566 1.00 95.31 793 ILE A CA 1
ATOM 6098 C C . ILE A 1 793 ? -15.900 -9.730 13.264 1.00 95.31 793 ILE A C 1
ATOM 6100 O O . ILE A 1 793 ? -14.853 -9.493 13.859 1.00 95.31 793 ILE A O 1
ATOM 6104 N N . LEU A 1 794 ? -15.998 -10.677 12.337 1.00 94.75 794 LEU A N 1
ATOM 6105 C CA . LEU A 1 794 ? -14.883 -11.523 11.929 1.00 94.75 794 LEU A CA 1
ATOM 6106 C C . LEU A 1 794 ? -14.125 -10.890 10.760 1.00 94.75 794 LEU A C 1
ATOM 6108 O O . LEU A 1 794 ? -14.748 -10.432 9.799 1.00 94.75 794 LEU A O 1
ATOM 6112 N N . THR A 1 795 ? -12.795 -10.897 10.823 1.00 95.62 795 THR A N 1
ATOM 6113 C CA . THR A 1 795 ? -11.903 -10.354 9.783 1.00 95.62 795 THR A CA 1
ATOM 6114 C C . THR A 1 795 ? -10.640 -11.214 9.614 1.00 95.62 795 THR A C 1
ATOM 6116 O O . THR A 1 795 ? -10.557 -12.312 10.162 1.00 95.62 795 THR A O 1
ATOM 6119 N N . HIS A 1 796 ? -9.662 -10.723 8.845 1.00 95.69 796 HIS A N 1
ATOM 6120 C CA . HIS A 1 796 ? -8.348 -11.339 8.633 1.00 95.69 796 HIS A CA 1
ATOM 6121 C C . HIS A 1 796 ? -8.442 -12.772 8.074 1.00 95.69 796 HIS A C 1
ATOM 6123 O O . HIS A 1 796 ? -7.847 -13.722 8.567 1.00 95.69 796 HIS A O 1
ATOM 6129 N N . PHE A 1 797 ? -9.234 -12.963 7.019 1.00 91.94 797 PHE A N 1
ATOM 6130 C CA . PHE A 1 797 ? -9.495 -14.289 6.456 1.00 91.94 797 PHE A CA 1
ATOM 6131 C C . PHE A 1 797 ? -8.330 -14.799 5.600 1.00 91.94 797 PHE A C 1
ATOM 6133 O O . PHE A 1 797 ? -7.771 -14.063 4.776 1.00 91.94 797 PHE A O 1
ATOM 6140 N N . SER A 1 798 ? -8.013 -16.098 5.698 1.00 87.00 798 SER A N 1
ATOM 6141 C CA . SER A 1 798 ? -7.037 -16.716 4.797 1.00 87.00 798 SER A CA 1
ATOM 6142 C C . SER A 1 798 ? -7.515 -16.661 3.349 1.00 87.00 798 SER A C 1
ATOM 6144 O O . SER A 1 798 ? -8.541 -17.223 2.967 1.00 87.00 798 SER A O 1
ATOM 6146 N N . GLN A 1 799 ? -6.692 -16.069 2.492 1.00 76.00 799 GLN A N 1
ATOM 6147 C CA . GLN A 1 799 ? -7.010 -15.886 1.076 1.00 76.00 799 GLN A CA 1
ATOM 6148 C C . GLN A 1 799 ? -6.917 -17.156 0.227 1.00 76.00 799 GLN A C 1
ATOM 6150 O O . GLN A 1 799 ? -7.227 -17.138 -0.966 1.00 76.00 799 GLN A O 1
ATOM 6155 N N . ARG A 1 800 ? -6.518 -18.285 0.826 1.00 68.06 800 ARG A N 1
ATOM 6156 C CA . ARG A 1 800 ? -6.581 -19.601 0.174 1.00 68.06 800 ARG A CA 1
ATOM 6157 C C . ARG A 1 800 ? -8.016 -19.995 -0.178 1.00 68.06 800 ARG A C 1
ATOM 6159 O O . ARG A 1 800 ? -8.215 -20.793 -1.094 1.00 68.06 800 ARG A O 1
ATOM 6166 N N . TYR A 1 801 ? -8.993 -19.405 0.507 1.00 64.94 801 TYR A N 1
ATOM 6167 C CA . TYR A 1 801 ? -10.408 -19.683 0.336 1.00 64.94 801 TYR A CA 1
ATOM 6168 C C . TYR A 1 801 ? -11.119 -18.380 -0.054 1.00 64.94 801 TYR A C 1
ATOM 6170 O O . TYR A 1 801 ? -11.380 -17.540 0.799 1.00 64.94 801 TYR A O 1
ATOM 6178 N N . PRO A 1 802 ? -11.472 -18.176 -1.337 1.00 53.69 802 PRO A N 1
ATOM 6179 C CA . PRO A 1 802 ? -12.225 -16.989 -1.759 1.00 53.69 802 PRO A CA 1
ATOM 6180 C C . PRO A 1 802 ? -13.696 -17.030 -1.306 1.00 53.69 802 PRO A C 1
ATOM 6182 O O . PRO A 1 802 ? -14.475 -16.146 -1.647 1.00 53.69 802 PRO A O 1
ATOM 6185 N N . LYS A 1 803 ? -14.096 -18.085 -0.590 1.00 62.09 803 LYS A N 1
ATOM 6186 C CA . LYS A 1 803 ? -15.463 -18.313 -0.135 1.00 62.09 803 LYS A CA 1
ATOM 6187 C C . LYS A 1 803 ? -15.636 -17.726 1.257 1.00 62.09 803 LYS A C 1
ATOM 6189 O O . LYS A 1 803 ? -14.708 -17.723 2.057 1.00 62.09 803 LYS A O 1
ATOM 6194 N N . ILE A 1 804 ? -16.850 -17.274 1.540 1.00 63.44 804 ILE A N 1
ATOM 6195 C CA . ILE A 1 804 ? -17.258 -16.938 2.902 1.00 63.44 804 ILE A CA 1
ATOM 6196 C C . ILE A 1 804 ? -17.058 -18.180 3.792 1.00 63.44 804 ILE A C 1
ATOM 6198 O O . ILE A 1 804 ? -17.432 -19.277 3.351 1.00 63.44 804 ILE A O 1
ATOM 6202 N N . PRO A 1 805 ? -16.479 -18.034 5.002 1.00 61.56 805 PRO A N 1
ATOM 6203 C CA . PRO A 1 805 ? -16.354 -19.133 5.952 1.00 61.56 805 PRO A CA 1
ATOM 6204 C C . PRO A 1 805 ? -17.687 -19.858 6.138 1.00 61.56 805 PRO A C 1
ATOM 6206 O O . PRO A 1 805 ? -18.741 -19.232 6.278 1.00 61.56 805 PRO A O 1
ATOM 6209 N N . LYS A 1 806 ? -17.658 -21.193 6.114 1.00 61.22 806 LYS A N 1
ATOM 6210 C CA . LYS A 1 806 ? -18.850 -21.994 6.404 1.00 61.22 806 LYS A CA 1
ATOM 6211 C C . LYS A 1 806 ? -19.142 -21.894 7.895 1.00 61.22 806 LYS A C 1
ATOM 6213 O O . LYS A 1 806 ? -18.413 -22.465 8.695 1.00 61.22 806 LYS A O 1
ATOM 6218 N N . LEU A 1 807 ? -20.199 -21.176 8.244 1.00 62.69 807 LEU A N 1
ATOM 6219 C CA . LEU A 1 807 ? -20.681 -21.073 9.616 1.00 62.69 807 LEU A CA 1
ATOM 6220 C C . LEU A 1 807 ? -21.653 -22.226 9.903 1.00 62.69 807 LEU A C 1
ATOM 6222 O O . LEU A 1 807 ? -22.573 -22.464 9.116 1.00 62.69 807 LEU A O 1
ATOM 6226 N N . ASP A 1 808 ? -21.424 -22.951 10.999 1.00 54.06 808 ASP A N 1
ATOM 6227 C CA . ASP A 1 808 ? -22.261 -24.077 11.428 1.00 54.06 808 ASP A CA 1
ATOM 6228 C C . ASP A 1 808 ? -23.593 -23.584 12.029 1.00 54.06 808 ASP A C 1
ATOM 6230 O O . ASP A 1 808 ? -23.640 -22.590 12.756 1.00 54.06 808 ASP A O 1
ATOM 6234 N N . GLU A 1 809 ? -24.690 -24.273 11.705 1.00 50.09 809 GLU A N 1
ATOM 6235 C CA . GLU A 1 809 ? -26.072 -23.781 11.875 1.00 50.09 809 GLU A CA 1
ATOM 6236 C C . GLU A 1 809 ? -26.533 -23.714 13.339 1.00 50.09 809 GLU A C 1
ATOM 6238 O O . GLU A 1 809 ? -27.520 -23.054 13.654 1.00 50.09 809 GLU A O 1
ATOM 6243 N N . THR A 1 810 ? -25.824 -24.399 14.233 1.00 50.09 810 THR A N 1
ATOM 6244 C CA . THR A 1 810 ? -26.203 -24.598 15.637 1.00 50.09 810 THR A CA 1
ATOM 6245 C C . THR A 1 810 ? -25.721 -23.493 16.575 1.00 50.09 810 THR A C 1
ATOM 6247 O O . THR A 1 810 ? -26.197 -23.427 17.705 1.00 50.09 810 THR A O 1
ATOM 6250 N N . HIS A 1 811 ? -24.804 -22.623 16.128 1.00 47.25 811 HIS A N 1
ATOM 6251 C CA . HIS A 1 811 ? -24.133 -21.651 17.000 1.00 47.25 811 HIS A CA 1
ATOM 6252 C C . HIS A 1 811 ? -24.351 -20.169 16.638 1.00 47.25 811 HIS A C 1
ATOM 6254 O O . HIS A 1 811 ? -24.003 -19.324 17.454 1.00 47.25 811 HIS A O 1
ATOM 6260 N N . MET A 1 812 ? -24.934 -19.807 15.483 1.00 53.75 812 MET A N 1
ATOM 6261 C CA . MET A 1 812 ? -25.088 -18.385 15.108 1.00 53.75 812 MET A CA 1
ATOM 6262 C C . MET A 1 812 ? -26.340 -18.054 14.288 1.00 53.75 812 MET A C 1
ATOM 6264 O O . MET A 1 812 ? -26.442 -18.471 13.133 1.00 53.75 812 MET A O 1
ATOM 6268 N N . PRO A 1 813 ? -27.228 -17.195 14.835 1.00 53.19 813 PRO A N 1
ATOM 6269 C CA . PRO A 1 813 ? -27.921 -16.230 13.971 1.00 53.19 813 PRO A CA 1
ATOM 6270 C C . PRO A 1 813 ? -27.990 -14.766 14.467 1.00 53.19 813 PRO A C 1
ATOM 6272 O O . PRO A 1 813 ? -28.468 -13.926 13.710 1.00 53.19 813 PRO A O 1
ATOM 6275 N N . HIS A 1 814 ? -27.551 -14.402 15.686 1.00 65.12 814 HIS A N 1
ATOM 6276 C CA . HIS A 1 814 ? -27.981 -13.109 16.276 1.00 65.12 814 HIS A CA 1
ATOM 6277 C C . HIS A 1 814 ? -26.897 -12.066 16.612 1.00 65.12 814 HIS A C 1
ATOM 6279 O O . HIS A 1 814 ? -27.262 -10.919 16.871 1.00 65.12 814 HIS A O 1
ATOM 6285 N N . LYS A 1 815 ? -25.593 -12.402 16.615 1.00 80.62 815 LYS A N 1
ATOM 6286 C CA . LYS A 1 815 ? -24.527 -11.464 17.059 1.00 80.62 815 LYS A CA 1
ATOM 6287 C C . LYS A 1 815 ? -23.292 -11.357 16.153 1.00 80.62 815 LYS A C 1
ATOM 6289 O O . LYS A 1 815 ? -22.600 -10.340 16.228 1.00 80.62 815 LYS A O 1
ATOM 6294 N N . THR A 1 816 ? -23.013 -12.360 15.316 1.00 86.88 816 THR A N 1
ATOM 6295 C CA . THR A 1 816 ? -21.786 -12.411 14.493 1.00 86.88 816 THR A CA 1
ATOM 6296 C C . THR A 1 816 ? -21.996 -11.901 13.081 1.00 86.88 816 THR A C 1
ATOM 6298 O O . THR A 1 816 ? -23.004 -12.201 12.447 1.00 86.88 816 THR A O 1
ATOM 6301 N N . CYS A 1 817 ? -20.997 -11.174 12.589 1.00 87.75 817 CYS A N 1
ATOM 6302 C CA . CYS A 1 817 ? -20.959 -10.547 11.278 1.00 87.75 817 CYS A CA 1
ATOM 6303 C C . CYS A 1 817 ? -19.612 -10.840 10.598 1.00 87.75 817 CYS A C 1
ATOM 6305 O O . CYS A 1 817 ? -18.612 -11.104 11.265 1.00 87.75 817 CYS A O 1
ATOM 6307 N N . ILE A 1 818 ? -19.571 -10.779 9.268 1.00 88.12 818 ILE A N 1
ATOM 6308 C CA . ILE A 1 818 ? -18.364 -11.038 8.468 1.00 88.12 818 ILE A CA 1
ATOM 6309 C C . ILE A 1 818 ? -17.938 -9.738 7.795 1.00 88.12 818 ILE A C 1
ATOM 6311 O O . ILE A 1 818 ? -18.745 -9.126 7.097 1.00 88.12 818 ILE A O 1
ATOM 6315 N N . ALA A 1 819 ? -16.679 -9.341 7.977 1.00 91.50 819 ALA A N 1
ATOM 6316 C CA . ALA A 1 819 ? -16.125 -8.154 7.344 1.00 91.50 819 ALA A CA 1
ATOM 6317 C C . ALA A 1 819 ? -15.794 -8.387 5.860 1.00 91.50 819 ALA A C 1
ATOM 6319 O O . ALA A 1 819 ? -15.366 -9.467 5.427 1.00 91.50 819 ALA A O 1
ATOM 6320 N N . PHE A 1 820 ? -15.935 -7.324 5.078 1.00 91.06 820 PHE A N 1
ATOM 6321 C CA . PHE A 1 820 ? -15.516 -7.244 3.682 1.00 91.06 820 PHE A CA 1
ATOM 6322 C C . PHE A 1 820 ? -14.730 -5.954 3.465 1.00 91.06 820 PHE A C 1
ATOM 6324 O O . PHE A 1 820 ? -14.915 -4.984 4.195 1.00 91.06 820 PHE A O 1
ATOM 6331 N N . ASP A 1 821 ? -13.864 -5.942 2.457 1.00 91.88 821 ASP A N 1
ATOM 6332 C CA . ASP A 1 821 ? -13.151 -4.728 2.072 1.00 91.88 821 ASP A CA 1
ATOM 6333 C C . ASP A 1 821 ? -14.140 -3.599 1.739 1.00 91.88 821 ASP A C 1
ATOM 6335 O O . ASP A 1 821 ? -15.124 -3.804 1.026 1.00 91.88 821 ASP A O 1
ATOM 6339 N N . ASN A 1 822 ? -13.842 -2.404 2.241 1.00 92.38 822 ASN A N 1
ATOM 6340 C CA . ASN A 1 822 ? -14.655 -1.189 2.188 1.00 92.38 822 ASN A CA 1
ATOM 6341 C C . ASN A 1 822 ? -16.045 -1.300 2.836 1.00 92.38 822 ASN A C 1
ATOM 6343 O O . ASN A 1 822 ? -16.890 -0.434 2.609 1.00 92.38 822 ASN A O 1
ATOM 6347 N N . MET A 1 823 ? -16.280 -2.317 3.670 1.00 93.25 823 MET A N 1
ATOM 6348 C CA . MET A 1 823 ? -17.463 -2.363 4.522 1.00 93.25 823 MET A CA 1
ATOM 6349 C C . MET A 1 823 ? -17.389 -1.240 5.560 1.00 93.25 823 MET A C 1
ATOM 6351 O O . MET A 1 823 ? -16.399 -1.126 6.281 1.00 93.25 823 MET A O 1
ATOM 6355 N N . SER A 1 824 ? -18.441 -0.436 5.642 1.00 94.69 824 SER A N 1
ATOM 6356 C CA . SER A 1 824 ? -18.652 0.589 6.657 1.00 94.69 824 SER A CA 1
ATOM 6357 C C . SER A 1 824 ? -19.715 0.119 7.644 1.00 94.69 824 SER A C 1
ATOM 6359 O O . SER A 1 824 ? -20.778 -0.342 7.240 1.00 94.69 824 SER A O 1
ATOM 6361 N N . VAL A 1 825 ? -19.433 0.224 8.939 1.00 95.06 825 VAL A N 1
ATOM 6362 C CA . VAL A 1 825 ? -20.358 -0.115 10.020 1.00 95.06 825 VAL A CA 1
ATOM 6363 C C . VAL A 1 825 ? -20.483 1.083 10.947 1.00 95.06 825 VAL A C 1
ATOM 6365 O O . VAL A 1 825 ? -19.579 1.377 11.729 1.00 95.06 825 VAL A O 1
ATOM 6368 N N . ASN A 1 826 ? -21.618 1.774 10.877 1.00 95.12 826 ASN A N 1
ATOM 6369 C CA . ASN A 1 826 ? -21.937 2.842 11.815 1.00 95.12 826 ASN A CA 1
ATOM 6370 C C . ASN A 1 826 ? -22.450 2.268 13.142 1.00 95.12 826 ASN A C 1
ATOM 6372 O O . ASN A 1 826 ? -23.160 1.258 13.157 1.00 95.12 826 ASN A O 1
ATOM 6376 N N . LEU A 1 827 ? -22.149 2.940 14.254 1.00 92.75 827 LEU A N 1
ATOM 6377 C CA . LEU A 1 827 ? -22.609 2.523 15.579 1.00 92.75 827 LEU A CA 1
ATOM 6378 C C . LEU A 1 827 ? -24.149 2.441 15.672 1.00 92.75 827 LEU A C 1
ATOM 6380 O O . LEU A 1 827 ? -24.674 1.533 16.318 1.00 92.75 827 LEU A O 1
ATOM 6384 N N . ALA A 1 828 ? -24.869 3.319 14.963 1.00 90.50 828 ALA A N 1
ATOM 6385 C CA . ALA A 1 828 ? -26.332 3.309 14.880 1.00 90.50 828 ALA A CA 1
ATOM 6386 C C . ALA A 1 828 ? -26.903 2.076 14.150 1.00 90.50 828 ALA A C 1
ATOM 6388 O O . ALA A 1 828 ? -28.051 1.700 14.381 1.00 90.50 828 ALA A O 1
ATOM 6389 N N . ASP A 1 829 ? -26.104 1.419 13.305 1.00 90.31 829 ASP A N 1
ATOM 6390 C CA . ASP A 1 829 ? -26.544 0.298 12.468 1.00 90.31 829 ASP A CA 1
ATOM 6391 C C . ASP A 1 829 ? -26.215 -1.077 13.097 1.00 90.31 829 ASP A C 1
ATOM 6393 O O . ASP A 1 829 ? -26.654 -2.119 12.597 1.00 90.31 829 ASP A O 1
ATOM 6397 N N . LEU A 1 830 ? -25.491 -1.113 14.229 1.00 89.69 830 LEU A N 1
ATOM 6398 C CA . LEU A 1 830 ? -25.151 -2.352 14.948 1.00 89.69 830 LEU A CA 1
ATOM 6399 C C . LEU A 1 830 ? -26.357 -3.251 15.275 1.00 89.69 830 LEU A C 1
ATOM 6401 O O . LEU A 1 830 ? -26.213 -4.475 15.162 1.00 89.69 830 LEU A O 1
ATOM 6405 N N . PRO A 1 831 ? -27.541 -2.729 15.659 1.00 87.00 831 PRO A N 1
ATOM 6406 C CA . PRO A 1 831 ? -28.703 -3.572 15.929 1.00 87.00 831 PRO A CA 1
ATOM 6407 C C . PRO A 1 831 ? -29.131 -4.411 14.718 1.00 87.00 831 PRO A C 1
ATOM 6409 O O . PRO A 1 831 ? -29.518 -5.567 14.887 1.00 87.00 831 PRO A O 1
ATOM 6412 N N . VAL A 1 832 ? -28.998 -3.860 13.506 1.00 81.19 832 VAL A N 1
ATOM 6413 C CA . VAL A 1 832 ? -29.450 -4.463 12.240 1.00 81.19 832 VAL A CA 1
ATOM 6414 C C . VAL A 1 832 ? -28.351 -5.304 11.574 1.00 81.19 832 VAL A C 1
ATOM 6416 O O . VAL A 1 832 ? -28.656 -6.229 10.822 1.00 81.19 832 VAL A O 1
ATOM 6419 N N . LEU A 1 833 ? -27.078 -5.051 11.893 1.00 81.06 833 LEU A N 1
ATOM 6420 C CA . LEU A 1 833 ? -25.906 -5.664 11.256 1.00 81.06 833 LEU A CA 1
ATOM 6421 C C . LEU A 1 833 ? -25.959 -7.209 11.109 1.00 81.06 833 LEU A C 1
ATOM 6423 O O . LEU A 1 833 ? -25.712 -7.695 9.995 1.00 81.06 833 LEU A O 1
ATOM 6427 N N . PRO A 1 834 ? -26.340 -8.008 12.134 1.00 75.31 834 PRO A N 1
ATOM 6428 C CA . PRO A 1 834 ? -26.436 -9.466 11.987 1.00 75.31 834 PRO A CA 1
ATOM 6429 C C . PRO A 1 834 ? -27.564 -9.910 11.047 1.00 75.31 834 PRO A C 1
ATOM 6431 O O . PRO A 1 834 ? -27.459 -10.957 10.417 1.00 75.31 834 PRO A O 1
ATOM 6434 N N . ARG A 1 835 ? -28.636 -9.116 10.902 1.00 66.81 835 ARG A N 1
ATOM 6435 C CA . ARG A 1 835 ? -29.764 -9.439 10.007 1.00 66.81 835 ARG A CA 1
ATOM 6436 C C . ARG A 1 835 ? -29.362 -9.347 8.541 1.00 66.81 835 ARG A C 1
ATOM 6438 O O . ARG A 1 835 ? -29.879 -10.100 7.730 1.00 66.81 835 ARG A O 1
ATOM 6445 N N . VAL A 1 836 ? -28.436 -8.448 8.217 1.00 63.38 836 VAL A N 1
ATOM 6446 C CA . VAL A 1 836 ? -27.969 -8.221 6.844 1.00 63.38 836 VAL A CA 1
ATOM 6447 C C . VAL A 1 836 ? -26.835 -9.177 6.492 1.00 63.38 836 VAL A C 1
ATOM 6449 O O . VAL A 1 836 ? -26.867 -9.830 5.455 1.00 63.38 836 VAL A O 1
ATOM 6452 N N . THR A 1 837 ? -25.849 -9.312 7.378 1.00 59.28 837 THR A N 1
ATOM 6453 C CA . THR A 1 837 ? -24.672 -10.158 7.121 1.00 59.28 837 THR A CA 1
ATOM 6454 C C . THR A 1 837 ? -24.905 -11.642 7.436 1.00 59.28 837 THR A C 1
ATOM 6456 O O . THR A 1 837 ? -24.204 -12.497 6.894 1.00 59.28 837 THR A O 1
ATOM 6459 N N . GLY A 1 838 ? -25.910 -11.961 8.260 1.00 49.12 838 GLY A N 1
ATOM 6460 C CA . GLY A 1 838 ? -26.271 -13.315 8.696 1.00 49.12 838 GLY A CA 1
ATOM 6461 C C . GLY A 1 838 ? -27.541 -13.901 8.063 1.00 49.12 838 GLY A C 1
ATOM 6462 O O . GLY A 1 838 ? -27.916 -15.022 8.405 1.00 49.12 838 GLY A O 1
ATOM 6463 N N . GLN A 1 839 ? -28.217 -13.202 7.139 1.00 43.50 839 GLN A N 1
ATOM 6464 C CA . GLN A 1 839 ? -29.476 -13.689 6.558 1.00 43.50 839 GLN A CA 1
ATOM 6465 C C . GLN A 1 839 ? -29.288 -14.991 5.750 1.00 43.50 839 GLN A C 1
ATOM 6467 O O . GLN A 1 839 ? -28.579 -15.042 4.735 1.00 43.50 839 GLN A O 1
ATOM 6472 N N . LYS A 1 840 ? -29.992 -16.047 6.178 1.00 41.88 840 LYS A N 1
ATOM 6473 C CA . LYS A 1 840 ? -30.373 -17.189 5.337 1.00 41.88 840 LYS A CA 1
ATOM 6474 C C . LYS A 1 840 ? -31.753 -16.929 4.730 1.00 41.88 840 LYS A C 1
ATOM 6476 O O . LYS A 1 840 ? -32.662 -16.478 5.418 1.00 41.88 840 LYS A O 1
ATOM 6481 N N . ILE A 1 841 ? -31.909 -17.275 3.454 1.00 34.78 841 ILE A N 1
ATOM 6482 C CA . ILE A 1 841 ? -33.210 -17.381 2.782 1.00 34.78 841 ILE A CA 1
ATOM 6483 C C . ILE A 1 841 ? -33.803 -18.757 3.140 1.00 34.78 841 ILE A C 1
ATOM 6485 O O . ILE A 1 841 ? -33.092 -19.757 2.983 1.00 34.78 841 ILE A O 1
ATOM 6489 N N . PRO A 1 842 ? -35.057 -18.860 3.613 1.00 25.70 842 PRO A N 1
ATOM 6490 C CA . PRO A 1 842 ? -35.688 -20.156 3.852 1.00 25.70 842 PRO A CA 1
ATOM 6491 C C . PRO A 1 842 ? -35.859 -20.936 2.531 1.00 25.70 842 PRO A C 1
ATOM 6493 O O . PRO A 1 842 ? -36.121 -20.331 1.487 1.00 25.70 842 PRO A O 1
ATOM 6496 N N . PRO A 1 843 ? -35.722 -22.275 2.533 1.00 25.64 843 PRO A N 1
ATOM 6497 C CA . PRO A 1 843 ? -36.014 -23.081 1.355 1.00 25.64 843 PRO A CA 1
ATOM 6498 C C . PRO A 1 843 ? -37.526 -23.066 1.102 1.00 25.64 843 PRO A C 1
ATOM 6500 O O . PRO A 1 843 ? -38.287 -23.700 1.830 1.00 25.64 843 PRO A O 1
ATOM 6503 N N . TRP A 1 844 ? -37.980 -22.346 0.076 1.00 29.27 844 TRP A N 1
ATOM 6504 C CA . TRP A 1 844 ? -39.385 -22.393 -0.318 1.00 29.27 844 TRP A CA 1
ATOM 6505 C C . TRP A 1 844 ? -39.706 -23.688 -1.065 1.00 29.27 844 TRP A C 1
ATOM 6507 O O . TRP A 1 844 ? -39.034 -24.093 -2.018 1.00 29.27 844 TRP A O 1
ATOM 6517 N N . THR A 1 845 ? -40.786 -24.312 -0.615 1.00 26.84 845 THR A N 1
ATOM 6518 C CA . THR A 1 845 ? -41.524 -25.398 -1.246 1.00 26.84 845 THR A CA 1
ATOM 6519 C C . THR A 1 845 ? -41.950 -25.014 -2.666 1.00 26.84 845 THR A C 1
ATOM 6521 O O . THR A 1 845 ? -42.897 -24.258 -2.868 1.00 26.84 845 THR A O 1
ATOM 6524 N N . ARG A 1 846 ? -41.294 -25.576 -3.689 1.00 23.59 846 ARG A N 1
ATOM 6525 C CA . ARG A 1 846 ? -41.934 -25.724 -5.007 1.00 23.59 846 ARG A CA 1
ATOM 6526 C C . ARG A 1 846 ? -42.980 -26.846 -4.943 1.00 23.59 846 ARG A C 1
ATOM 6528 O O . ARG A 1 846 ? -42.799 -27.789 -4.167 1.00 23.59 846 ARG A O 1
ATOM 6535 N N . PRO A 1 847 ? -44.059 -26.770 -5.746 1.00 25.92 847 PRO A N 1
ATOM 6536 C CA . PRO A 1 847 ? -45.074 -27.812 -5.790 1.00 25.92 847 PRO A CA 1
ATOM 6537 C C . PRO A 1 847 ? -44.434 -29.148 -6.173 1.00 25.92 847 PRO A C 1
ATOM 6539 O O . PRO A 1 847 ? -43.547 -29.213 -7.024 1.00 25.92 847 PRO A O 1
ATOM 6542 N N . TYR A 1 848 ? -44.893 -30.188 -5.484 1.00 23.38 848 TYR A N 1
ATOM 6543 C CA . TYR A 1 848 ? -44.580 -31.603 -5.652 1.00 23.38 848 TYR A CA 1
ATOM 6544 C C . TYR A 1 848 ? -44.141 -31.976 -7.085 1.00 23.38 848 TYR A C 1
ATOM 6546 O O . TYR A 1 848 ? -44.959 -32.031 -8.000 1.00 23.38 848 TYR A O 1
ATOM 6554 N N . TYR A 1 849 ? -42.861 -32.307 -7.260 1.00 25.86 849 TYR A N 1
ATOM 6555 C CA . TYR A 1 849 ? -42.393 -33.160 -8.354 1.00 25.86 849 TYR A CA 1
ATOM 6556 C C . TYR A 1 849 ? -41.723 -34.387 -7.725 1.00 25.86 849 TYR A C 1
ATOM 6558 O O . TYR A 1 849 ? -40.717 -34.238 -7.025 1.00 25.86 849 TYR A O 1
ATOM 6566 N N . PRO A 1 850 ? -42.276 -35.599 -7.902 1.00 30.00 850 PRO A N 1
ATOM 6567 C CA . PRO A 1 850 ? -41.691 -36.798 -7.335 1.00 30.00 850 PRO A CA 1
ATOM 6568 C C . PRO A 1 850 ? -40.456 -37.185 -8.159 1.00 30.00 850 PRO A C 1
ATOM 6570 O O . PRO A 1 850 ? -40.523 -37.247 -9.383 1.00 30.00 850 PRO A O 1
ATOM 6573 N N . ASN A 1 851 ? -39.363 -37.492 -7.455 1.00 30.34 851 ASN A N 1
ATOM 6574 C CA . ASN A 1 851 ? -38.080 -38.035 -7.935 1.00 30.34 851 ASN A CA 1
ATOM 6575 C C . ASN A 1 851 ? -36.953 -37.025 -8.195 1.00 30.34 851 ASN A C 1
ATOM 6577 O O . ASN A 1 851 ? -36.562 -36.776 -9.329 1.00 30.34 851 ASN A O 1
ATOM 6581 N N . ASN A 1 852 ? -36.322 -36.562 -7.113 1.00 27.33 852 ASN A N 1
ATOM 6582 C CA . ASN A 1 852 ? -34.859 -36.606 -7.003 1.00 27.33 852 ASN A CA 1
ATOM 6583 C C . ASN A 1 852 ? -34.431 -36.459 -5.535 1.00 27.33 852 ASN A C 1
ATOM 6585 O O . ASN A 1 852 ? -34.638 -35.423 -4.910 1.00 27.33 852 ASN A O 1
ATOM 6589 N N . ARG A 1 853 ? -33.835 -37.517 -4.968 1.00 29.33 853 ARG A N 1
ATOM 6590 C CA . ARG A 1 853 ? -33.180 -37.484 -3.653 1.00 29.33 853 ARG A CA 1
ATOM 6591 C C . ARG A 1 853 ? -31.736 -37.013 -3.833 1.00 29.33 853 ARG A C 1
ATOM 6593 O O . ARG A 1 853 ? -30.849 -37.823 -4.072 1.00 29.33 853 ARG A O 1
ATOM 6600 N N . ALA A 1 854 ? -31.510 -35.715 -3.678 1.00 28.58 854 ALA A N 1
ATOM 6601 C CA . ALA A 1 854 ? -30.215 -35.158 -3.302 1.00 28.58 854 ALA A CA 1
ATOM 6602 C C . ALA A 1 854 ? -30.485 -34.059 -2.269 1.00 28.58 854 ALA A C 1
ATOM 6604 O O . ALA A 1 854 ? -31.305 -33.178 -2.509 1.00 28.58 854 ALA A O 1
ATOM 6605 N N . GLY A 1 855 ? -29.875 -34.159 -1.087 1.00 26.78 855 GLY A N 1
ATOM 6606 C CA . GLY A 1 855 ? -30.029 -33.158 -0.032 1.00 26.78 855 GLY A CA 1
ATOM 6607 C C . GLY A 1 855 ? -29.404 -31.833 -0.464 1.00 26.78 855 GLY A C 1
ATOM 6608 O O . GLY A 1 855 ? -28.213 -31.786 -0.765 1.00 26.78 855 GLY A O 1
ATOM 6609 N N . PHE A 1 856 ? -30.203 -30.769 -0.500 1.00 26.59 856 PHE A N 1
ATOM 6610 C CA . PHE A 1 856 ? -29.747 -29.415 -0.801 1.00 26.59 856 PHE A CA 1
ATOM 6611 C C . PHE A 1 856 ? -29.583 -28.633 0.507 1.00 26.59 856 PHE A C 1
ATOM 6613 O O . PHE A 1 856 ? -30.542 -28.463 1.255 1.00 26.59 856 PHE A O 1
ATOM 6620 N N . GLY A 1 857 ? -28.356 -28.187 0.791 1.00 30.09 857 GLY A N 1
ATOM 6621 C CA . GLY A 1 857 ? -28.044 -27.317 1.928 1.00 30.09 857 GLY A CA 1
ATOM 6622 C C . GLY A 1 857 ? -28.369 -25.848 1.638 1.00 30.09 857 GLY A C 1
ATOM 6623 O O . GLY A 1 857 ? -28.216 -25.383 0.508 1.00 30.09 857 GLY A O 1
ATOM 6624 N N . THR A 1 858 ? -28.812 -25.118 2.664 1.00 33.12 858 THR A N 1
ATOM 6625 C CA . THR A 1 858 ? -29.127 -23.678 2.602 1.00 33.12 858 THR A CA 1
ATOM 6626 C C . THR A 1 858 ? -27.877 -22.810 2.383 1.00 33.12 858 THR A C 1
ATOM 6628 O O . THR A 1 858 ? -26.822 -23.094 2.947 1.00 33.12 858 THR A O 1
ATOM 6631 N N . VAL A 1 859 ? -27.978 -21.746 1.573 1.00 35.88 859 VAL A N 1
ATOM 6632 C CA . VAL A 1 859 ? -26.869 -20.830 1.221 1.00 35.88 859 VAL A CA 1
ATOM 6633 C C . VAL A 1 859 ? -27.212 -19.408 1.692 1.00 35.88 859 VAL A C 1
ATOM 6635 O O . VAL A 1 859 ? -28.311 -18.927 1.427 1.00 35.88 859 VAL A O 1
ATOM 6638 N N . SER A 1 860 ? -26.288 -18.740 2.396 1.00 45.09 860 SER A N 1
ATOM 6639 C CA . SER A 1 860 ? -26.411 -17.317 2.778 1.00 45.09 860 SER A CA 1
ATOM 6640 C C . SER A 1 860 ? -26.460 -16.413 1.536 1.00 45.09 860 SER A C 1
ATOM 6642 O O . SER A 1 860 ? -25.796 -16.702 0.540 1.00 45.09 860 SER A O 1
ATOM 6644 N N . PHE A 1 861 ? -27.211 -15.309 1.587 1.00 48.06 861 PHE A N 1
ATOM 6645 C CA . PHE A 1 861 ? -27.383 -14.399 0.447 1.00 48.06 861 PHE A CA 1
ATOM 6646 C C . PHE A 1 861 ? -26.039 -13.823 -0.047 1.00 48.06 861 PHE A C 1
ATOM 6648 O O . PHE A 1 861 ? -25.722 -13.950 -1.228 1.00 48.06 861 PHE A O 1
ATOM 6655 N N . PHE A 1 862 ? -25.161 -13.371 0.861 1.00 51.50 862 PHE A N 1
ATOM 6656 C CA . PHE A 1 862 ? -23.786 -12.933 0.543 1.00 51.50 862 PHE A CA 1
ATOM 6657 C C . PHE A 1 862 ? -22.896 -14.064 -0.023 1.00 51.50 862 PHE A C 1
ATOM 6659 O O . PHE A 1 862 ? -21.955 -13.814 -0.785 1.00 51.50 862 PHE A O 1
ATOM 6666 N N . ALA A 1 863 ? -23.197 -15.332 0.280 1.00 51.12 863 ALA A N 1
ATOM 6667 C CA . ALA A 1 863 ? -22.451 -16.482 -0.243 1.00 51.12 863 ALA A CA 1
ATOM 6668 C C . ALA A 1 863 ? -22.774 -16.802 -1.713 1.00 51.12 863 ALA A C 1
ATOM 6670 O O . ALA A 1 863 ? -21.997 -17.494 -2.373 1.00 51.12 863 ALA A O 1
ATOM 6671 N N . ILE A 1 864 ? -23.891 -16.297 -2.248 1.00 50.00 864 ILE A N 1
ATOM 6672 C CA . ILE A 1 864 ? -24.227 -16.395 -3.677 1.00 50.00 864 ILE A CA 1
ATOM 6673 C C . ILE A 1 864 ? -23.359 -15.416 -4.487 1.00 50.00 864 ILE A C 1
ATOM 6675 O O . ILE A 1 864 ? -22.825 -15.778 -5.532 1.00 50.00 864 ILE A O 1
ATOM 6679 N N . LEU A 1 865 ? -23.128 -14.219 -3.948 1.00 47.94 865 LEU A N 1
ATOM 6680 C CA . LEU A 1 865 ? -22.433 -13.104 -4.610 1.00 47.94 865 LEU A CA 1
ATOM 6681 C C . LEU A 1 865 ? -20.911 -13.239 -4.649 1.00 47.94 865 LEU A C 1
ATOM 6683 O O . LEU A 1 865 ? -20.252 -12.711 -5.548 1.00 47.94 865 LEU A O 1
ATOM 6687 N N . THR A 1 866 ? -20.363 -13.981 -3.686 1.00 48.59 866 THR A N 1
ATOM 6688 C CA . THR A 1 866 ? -18.933 -14.298 -3.570 1.00 48.59 866 THR A CA 1
ATOM 6689 C C . THR A 1 866 ? -18.527 -15.552 -4.350 1.00 48.59 866 THR A C 1
ATOM 6691 O O . THR A 1 866 ? -17.373 -15.981 -4.275 1.00 48.59 866 THR A O 1
ATOM 6694 N N . ARG A 1 867 ? -19.438 -16.166 -5.125 1.00 50.38 867 ARG A N 1
ATOM 6695 C CA . ARG A 1 867 ? -19.093 -17.305 -5.986 1.00 50.38 867 ARG A CA 1
ATOM 6696 C C . ARG A 1 867 ? -18.117 -16.853 -7.082 1.00 50.38 867 ARG A C 1
ATOM 6698 O O . ARG A 1 867 ? -18.454 -15.958 -7.855 1.00 50.38 867 ARG A O 1
ATOM 6705 N N . PRO A 1 868 ? -16.924 -17.467 -7.202 1.00 35.69 868 PRO A N 1
ATOM 6706 C CA . PRO A 1 868 ? -16.074 -17.220 -8.355 1.00 35.69 868 PRO A CA 1
ATOM 6707 C C . PRO A 1 868 ? -16.772 -17.752 -9.611 1.00 35.69 868 PRO A C 1
ATOM 6709 O O . PRO A 1 868 ? -17.256 -18.886 -9.615 1.00 35.69 868 PRO A O 1
ATOM 6712 N N . VAL A 1 869 ? -16.785 -16.950 -10.678 1.00 31.31 869 VAL A N 1
ATOM 6713 C CA . VAL A 1 869 ? -17.180 -17.391 -12.019 1.00 31.31 869 VAL A CA 1
ATOM 6714 C C . VAL A 1 869 ? -16.167 -18.441 -12.474 1.00 31.31 869 VAL A C 1
ATOM 6716 O O . VAL A 1 869 ? -15.089 -18.133 -12.982 1.00 31.31 869 VAL A O 1
ATOM 6719 N N . ILE A 1 870 ? -16.482 -19.712 -12.239 1.00 23.64 870 ILE A N 1
ATOM 6720 C CA . ILE A 1 870 ? -15.877 -20.800 -12.995 1.00 23.64 870 ILE A CA 1
ATOM 6721 C C . ILE A 1 870 ? -16.665 -20.822 -14.294 1.00 23.64 870 ILE A C 1
ATOM 6723 O O . ILE A 1 870 ? -17.821 -21.238 -14.301 1.00 23.64 870 ILE A O 1
ATOM 6727 N N . ILE A 1 871 ? -16.053 -20.344 -15.379 1.00 21.47 871 ILE A N 1
ATOM 6728 C CA . ILE A 1 871 ? -16.574 -20.567 -16.727 1.00 21.47 871 ILE A CA 1
ATOM 6729 C C . ILE A 1 871 ? -16.676 -22.085 -16.892 1.00 21.47 871 ILE A C 1
ATOM 6731 O O . ILE A 1 871 ? -15.675 -22.779 -17.078 1.00 21.47 871 ILE A O 1
ATOM 6735 N N . SER A 1 872 ? -17.890 -22.606 -16.745 1.00 21.78 872 SER A N 1
ATOM 6736 C CA . SER A 1 872 ? -18.230 -23.964 -17.126 1.00 21.78 872 SER A CA 1
ATOM 6737 C C . SER A 1 872 ? -18.103 -24.018 -18.641 1.00 21.78 872 SER A C 1
ATOM 6739 O O . SER A 1 872 ? -18.951 -23.494 -19.359 1.00 21.78 872 SER A O 1
ATOM 6741 N N . LEU A 1 873 ? -17.031 -24.630 -19.144 1.00 23.50 873 LEU A N 1
ATOM 6742 C CA . LEU A 1 873 ? -16.994 -25.132 -20.515 1.00 23.50 873 LEU A CA 1
ATOM 6743 C C . LEU A 1 873 ? -18.001 -26.288 -20.614 1.00 23.50 873 LEU A C 1
ATOM 6745 O O . LEU A 1 873 ? -17.634 -27.458 -20.589 1.00 23.50 873 LEU A O 1
ATOM 6749 N N . SER A 1 874 ? -19.288 -25.957 -20.676 1.00 24.83 874 SER A N 1
ATOM 6750 C CA . SER A 1 874 ? -20.368 -26.895 -20.967 1.00 24.83 874 SER A CA 1
ATOM 6751 C C . SER A 1 874 ? -20.969 -26.549 -22.321 1.00 24.83 874 SER A C 1
ATOM 6753 O O . SER A 1 874 ? -22.036 -25.953 -22.410 1.00 24.83 874 SER A O 1
ATOM 6755 N N . THR A 1 875 ? -20.262 -26.932 -23.378 1.00 26.02 875 THR A N 1
ATOM 6756 C CA . THR A 1 875 ? -20.800 -27.046 -24.740 1.00 26.02 875 THR A CA 1
ATOM 6757 C C . THR A 1 875 ? -20.143 -28.235 -25.434 1.00 26.02 875 THR A C 1
ATOM 6759 O O . THR A 1 875 ? -19.378 -28.080 -26.370 1.00 26.02 875 THR A O 1
ATOM 6762 N N . TYR A 1 876 ? -20.439 -29.445 -24.951 1.00 23.62 876 TYR A N 1
ATOM 6763 C CA . TYR A 1 876 ? -20.408 -30.672 -25.754 1.00 23.62 876 TYR A CA 1
ATOM 6764 C C . TYR A 1 876 ? -21.480 -31.624 -25.206 1.00 23.62 876 TYR A C 1
ATOM 6766 O O . TYR A 1 876 ? -21.436 -31.952 -24.017 1.00 23.62 876 TYR A O 1
ATOM 6774 N N . PRO A 1 877 ? -22.470 -32.051 -26.009 1.00 26.92 877 PRO A N 1
ATOM 6775 C CA . PRO A 1 877 ? -23.445 -33.023 -25.555 1.00 26.92 877 PRO A CA 1
ATOM 6776 C C . PRO A 1 877 ? -22.846 -34.437 -25.590 1.00 26.92 877 PRO A C 1
ATOM 6778 O O . PRO A 1 877 ? -22.144 -34.821 -26.521 1.00 26.92 877 PRO A O 1
ATOM 6781 N N . SER A 1 878 ? -23.203 -35.212 -24.564 1.00 27.59 878 SER A N 1
ATOM 6782 C CA . SER A 1 878 ? -23.253 -36.680 -24.530 1.00 27.59 878 SER A CA 1
ATOM 6783 C C . SER A 1 878 ? -21.970 -37.478 -24.817 1.00 27.59 878 SER A C 1
ATOM 6785 O O . SER A 1 878 ? -21.721 -37.906 -25.938 1.00 27.59 878 SER A O 1
ATOM 6787 N N . LEU A 1 879 ? -21.281 -37.874 -23.742 1.00 23.05 879 LEU A N 1
ATOM 6788 C CA . LEU A 1 879 ? -20.728 -39.226 -23.616 1.00 23.05 879 LEU A CA 1
ATOM 6789 C C . LEU A 1 879 ? -20.895 -39.703 -22.167 1.00 23.05 879 LEU A C 1
ATOM 6791 O O . LEU A 1 879 ? -20.245 -39.213 -21.245 1.00 23.05 879 LEU A O 1
ATOM 6795 N N . GLN A 1 880 ? -21.820 -40.645 -21.973 1.00 25.05 880 GLN A N 1
ATOM 6796 C CA . GLN A 1 880 ? -21.961 -41.423 -20.746 1.00 25.05 880 GLN A CA 1
ATOM 6797 C C . GLN A 1 880 ? -20.673 -42.216 -20.504 1.00 25.05 880 GLN A C 1
ATOM 6799 O O . GLN A 1 880 ? -20.366 -43.131 -21.265 1.00 25.05 880 GLN A O 1
ATOM 6804 N N . PHE A 1 881 ? -19.967 -41.932 -19.411 1.00 22.73 881 PHE A N 1
ATOM 6805 C CA . PHE A 1 881 ? -19.038 -42.892 -18.824 1.00 22.73 881 PHE A CA 1
ATOM 6806 C C . PHE A 1 881 ? -19.637 -43.433 -17.528 1.00 22.73 881 PHE A C 1
ATOM 6808 O O . PHE A 1 881 ? -19.769 -42.734 -16.525 1.00 22.73 881 PHE A O 1
ATOM 6815 N N . TYR A 1 882 ? -20.033 -44.702 -17.597 1.00 22.12 882 TYR A N 1
ATOM 6816 C CA . TYR A 1 882 ? -20.353 -45.554 -16.461 1.00 22.12 882 TYR A CA 1
ATOM 6817 C C . TYR A 1 882 ? -19.127 -45.668 -15.542 1.00 22.12 882 TYR A C 1
ATOM 6819 O O . TYR A 1 882 ? -18.101 -46.211 -15.946 1.00 22.12 882 TYR A O 1
ATOM 6827 N N . CYS A 1 883 ? -19.243 -45.224 -14.291 1.00 22.25 883 CYS A N 1
ATOM 6828 C CA . CYS A 1 883 ? -18.347 -45.659 -13.220 1.00 22.25 883 CYS A CA 1
ATOM 6829 C C . CYS A 1 883 ? -18.941 -46.915 -12.571 1.00 22.25 883 CYS A C 1
ATOM 6831 O O . CYS A 1 883 ? -19.860 -46.820 -11.761 1.00 22.25 883 CYS A O 1
ATOM 6833 N N . ALA A 1 884 ? -18.409 -48.085 -12.928 1.00 23.09 884 ALA A N 1
ATOM 6834 C CA . ALA A 1 884 ? -18.541 -49.308 -12.139 1.00 23.09 884 ALA A CA 1
ATOM 6835 C C . ALA A 1 884 ? -17.245 -49.525 -11.324 1.00 23.09 884 ALA A C 1
ATOM 6837 O O . ALA A 1 884 ? -16.159 -49.216 -11.822 1.00 23.09 884 ALA A O 1
ATOM 6838 N N . PRO A 1 885 ? -17.329 -50.022 -10.077 1.00 26.28 885 PRO A N 1
ATOM 6839 C CA . PRO A 1 885 ? -16.187 -50.124 -9.175 1.00 26.28 885 PRO A CA 1
ATOM 6840 C C . PRO A 1 885 ? -15.332 -51.353 -9.513 1.00 26.28 885 PRO A C 1
ATOM 6842 O O . PRO A 1 885 ? -15.825 -52.476 -9.495 1.00 26.28 885 PRO A O 1
ATOM 6845 N N . ILE A 1 886 ? -14.039 -51.152 -9.786 1.00 25.22 886 ILE A N 1
ATOM 6846 C CA . ILE A 1 886 ? -13.059 -52.240 -9.933 1.00 25.22 886 ILE A CA 1
ATOM 6847 C C . ILE A 1 886 ? -12.162 -52.250 -8.693 1.00 25.22 886 ILE A C 1
ATOM 6849 O O . ILE A 1 886 ? -11.042 -51.744 -8.680 1.00 25.22 886 ILE A O 1
ATOM 6853 N N . THR A 1 887 ? -12.681 -52.838 -7.621 1.00 29.70 887 THR A N 1
ATOM 6854 C CA . THR A 1 887 ? -11.877 -53.669 -6.722 1.00 29.70 887 THR A CA 1
ATOM 6855 C C . THR A 1 887 ? -11.863 -55.060 -7.336 1.00 29.70 887 THR A C 1
ATOM 6857 O O . THR A 1 887 ? -12.902 -55.704 -7.320 1.00 29.70 887 THR A O 1
ATOM 6860 N N . ASP A 1 888 ? -10.740 -55.440 -7.953 1.00 29.52 888 ASP A N 1
ATOM 6861 C CA . ASP A 1 888 ? -10.265 -56.819 -8.198 1.00 29.52 888 ASP A CA 1
ATOM 6862 C C . ASP A 1 888 ? -9.431 -56.885 -9.483 1.00 29.52 888 ASP A C 1
ATOM 6864 O O . ASP A 1 888 ? -9.913 -57.268 -10.541 1.00 29.52 888 ASP A O 1
ATOM 6868 N N . CYS A 1 889 ? -8.151 -56.503 -9.392 1.00 25.97 889 CYS A N 1
ATOM 6869 C CA . CYS A 1 889 ? -7.085 -56.986 -10.287 1.00 25.97 889 CYS A CA 1
ATOM 6870 C C . CYS A 1 889 ? -5.681 -56.650 -9.741 1.00 25.97 889 CYS A C 1
ATOM 6872 O O . CYS A 1 889 ? -4.804 -56.168 -10.450 1.00 25.97 889 CYS A O 1
ATOM 6874 N N . LEU A 1 890 ? -5.437 -56.939 -8.459 1.00 27.45 890 LEU A N 1
ATOM 6875 C CA . LEU A 1 890 ? -4.079 -57.052 -7.912 1.00 27.45 890 LEU A CA 1
ATOM 6876 C C . LEU A 1 890 ? -3.872 -58.464 -7.374 1.00 27.45 890 LEU A C 1
ATOM 6878 O O . LEU A 1 890 ? -3.841 -58.691 -6.166 1.00 27.45 890 LEU A O 1
ATOM 6882 N N . ARG A 1 891 ? -3.737 -59.438 -8.281 1.00 30.33 891 ARG A N 1
ATOM 6883 C CA . ARG A 1 891 ? -3.225 -60.761 -7.901 1.00 30.33 891 ARG A CA 1
ATOM 6884 C C . ARG A 1 891 ? -2.587 -61.574 -9.023 1.00 30.33 891 ARG A C 1
ATOM 6886 O O . ARG A 1 891 ? -2.727 -62.782 -9.022 1.00 30.33 891 ARG A O 1
ATOM 6893 N N . VAL A 1 892 ? -1.818 -60.964 -9.924 1.00 26.72 892 VAL A N 1
ATOM 6894 C CA . VAL A 1 892 ? -0.812 -61.695 -10.722 1.00 26.72 892 VAL A CA 1
ATOM 6895 C C . VAL A 1 892 ? 0.341 -60.740 -11.035 1.00 26.72 892 VAL A C 1
ATOM 6897 O O . VAL A 1 892 ? 0.097 -59.654 -11.546 1.00 26.72 892 VAL A O 1
ATOM 6900 N N . GLY A 1 893 ? 1.587 -61.119 -10.721 1.00 26.78 893 GLY A N 1
ATOM 6901 C CA . GLY A 1 893 ? 2.768 -60.414 -11.246 1.00 26.78 893 GLY A CA 1
ATOM 6902 C C . GLY A 1 893 ? 3.869 -60.000 -10.263 1.00 26.78 893 GLY A C 1
ATOM 6903 O O . GLY A 1 893 ? 4.636 -59.097 -10.572 1.00 26.78 893 GLY A O 1
ATOM 6904 N N . LYS A 1 894 ? 4.015 -60.649 -9.100 1.00 29.22 894 LYS A N 1
ATOM 6905 C CA . LYS A 1 894 ? 5.326 -60.733 -8.425 1.00 29.22 894 LYS A CA 1
ATOM 6906 C C . LYS A 1 894 ? 6.043 -61.961 -8.986 1.00 29.22 894 LYS A C 1
ATOM 6908 O O . LYS A 1 894 ? 5.858 -63.037 -8.442 1.00 29.22 894 LYS A O 1
ATOM 6913 N N . LEU A 1 895 ? 6.782 -61.806 -10.084 1.00 30.38 895 LEU A N 1
ATOM 6914 C CA . LEU A 1 895 ? 7.873 -62.685 -10.546 1.00 30.38 895 LEU A CA 1
ATOM 6915 C C . LEU A 1 895 ? 8.273 -62.247 -11.959 1.00 30.38 895 LEU A C 1
ATOM 6917 O O . LEU A 1 895 ? 7.478 -62.396 -12.877 1.00 30.38 895 LEU A O 1
ATOM 6921 N N . LEU A 1 896 ? 9.481 -61.691 -12.096 1.00 26.98 896 LEU A N 1
ATOM 6922 C CA . LEU A 1 896 ? 10.493 -61.990 -13.126 1.00 26.98 896 LEU A CA 1
ATOM 6923 C C . LEU A 1 896 ? 11.516 -60.841 -13.182 1.00 26.98 896 LEU A C 1
ATOM 6925 O O . LEU A 1 896 ? 11.211 -59.703 -13.528 1.00 26.98 896 LEU A O 1
ATOM 6929 N N . ARG A 1 897 ? 12.749 -61.163 -12.775 1.00 32.28 897 ARG A N 1
ATOM 6930 C CA . ARG A 1 897 ? 13.970 -60.415 -13.095 1.00 32.28 897 ARG A CA 1
ATOM 6931 C C . ARG A 1 897 ? 14.471 -60.902 -14.467 1.00 32.28 897 ARG A C 1
ATOM 6933 O O . ARG A 1 897 ? 14.290 -62.079 -14.766 1.00 32.28 897 ARG A O 1
ATOM 6940 N N . SER A 1 898 ? 15.195 -60.034 -15.180 1.00 33.16 898 SER A N 1
ATOM 6941 C CA . SER A 1 898 ? 16.041 -60.246 -16.382 1.00 33.16 898 SER A CA 1
ATOM 6942 C C . SER A 1 898 ? 15.496 -59.803 -17.761 1.00 33.16 898 SER A C 1
ATOM 6944 O O . SER A 1 898 ? 14.410 -60.177 -18.187 1.00 33.16 898 SER A O 1
ATOM 6946 N N . ASP A 1 899 ? 16.288 -58.932 -18.405 1.00 39.06 899 ASP A N 1
ATOM 6947 C CA . ASP A 1 899 ? 16.657 -58.782 -19.829 1.00 39.06 899 ASP A CA 1
ATOM 6948 C C . ASP A 1 899 ? 15.686 -59.066 -20.993 1.00 39.06 899 ASP A C 1
ATOM 6950 O O . ASP A 1 899 ? 16.130 -59.413 -22.086 1.00 39.06 899 ASP A O 1
ATOM 6954 N N . GLN A 1 900 ? 14.389 -58.782 -20.863 1.00 37.19 900 GLN A N 1
ATOM 6955 C CA . GLN A 1 900 ? 13.511 -58.631 -22.037 1.00 37.19 900 GLN A CA 1
ATOM 6956 C C . GLN A 1 900 ? 12.542 -57.449 -21.892 1.00 37.19 900 GLN A C 1
ATOM 6958 O O . GLN A 1 900 ? 11.412 -57.601 -21.441 1.00 37.19 900 GLN A O 1
ATOM 6963 N N . SER A 1 901 ? 12.970 -56.244 -22.285 1.00 38.84 901 SER A N 1
ATOM 6964 C CA . SER A 1 901 ? 12.086 -55.062 -22.369 1.00 38.84 901 SER A CA 1
ATOM 6965 C C . SER A 1 901 ? 12.180 -54.285 -23.686 1.00 38.84 901 SER A C 1
ATOM 6967 O O . SER A 1 901 ? 11.635 -53.187 -23.791 1.00 38.84 901 SER A O 1
ATOM 6969 N N . LYS A 1 902 ? 12.820 -54.846 -24.722 1.00 35.62 902 LYS A N 1
ATOM 6970 C CA . LYS A 1 902 ? 12.906 -54.196 -26.041 1.00 35.62 902 LYS A CA 1
ATOM 6971 C C . LYS A 1 902 ? 11.761 -54.545 -27.003 1.00 35.62 902 LYS A C 1
ATOM 6973 O O . LYS A 1 902 ? 11.471 -53.728 -27.867 1.00 35.62 902 LYS A O 1
ATOM 6978 N N . ASP A 1 903 ? 11.012 -55.627 -26.778 1.00 38.97 903 ASP A N 1
ATOM 6979 C CA . ASP A 1 903 ? 9.972 -56.059 -27.733 1.00 38.97 903 ASP A CA 1
ATOM 6980 C C . ASP A 1 903 ? 8.544 -55.579 -27.398 1.00 38.97 903 ASP A C 1
ATOM 6982 O O . ASP A 1 903 ? 7.701 -55.459 -28.288 1.00 38.97 903 ASP A O 1
ATOM 6986 N N . ALA A 1 904 ? 8.262 -55.176 -26.152 1.00 36.69 904 ALA A N 1
ATOM 6987 C CA . ALA A 1 904 ? 6.940 -54.650 -25.771 1.00 36.69 904 ALA A CA 1
ATOM 6988 C C . ALA A 1 904 ? 6.685 -53.210 -26.271 1.00 36.69 904 ALA A C 1
ATOM 6990 O O . ALA A 1 904 ? 5.540 -52.806 -26.472 1.00 36.69 904 ALA A O 1
ATOM 6991 N N . PHE A 1 905 ? 7.748 -52.437 -26.523 1.00 35.28 905 PHE A N 1
ATOM 6992 C CA . PHE A 1 905 ? 7.646 -51.059 -27.020 1.00 35.28 905 PHE A CA 1
ATOM 6993 C C . PHE A 1 905 ? 7.481 -50.987 -28.552 1.00 35.28 905 PHE A C 1
ATOM 6995 O O . PHE A 1 905 ? 6.996 -49.984 -29.078 1.00 35.28 905 PHE A O 1
ATOM 7002 N N . GLN A 1 906 ? 7.827 -52.061 -29.272 1.00 35.66 906 GLN A N 1
ATOM 7003 C CA . GLN A 1 906 ? 7.729 -52.139 -30.733 1.00 35.66 906 GLN A CA 1
ATOM 7004 C C . GLN A 1 906 ? 6.305 -52.504 -31.203 1.00 35.66 906 GLN A C 1
ATOM 7006 O O . GLN A 1 906 ? 5.848 -51.989 -32.221 1.00 35.66 906 GLN A O 1
ATOM 7011 N N . MET A 1 907 ? 5.543 -53.280 -30.418 1.00 34.72 907 MET A N 1
ATOM 7012 C CA . MET A 1 907 ? 4.148 -53.638 -30.7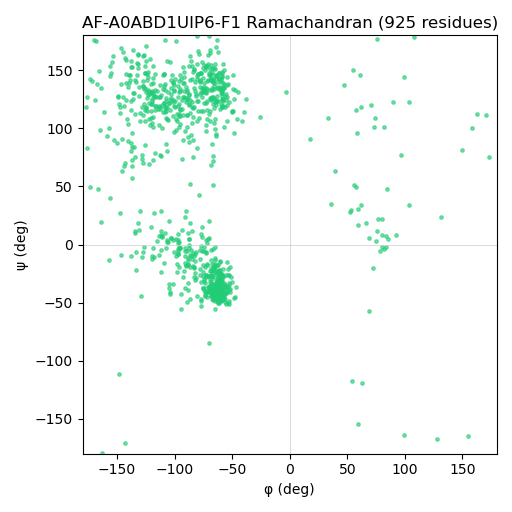39 1.00 34.72 907 MET A CA 1
ATOM 7013 C C . MET A 1 907 ? 3.137 -52.489 -30.565 1.00 34.72 907 MET A C 1
ATOM 7015 O O . MET A 1 907 ? 2.112 -52.472 -31.242 1.00 34.72 907 MET A O 1
ATOM 7019 N N . ILE A 1 908 ? 3.408 -51.508 -29.696 1.00 38.06 908 ILE A N 1
ATOM 7020 C CA . ILE A 1 908 ? 2.501 -50.363 -29.471 1.00 38.06 908 ILE A CA 1
ATOM 7021 C C . ILE A 1 908 ? 2.687 -49.287 -30.553 1.00 38.06 908 ILE A C 1
ATOM 7023 O O . ILE A 1 908 ? 1.732 -48.614 -30.939 1.00 38.06 908 ILE A O 1
ATOM 7027 N N . LYS A 1 909 ? 3.891 -49.180 -31.126 1.00 33.06 909 LYS A N 1
ATOM 7028 C CA . LYS A 1 909 ? 4.189 -48.236 -32.214 1.00 33.06 909 LYS A CA 1
ATOM 7029 C C . LYS A 1 909 ? 3.582 -48.652 -33.561 1.00 33.06 909 LYS A C 1
ATOM 7031 O O . LYS A 1 909 ? 3.395 -47.803 -34.424 1.00 33.06 909 LYS A O 1
ATOM 7036 N N . GLN A 1 910 ? 3.231 -49.930 -33.719 1.00 33.91 910 GLN A N 1
ATOM 7037 C CA . GLN A 1 910 ? 2.703 -50.495 -34.965 1.00 33.91 910 GLN A CA 1
ATOM 7038 C C . GLN A 1 910 ? 1.164 -50.542 -35.030 1.00 33.91 910 GLN A C 1
ATOM 7040 O O . GLN A 1 910 ? 0.614 -50.891 -36.063 1.00 33.91 910 GLN A O 1
ATOM 7045 N N . ARG A 1 911 ? 0.452 -50.138 -33.963 1.00 32.69 911 ARG A N 1
ATOM 7046 C CA . ARG A 1 911 ? -1.025 -50.031 -33.940 1.00 32.69 911 ARG A CA 1
ATOM 7047 C C . ARG A 1 911 ? -1.576 -48.600 -34.004 1.00 32.69 911 ARG A C 1
ATOM 7049 O O . ARG A 1 911 ? -2.785 -48.422 -33.966 1.00 32.69 911 ARG A O 1
ATOM 7056 N N . LEU A 1 912 ? -0.708 -47.591 -34.110 1.00 32.41 912 LEU A N 1
ATOM 7057 C CA . LEU A 1 912 ? -1.093 -46.176 -34.265 1.00 32.41 912 LEU A CA 1
ATOM 7058 C C . LEU A 1 912 ? -0.857 -45.631 -35.684 1.00 32.41 912 LEU A C 1
ATOM 7060 O O . LEU A 1 912 ? -1.094 -44.455 -35.939 1.00 32.41 912 LEU A O 1
ATOM 7064 N N . ILE A 1 913 ? -0.415 -46.485 -36.610 1.00 34.38 913 ILE A N 1
ATOM 7065 C CA . ILE A 1 913 ? -0.258 -46.176 -38.034 1.00 34.38 913 ILE A CA 1
ATOM 7066 C C . ILE A 1 913 ? -1.106 -47.190 -38.802 1.00 34.38 913 ILE A C 1
ATOM 7068 O O . ILE A 1 913 ? -0.555 -48.105 -39.385 1.00 34.38 913 ILE A O 1
ATOM 7072 N N . GLU A 1 914 ? -2.435 -47.099 -38.714 1.00 29.20 914 GLU A N 1
ATOM 7073 C CA . GLU A 1 914 ? -3.379 -47.716 -39.661 1.00 29.20 914 GLU A CA 1
ATOM 7074 C C . GLU A 1 914 ? -4.827 -47.310 -39.305 1.00 29.20 914 GLU A C 1
ATOM 7076 O O . GLU A 1 914 ? -5.271 -47.525 -38.180 1.00 29.20 914 GLU A O 1
ATOM 7081 N N . ALA A 1 915 ? -5.545 -46.777 -40.310 1.00 27.67 915 ALA A N 1
ATOM 7082 C CA . ALA A 1 915 ? -6.988 -46.457 -40.396 1.00 27.67 915 ALA A CA 1
ATOM 7083 C C . ALA A 1 915 ? -7.415 -44.975 -40.163 1.00 27.67 915 ALA A C 1
ATOM 7085 O O . ALA A 1 915 ? -6.814 -44.267 -39.362 1.00 27.67 915 ALA A O 1
ATOM 7086 N N . PRO A 1 916 ? -8.445 -44.470 -40.883 1.00 29.09 916 PRO A N 1
ATOM 7087 C CA . PRO A 1 916 ? -8.304 -43.945 -42.245 1.00 29.09 916 PRO A CA 1
ATOM 7088 C C . PRO A 1 916 ? -8.844 -42.509 -42.430 1.00 29.09 916 PRO A C 1
ATOM 7090 O O . PRO A 1 916 ? -9.639 -41.992 -41.650 1.00 29.09 916 PRO A O 1
ATOM 7093 N N . ILE A 1 917 ? -8.416 -41.905 -43.540 1.00 33.78 917 ILE A N 1
ATOM 7094 C CA . ILE A 1 917 ? -8.859 -40.628 -44.114 1.00 33.78 917 ILE A CA 1
ATOM 7095 C C . ILE A 1 917 ? -10.343 -40.713 -44.514 1.00 33.78 917 ILE A C 1
ATOM 7097 O O . ILE A 1 917 ? -10.712 -41.588 -45.296 1.00 33.78 917 ILE A O 1
ATOM 7101 N N . LEU A 1 918 ? -11.169 -39.767 -44.055 1.00 26.48 918 LEU A N 1
ATOM 7102 C CA . LEU A 1 918 ? -12.485 -39.478 -44.634 1.00 26.48 918 LEU A CA 1
ATOM 7103 C C . LEU A 1 918 ? -12.551 -37.997 -45.019 1.00 26.48 918 LEU A C 1
ATOM 7105 O O . LEU A 1 918 ? -12.437 -37.105 -44.182 1.00 26.48 918 LEU A O 1
ATOM 7109 N N . ALA A 1 919 ? -12.672 -37.786 -46.326 1.00 26.00 919 ALA A N 1
ATOM 7110 C CA . ALA A 1 919 ? -12.794 -36.508 -47.002 1.00 26.00 919 ALA A CA 1
ATOM 7111 C C . ALA A 1 919 ? -14.148 -35.838 -46.715 1.00 26.00 919 ALA A C 1
ATOM 7113 O O . ALA A 1 919 ? -15.172 -36.517 -46.640 1.00 26.00 919 ALA A O 1
ATOM 7114 N N . LEU A 1 920 ? -14.155 -34.506 -46.637 1.00 28.19 920 LEU A N 1
ATOM 7115 C CA . LEU A 1 920 ? -15.362 -33.684 -46.755 1.00 28.19 920 LEU A CA 1
ATOM 7116 C C . LEU A 1 920 ? -15.214 -32.754 -47.973 1.00 28.19 920 LEU A C 1
ATOM 7118 O O . LEU A 1 920 ? -14.091 -32.320 -48.246 1.00 28.19 920 LEU A O 1
ATOM 7122 N N . PRO A 1 921 ? -16.292 -32.480 -48.732 1.00 28.94 921 PRO A N 1
ATOM 7123 C CA . PRO A 1 921 ? -16.208 -31.768 -50.000 1.00 28.94 921 PRO A CA 1
ATOM 7124 C C . PRO A 1 921 ? -16.183 -30.248 -49.811 1.00 28.94 921 PRO A C 1
ATOM 7126 O O . PRO A 1 921 ? -16.786 -29.706 -48.886 1.00 28.94 921 PRO A O 1
ATOM 7129 N N . ASN A 1 922 ? -15.519 -29.583 -50.758 1.00 27.30 922 ASN A N 1
ATOM 7130 C CA . ASN A 1 922 ? -15.724 -28.177 -51.092 1.00 27.30 922 ASN A CA 1
ATOM 7131 C C . ASN A 1 922 ? -17.193 -27.931 -51.468 1.00 27.30 922 ASN A C 1
ATOM 7133 O O . ASN A 1 922 ? -17.752 -28.731 -52.212 1.00 27.30 922 ASN A O 1
ATOM 7137 N N . ASP A 1 923 ? -17.774 -26.822 -51.003 1.00 26.97 923 ASP A N 1
ATOM 7138 C CA . ASP A 1 923 ? -18.275 -25.768 -51.898 1.00 26.97 923 ASP A CA 1
ATOM 7139 C C . ASP A 1 923 ? -18.831 -24.545 -51.128 1.00 26.97 923 ASP A C 1
ATOM 7141 O O . ASP A 1 923 ? -19.812 -24.615 -50.398 1.00 26.97 923 ASP A O 1
ATOM 7145 N N . SER A 1 924 ? -18.180 -23.403 -51.383 1.00 24.16 924 SER A N 1
ATOM 7146 C CA . SER A 1 924 ? -18.770 -22.105 -51.755 1.00 24.16 924 SER A CA 1
ATOM 7147 C C . SER A 1 924 ? -19.572 -21.215 -50.769 1.00 24.16 924 SER A C 1
ATOM 7149 O O . SER A 1 924 ? -20.697 -21.519 -50.395 1.00 24.16 924 SER A O 1
ATOM 7151 N N . LEU A 1 925 ? -19.013 -19.997 -50.610 1.00 24.64 925 LEU A N 1
ATOM 7152 C CA . LEU A 1 925 ? -19.624 -18.651 -50.746 1.00 24.64 925 LEU A CA 1
ATOM 7153 C C . LEU A 1 925 ? -20.292 -17.950 -49.536 1.00 24.64 925 LEU A C 1
ATOM 7155 O O . LEU A 1 925 ? -21.307 -18.409 -49.038 1.00 24.64 925 LEU A O 1
ATOM 7159 N N . LEU A 1 926 ? -19.758 -16.737 -49.257 1.00 25.05 926 LEU A N 1
ATOM 7160 C CA . LEU A 1 926 ? -20.435 -15.459 -48.908 1.00 25.05 926 LEU A CA 1
ATOM 7161 C C . LEU A 1 926 ? -21.361 -15.486 -47.664 1.00 25.05 926 LEU A C 1
ATOM 7163 O O . LEU A 1 926 ? -22.386 -16.149 -47.679 1.00 25.05 926 LEU A O 1
ATOM 7167 N N . PHE A 1 927 ? -21.116 -14.768 -46.563 1.00 28.25 927 PHE A N 1
ATOM 7168 C CA . PHE A 1 927 ? -20.880 -13.327 -46.385 1.00 28.25 927 PHE A CA 1
ATOM 7169 C C . PHE A 1 927 ? -20.375 -13.056 -44.962 1.00 28.25 927 PHE A C 1
ATOM 7171 O O . PHE A 1 927 ? -20.753 -13.842 -44.061 1.00 28.25 927 PHE A O 1
#

Nearest PDB structures (foldseek):
  9ey0-assembly1_E  TM=8.514E-01  e=6.071E-59  Homo sapiens
  9ey2-assembly1_E  TM=8.688E-01  e=8.306E-58  Homo sapiens
  9ey1-assembly1_E  TM=8.592E-01  e=4.503E-58  Homo sapiens
  8z0p-assembly1_A  TM=8.952E-01  e=2.448E-50  Homo sapiens
  4gcw-assembly1_A  TM=7.054E-01  e=6.514E-19  Bacillus subtilis subsp. subtilis str. 168

InterPro domains:
  IPR013471 Ribonuclease Z/BN [MF_01818] (505-827)
  IPR027794 tRNase Z endonuclease [PF13691] (58-113)
  IPR036866 Ribonuclease Z/Hydroxyacylglutathione hydrolase-like [G3DSA:3.60.15.10] (51-350)
  IPR036866 Ribonuclease Z/Hydroxyacylglutathione hydrolase-like [G3DSA:3.60.15.10] (505-831)
  IPR036866 Ribonuclease Z/Hydroxyacylglutathione hydrolase-like [SSF56281] (61-281)
  IPR036866 Ribonuclease Z/Hydroxyacylglutathione hydrolase-like [SSF56281] (505-827)
  IPR047151 Zinc phosphodiesterase ELAC protein 2-like [PTHR12553] (48-837)

Solvent-accessible surface area (backbone atoms only — not comparable to full-atom values): 54230 Å² total; per-residue (Å²): 132,89,79,90,84,90,81,87,86,86,86,88,89,85,85,85,86,82,81,56,74,79,75,87,78,88,72,88,91,66,83,86,75,77,65,64,77,86,84,72,90,79,59,79,89,80,50,47,27,33,40,29,32,61,24,27,37,39,46,61,46,50,28,30,56,21,37,36,43,42,40,84,88,47,28,39,34,36,31,35,8,28,28,43,57,30,51,27,61,62,73,67,50,68,67,92,54,46,49,36,38,36,36,41,40,67,41,46,63,33,41,30,17,42,65,61,41,44,55,57,37,49,41,65,77,55,52,69,55,38,39,35,29,47,51,67,41,56,44,53,54,59,31,45,56,80,67,46,63,68,88,68,60,81,37,70,45,67,44,79,82,57,60,45,100,85,71,50,69,57,92,60,99,70,62,69,57,50,79,42,75,78,43,76,78,86,48,49,34,36,30,38,35,53,44,66,54,80,89,82,83,70,99,65,96,74,90,65,84,51,60,56,27,27,32,40,40,39,36,37,57,60,47,73,27,63,74,39,69,64,52,34,44,74,60,26,40,65,94,55,70,65,54,53,37,26,77,73,65,39,68,40,70,30,75,71,41,102,44,78,46,50,32,77,74,30,30,46,79,59,46,81,33,55,25,38,37,40,40,45,38,84,42,67,58,38,46,61,46,61,76,64,45,64,72,54,56,49,44,40,37,43,100,82,61,48,69,52,97,85,36,51,69,43,55,33,36,39,35,60,25,38,40,85,39,56,73,33,69,68,43,48,57,57,57,58,36,39,38,88,31,42,36,33,37,23,50,48,68,80,78,54,69,67,44,69,86,58,48,59,35,50,54,50,48,51,57,45,18,72,58,39,44,86,36,19,62,71,31,45,68,62,57,56,66,70,74,67,78,65,80,94,81,76,84,77,73,96,74,84,83,83,86,81,87,74,70,74,39,78,51,45,47,39,30,30,37,33,56,29,58,70,94,57,51,42,81,39,65,87,63,39,76,78,80,58,54,74,64,59,51,51,52,53,45,52,70,76,43,60,74,50,75,78,43,42,64,62,54,52,51,73,72,57,78,83,76,84,91,76,91,78,93,79,81,92,78,92,77,89,77,84,80,76,74,92,74,82,84,82,70,80,78,58,64,48,57,61,84,57,45,78,69,63,32,33,42,30,27,48,12,27,14,34,79,53,54,46,55,72,29,38,17,25,19,35,39,39,39,28,59,96,42,22,27,38,34,47,28,27,3,45,37,44,68,18,37,38,22,47,56,43,18,66,71,46,26,53,48,55,48,65,39,47,57,38,38,38,33,38,38,67,54,59,30,29,40,47,26,40,61,44,54,29,33,50,32,35,63,76,44,61,95,52,94,77,80,62,36,40,38,34,22,38,68,71,50,50,54,38,50,55,33,45,47,42,37,43,60,40,53,65,42,84,42,48,35,74,60,30,19,64,69,24,44,52,57,52,54,56,53,74,79,39,100,70,86,78,84,90,77,83,91,77,92,78,94,72,95,73,92,80,86,90,82,81,94,69,94,68,84,82,76,73,74,84,53,81,81,49,54,65,55,51,53,52,46,53,50,52,33,50,64,47,47,28,68,49,66,33,36,39,69,40,46,51,58,93,70,23,21,18,40,39,42,31,36,40,67,43,70,42,100,84,71,50,81,30,54,35,46,30,41,29,38,40,42,67,25,30,92,47,69,60,55,32,61,72,30,49,71,16,50,33,35,39,35,36,26,37,26,55,68,94,38,46,71,56,16,60,76,70,26,32,16,22,44,63,52,37,50,49,43,39,61,76,13,57,36,62,28,34,37,36,30,32,30,39,66,90,50,78,54,74,76,88,76,64,83,89,80,65,73,78,39,56,31,73,62,43,53,55,30,40,48,40,66,66,47,56,87,54,43,17,64,71,64,46,37,66,65,81,87,77,84,70,80,92,73,92,87,76,96,70,93,81,80,86,62,41,62,71,55,64,75,49,55,76,87,70,82,73,90,78,85,76,85,87,80,91,77,85,86,75,88,82,88,83,85,89,83,83,82,95,78,84,87,81,99,77,77,73,66,73,65,55,62,62,65,62,69,76,71,74,87,81,91,79,88,80,83,88,80,87,82,88,135

Secondary structure (DSSP, 8-state):
-------------S--SSS-TT--S--S-S---PPPP--PPP-TTT--EEEEEEE-S-SSSSS--EEEEEESS-EEEE---TTHHHHHHHTT--GGG--EEE-SS-SHHHHTTHHHHHHHHHTTSS---EEEEETTHHHHHHHHTTTS-HHHHTTEEEESPPBPTTSPBP--S--TT--EEEEE-SSEEEEEEEE---SSS-------S---EEEEEEEEPPBPPPB-HHHHHHTTPPSSHHHHHHHHT--EE-SSSS-EEPHHHHB---BPPPEEEEE---SHHHHHHHHH-GGGGGGPPPTTS---TTPPPEEEEEE-S-HHHHTSHHHHHHHHTTTT-EEEESSS-----SS-SSHHHHHHHHHHHHH-TTTS---HHHHHHHH--S--------------S--EEE--TT-EEEEESGGG-EEE-TTSPPP--HHHHHHHHHHH-GGGTTTHHHHHHHHHTT-------------------TTTTS-PPPGGGTT--TTS-EEEEEE-EESS--SS-PBPEEEEE-GGG-EEEEEE-TTHHHHHHHHHHHHHHHHHHHTEEEEE---S-GGGTTTHHHHHHHHHHHTTTS--PPEEEEE-HHHHHHHHHHHHHS---EEEEEGGGGSHHHHHHHHHHHSS--PPPP---------------------PPS---TTTHHHHHHHHHHHHHTTEEEEEEEE-BSSSS-EEEEEEEPPEE-TTS-EEPPPEEEE--S-B--HHHHHHHTT-SEEEEE--B-GGGHHHHHHHT--BHHHHHHHHHHTT-SEEEEE-EETT--SPP---TTT-SSSEEE--TTEEEEGGGTTTHHHHHSPBPP------------PPPP-BHHHHHT------------------------SS-----SS--SSHHHHHHTSSS--------------

Organism: NCBI:txid126358

Foldseek 3Di:
DDDDDDDDDDDDPDPPDPDQQDDDDDDPDDPDDDQDDDDDDDDQQPKWWWKWFADLCFQLNLAATKMWTDIPQEIEIEFDAFNNVQLCQLVVPPLQSYAEYEYQFPANGRCLRVLQSLSNQVSNVRGAYAYEYAPLVVLLLVLSVLAHPVSNSPHYHHDDWDAPPVRHTDPDVDDQLDWAFDDDSPFKTKIKHWQDFDDPDDPDDDDFPTPIGIKIKIFGAKAWADFAVVQLVVQQADPDDQSVCLVVQHWDQHPGDRDIDGNPSGGDDIGGAEMEMEDEQADLSSLVVVLVNPVCLLQFADPVLHRPPRHHQYAEYEYSYEQVNCVDPSNLVVLLRNRQHAYEYRNYDSPHNQDDSLVLQVLLLLLVCLQCCPQRPAQVSLVVVVVPPDDDDDPPDPDDDDDDGDDHHYHANGWMAIRPPPVRGGTDPPRHDDGDHSVNSVVVVCVVCVVSVVCSVVSVCLVVVPDDDDDDDDDDDDDDDPPPDPPPPPDDDALQLAQDDLLQKKKWFQFFAADHQHSFTAFGKIKIHNDVLFIEIEFFAGSSLSSLCRQQNPVGSLVNLLRYAEYEFFADHRSGHSRVSVSLLSNCVSCPPPDDQFYEYEYAPSVVSSVVSNVSNGPSRYDYDYLLCQAPQQVVVLVVCVVDPDDDDDDDDDDDDDDDDDDDDDDDDDDDDHDPDPPCNVVVVSVCVSCVSSQWPGKHWWAAAAPPGGTKIKTFGCWDQHPVRDTGGTAIEIEGGFADDDPRSLQSLAAHQEYEAEAAAAPVPVVVCVVRGGHHPVRQLVSCVSNVYQAYEYGHYHPVDLADHDDDPPRDQQHYAYDGNRGMDGSNCNNCRSVSRVDWDDDDDDPDDPDDDDDDDTDHPVRVSSDPPPPPPPPDDDDDDDDDDDPDDPDDDPDDDDDDDPPVVVVVVVVVPDDDDDDDDDDDDDD

Mean predicted aligned error: 15.69 Å

Sequence (927 aa):
MEERTGSTNRASESIGSNRKRSESRDGSDRPKKNLQLKSSKLDPVNTTSYVQILGNGMDTQDTSPSVLLFFDNHRFIFNAGEGFQRFCSEHKIKISKLDHVFLSRVCSETAGGLPGLLLTLNGFGDVGVNVWGPTDLNYLAAAMGYFIPNAAMDRFCCFGQMHDSNGDAIPTSQKSDDLHVLIDDGVVKISAIVLQPSRVEAGLNETKPANLSVIYICELLEIKGKFDPEKAAFLGLNPGPKRRKLQLGEPVKSDRQDIMVLPSDVLGPSIPGPVVLLIDCPTLLHLQQLLSVQSLTCYYADTAGNIPESSKNVNCVIHLSPAYVTNTADYQIWMSKFGAAQHIMAGHEMKNIEVPILKASARMGARLNDLCPQFFPAPVLWSLQHQKCMPSGLKASNEDLASRIGETIPAENFLKFHLRPYTNLGLDKSSIPNLTSPSEIIDELSSEIPEIVDKSPQLNQLWSGNGETSGEEACVQDNGVMTEEPWLHDNELPGCLEDVTRDDMEIVFLGTGSSQPSKYRNVSSIFINLFSKGCLLLDCGEGTLGQLKRRFGIEGADEAVRCLRCIWISHIHADHHTGLARILALRSDLLKGIPHDPLIVIGPVQLKGYLDAYQRLEDLDMQFLDCENTEETSLEAFNSNEDGNTILPECQRGDSMMFARDCMRSCSKKQRSPVKNAAAVPILKSLKKVLLEAGLETLISVPVEHCEPAFGVVLKAANRINRVGKTIPGWKLVYSGDTRPCHELIQASCGATVLIHEATFEDSLLNEAEAKKHSTTKEAVKVGDLSGVYRLILTHFSQRYPKIPKLDETHMPHKTCIAFDNMSVNLADLPVLPRVTGQKIPPWTRPYYPNNRAGFGTVSFFAILTRPVIISLSTYPSLQFYCAPITDCLRVGKLLRSDQSKDAFQMIKQRLIEAPILALPNDSLLF

Radius of gyration: 33.74 Å; Cα contacts (8 Å, |Δi|>4): 1567; chains: 1; bounding box: 109×90×98 Å